Protein 5DAC (pdb70)

Sequence (864 aa):
SKIEKLSILGVRSFGPHHPETIAFNTPLTLIVGYNGSGKTTVIECLKYATTGELPPNSTRNGAFIHDPDLVGEKEVRAQVKLSFRSTIGESYVVTRNIQLLVQRNNKRTQKTLEGSLLLRNNGERTVISTRVAELDKLVSEKLGVPPAILDAVIFCHQDDSLWPMSEPAALKKRFDEIFEAQKYTKVIENIRLLKKKKGDELKILKEREVQDKANKERAEDLKDAKAKYKETHIKVETTKAAIEDLGRGMAAVDHAIMQYHSKMMEQINRTIAELWQSTYQGTDIDTIQIRSDVESTTSSDSGTRRNYNYRVSMVKGDTEMDMRGRCSAGQKVLASIIIRLALAESFCANCGLIALDQPTTNLDSDNIRSLAESLHGIIKARQAQGNLQLIVITHDEEFLKYMQCSDFCDDFYRVKRDEKQNSVIVRESITRSKIEKLSILGVRSFGPHHPETIAFNTPLTLIVGYNGSGKTTVIECLKYATTGELPPNSTRNGAFIHDPDLVGEKEVRAQVKLSFRSTIGESYVVTRNIQLLVQRNNKRTQKTLEGSLLLRNNGERTVISTRVAELDKLVSEKLGVPPAILDAVIFCHQDDSLWPMSEPAALKKRFDEIFEAQKYTKVIENIRLLKKKKGDELKILKEREVQDKANKERAELDLKDAKAKYKETHIKVETTKAAIEDLGRGMAAVDHAIMQYHSKMMEQINRTIAELWQSTYQGTDIDTIQIRSDVESTTSSDSGTRRNYNYRVSMVKGDTEMDMRGRCSAGQKVLASIIIRLALAESFCANCGLIALDQPTTNLDSDNIRSLAESLHGIIKARQAQGNLQLIVITHDEEFLKYMQCSDFCDDFYRVKRDEKQNSVIVRESIT

Structure (mmCIF, N/CA/C/O backbone):
data_5DAC
#
_entry.id   5DAC
#
_cell.length_a   92.312
_cell.length_b   97.078
_cell.length_c   115.012
_cell.angle_alpha   90.00
_cell.angle_beta   90.00
_cell.angle_gamma   90.00
#
_symmetry.space_group_name_H-M   'P 21 21 21'
#
loop_
_entity.id
_entity.type
_entity.pdbx_description
1 polymer 'Putative uncharacterized protein,Putative uncharacterized protein'
2 polymer "DNA (5'-D(P*CP*CP*CP*CP*CP*CP*CP*CP*CP*CP*CP*CP*CP*CP*C)-3')"
3 polymer "DNA (5'-D(P*GP*GP*GP*GP*GP*GP*GP*GP*GP*GP*GP*GP*GP*GP*G)-3')"
4 non-polymer 'MAGNESIUM ION'
5 non-polymer 'PHOSPHOTHIOPHOSPHORIC ACID-ADENYLATE ESTER'
6 non-polymer '4-(2-AMINOETHYL)BENZENESULFONYL FLUORIDE'
7 water water
#
loop_
_atom_site.group_PDB
_atom_site.id
_atom_site.type_symbol
_atom_site.label_atom_id
_atom_site.label_alt_id
_atom_site.label_comp_id
_atom_site.label_asym_id
_atom_site.label_entity_id
_atom_site.label_seq_id
_atom_site.pdbx_PDB_ins_code
_atom_site.Cartn_x
_atom_site.Cartn_y
_atom_site.Cartn_z
_atom_site.occupancy
_atom_site.B_iso_or_equiv
_atom_site.auth_seq_id
_atom_site.auth_comp_id
_atom_site.auth_asym_id
_atom_site.auth_atom_id
_atom_site.pdbx_PDB_model_num
ATOM 1 N N . SER A 1 2 ? 65.614 54.859 56.450 1.00 107.62 2 SER A N 1
ATOM 2 C CA . SER A 1 2 ? 65.097 56.224 56.446 1.00 107.28 2 SER A CA 1
ATOM 3 C C . SER A 1 2 ? 64.457 56.608 55.124 1.00 107.16 2 SER A C 1
ATOM 4 O O . SER A 1 2 ? 63.435 57.290 55.091 1.00 106.75 2 SER A O 1
ATOM 7 N N . LYS A 1 3 ? 65.053 56.142 54.034 1.00 67.15 3 LYS A N 1
ATOM 8 C CA . LYS A 1 3 ? 64.612 56.519 52.693 1.00 67.15 3 LYS A CA 1
ATOM 9 C C . LYS A 1 3 ? 64.886 55.424 51.665 1.00 67.51 3 LYS A C 1
ATOM 10 O O . LYS A 1 3 ? 65.863 54.685 51.775 1.00 67.91 3 LYS A O 1
ATOM 16 N N . ILE A 1 4 ? 64.005 55.317 50.675 1.00 54.37 4 ILE A N 1
ATOM 17 C CA . ILE A 1 4 ? 64.201 54.398 49.559 1.00 55.91 4 ILE A CA 1
ATOM 18 C C . ILE A 1 4 ? 64.582 55.200 48.304 1.00 57.39 4 ILE A C 1
ATOM 19 O O . ILE A 1 4 ? 63.913 56.175 47.978 1.00 55.19 4 ILE A O 1
ATOM 24 N N . GLU A 1 5 ? 65.646 54.799 47.604 1.00 57.28 5 GLU A N 1
ATOM 25 C CA . GLU A 1 5 ? 66.182 55.630 46.526 1.00 60.91 5 GLU A CA 1
ATOM 26 C C . GLU A 1 5 ? 65.857 55.163 45.106 1.00 58.92 5 GLU A C 1
ATOM 27 O O . GLU A 1 5 ? 65.258 55.919 44.345 1.00 62.51 5 GLU A O 1
ATOM 33 N N . LYS A 1 6 ? 66.196 53.935 44.741 1.00 50.66 6 LYS A N 1
ATOM 34 C CA . LYS A 1 6 ? 66.022 53.529 43.348 1.00 51.86 6 LYS A CA 1
ATOM 35 C C . LYS A 1 6 ? 65.541 52.098 43.233 1.00 51.26 6 LYS A C 1
ATOM 36 O O . LYS A 1 6 ? 66.086 51.200 43.880 1.00 52.59 6 LYS A O 1
ATOM 42 N N . LEU A 1 7 ? 64.534 51.876 42.390 1.00 49.97 7 LEU A N 1
ATOM 43 C CA . LEU A 1 7 ? 64.017 50.525 42.199 1.00 49.76 7 LEU A CA 1
ATOM 44 C C . LEU A 1 7 ? 64.207 50.076 40.757 1.00 50.11 7 LEU A C 1
ATOM 45 O O . LEU A 1 7 ? 64.047 50.857 39.813 1.00 48.71 7 LEU A O 1
ATOM 50 N N . SER A 1 8 ? 64.574 48.811 40.605 1.00 45.06 8 SER A N 1
ATOM 51 C CA . SER A 1 8 ? 64.795 48.203 39.302 1.00 45.25 8 SER A CA 1
ATOM 52 C C . SER A 1 8 ? 64.004 46.903 39.154 1.00 46.66 8 SER A C 1
ATOM 53 O O . SER A 1 8 ? 64.076 46.017 40.025 1.00 44.99 8 SER A O 1
ATOM 56 N N . ILE A 1 9 ? 63.297 46.779 38.029 1.00 48.34 9 ILE A N 1
ATOM 57 C CA . ILE A 1 9 ? 62.383 45.658 37.761 1.00 46.44 9 ILE A CA 1
ATOM 58 C C . ILE A 1 9 ? 62.734 44.941 36.449 1.00 51.80 9 ILE A C 1
ATOM 59 O O . ILE A 1 9 ? 62.881 45.583 35.394 1.00 50.95 9 ILE A O 1
ATOM 64 N N . LEU A 1 10 ? 62.888 43.619 36.509 1.00 60.75 10 LEU A N 1
ATOM 65 C CA . LEU A 1 10 ? 63.217 42.848 35.305 1.00 62.63 10 LEU A CA 1
ATOM 66 C C . LEU A 1 10 ? 62.416 41.545 35.226 1.00 59.36 10 LEU A C 1
ATOM 67 O O . LEU A 1 10 ? 62.498 40.701 36.120 1.00 60.85 10 LEU A O 1
ATOM 72 N N . GLY A 1 11 ? 61.640 41.390 34.159 1.00 61.48 11 GLY A N 1
ATOM 73 C CA . GLY A 1 11 ? 60.947 40.141 33.903 1.00 64.03 11 GLY A CA 1
ATOM 74 C C . GLY A 1 11 ? 59.879 39.786 34.923 1.00 62.03 11 GLY A C 1
ATOM 75 O O . GLY A 1 11 ? 59.587 38.611 35.147 1.00 61.41 11 GLY A O 1
ATOM 76 N N . VAL A 1 12 ? 59.280 40.808 35.522 1.00 56.94 12 VAL A N 1
ATOM 77 C CA . VAL A 1 12 ? 58.201 40.632 36.478 1.00 53.61 12 VAL A CA 1
ATOM 78 C C . VAL A 1 12 ? 56.937 41.070 35.786 1.00 52.65 12 VAL A C 1
ATOM 79 O O . VAL A 1 12 ? 56.880 42.175 35.253 1.00 51.66 12 VAL A O 1
ATOM 83 N N . ARG A 1 13 ? 55.959 40.172 35.729 1.00 53.84 13 ARG A N 1
ATOM 84 C CA . ARG A 1 13 ? 54.694 40.432 35.058 1.00 54.94 13 ARG A CA 1
ATOM 85 C C . ARG A 1 13 ? 54.911 41.031 33.674 1.00 56.40 13 ARG A C 1
ATOM 86 O O . ARG A 1 13 ? 55.680 40.493 32.886 1.00 62.32 13 ARG A O 1
ATOM 94 N N . SER A 1 14 ? 54.254 42.148 33.390 1.00 55.57 14 SER A N 1
ATOM 95 C CA . SER A 1 14 ? 54.320 42.785 32.076 1.00 57.47 14 SER A CA 1
ATOM 96 C C . SER A 1 14 ? 55.657 43.475 31.761 1.00 54.34 14 SER A C 1
ATOM 97 O O . SER A 1 14 ? 55.824 44.054 30.686 1.00 54.30 14 SER A O 1
ATOM 100 N N . PHE A 1 15 ? 56.591 43.479 32.708 1.00 56.32 15 PHE A N 1
ATOM 101 C CA . PHE A 1 15 ? 57.928 43.975 32.401 1.00 57.46 15 PHE A CA 1
ATOM 102 C C . PHE A 1 15 ? 58.720 42.868 31.695 1.00 60.47 15 PHE A C 1
ATOM 103 O O . PHE A 1 15 ? 58.816 41.744 32.204 1.00 59.55 15 PHE A O 1
ATOM 111 N N . GLY A 1 16 ? 59.278 43.181 30.527 1.00 60.94 16 GLY A N 1
ATOM 112 C CA . GLY A 1 16 ? 60.075 42.217 29.792 1.00 61.35 16 GLY A CA 1
ATOM 113 C C . GLY A 1 16 ? 61.312 41.756 30.554 1.00 62.36 16 GLY A C 1
ATOM 114 O O . GLY A 1 16 ? 61.811 42.453 31.449 1.00 62.13 16 GLY A O 1
ATOM 115 N N . PRO A 1 17 ? 61.825 40.576 30.191 1.00 61.04 17 PRO A N 1
ATOM 116 C CA . PRO A 1 17 ? 62.943 39.893 30.845 1.00 61.80 17 PRO A CA 1
ATOM 117 C C . PRO A 1 17 ? 64.306 40.345 30.342 1.00 63.76 17 PRO A C 1
ATOM 118 O O . PRO A 1 17 ? 65.320 39.961 30.923 1.00 65.35 17 PRO A O 1
ATOM 122 N N . HIS A 1 18 ? 64.336 41.157 29.290 1.00 71.41 18 HIS A N 1
ATOM 123 C CA . HIS A 1 18 ? 65.607 41.538 28.677 1.00 73.99 18 HIS A CA 1
ATOM 124 C C . HIS A 1 18 ? 66.187 42.823 29.261 1.00 76.16 18 HIS A C 1
ATOM 125 O O . HIS A 1 18 ? 67.349 42.853 29.659 1.00 75.09 18 HIS A O 1
ATOM 132 N N . HIS A 1 19 ? 65.394 43.884 29.316 1.00 90.50 19 HIS A N 1
ATOM 133 C CA . HIS A 1 19 ? 65.917 45.150 29.796 1.00 91.06 19 HIS A CA 1
ATOM 134 C C . HIS A 1 19 ? 65.112 45.703 30.964 1.00 89.56 19 HIS A C 1
ATOM 135 O O . HIS A 1 19 ? 63.908 45.953 30.837 1.00 89.15 19 HIS A O 1
ATOM 142 N N . PRO A 1 20 ? 65.792 45.905 32.108 1.00 59.33 20 PRO A N 1
ATOM 143 C CA . PRO A 1 20 ? 65.254 46.381 33.395 1.00 55.94 20 PRO A CA 1
ATOM 144 C C . PRO A 1 20 ? 64.715 47.815 33.350 1.00 53.48 20 PRO A C 1
ATOM 145 O O . PRO A 1 20 ? 65.275 48.691 32.677 1.00 53.19 20 PRO A O 1
ATOM 149 N N . GLU A 1 21 ? 63.610 48.043 34.052 1.00 55.62 21 GLU A N 1
ATOM 150 C CA . GLU A 1 21 ? 63.074 49.393 34.191 1.00 53.46 21 GLU A CA 1
ATOM 151 C C . GLU A 1 21 ? 63.339 49.951 35.594 1.00 50.01 21 GLU A C 1
ATOM 152 O O . GLU A 1 21 ? 63.296 49.222 36.591 1.00 49.86 21 GLU A O 1
ATOM 158 N N . THR A 1 22 ? 63.589 51.253 35.671 1.00 45.70 22 THR A N 1
ATOM 159 C CA . THR A 1 22 ? 63.935 51.867 36.939 1.00 45.91 22 THR A CA 1
ATOM 160 C C . THR A 1 22 ? 63.000 53.035 37.241 1.00 46.51 22 THR A C 1
ATOM 161 O O . THR A 1 22 ? 62.458 53.680 36.328 1.00 47.47 22 THR A O 1
ATOM 165 N N . ILE A 1 23 ? 62.800 53.272 38.538 1.00 45.43 23 ILE A N 1
ATOM 166 C CA . ILE A 1 23 ? 62.088 54.437 39.049 1.00 42.42 23 ILE A CA 1
ATOM 167 C C . ILE A 1 23 ? 62.879 54.934 40.263 1.00 46.30 23 ILE A C 1
ATOM 168 O O . ILE A 1 23 ? 63.412 54.117 41.025 1.00 44.66 23 ILE A O 1
ATOM 173 N N . ALA A 1 24 ? 62.983 56.254 40.418 1.00 53.22 24 ALA A N 1
ATOM 174 C CA . ALA A 1 24 ? 63.667 56.868 41.559 1.00 53.01 24 ALA A CA 1
ATOM 175 C C . ALA A 1 24 ? 62.673 57.619 42.442 1.00 49.86 24 ALA A C 1
ATOM 176 O O . ALA A 1 24 ? 61.847 58.357 41.929 1.00 54.81 24 ALA A O 1
ATOM 178 N N . PHE A 1 25 ? 62.729 57.432 43.753 1.00 45.76 25 PHE A N 1
ATOM 179 C CA . PHE A 1 25 ? 61.704 58.023 44.612 1.00 43.93 25 PHE A CA 1
ATOM 180 C C . PHE A 1 25 ? 62.077 59.399 45.129 1.00 45.14 25 PHE A C 1
ATOM 181 O O . PHE A 1 25 ? 63.189 59.623 45.625 1.00 45.80 25 PHE A O 1
ATOM 189 N N . ASN A 1 26 ? 61.117 60.305 45.004 1.00 54.61 26 ASN A N 1
ATOM 190 C CA . ASN A 1 26 ? 61.270 61.702 45.366 1.00 54.05 26 ASN A CA 1
ATOM 191 C C . ASN A 1 26 ? 60.896 61.960 46.833 1.00 54.29 26 ASN A C 1
ATOM 192 O O . ASN A 1 26 ? 60.429 61.061 47.525 1.00 54.82 26 ASN A O 1
ATOM 197 N N . THR A 1 27 ? 61.131 63.180 47.308 1.00 53.61 27 THR A N 1
ATOM 198 C CA . THR A 1 27 ? 60.678 63.620 48.635 1.00 52.87 27 THR A CA 1
ATOM 199 C C . THR A 1 27 ? 60.047 64.998 48.487 1.00 54.48 27 THR A C 1
ATOM 200 O O . THR A 1 27 ? 60.672 65.911 47.934 1.00 51.88 27 THR A O 1
ATOM 204 N N . PRO A 1 28 ? 58.812 65.167 48.984 1.00 52.50 28 PRO A N 1
ATOM 205 C CA . PRO A 1 28 ? 58.055 64.225 49.814 1.00 49.89 28 PRO A CA 1
ATOM 206 C C . PRO A 1 28 ? 57.111 63.294 49.068 1.00 49.58 28 PRO A C 1
ATOM 207 O O . PRO A 1 28 ? 56.421 62.502 49.728 1.00 47.94 28 PRO A O 1
ATOM 211 N N . LEU A 1 29 ? 57.056 63.393 47.744 1.00 41.61 29 LEU A N 1
ATOM 212 C CA . LEU A 1 29 ? 56.017 62.697 46.993 1.00 41.47 29 LEU A CA 1
ATOM 213 C C . LEU A 1 29 ? 56.535 62.050 45.690 1.00 41.62 29 LEU A C 1
ATOM 214 O O . LEU A 1 29 ? 57.294 62.661 44.940 1.00 42.96 29 LEU A O 1
ATOM 219 N N . THR A 1 30 ? 56.189 60.787 45.469 1.00 48.79 30 THR A N 1
ATOM 220 C CA . THR A 1 30 ? 56.413 60.174 44.164 1.00 48.42 30 THR A CA 1
ATOM 221 C C . THR A 1 30 ? 55.069 59.928 43.500 1.00 47.98 30 THR A C 1
ATOM 222 O O . THR A 1 30 ? 54.228 59.181 44.005 1.00 45.73 30 THR A O 1
ATOM 226 N N . LEU A 1 31 ? 54.874 60.582 42.367 1.00 44.99 31 LEU A N 1
ATOM 227 C CA . LEU A 1 31 ? 53.639 60.468 41.622 1.00 47.08 31 LEU A CA 1
ATOM 228 C C . LEU A 1 31 ? 53.803 59.479 40.462 1.00 46.90 31 LEU A C 1
ATOM 229 O O . LEU A 1 31 ? 54.759 59.567 39.700 1.00 50.13 31 LEU A O 1
ATOM 234 N N . ILE A 1 32 ? 52.903 58.505 40.375 1.00 42.47 32 ILE A N 1
ATOM 235 C CA . ILE A 1 32 ? 52.931 57.496 39.312 1.00 41.37 32 ILE A CA 1
ATOM 236 C C . ILE A 1 32 ? 51.576 57.387 38.595 1.00 41.54 32 ILE A C 1
ATOM 237 O O . ILE A 1 32 ? 50.565 57.051 39.219 1.00 42.65 32 ILE A O 1
ATOM 242 N N . VAL A 1 33 ? 51.548 57.682 37.301 1.00 39.80 33 VAL A N 1
ATOM 243 C CA . VAL A 1 33 ? 50.313 57.581 36.527 1.00 39.58 33 VAL A CA 1
ATOM 244 C C . VAL A 1 33 ? 50.488 56.635 35.349 1.00 39.08 33 VAL A C 1
ATOM 245 O O . VAL A 1 33 ? 51.615 56.247 35.022 1.00 39.47 33 VAL A O 1
ATOM 249 N N . GLY A 1 34 ? 49.368 56.248 34.737 1.00 33.99 34 GLY A N 1
ATOM 250 C CA . GLY A 1 34 ? 49.352 55.366 33.580 1.00 31.02 34 GLY A CA 1
ATOM 251 C C . GLY A 1 34 ? 47.952 54.771 33.406 1.00 37.06 34 GLY A C 1
ATOM 252 O O . GLY A 1 34 ? 47.126 54.827 34.324 1.00 35.97 34 GLY A O 1
ATOM 253 N N . TYR A 1 35 ? 47.683 54.208 32.231 1.00 44.98 35 TYR A N 1
ATOM 254 C CA . TYR A 1 35 ? 46.414 53.537 31.925 1.00 47.18 35 TYR A CA 1
ATOM 255 C C . TYR A 1 35 ? 46.203 52.260 32.709 1.00 43.20 35 TYR A C 1
ATOM 256 O O . TYR A 1 35 ? 47.123 51.741 33.328 1.00 46.34 35 TYR A O 1
ATOM 265 N N . ASN A 1 36 ? 44.981 51.749 32.675 1.00 42.56 36 ASN A N 1
ATOM 266 C CA . ASN A 1 36 ? 44.708 50.401 33.168 1.00 43.58 36 ASN A CA 1
ATOM 267 C C . ASN A 1 36 ? 45.710 49.378 32.596 1.00 44.49 36 ASN A C 1
ATOM 268 O O . ASN A 1 36 ? 45.944 49.324 31.387 1.00 43.38 36 ASN A O 1
ATOM 273 N N . GLY A 1 37 ? 46.318 48.578 33.465 1.00 41.15 37 GLY A N 1
ATOM 274 C CA . GLY A 1 37 ? 47.209 47.538 32.993 1.00 43.13 37 GLY A CA 1
ATOM 275 C C . GLY A 1 37 ? 48.591 48.023 32.591 1.00 43.20 37 GLY A C 1
ATOM 276 O O . GLY A 1 37 ? 49.370 47.235 32.049 1.00 43.12 37 GLY A O 1
ATOM 277 N N . SER A 1 38 ? 48.915 49.291 32.858 1.00 55.95 38 SER A N 1
ATOM 278 C CA . SER A 1 38 ? 50.241 49.815 32.528 1.00 57.19 38 SER A CA 1
ATOM 279 C C . SER A 1 38 ? 51.316 49.016 33.230 1.00 58.33 38 SER A C 1
ATOM 280 O O . SER A 1 38 ? 52.355 48.727 32.638 1.00 55.13 38 SER A O 1
ATOM 283 N N . GLY A 1 39 ? 51.051 48.677 34.495 1.00 42.05 39 GLY A N 1
ATOM 284 C CA . GLY A 1 39 ? 52.037 48.052 35.363 1.00 42.79 39 GLY A CA 1
ATOM 285 C C . GLY A 1 39 ? 52.326 48.858 36.625 1.00 42.43 39 GLY A C 1
ATOM 286 O O . GLY A 1 39 ? 53.355 48.662 37.268 1.00 44.79 39 GLY A O 1
ATOM 287 N N . LYS A 1 40 ? 51.434 49.766 36.995 1.00 40.83 40 LYS A N 1
ATOM 288 C CA . LYS A 1 40 ? 51.695 50.613 38.156 1.00 36.76 40 LYS A CA 1
ATOM 289 C C . LYS A 1 40 ? 51.693 49.815 39.448 1.00 36.40 40 LYS A C 1
ATOM 290 O O . LYS A 1 40 ? 52.584 49.986 40.287 1.00 36.20 40 LYS A O 1
ATOM 296 N N . THR A 1 41 ? 50.713 48.933 39.619 1.00 35.06 41 THR A N 1
ATOM 297 C CA . THR A 1 41 ? 50.632 48.146 40.845 1.00 35.10 41 THR A CA 1
ATOM 298 C C . THR A 1 41 ? 51.821 47.198 40.980 1.00 36.28 41 THR A C 1
ATOM 299 O O . THR A 1 41 ? 52.235 46.868 42.103 1.00 35.12 41 THR A O 1
ATOM 303 N N . THR A 1 42 ? 52.381 46.771 39.845 1.00 41.85 42 THR A N 1
ATOM 304 C CA . THR A 1 42 ? 53.552 45.903 39.866 1.00 42.54 42 THR A CA 1
ATOM 305 C C . THR A 1 42 ? 54.706 46.580 40.593 1.00 42.55 42 THR A C 1
ATOM 306 O O . THR A 1 42 ? 55.490 45.943 41.310 1.00 40.72 42 THR A O 1
ATOM 310 N N . VAL A 1 43 ? 54.830 47.879 40.364 1.00 40.04 43 VAL A N 1
ATOM 311 C CA . VAL A 1 43 ? 55.901 48.638 40.972 1.00 41.83 43 VAL A CA 1
ATOM 312 C C . VAL A 1 43 ? 55.818 48.524 42.497 1.00 40.68 43 VAL A C 1
ATOM 313 O O . VAL A 1 43 ? 56.829 48.327 43.162 1.00 40.06 43 VAL A O 1
ATOM 317 N N . ILE A 1 44 ? 54.612 48.648 43.043 1.00 41.51 44 ILE A N 1
ATOM 318 C CA . ILE A 1 44 ? 54.417 48.535 44.481 1.00 41.80 44 ILE A CA 1
ATOM 319 C C . ILE A 1 44 ? 54.652 47.114 44.983 1.00 41.55 44 ILE A C 1
ATOM 320 O O . ILE A 1 44 ? 55.214 46.927 46.054 1.00 41.34 44 ILE A O 1
ATOM 325 N N . GLU A 1 45 ? 54.239 46.123 44.194 1.00 42.36 45 GLU A N 1
ATOM 326 C CA . GLU A 1 45 ? 54.528 44.728 44.493 1.00 43.43 45 GLU A CA 1
ATOM 327 C C . GLU A 1 45 ? 56.019 44.440 44.631 1.00 47.59 45 GLU A C 1
ATOM 328 O O . GLU A 1 45 ? 56.455 43.808 45.588 1.00 47.71 45 GLU A O 1
ATOM 334 N N . CYS A 1 46 ? 56.805 44.944 43.687 1.00 47.16 46 CYS A N 1
ATOM 335 C CA . CYS A 1 46 ? 58.240 44.725 43.710 1.00 47.38 46 CYS A CA 1
ATOM 336 C C . CYS A 1 46 ? 58.895 45.399 44.919 1.00 52.16 46 CYS A C 1
ATOM 337 O O . CYS A 1 46 ? 59.909 44.923 45.425 1.00 52.80 46 CYS A O 1
ATOM 340 N N . LEU A 1 47 ? 58.311 46.502 45.386 1.00 50.15 47 LEU A N 1
ATOM 341 C CA . LEU A 1 47 ? 58.792 47.164 46.595 1.00 50.64 47 LEU A CA 1
ATOM 342 C C . LEU A 1 47 ? 58.536 46.273 47.791 1.00 53.78 47 LEU A C 1
ATOM 343 O O . LEU A 1 47 ? 59.374 46.141 48.693 1.00 53.21 47 LEU A O 1
ATOM 348 N N . LYS A 1 48 ? 57.358 45.665 47.799 1.00 49.28 48 LYS A N 1
ATOM 349 C CA . LYS A 1 48 ? 57.030 44.762 48.871 1.00 50.66 48 LYS A CA 1
ATOM 350 C C . LYS A 1 48 ? 57.962 43.567 48.805 1.00 52.53 48 LYS A C 1
ATOM 351 O O . LYS A 1 48 ? 58.608 43.208 49.798 1.00 53.00 48 LYS A O 1
ATOM 357 N N . TYR A 1 49 ? 58.075 43.001 47.609 1.00 53.14 49 TYR A N 1
ATOM 358 C CA . TYR A 1 49 ? 58.882 41.818 47.404 1.00 54.26 49 TYR A CA 1
ATOM 359 C C . TYR A 1 49 ? 60.339 42.054 47.800 1.00 58.91 49 TYR A C 1
ATOM 360 O O . TYR A 1 49 ? 60.951 41.219 48.462 1.00 61.42 49 TYR A O 1
ATOM 369 N N . ALA A 1 50 ? 60.886 43.194 47.409 1.00 50.55 50 ALA A N 1
ATOM 370 C CA . ALA A 1 50 ? 62.270 43.503 47.719 1.00 50.97 50 ALA A CA 1
ATOM 371 C C . ALA A 1 50 ? 62.523 43.600 49.226 1.00 55.05 50 ALA A C 1
ATOM 372 O O . ALA A 1 50 ? 63.551 43.116 49.722 1.00 56.74 50 ALA A O 1
ATOM 374 N N . THR A 1 51 ? 61.579 44.212 49.944 1.00 58.35 51 THR A N 1
ATOM 375 C CA . THR A 1 51 ? 61.736 44.458 51.373 1.00 61.20 51 THR A CA 1
ATOM 376 C C . THR A 1 51 ? 61.378 43.266 52.263 1.00 63.89 51 THR A C 1
ATOM 377 O O . THR A 1 51 ? 61.953 43.117 53.347 1.00 61.57 51 THR A O 1
ATOM 381 N N . THR A 1 52 ? 60.428 42.433 51.829 1.00 51.25 52 THR A N 1
ATOM 382 C CA . THR A 1 52 ? 59.949 41.342 52.686 1.00 52.63 52 THR A CA 1
ATOM 383 C C . THR A 1 52 ? 60.016 39.956 52.039 1.00 56.31 52 THR A C 1
ATOM 384 O O . THR A 1 52 ? 59.887 38.939 52.720 1.00 56.05 52 THR A O 1
ATOM 388 N N . GLY A 1 53 ? 60.193 39.911 50.727 1.00 59.18 53 GLY A N 1
ATOM 389 C CA . GLY A 1 53 ? 60.201 38.638 50.033 1.00 59.84 53 GLY A CA 1
ATOM 390 C C . GLY A 1 53 ? 58.829 38.057 49.755 1.00 62.94 53 GLY A C 1
ATOM 391 O O . GLY A 1 53 ? 58.714 37.017 49.102 1.00 61.95 53 GLY A O 1
ATOM 392 N N . GLU A 1 54 ? 57.786 38.712 50.254 1.00 65.28 54 GLU A N 1
ATOM 393 C CA . GLU A 1 54 ? 56.411 38.292 49.982 1.00 66.70 54 GLU A CA 1
ATOM 394 C C . GLU A 1 54 ? 55.999 38.584 48.552 1.00 64.30 54 GLU A C 1
ATOM 395 O O . GLU A 1 54 ? 56.326 39.628 48.004 1.00 63.98 54 GLU A O 1
ATOM 401 N N . LEU A 1 55 ? 55.308 37.639 47.932 1.00 51.77 55 LEU A N 1
ATOM 402 C CA . LEU A 1 55 ? 54.794 37.843 46.593 1.00 48.22 55 LEU A CA 1
ATOM 403 C C . LEU A 1 55 ? 53.352 38.299 46.661 1.00 48.33 55 LEU A C 1
ATOM 404 O O . LEU A 1 55 ? 52.715 38.209 47.700 1.00 46.60 55 LEU A O 1
ATOM 409 N N . PRO A 1 56 ? 52.826 38.797 45.543 1.00 49.08 56 PRO A N 1
ATOM 410 C CA . PRO A 1 56 ? 51.442 39.266 45.557 1.00 46.56 56 PRO A CA 1
ATOM 411 C C . PRO A 1 56 ? 50.479 38.108 45.882 1.00 49.13 56 PRO A C 1
ATOM 412 O O . PRO A 1 56 ? 50.782 36.966 45.565 1.00 48.22 56 PRO A O 1
ATOM 416 N N . PRO A 1 57 ? 49.355 38.397 46.554 1.00 64.28 57 PRO A N 1
ATOM 417 C CA . PRO A 1 57 ? 48.398 37.338 46.873 1.00 68.22 57 PRO A CA 1
ATOM 418 C C . PRO A 1 57 ? 47.818 36.752 45.593 1.00 68.98 57 PRO A C 1
ATOM 419 O O . PRO A 1 57 ? 47.570 37.500 44.646 1.00 66.23 57 PRO A O 1
ATOM 423 N N . ASN A 1 58 ? 47.609 35.438 45.569 1.00 80.43 58 ASN A N 1
ATOM 424 C CA . ASN A 1 58 ? 47.124 34.750 44.375 1.00 84.76 58 ASN A CA 1
ATOM 425 C C . ASN A 1 58 ? 48.219 34.616 43.317 1.00 85.48 58 ASN A C 1
ATOM 426 O O . ASN A 1 58 ? 47.931 34.267 42.172 1.00 82.93 58 ASN A O 1
ATOM 431 N N . SER A 1 59 ? 49.465 34.909 43.677 1.00 85.07 59 SER A N 1
ATOM 432 C CA . SER A 1 59 ? 50.542 34.789 42.698 1.00 85.02 59 SER A CA 1
ATOM 433 C C . SER A 1 59 ? 51.748 33.945 43.127 1.00 87.84 59 SER A C 1
ATOM 434 O O . SER A 1 59 ? 52.758 33.904 42.420 1.00 87.71 59 SER A O 1
ATOM 437 N N . THR A 1 60 ? 51.655 33.266 44.267 1.00 95.95 60 THR A N 1
ATOM 438 C CA . THR A 1 60 ? 52.773 32.460 44.759 1.00 97.80 60 THR A CA 1
ATOM 439 C C . THR A 1 60 ? 52.851 31.138 43.992 1.00 99.56 60 THR A C 1
ATOM 440 O O . THR A 1 60 ? 53.808 30.375 44.148 1.00 101.22 60 THR A O 1
ATOM 444 N N . ARG A 1 61 ? 51.825 30.855 43.193 1.00 102.68 61 ARG A N 1
ATOM 445 C CA . ARG A 1 61 ? 51.819 29.627 42.407 1.00 107.47 61 ARG A CA 1
ATOM 446 C C . ARG A 1 61 ? 51.611 29.942 40.930 1.00 105.60 61 ARG A C 1
ATOM 447 O O . ARG A 1 61 ? 51.024 30.969 40.575 1.00 101.49 61 ARG A O 1
ATOM 455 N N . ASN A 1 62 ? 52.121 29.058 40.075 1.00 83.92 62 ASN A N 1
ATOM 456 C CA . ASN A 1 62 ? 51.984 29.202 38.628 1.00 82.02 62 ASN A CA 1
ATOM 457 C C . ASN A 1 62 ? 52.809 30.353 38.073 1.00 79.40 62 ASN A C 1
ATOM 458 O O . ASN A 1 62 ? 52.713 30.675 36.889 1.00 79.74 62 ASN A O 1
ATOM 463 N N . GLY A 1 63 ? 53.625 30.960 38.931 1.00 57.81 63 GLY A N 1
ATOM 464 C CA . GLY A 1 63 ? 54.586 31.953 38.488 1.00 60.66 63 GLY A CA 1
ATOM 465 C C . GLY A 1 63 ? 53.897 33.121 37.814 1.00 59.30 63 GLY A C 1
ATOM 466 O O . GLY A 1 63 ? 54.429 33.715 36.871 1.00 57.13 63 GLY A O 1
ATOM 467 N N . ALA A 1 64 ? 52.711 33.456 38.314 1.00 70.88 64 ALA A N 1
ATOM 468 C CA . ALA A 1 64 ? 51.957 34.572 37.780 1.00 68.24 64 ALA A CA 1
ATOM 469 C C . ALA A 1 64 ? 52.752 35.861 37.906 1.00 65.75 64 ALA A C 1
ATOM 470 O O . ALA A 1 64 ? 52.648 36.737 37.051 1.00 68.61 64 ALA A O 1
ATOM 472 N N . PHE A 1 65 ? 53.569 35.965 38.946 1.00 54.70 65 PHE A N 1
ATOM 473 C CA . PHE A 1 65 ? 54.411 37.145 39.141 1.00 52.76 65 PHE A CA 1
ATOM 474 C C . PHE A 1 65 ? 55.546 37.257 38.135 1.00 54.92 65 PHE A C 1
ATOM 475 O O . PHE A 1 65 ? 55.948 38.363 37.784 1.00 53.59 65 PHE A O 1
ATOM 483 N N . ILE A 1 66 ? 56.092 36.130 37.692 1.00 51.94 66 ILE A N 1
ATOM 484 C CA . ILE A 1 66 ? 57.194 36.174 36.724 1.00 51.30 66 ILE A CA 1
ATOM 485 C C . ILE A 1 66 ? 56.637 36.331 35.323 1.00 47.62 66 ILE A C 1
ATOM 486 O O . ILE A 1 66 ? 55.690 35.634 34.957 1.00 47.57 66 ILE A O 1
ATOM 491 N N . HIS A 1 67 ? 57.226 37.245 34.554 1.00 54.40 67 HIS A N 1
ATOM 492 C CA . HIS A 1 67 ? 56.873 37.450 33.154 1.00 60.27 67 HIS A CA 1
ATOM 493 C C . HIS A 1 67 ? 56.762 36.106 32.471 1.00 61.44 67 HIS A C 1
ATOM 494 O O . HIS A 1 67 ? 57.688 35.298 32.545 1.00 61.60 67 HIS A O 1
ATOM 501 N N . ASP A 1 68 ? 55.631 35.851 31.826 1.00 73.39 68 ASP A N 1
ATOM 502 C CA . ASP A 1 68 ? 55.365 34.526 31.282 1.00 75.13 68 ASP A CA 1
ATOM 503 C C . ASP A 1 68 ? 56.281 34.124 30.136 1.00 76.76 68 ASP A C 1
ATOM 504 O O . ASP A 1 68 ? 56.316 34.788 29.102 1.00 76.31 68 ASP A O 1
ATOM 509 N N . PRO A 1 69 ? 57.002 33.008 30.319 1.00 58.90 69 PRO A N 1
ATOM 510 C CA . PRO A 1 69 ? 57.904 32.411 29.332 1.00 60.12 69 PRO A CA 1
ATOM 511 C C . PRO A 1 69 ? 57.284 32.316 27.935 1.00 60.69 69 PRO A C 1
ATOM 512 O O . PRO A 1 69 ? 57.991 32.550 26.951 1.00 59.97 69 PRO A O 1
ATOM 516 N N . ASP A 1 70 ? 55.988 32.041 27.840 1.00 86.96 70 ASP A N 1
ATOM 517 C CA . ASP A 1 70 ? 55.367 31.902 26.526 1.00 88.42 70 ASP A CA 1
ATOM 518 C C . ASP A 1 70 ? 55.428 33.182 25.710 1.00 90.32 70 ASP A C 1
ATOM 519 O O . ASP A 1 70 ? 55.519 33.134 24.484 1.00 92.35 70 ASP A O 1
ATOM 524 N N . LEU A 1 71 ? 55.384 34.324 26.376 1.00 74.70 71 LEU A N 1
ATOM 525 C CA . LEU A 1 71 ? 55.360 35.580 25.639 1.00 75.45 71 LEU A CA 1
ATOM 526 C C . LEU A 1 71 ? 56.631 35.848 24.846 1.00 77.19 71 LEU A C 1
ATOM 527 O O . LEU A 1 71 ? 56.586 36.508 23.804 1.00 77.54 71 LEU A O 1
ATOM 532 N N . VAL A 1 72 ? 57.760 35.347 25.330 1.00 82.71 72 VAL A N 1
ATOM 533 C CA . VAL A 1 72 ? 59.032 35.667 24.692 1.00 86.92 72 VAL A CA 1
ATOM 534 C C . VAL A 1 72 ? 59.421 34.698 23.571 1.00 89.72 72 VAL A C 1
ATOM 535 O O . VAL A 1 72 ? 60.058 35.097 22.594 1.00 89.06 72 VAL A O 1
ATOM 539 N N . GLY A 1 73 ? 58.990 33.444 23.679 1.00 103.96 73 GLY A N 1
ATOM 540 C CA . GLY A 1 73 ? 59.404 32.418 22.737 1.00 107.37 73 GLY A CA 1
ATOM 541 C C . GLY A 1 73 ? 60.531 31.559 23.292 1.00 108.32 73 GLY A C 1
ATOM 542 O O . GLY A 1 73 ? 61.181 30.803 22.559 1.00 109.26 73 GLY A O 1
ATOM 543 N N . GLU A 1 74 ? 60.760 31.692 24.597 1.00 73.14 74 GLU A N 1
ATOM 544 C CA . GLU A 1 74 ? 61.749 30.896 25.313 1.00 76.27 74 GLU A CA 1
ATOM 545 C C . GLU A 1 74 ? 60.999 30.092 26.369 1.00 73.28 74 GLU A C 1
ATOM 546 O O . GLU A 1 74 ? 59.827 30.367 26.629 1.00 75.50 74 GLU A O 1
ATOM 552 N N . LYS A 1 75 ? 61.631 29.069 26.934 1.00 73.72 75 LYS A N 1
ATOM 553 C CA . LYS A 1 75 ? 60.953 28.213 27.907 1.00 75.02 75 LYS A CA 1
ATOM 554 C C . LYS A 1 75 ? 61.283 28.550 29.360 1.00 77.17 75 LYS A C 1
ATOM 555 O O . LYS A 1 75 ? 60.723 27.958 30.294 1.00 78.75 75 LYS A O 1
ATOM 561 N N . GLU A 1 76 ? 62.171 29.519 29.556 1.00 82.65 76 GLU A N 1
ATOM 562 C CA . GLU A 1 76 ? 62.584 29.892 30.903 1.00 83.16 76 GLU A CA 1
ATOM 563 C C . GLU A 1 76 ? 62.770 31.399 31.074 1.00 85.36 76 GLU A C 1
ATOM 564 O O . GLU A 1 76 ? 63.392 32.047 30.234 1.00 86.28 76 GLU A O 1
ATOM 570 N N . VAL A 1 77 ? 62.220 31.953 32.154 1.00 66.19 77 VAL A N 1
ATOM 571 C CA . VAL A 1 77 ? 62.408 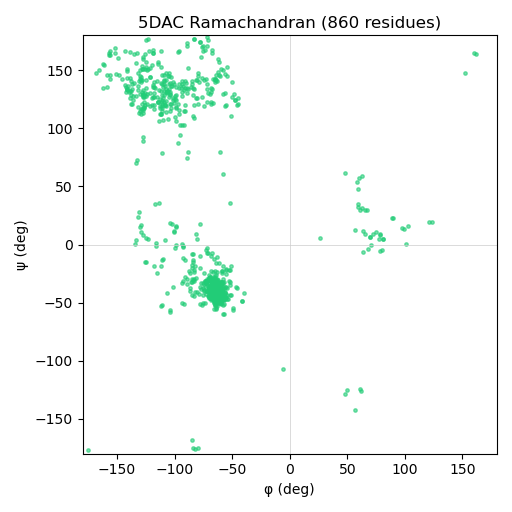33.370 32.455 1.00 62.21 77 VAL A CA 1
ATOM 572 C C . VAL A 1 77 ? 62.968 33.569 33.854 1.00 62.48 77 VAL A C 1
ATOM 573 O O . VAL A 1 77 ? 62.537 32.921 3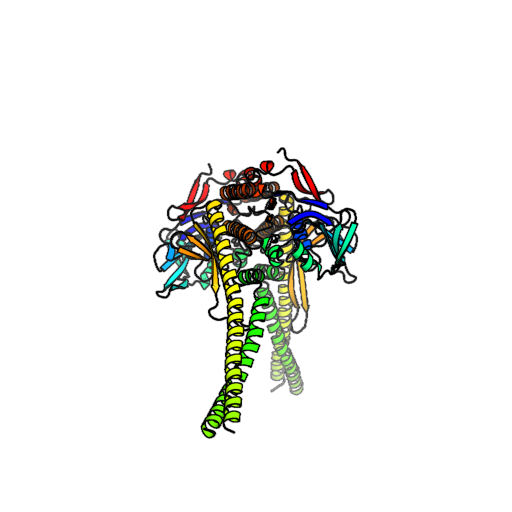4.815 1.00 66.24 77 VAL A O 1
ATOM 577 N N . ARG A 1 78 ? 63.972 34.433 33.954 1.00 67.76 78 ARG A N 1
ATOM 578 C CA . ARG A 1 78 ? 64.507 34.787 35.257 1.00 69.85 78 ARG A CA 1
ATOM 579 C C . ARG A 1 78 ? 64.139 36.237 35.563 1.00 69.75 78 ARG A C 1
ATOM 580 O O . ARG A 1 78 ? 64.399 37.132 34.750 1.00 69.34 78 ARG A O 1
ATOM 588 N N . ALA A 1 79 ? 63.553 36.467 36.734 1.00 60.54 79 ALA A N 1
ATOM 589 C CA . ALA A 1 79 ? 63.163 37.808 37.145 1.00 57.79 79 ALA A CA 1
ATOM 590 C C . ALA A 1 79 ? 64.131 38.330 38.195 1.00 55.73 79 ALA A C 1
ATOM 591 O O . ALA A 1 79 ? 64.686 37.552 38.975 1.00 57.58 79 ALA A O 1
ATOM 593 N N . GLN A 1 80 ? 64.359 39.640 38.191 1.00 61.32 80 GLN A N 1
ATOM 594 C CA . GLN A 1 80 ? 65.219 40.265 39.191 1.00 65.10 80 GLN A CA 1
ATOM 595 C C . GLN A 1 80 ? 64.629 41.603 39.629 1.00 62.88 80 GLN A C 1
ATOM 596 O O . GLN A 1 80 ? 64.166 42.382 38.797 1.00 64.16 80 GLN A O 1
ATOM 602 N N . VAL A 1 81 ? 64.655 41.856 40.933 1.00 50.74 81 VAL A N 1
ATOM 603 C CA . VAL A 1 81 ? 64.231 43.137 41.491 1.00 50.34 81 VAL A CA 1
ATOM 604 C C . VAL A 1 81 ? 65.296 43.728 42.402 1.00 52.66 81 VAL A C 1
ATOM 605 O O . VAL A 1 81 ? 65.739 43.083 43.352 1.00 54.05 81 VAL A O 1
ATOM 609 N N . LYS A 1 82 ? 65.668 44.976 42.143 1.00 59.52 82 LYS A N 1
ATOM 610 C CA . LYS A 1 82 ? 66.714 45.616 42.920 1.00 61.33 82 LYS A CA 1
ATOM 611 C C . LYS A 1 82 ? 66.186 46.873 43.584 1.00 59.23 82 LYS A C 1
ATOM 612 O O . LYS A 1 82 ? 65.544 47.701 42.939 1.00 59.33 82 LYS A O 1
ATOM 618 N N . LEU A 1 83 ? 66.439 46.998 44.881 1.00 49.56 83 LEU A N 1
ATOM 619 C CA . LEU A 1 83 ? 66.035 48.183 45.628 1.00 53.12 83 LEU A CA 1
ATOM 620 C C . LEU A 1 83 ? 67.211 48.789 46.412 1.00 52.57 83 LEU A C 1
ATOM 621 O O . LEU A 1 83 ? 67.820 48.123 47.249 1.00 52.91 83 LEU A O 1
ATOM 626 N N . SER A 1 84 ? 67.534 50.045 46.139 1.00 54.97 84 SER A N 1
ATOM 627 C CA . SER A 1 84 ? 68.580 50.733 46.882 1.00 58.24 84 SER A CA 1
ATOM 628 C C . SER A 1 84 ? 67.946 51.693 47.895 1.00 60.83 84 SER A C 1
ATOM 629 O O . SER A 1 84 ? 66.991 52.399 47.573 1.00 59.79 84 SER A O 1
ATOM 632 N N . PHE A 1 85 ? 68.470 51.717 49.118 1.00 54.19 85 PHE A N 1
ATOM 633 C CA . PHE A 1 85 ? 67.869 52.516 50.188 1.00 54.73 85 PHE A CA 1
ATOM 634 C C . PHE A 1 85 ? 68.898 52.965 51.216 1.00 54.90 85 PHE A C 1
ATOM 635 O O . PHE A 1 85 ? 70.038 52.506 51.206 1.00 57.00 85 PHE A O 1
ATOM 643 N N . ARG A 1 86 ? 68.495 53.870 52.098 1.00 64.79 86 ARG A N 1
ATOM 644 C CA . ARG A 1 86 ? 69.374 54.327 53.160 1.00 67.71 86 ARG A CA 1
ATOM 645 C C . ARG A 1 86 ? 68.818 54.005 54.548 1.00 66.94 86 ARG A C 1
ATOM 646 O O . ARG A 1 86 ? 67.633 54.205 54.824 1.00 66.39 86 ARG A O 1
ATOM 654 N N . SER A 1 87 ? 69.686 53.506 55.422 1.00 58.79 87 SER A N 1
ATOM 655 C CA . SER A 1 87 ? 69.253 53.079 56.748 1.00 63.21 87 SER A CA 1
ATOM 656 C C . SER A 1 87 ? 68.905 54.284 57.603 1.00 61.46 87 SER A C 1
ATOM 657 O O . SER A 1 87 ? 69.036 55.429 57.155 1.00 62.18 87 SER A O 1
ATOM 660 N N . THR A 1 88 ? 68.419 54.025 58.811 1.00 77.28 88 THR A N 1
ATOM 661 C CA . THR A 1 88 ? 68.103 55.098 59.741 1.00 78.55 88 THR A CA 1
ATOM 662 C C . THR A 1 88 ? 69.360 55.951 59.945 1.00 79.31 88 THR A C 1
ATOM 663 O O . THR A 1 88 ? 69.299 57.180 59.989 1.00 79.56 88 THR A O 1
ATOM 667 N N . ILE A 1 89 ? 70.501 55.280 60.076 1.00 84.89 89 ILE A N 1
ATOM 668 C CA . ILE A 1 89 ? 71.795 55.930 59.942 1.00 83.91 89 ILE A CA 1
ATOM 669 C C . ILE A 1 89 ? 72.074 56.140 58.458 1.00 87.15 89 ILE A C 1
ATOM 670 O O . ILE A 1 89 ? 71.526 55.438 57.620 1.00 88.22 89 ILE A O 1
ATOM 675 N N . GLY A 1 90 ? 73.002 57.029 58.133 1.00 90.55 90 GLY A N 1
ATOM 676 C CA . GLY A 1 90 ? 73.258 57.398 56.746 1.00 87.83 90 GLY A CA 1
ATOM 677 C C . GLY A 1 90 ? 73.484 56.271 55.747 1.00 88.75 90 GLY A C 1
ATOM 678 O O . GLY A 1 90 ? 73.381 56.480 54.540 1.00 91.93 90 GLY A O 1
ATOM 679 N N . GLU A 1 91 ? 73.799 55.085 56.252 1.00 78.92 91 GLU A N 1
ATOM 680 C CA . GLU A 1 91 ? 74.350 53.995 55.442 1.00 84.42 91 GLU A CA 1
ATOM 681 C C . GLU A 1 91 ? 73.527 53.616 54.211 1.00 81.91 91 GLU A C 1
ATOM 682 O O . GLU A 1 91 ? 72.302 53.644 54.243 1.00 85.25 91 GLU A O 1
ATOM 688 N N . SER A 1 92 ? 74.212 53.231 53.140 1.00 67.77 92 SER A N 1
ATOM 689 C CA . SER A 1 92 ? 73.573 53.007 51.847 1.00 66.15 92 SER A CA 1
ATOM 690 C C . SER A 1 92 ? 73.609 51.537 51.472 1.00 69.30 92 SER A C 1
ATOM 691 O O . SER A 1 92 ? 74.671 50.929 51.442 1.00 72.09 92 SER A O 1
ATOM 694 N N . TYR A 1 93 ? 72.440 50.971 51.187 1.00 74.42 93 TYR A N 1
ATOM 695 C CA . TYR A 1 93 ? 72.337 49.555 50.859 1.00 70.69 93 TYR A CA 1
ATOM 696 C C . TYR A 1 93 ? 71.609 49.285 49.550 1.00 67.64 93 TYR A C 1
ATOM 697 O O . TYR A 1 93 ? 70.873 50.138 49.043 1.00 67.26 93 TYR A O 1
ATOM 706 N N . VAL A 1 94 ? 71.827 48.084 49.013 1.00 53.59 94 VAL A N 1
ATOM 707 C CA . VAL A 1 94 ? 70.999 47.553 47.932 1.00 53.31 94 VAL A CA 1
ATOM 708 C C . VAL A 1 94 ? 70.697 46.066 48.159 1.00 56.37 94 VAL A C 1
ATOM 709 O O . VAL A 1 94 ? 71.614 45.266 48.326 1.00 54.76 94 VAL A O 1
ATOM 713 N N . VAL A 1 95 ? 69.415 45.705 48.142 1.00 64.44 95 VAL A N 1
ATOM 714 C CA . VAL A 1 95 ? 69.003 44.306 48.222 1.00 62.06 95 VAL A CA 1
ATOM 715 C C . VAL A 1 95 ? 68.563 43.807 46.851 1.00 63.93 95 VAL A C 1
ATOM 716 O O . VAL A 1 95 ? 67.777 44.457 46.159 1.00 63.74 95 VAL A O 1
ATOM 720 N N . THR A 1 96 ? 69.091 42.656 46.457 1.00 57.16 96 THR A N 1
ATOM 721 C CA . THR A 1 96 ? 68.742 42.050 45.184 1.00 56.13 96 THR A CA 1
ATOM 722 C C . THR A 1 96 ? 68.110 40.689 45.384 1.00 54.21 96 THR A C 1
ATOM 723 O O . THR A 1 96 ? 68.622 39.875 46.149 1.00 57.50 96 THR A O 1
ATOM 727 N N . ARG A 1 97 ? 67.026 40.426 44.667 1.00 59.65 97 ARG A N 1
ATOM 728 C CA . ARG A 1 97 ? 66.384 39.120 44.725 1.00 59.31 97 ARG A CA 1
ATOM 729 C C . ARG A 1 97 ? 66.144 38.595 43.318 1.00 58.96 97 ARG A C 1
ATOM 730 O O . ARG A 1 97 ? 65.849 39.377 42.411 1.00 58.00 97 ARG A O 1
ATOM 738 N N . ASN A 1 98 ? 66.253 37.281 43.134 1.00 57.76 98 ASN A N 1
ATOM 739 C CA . ASN A 1 98 ? 66.107 36.692 41.808 1.00 56.90 98 ASN A CA 1
ATOM 740 C C . ASN A 1 98 ? 65.099 35.553 41.830 1.00 56.76 98 ASN A C 1
ATOM 741 O O . ASN A 1 98 ? 65.052 34.787 42.796 1.00 60.74 98 ASN A O 1
ATOM 746 N N . ILE A 1 99 ? 64.293 35.442 40.777 1.00 69.24 99 ILE A N 1
ATOM 747 C CA . ILE A 1 99 ? 63.278 34.390 40.701 1.00 71.74 99 ILE A CA 1
ATOM 748 C C . ILE A 1 99 ? 63.211 33.794 39.311 1.00 71.47 99 ILE A C 1
ATOM 749 O O . ILE A 1 99 ? 63.371 34.504 38.322 1.00 70.80 99 ILE A O 1
ATOM 754 N N . GLN A 1 100 ? 62.974 32.488 39.243 1.00 75.63 100 GLN A N 1
ATOM 755 C CA . GLN A 1 100 ? 62.927 31.802 37.967 1.00 77.82 100 GLN A CA 1
ATOM 756 C C . GLN A 1 100 ? 61.623 31.038 37.775 1.00 75.85 100 GLN A C 1
ATOM 757 O O . GLN A 1 100 ? 61.118 30.419 38.707 1.00 75.62 100 GLN A O 1
ATOM 763 N N . LEU A 1 101 ? 61.100 31.053 36.555 1.00 59.13 101 LEU A N 1
ATOM 764 C CA . LEU A 1 101 ? 59.880 30.318 36.236 1.00 60.41 101 LEU A CA 1
ATOM 765 C C . LEU A 1 101 ? 60.137 29.467 35.005 1.00 64.96 101 LEU A C 1
ATOM 766 O O . LEU A 1 101 ? 60.417 29.991 33.920 1.00 64.10 101 LEU A O 1
ATOM 771 N N . LEU A 1 102 ? 60.057 28.154 35.197 1.00 98.39 102 LEU A N 1
ATOM 772 C CA . LEU A 1 102 ? 60.402 27.174 34.177 1.00 97.43 102 LEU A CA 1
ATOM 773 C C . LEU A 1 102 ? 59.146 26.537 33.570 1.00 99.33 102 LEU A C 1
ATOM 774 O O . LEU A 1 102 ? 58.200 26.224 34.293 1.00 104.13 102 LEU A O 1
ATOM 779 N N . VAL A 1 103 ? 59.123 26.349 32.251 1.00 98.37 103 VAL A N 1
ATOM 780 C CA . VAL A 1 103 ? 58.101 25.496 31.646 1.00 98.93 103 VAL A CA 1
ATOM 781 C C . VAL A 1 103 ? 58.721 24.101 31.589 1.00 101.81 103 VAL A C 1
ATOM 782 O O . VAL A 1 103 ? 59.537 23.812 30.721 1.00 105.59 103 VAL A O 1
ATOM 786 N N . GLN A 1 104 ? 58.304 23.235 32.508 0.00 95.35 104 GLN A N 1
ATOM 787 C CA . GLN A 1 104 ? 58.959 21.942 32.742 1.00 97.25 104 GLN A CA 1
ATOM 788 C C . GLN A 1 104 ? 58.769 20.859 31.684 1.00 100.64 104 GLN A C 1
ATOM 789 O O . GLN A 1 104 ? 58.012 21.045 30.724 1.00 103.82 104 GLN A O 1
ATOM 795 N N . ARG A 1 105 ? 59.522 19.767 31.836 1.00 103.22 105 ARG A N 1
ATOM 796 C CA . ARG A 1 105 ? 59.406 18.607 30.953 1.00 104.81 105 ARG A CA 1
ATOM 797 C C . ARG A 1 105 ? 57.955 18.137 30.981 1.00 102.60 105 ARG A C 1
ATOM 798 O O . ARG A 1 105 ? 57.425 17.690 29.963 1.00 101.13 105 ARG A O 1
ATOM 806 N N . ASN A 1 106 ? 57.319 18.227 32.165 1.00 121.07 106 ASN A N 1
ATOM 807 C CA . ASN A 1 106 ? 55.862 18.113 32.223 0.00 122.55 106 ASN A CA 1
ATOM 808 C C . ASN A 1 106 ? 55.441 19.515 31.835 1.00 123.08 106 ASN A C 1
ATOM 809 O O . ASN A 1 106 ? 56.092 20.470 32.211 1.00 122.41 106 ASN A O 1
ATOM 814 N N . ASN A 1 107 ? 54.388 19.677 31.063 1.00 121.77 107 ASN A N 1
ATOM 815 C CA . ASN A 1 107 ? 54.236 20.966 30.406 1.00 120.85 107 ASN A CA 1
ATOM 816 C C . ASN A 1 107 ? 53.920 22.187 31.262 1.00 121.31 107 ASN A C 1
ATOM 817 O O . ASN A 1 107 ? 54.402 23.268 30.940 1.00 121.67 107 ASN A O 1
ATOM 822 N N . LYS A 1 108 ? 53.198 22.041 32.369 1.00 117.65 108 LYS A N 1
ATOM 823 C CA . LYS A 1 108 ? 52.830 23.236 33.130 1.00 114.98 108 LYS A CA 1
ATOM 824 C C . LYS A 1 108 ? 53.994 23.812 33.962 1.00 114.56 108 LYS A C 1
ATOM 825 O O . LYS A 1 108 ? 54.837 23.087 34.491 1.00 107.57 108 LYS A O 1
ATOM 831 N N . ARG A 1 109 ? 54.000 25.140 34.017 1.00 100.99 109 ARG A N 1
ATOM 832 C CA . ARG A 1 109 ? 54.969 25.988 34.730 1.00 97.86 109 ARG A CA 1
ATOM 833 C C . ARG A 1 109 ? 55.280 25.692 36.188 1.00 96.37 109 ARG A C 1
ATOM 834 O O . ARG A 1 109 ? 54.395 25.324 36.958 1.00 100.18 109 ARG A O 1
ATOM 842 N N . THR A 1 110 ? 56.556 25.812 36.547 1.00 99.73 110 THR A N 1
ATOM 843 C CA . THR A 1 110 ? 56.952 25.861 37.963 1.00 100.23 110 THR A CA 1
ATOM 844 C C . THR A 1 110 ? 57.971 26.957 38.251 1.00 101.19 110 THR A C 1
ATOM 845 O O . THR A 1 110 ? 58.908 27.177 37.481 1.00 100.72 110 THR A O 1
ATOM 849 N N . GLN A 1 111 ? 57.779 27.635 39.371 1.00 76.82 111 GLN A N 1
ATOM 850 C CA . GLN A 1 111 ? 58.606 28.760 39.756 1.00 78.12 111 GLN A CA 1
ATOM 851 C C . GLN A 1 111 ? 59.580 28.374 40.858 1.00 78.90 111 GLN A C 1
ATOM 852 O O . GLN A 1 111 ? 59.244 27.631 41.778 1.00 77.79 111 GLN A O 1
ATOM 858 N N . LYS A 1 112 ? 60.802 28.869 40.728 1.00 70.95 112 LYS A N 1
ATOM 859 C CA . LYS A 1 112 ? 61.848 28.599 41.698 1.00 69.59 112 LYS A CA 1
ATOM 860 C C . LYS A 1 112 ? 62.517 29.899 42.169 1.00 73.23 112 LYS A C 1
ATOM 861 O O . LYS A 1 112 ? 62.728 30.830 41.376 1.00 74.56 112 LYS A O 1
ATOM 867 N N . THR A 1 113 ? 62.843 29.964 43.457 1.00 85.13 113 THR A N 1
ATOM 868 C CA . THR A 1 113 ? 63.532 31.122 44.023 1.00 83.30 113 THR A CA 1
ATOM 869 C C . THR A 1 113 ? 65.043 30.944 43.986 1.00 88.07 113 THR A C 1
ATOM 870 O O . THR A 1 113 ? 65.592 30.062 44.648 1.00 89.65 113 THR A O 1
ATOM 874 N N . LEU A 1 114 ? 65.717 31.781 43.208 1.00 71.02 114 LEU A N 1
ATOM 875 C CA . LEU A 1 114 ? 67.166 31.711 43.094 1.00 72.03 114 LEU A CA 1
ATOM 876 C C . LEU A 1 114 ? 67.870 32.476 44.207 1.00 69.79 114 LEU A C 1
ATOM 877 O O . LEU A 1 114 ? 67.262 32.834 45.218 1.00 66.41 114 LEU A O 1
ATOM 882 N N . GLU A 1 115 ? 69.171 32.665 44.024 1.00 73.55 115 GLU A N 1
ATOM 883 C CA . GLU A 1 115 ? 70.017 33.377 44.976 1.00 74.72 115 GLU A CA 1
ATOM 884 C C . GLU A 1 115 ? 69.667 34.860 45.142 1.00 76.31 115 GLU A C 1
ATOM 885 O O . GLU A 1 115 ? 69.347 35.547 44.175 1.00 74.60 115 GLU A O 1
ATOM 891 N N . GLY A 1 116 ? 69.770 35.347 46.374 1.00 72.80 116 GLY A N 1
ATOM 892 C CA . GLY A 1 116 ? 69.529 36.749 46.675 1.00 72.24 116 GLY A CA 1
ATOM 893 C C . GLY A 1 116 ? 70.753 37.344 47.341 1.00 74.30 116 GLY A C 1
ATOM 894 O O . GLY A 1 116 ? 71.735 36.633 47.577 1.00 71.58 116 GLY A O 1
ATOM 895 N N . SER A 1 117 ? 70.706 38.646 47.626 1.00 76.05 117 SER A N 1
ATOM 896 C CA . SER A 1 117 ? 71.838 39.328 48.255 1.00 71.96 117 SER A CA 1
ATOM 897 C C . SER A 1 117 ? 71.496 40.671 48.898 1.00 71.57 117 SER A C 1
ATOM 898 O O . SER A 1 117 ? 70.778 41.479 48.321 1.00 71.74 117 SER A O 1
ATOM 901 N N . LEU A 1 118 ? 71.990 40.891 50.112 1.00 82.13 118 LEU A N 1
ATOM 902 C CA . LEU A 1 118 ? 72.011 42.236 50.683 1.00 78.87 118 LEU A CA 1
ATOM 903 C C . LEU A 1 118 ? 73.424 42.794 50.548 1.00 84.59 118 LEU A C 1
ATOM 904 O O . LEU A 1 118 ? 74.386 42.182 51.017 1.00 83.74 118 LEU A O 1
ATOM 909 N N . LEU A 1 119 ? 73.546 43.962 49.922 1.00 77.78 119 LEU A N 1
ATOM 910 C CA . LEU A 1 119 ? 74.849 44.523 49.613 1.00 77.46 119 LEU A CA 1
ATOM 911 C C . LEU A 1 119 ? 75.007 45.944 50.142 1.00 80.53 119 LEU A C 1
ATOM 912 O O . LEU A 1 119 ? 74.173 46.811 49.883 1.00 80.81 119 LEU A O 1
ATOM 917 N N . LEU A 1 120 ? 76.100 46.174 50.867 1.00 76.20 120 LEU A N 1
ATOM 918 C CA . LEU A 1 120 ? 76.361 47.467 51.497 1.00 72.56 120 LEU A CA 1
ATOM 919 C C . LEU A 1 120 ? 77.268 48.347 50.669 1.00 75.81 120 LEU A C 1
ATOM 920 O O . LEU A 1 120 ? 78.308 47.903 50.180 1.00 79.00 120 LEU A O 1
ATOM 925 N N . ARG A 1 121 ? 76.893 49.614 50.545 1.00 80.30 121 ARG A N 1
ATOM 926 C CA . ARG A 1 121 ? 77.715 50.509 49.761 1.00 81.30 121 ARG A CA 1
ATOM 927 C C . ARG A 1 121 ? 78.486 51.523 50.575 1.00 82.40 121 ARG A C 1
ATOM 928 O O . ARG A 1 121 ? 77.949 52.361 51.306 1.00 80.50 121 ARG A O 1
ATOM 936 N N . ASN A 1 122 ? 79.786 51.390 50.398 1.00 133.21 122 ASN A N 1
ATOM 937 C CA . ASN A 1 122 ? 80.778 52.331 50.819 1.00 132.03 122 ASN A CA 1
ATOM 938 C C . ASN A 1 122 ? 81.033 52.908 49.460 1.00 131.25 122 ASN A C 1
ATOM 939 O O . ASN A 1 122 ? 81.353 52.152 48.548 1.00 129.55 122 ASN A O 1
ATOM 944 N N . ASN A 1 123 ? 80.834 54.207 49.277 1.00 111.07 123 ASN A N 1
ATOM 945 C CA . ASN A 1 123 ? 80.892 54.743 47.920 1.00 115.91 123 ASN A CA 1
ATOM 946 C C . ASN A 1 123 ? 82.147 54.338 47.161 1.00 118.97 123 ASN A C 1
ATOM 947 O O . ASN A 1 123 ? 83.257 54.757 47.485 1.00 118.48 123 ASN A O 1
ATOM 952 N N . GLY A 1 124 ? 81.939 53.493 46.157 1.00 117.37 124 GLY A N 1
ATOM 953 C CA . GLY A 1 124 ? 82.996 52.933 45.335 0.00 115.17 124 GLY A CA 1
ATOM 954 C C . GLY A 1 124 ? 83.379 51.514 45.712 1.00 116.42 124 GLY A C 1
ATOM 955 O O . GLY A 1 124 ? 84.264 50.916 45.097 1.00 114.67 124 GLY A O 1
ATOM 956 N N . GLU A 1 125 ? 82.705 50.968 46.718 1.00 113.30 125 GLU A N 1
ATOM 957 C CA . GLU A 1 125 ? 82.932 49.589 47.137 1.00 113.05 125 GLU A CA 1
ATOM 958 C C . GLU A 1 125 ? 81.656 48.870 47.547 1.00 110.64 125 GLU A C 1
ATOM 959 O O . GLU A 1 125 ? 80.874 49.383 48.348 1.00 109.35 125 GLU A O 1
ATOM 965 N N . ARG A 1 126 ? 81.471 47.676 47.004 1.00 102.08 126 ARG A N 1
ATOM 966 C CA . ARG A 1 126 ? 80.299 46.877 47.312 1.00 97.06 126 ARG A CA 1
ATOM 967 C C . ARG A 1 126 ? 80.720 45.823 48.321 1.00 99.40 126 ARG A C 1
ATOM 968 O O . ARG A 1 126 ? 81.812 45.267 48.216 1.00 102.51 126 ARG A O 1
ATOM 976 N N . THR A 1 127 ? 79.870 45.556 49.301 1.00 103.73 127 THR A N 1
ATOM 977 C CA . THR A 1 127 ? 80.156 44.481 50.238 1.00 103.24 127 THR A CA 1
ATOM 978 C C . THR A 1 127 ? 78.904 43.677 50.515 1.00 103.91 127 THR A C 1
ATOM 979 O O . THR A 1 127 ? 77.850 44.240 50.816 1.00 102.98 127 THR A O 1
ATOM 983 N N . VAL A 1 128 ? 79.020 42.357 50.449 1.00 91.87 128 VAL A N 1
ATOM 984 C CA . VAL A 1 128 ? 77.864 41.528 50.732 1.00 93.04 128 VAL A CA 1
ATOM 985 C C . VAL A 1 128 ? 77.754 41.458 52.239 1.00 92.15 128 VAL A C 1
ATOM 986 O O . VAL A 1 128 ? 78.703 41.082 52.924 1.00 94.75 128 VAL A O 1
ATOM 990 N N . ILE A 1 129 ? 76.616 41.901 52.754 1.00 69.46 129 ILE A N 1
ATOM 991 C CA . ILE A 1 129 ? 76.345 41.791 54.174 1.00 70.06 129 ILE A CA 1
ATOM 992 C C . ILE A 1 129 ? 75.758 40.413 54.409 1.00 68.13 129 ILE A C 1
ATOM 993 O O . ILE A 1 129 ? 75.978 39.805 55.457 1.00 70.52 129 ILE A O 1
ATOM 998 N N . SER A 1 130 ? 75.019 39.928 53.412 1.00 74.55 130 SER A N 1
ATOM 999 C CA . SER A 1 130 ? 74.323 38.647 53.489 1.00 77.83 130 SER A CA 1
ATOM 1000 C C . SER A 1 130 ? 73.862 38.189 52.109 1.00 80.35 130 SER A C 1
ATOM 1001 O O . SER A 1 130 ? 73.595 39.011 51.230 1.00 80.23 130 SER A O 1
ATOM 1004 N N . THR A 1 131 ? 73.800 36.869 51.926 1.00 80.25 131 THR A N 1
ATOM 1005 C CA . THR A 1 131 ? 73.238 36.244 50.726 1.00 78.44 131 THR A CA 1
ATOM 1006 C C . THR A 1 131 ? 72.258 35.179 51.181 1.00 81.19 131 THR A C 1
ATOM 1007 O O . THR A 1 131 ? 72.009 34.195 50.479 1.00 84.23 131 THR A O 1
ATOM 1011 N N . ARG A 1 132 ? 71.684 35.404 52.359 1.00 84.46 132 ARG A N 1
ATOM 1012 C CA . ARG A 1 132 ? 70.711 34.488 52.933 1.00 85.88 132 ARG A CA 1
ATOM 1013 C C . ARG A 1 132 ? 69.302 34.993 52.698 1.00 87.50 132 ARG A C 1
ATOM 1014 O O . ARG A 1 132 ? 68.870 35.974 53.310 1.00 86.79 132 ARG A O 1
ATOM 1022 N N . VAL A 1 133 ? 68.581 34.291 51.826 1.00 78.92 133 VAL A N 1
ATOM 1023 C CA . VAL A 1 133 ? 67.266 34.756 51.398 1.00 77.23 133 VAL A CA 1
ATOM 1024 C C . VAL A 1 133 ? 66.331 34.759 52.592 1.00 74.84 133 VAL A C 1
ATOM 1025 O O . VAL A 1 133 ? 65.381 35.528 52.645 1.00 76.83 133 VAL A O 1
ATOM 1029 N N . ALA A 1 134 ? 66.614 33.892 53.555 1.00 101.61 134 ALA A N 1
ATOM 1030 C CA . ALA A 1 134 ? 65.867 33.865 54.803 1.00 100.92 134 ALA A CA 1
ATOM 1031 C C . ALA A 1 134 ? 66.237 35.081 55.649 1.00 98.78 134 ALA A C 1
ATOM 1032 O O . ALA A 1 134 ? 65.412 35.623 56.391 1.00 99.81 134 ALA A O 1
ATOM 1034 N N . GLU A 1 135 ? 67.495 35.497 55.525 1.00 107.31 135 GLU A N 1
ATOM 1035 C CA . GLU A 1 135 ? 68.059 36.537 56.377 1.00 107.94 135 GLU A CA 1
ATOM 1036 C C . GLU A 1 135 ? 67.815 37.935 55.820 1.00 104.75 135 GLU A C 1
ATOM 1037 O O . GLU A 1 135 ? 67.846 38.920 56.564 1.00 104.38 135 GLU A O 1
ATOM 1043 N N . LEU A 1 136 ? 67.588 38.022 54.512 1.00 78.38 136 LEU A N 1
ATOM 1044 C CA . LEU A 1 136 ? 67.376 39.317 53.873 1.00 78.49 136 LEU A CA 1
ATOM 1045 C C . LEU A 1 136 ? 66.204 40.057 54.498 1.00 75.84 136 LEU A C 1
ATOM 1046 O O . LEU A 1 136 ? 66.298 41.254 54.783 1.00 73.92 136 LEU A O 1
ATOM 1051 N N . ASP A 1 137 ? 65.103 39.342 54.708 1.00 81.02 137 ASP A N 1
ATOM 1052 C CA . ASP A 1 137 ? 63.946 39.913 55.379 1.00 79.71 137 ASP A CA 1
ATOM 1053 C C . ASP A 1 137 ? 64.329 40.624 56.674 1.00 80.22 137 ASP A C 1
ATOM 1054 O O . ASP A 1 137 ? 64.055 41.814 56.844 1.00 76.27 137 ASP A O 1
ATOM 1059 N N . LYS A 1 138 ? 64.976 39.890 57.572 1.00 69.13 138 LYS A N 1
ATOM 1060 C CA . LYS A 1 138 ? 65.334 40.434 58.876 1.00 69.82 138 LYS A CA 1
ATOM 1061 C C . LYS A 1 138 ? 66.249 41.641 58.729 1.00 68.18 138 LYS A C 1
ATOM 1062 O O . LYS A 1 138 ? 66.031 42.681 59.353 1.00 65.44 138 LYS A O 1
ATOM 1068 N N . LEU A 1 139 ? 67.279 41.502 57.907 1.00 67.08 139 LEU A N 1
ATOM 1069 C CA . LEU A 1 139 ? 68.274 42.556 57.798 1.00 68.68 139 LEU A CA 1
ATOM 1070 C C . LEU A 1 139 ? 67.660 43.823 57.204 1.00 64.16 139 LEU A C 1
ATOM 1071 O O . LEU A 1 139 ? 67.863 44.930 57.715 1.00 63.02 139 LEU A O 1
ATOM 1076 N N . VAL A 1 140 ? 66.873 43.658 56.148 1.00 61.69 140 VAL A N 1
ATOM 1077 C CA . VAL A 1 140 ? 66.366 44.823 55.449 1.00 60.70 140 VAL A CA 1
ATOM 1078 C C . VAL A 1 140 ? 65.439 45.624 56.352 1.00 59.33 140 VAL A C 1
ATOM 1079 O O . VAL A 1 140 ? 65.572 46.851 56.453 1.00 60.47 140 VAL A O 1
ATOM 1083 N N . SER A 1 141 ? 64.532 44.934 57.040 1.00 61.12 141 SER A N 1
ATOM 1084 C CA . SER A 1 141 ? 63.547 45.629 57.856 1.00 60.65 141 SER A CA 1
ATOM 1085 C C . SER A 1 141 ? 64.233 46.397 58.971 1.00 63.26 141 SER A C 1
ATOM 1086 O O . SER A 1 141 ? 63.815 47.505 59.305 1.00 63.81 141 SER A O 1
ATOM 1089 N N . GLU A 1 142 ? 65.307 45.836 59.525 1.00 69.43 142 GLU A N 1
ATOM 1090 C CA . GLU A 1 142 ? 66.064 46.546 60.552 1.00 68.09 142 GLU A CA 1
ATOM 1091 C C . GLU A 1 142 ? 66.672 47.833 60.011 1.00 69.76 142 GLU A C 1
ATOM 1092 O O . GLU A 1 142 ? 66.589 48.887 60.656 1.00 67.27 142 GLU A O 1
ATOM 1098 N N . LYS A 1 143 ? 67.243 47.745 58.810 1.00 73.23 143 LYS A N 1
ATOM 1099 C CA . LYS A 1 143 ? 67.931 48.876 58.202 1.00 69.52 143 LYS A CA 1
ATOM 1100 C C . LYS A 1 143 ? 66.939 49.969 57.838 1.00 75.01 143 LYS A C 1
ATOM 1101 O O . LYS A 1 143 ? 67.215 51.158 58.032 1.00 74.35 143 LYS A O 1
ATOM 1107 N N . LEU A 1 144 ? 65.780 49.573 57.326 1.00 66.33 144 LEU A N 1
ATOM 1108 C CA . LEU A 1 144 ? 64.763 50.550 56.976 1.00 65.30 144 LEU A CA 1
ATOM 1109 C C . LEU A 1 144 ? 64.204 51.194 58.227 1.00 66.05 144 LEU A C 1
ATOM 1110 O O . LEU A 1 144 ? 63.803 52.360 58.208 1.00 65.76 144 LEU A O 1
ATOM 1115 N N . GLY A 1 145 ? 64.178 50.433 59.317 1.00 63.10 145 GLY A N 1
ATOM 1116 C CA . GLY A 1 145 ? 63.644 50.938 60.569 1.00 63.97 145 GLY A CA 1
ATOM 1117 C C . GLY A 1 145 ? 62.147 50.709 60.714 1.00 62.59 145 GLY A C 1
ATOM 1118 O O . GLY A 1 145 ? 61.467 51.428 61.440 1.00 62.12 145 GLY A O 1
ATOM 1119 N N . VAL A 1 146 ? 61.622 49.727 59.992 1.00 64.84 146 VAL A N 1
ATOM 1120 C CA . VAL A 1 146 ? 60.197 49.420 60.038 1.00 64.71 146 VAL A CA 1
ATOM 1121 C C . VAL A 1 146 ? 59.972 47.899 60.105 1.00 63.87 146 VAL A C 1
ATOM 1122 O O . VAL A 1 146 ? 60.612 47.126 59.384 1.00 64.18 146 VAL A O 1
ATOM 1126 N N . PRO A 1 147 ? 59.080 47.465 61.007 1.00 58.51 147 PRO A N 1
ATOM 1127 C CA . PRO A 1 147 ? 58.658 46.067 61.193 1.00 56.75 147 PRO A CA 1
ATOM 1128 C C . PRO A 1 147 ? 58.142 45.414 59.917 1.00 60.39 147 PRO A C 1
ATOM 1129 O O . PRO A 1 147 ? 57.600 46.097 59.048 1.00 60.64 147 PRO A O 1
ATOM 1133 N N . PRO A 1 148 ? 58.274 44.087 59.817 1.00 65.67 148 PRO A N 1
ATOM 1134 C CA . PRO A 1 148 ? 57.866 43.324 58.634 1.00 61.35 148 PRO A CA 1
ATOM 1135 C C . PRO A 1 148 ? 56.365 43.376 58.373 1.00 63.05 148 PRO A C 1
ATOM 1136 O O . PRO A 1 148 ? 55.968 43.534 57.213 1.00 62.56 148 PRO A O 1
ATOM 1140 N N . ALA A 1 149 ? 55.561 43.247 59.431 1.00 50.55 149 ALA A N 1
ATOM 1141 C CA . ALA A 1 149 ? 54.101 43.282 59.332 1.00 49.80 149 ALA A CA 1
ATOM 1142 C C . ALA A 1 149 ? 53.565 44.650 58.903 1.00 48.28 149 ALA A C 1
ATOM 1143 O O . ALA A 1 149 ? 52.457 44.744 58.355 1.00 45.66 149 ALA A O 1
ATOM 1145 N N . ILE A 1 150 ? 54.343 45.705 59.146 1.00 43.47 150 ILE A N 1
ATOM 1146 C CA . ILE A 1 150 ? 53.939 47.051 58.732 1.00 44.04 150 ILE A CA 1
ATOM 1147 C C . ILE A 1 150 ? 54.230 47.256 57.257 1.00 46.65 150 ILE A C 1
ATOM 1148 O O . ILE A 1 150 ? 53.432 47.862 56.541 1.00 43.99 150 ILE A O 1
ATOM 1153 N N . LEU A 1 151 ? 55.386 46.770 56.811 1.00 48.58 151 LEU A N 1
ATOM 1154 C CA . LEU A 1 151 ? 55.711 46.766 55.386 1.00 50.90 151 LEU A CA 1
ATOM 1155 C C . LEU A 1 151 ? 54.646 45.987 54.602 1.00 48.35 151 LEU A C 1
ATOM 1156 O O . LEU A 1 151 ? 54.288 46.354 53.491 1.00 46.51 151 LEU A O 1
ATOM 1161 N N . ASP A 1 152 ? 54.161 44.904 55.196 1.00 55.81 152 ASP A N 1
ATOM 1162 C CA . ASP A 1 152 ? 53.202 43.983 54.563 1.00 56.85 152 ASP A CA 1
ATOM 1163 C C . ASP A 1 152 ? 51.752 44.511 54.479 1.00 58.54 152 ASP A C 1
ATOM 1164 O O . ASP A 1 152 ? 51.109 44.443 53.426 1.00 54.95 152 ASP A O 1
ATOM 1169 N N . ALA A 1 153 ? 51.237 44.991 55.607 1.00 53.67 153 ALA A N 1
ATOM 1170 C CA . ALA A 1 153 ? 49.835 45.394 55.734 1.00 54.87 153 ALA A CA 1
ATOM 1171 C C . ALA A 1 153 ? 49.591 46.873 55.479 1.00 53.76 153 ALA A C 1
ATOM 1172 O O . ALA A 1 153 ? 48.532 47.264 54.986 1.00 50.13 153 ALA A O 1
ATOM 1174 N N . VAL A 1 154 ? 50.574 47.691 55.841 1.00 48.82 154 VAL A N 1
ATOM 1175 C CA . VAL A 1 154 ? 50.396 49.143 55.900 1.00 47.17 154 VAL A CA 1
ATOM 1176 C C . VAL A 1 154 ? 51.161 49.943 54.852 1.00 47.03 154 VAL A C 1
ATOM 1177 O O . VAL A 1 154 ? 50.579 50.754 54.151 1.00 49.04 154 VAL A O 1
ATOM 1181 N N . ILE A 1 155 ? 52.462 49.711 54.738 1.00 47.22 155 ILE A N 1
ATOM 1182 C CA . ILE A 1 155 ? 53.279 50.530 53.856 1.00 48.53 155 ILE A CA 1
ATOM 1183 C C . ILE A 1 155 ? 53.062 50.140 52.390 1.00 46.51 155 ILE A C 1
ATOM 1184 O O . ILE A 1 155 ? 52.761 50.981 51.542 1.00 45.65 155 ILE A O 1
ATOM 1189 N N . PHE A 1 156 ? 53.199 48.848 52.112 1.00 40.92 156 PHE A N 1
ATOM 1190 C CA . PHE A 1 156 ? 53.205 48.325 50.755 1.00 43.31 156 PHE A CA 1
ATOM 1191 C C . PHE A 1 156 ? 52.034 47.373 50.499 1.00 44.47 156 PHE A C 1
ATOM 1192 O O . PHE A 1 156 ? 52.163 46.395 49.761 1.00 43.28 156 PHE A O 1
ATOM 1200 N N . CYS A 1 157 ? 50.898 47.678 51.121 1.00 46.16 157 CYS A N 1
ATOM 1201 C CA . CYS A 1 157 ? 49.696 46.856 51.057 1.00 45.51 157 CYS A CA 1
ATOM 1202 C C . CYS A 1 157 ? 49.240 46.660 49.611 1.00 41.75 157 CYS A C 1
ATOM 1203 O O . CYS A 1 157 ? 49.096 47.625 48.871 1.00 42.92 157 CYS A O 1
ATOM 1206 N N . HIS A 1 158 ? 49.002 45.419 49.204 1.00 39.65 158 HIS A N 1
ATOM 1207 C CA . HIS A 1 158 ? 48.580 45.161 47.841 1.00 41.66 158 HIS A CA 1
ATOM 1208 C C . HIS A 1 158 ? 47.216 45.781 47.585 1.00 45.47 158 HIS A C 1
ATOM 1209 O O . HIS A 1 158 ? 46.339 45.799 48.473 1.00 42.06 158 HIS A O 1
ATOM 1216 N N . GLN A 1 159 ? 47.045 46.305 46.375 1.00 40.43 159 GLN A N 1
ATOM 1217 C CA . GLN A 1 159 ? 45.797 46.940 45.978 1.00 42.75 159 GLN A CA 1
ATOM 1218 C C . GLN A 1 159 ? 44.624 45.988 46.180 1.00 42.96 159 GLN A C 1
ATOM 1219 O O . GLN A 1 159 ? 43.546 46.418 46.579 1.00 41.45 159 GLN A O 1
ATOM 1225 N N . ASP A 1 160 ? 44.838 44.701 45.922 1.00 55.75 160 ASP A N 1
ATOM 1226 C CA . ASP A 1 160 ? 43.758 43.740 46.075 1.00 58.25 160 ASP A CA 1
ATOM 1227 C C . ASP A 1 160 ? 43.425 43.520 47.526 1.00 56.83 160 ASP A C 1
ATOM 1228 O O . ASP A 1 160 ? 42.457 42.840 47.828 1.00 56.28 160 ASP A O 1
ATOM 1233 N N . ASP A 1 161 ? 44.220 44.084 48.426 1.00 60.57 161 ASP A N 1
ATOM 1234 C CA . ASP A 1 161 ? 44.056 43.796 49.843 1.00 61.41 161 ASP A CA 1
ATOM 1235 C C . ASP A 1 161 ? 43.836 45.045 50.683 1.00 62.01 161 ASP A C 1
ATOM 1236 O O . ASP A 1 161 ? 43.738 44.978 51.908 1.00 59.96 161 ASP A O 1
ATOM 1241 N N . SER A 1 162 ? 43.720 46.180 50.011 1.00 42.66 162 SER A N 1
ATOM 1242 C CA . SER A 1 162 ? 43.726 47.466 50.699 1.00 44.98 162 SER A CA 1
ATOM 1243 C C . SER A 1 162 ? 42.498 47.708 51.593 1.00 41.43 162 SER A C 1
ATOM 1244 O O . SER A 1 162 ? 42.474 48.670 52.347 1.00 40.56 162 SER A O 1
ATOM 1247 N N . LEU A 1 163 ? 41.504 46.827 51.539 1.00 34.63 163 LEU A N 1
ATOM 1248 C CA . LEU A 1 163 ? 40.306 46.991 52.361 1.00 33.85 163 LEU A CA 1
ATOM 1249 C C . LEU A 1 163 ? 40.326 46.065 53.576 1.00 36.38 163 LEU A C 1
ATOM 1250 O O . LEU A 1 163 ? 39.291 45.818 54.199 1.00 38.50 163 LEU A O 1
ATOM 1255 N N . TRP A 1 164 ? 41.501 45.553 53.924 1.00 35.39 164 TRP A N 1
ATOM 1256 C CA . TRP A 1 164 ? 41.565 44.593 55.012 1.00 36.81 164 TRP A CA 1
ATOM 1257 C C . TRP A 1 164 ? 41.015 45.153 56.339 1.00 37.54 164 TRP A C 1
ATOM 1258 O O . TRP A 1 164 ? 40.400 44.414 57.092 1.00 35.57 164 TRP A O 1
ATOM 1269 N N . PRO A 1 165 ? 41.181 46.460 56.601 1.00 45.91 165 PRO A N 1
ATOM 1270 C CA . PRO A 1 165 ? 40.639 46.987 57.852 1.00 43.90 165 PRO A CA 1
ATOM 1271 C C . PRO A 1 165 ? 39.132 46.782 57.977 1.00 44.55 165 PRO A C 1
ATOM 1272 O O . PRO A 1 165 ? 38.591 46.733 59.095 1.00 40.60 165 PRO A O 1
ATOM 1276 N N . MET A 1 166 ? 38.471 46.617 56.836 1.00 40.49 166 MET A N 1
ATOM 1277 C CA . MET A 1 166 ? 37.024 46.520 56.823 1.00 41.97 166 MET A CA 1
ATOM 1278 C C . MET A 1 166 ? 36.600 45.080 56.704 1.00 40.73 166 MET A C 1
ATOM 1279 O O . MET A 1 166 ? 35.428 44.790 56.469 1.00 43.59 166 MET A O 1
ATOM 1284 N N . SER A 1 167 ? 37.560 44.177 56.859 1.00 49.41 167 SER A N 1
ATOM 1285 C CA . SER A 1 167 ? 37.303 42.753 56.643 1.00 53.63 167 SER A CA 1
ATOM 1286 C C . SER A 1 167 ? 36.684 42.077 57.853 1.00 53.02 167 SER A C 1
ATOM 1287 O O . SER A 1 167 ? 36.511 42.705 58.899 1.00 52.44 167 SER A O 1
ATOM 1290 N N . GLU A 1 168 ? 36.365 40.793 57.721 1.00 66.13 168 GLU A N 1
ATOM 1291 C CA . GLU A 1 168 ? 35.731 40.059 58.820 1.00 67.07 168 GLU A CA 1
ATOM 1292 C C . GLU A 1 168 ? 36.635 40.035 60.063 1.00 66.66 168 GLU A C 1
ATOM 1293 O O . GLU A 1 168 ? 37.866 39.977 59.961 1.00 64.62 168 GLU A O 1
ATOM 1299 N N . PRO A 1 169 ? 36.010 40.086 61.248 1.00 60.53 169 PRO A N 1
ATOM 1300 C CA . PRO A 1 169 ? 36.641 40.206 62.568 1.00 61.26 169 PRO A CA 1
ATOM 1301 C C . PRO A 1 169 ? 37.898 39.359 62.745 1.00 64.01 169 PRO A C 1
ATOM 1302 O O . PRO A 1 169 ? 38.917 39.882 63.210 1.00 60.03 169 PRO A O 1
ATOM 1306 N N . ALA A 1 170 ? 37.836 38.078 62.391 1.00 67.64 170 ALA A N 1
ATOM 1307 C CA . ALA A 1 170 ? 39.009 37.223 62.542 1.00 66.61 170 ALA A CA 1
ATOM 1308 C C . ALA A 1 170 ? 40.144 37.708 61.663 1.00 67.18 170 ALA A C 1
ATOM 1309 O O . ALA A 1 170 ? 41.290 37.762 62.102 1.00 70.52 170 ALA A O 1
ATOM 1311 N N . ALA A 1 171 ? 39.819 38.085 60.432 1.00 50.66 171 ALA A N 1
ATOM 1312 C CA . ALA A 1 171 ? 40.843 38.530 59.499 1.00 50.20 171 ALA A CA 1
ATOM 1313 C C . ALA A 1 171 ? 41.496 39.805 60.009 1.00 54.38 171 ALA A C 1
ATOM 1314 O O . ALA A 1 171 ? 42.712 39.972 59.911 1.00 53.41 171 ALA A O 1
ATOM 1316 N N . LEU A 1 172 ? 40.686 40.708 60.546 1.00 52.96 172 LEU A N 1
ATOM 1317 C CA . LEU A 1 172 ? 41.204 41.966 61.070 1.00 51.41 172 LEU A CA 1
ATOM 1318 C C . LEU A 1 172 ? 42.099 41.684 62.261 1.00 53.94 172 LEU A C 1
ATOM 1319 O O . LEU A 1 172 ? 43.167 42.286 62.427 1.00 53.05 172 LEU A O 1
ATOM 1324 N N . LYS A 1 173 ? 41.647 40.745 63.080 1.00 50.57 173 LYS A N 1
ATOM 1325 C CA . LYS A 1 173 ? 42.311 40.403 64.325 1.00 53.86 173 LYS A CA 1
ATOM 1326 C C . LYS A 1 173 ? 43.690 39.827 64.061 1.00 57.57 173 LYS A C 1
ATOM 1327 O O . LYS A 1 173 ? 44.650 40.117 64.777 1.00 52.10 173 LYS A O 1
ATOM 1333 N N . LYS A 1 174 ? 43.780 38.996 63.032 1.00 50.33 174 LYS A N 1
ATOM 1334 C CA . LYS A 1 174 ? 45.031 38.341 62.709 1.00 50.36 174 LYS A CA 1
ATOM 1335 C C . LYS A 1 174 ? 46.069 39.398 62.370 1.00 50.79 174 LYS A C 1
ATOM 1336 O O . LYS A 1 174 ? 47.215 39.312 62.809 1.00 54.69 174 LYS A O 1
ATOM 1342 N N . ARG A 1 175 ? 45.667 40.386 61.575 1.00 60.86 175 ARG A N 1
ATOM 1343 C CA . ARG A 1 175 ? 46.590 41.431 61.145 1.00 60.61 175 ARG A CA 1
ATOM 1344 C C . ARG A 1 175 ? 46.986 42.368 62.283 1.00 58.57 175 ARG A C 1
ATOM 1345 O O . ARG A 1 175 ? 48.145 42.755 62.404 1.00 57.02 175 ARG A O 1
ATOM 1353 N N . PHE A 1 176 ? 46.033 42.726 63.137 1.00 45.36 176 PHE A N 1
ATOM 1354 C CA . PHE A 1 176 ? 46.393 43.531 64.300 1.00 47.05 176 PHE A CA 1
ATOM 1355 C C . PHE A 1 176 ? 47.274 42.703 65.208 1.00 46.29 176 PHE A C 1
ATOM 1356 O O . PHE A 1 176 ? 48.172 43.228 65.854 1.00 44.11 176 PHE A O 1
ATOM 1364 N N . ASP A 1 177 ? 47.017 41.402 65.251 1.00 47.14 177 ASP A N 1
ATOM 1365 C CA . ASP A 1 177 ? 47.844 40.514 66.042 1.00 51.86 177 ASP A CA 1
ATOM 1366 C C . ASP A 1 177 ? 49.258 40.470 65.514 1.00 50.16 177 ASP A C 1
ATOM 1367 O O . ASP A 1 177 ? 50.214 40.591 66.274 1.00 48.67 177 ASP A O 1
ATOM 1372 N N . GLU A 1 178 ? 49.384 40.347 64.197 1.00 61.09 178 GLU A N 1
ATOM 1373 C CA . GLU A 1 178 ? 50.698 40.305 63.569 1.00 60.51 178 GLU A CA 1
ATOM 1374 C C . GLU A 1 178 ? 51.400 41.621 63.878 1.00 61.96 178 GLU A C 1
ATOM 1375 O O . GLU A 1 178 ? 52.569 41.642 64.272 1.00 61.72 178 GLU A O 1
ATOM 1381 N N . ILE A 1 179 ? 50.672 42.721 63.716 1.00 56.68 179 ILE A N 1
ATOM 1382 C CA . ILE A 1 179 ? 51.223 44.048 63.950 1.00 55.27 179 ILE A CA 1
ATOM 1383 C C . ILE A 1 179 ? 51.632 44.198 65.403 1.00 56.24 179 ILE A C 1
ATOM 1384 O O . ILE A 1 179 ? 52.622 44.852 65.702 1.00 56.95 179 ILE A O 1
ATOM 1389 N N . PHE A 1 180 ? 50.867 43.597 66.305 1.00 71.69 180 PHE A N 1
ATOM 1390 C CA . PHE A 1 180 ? 51.218 43.586 67.722 1.00 69.54 180 PHE A CA 1
ATOM 1391 C C . PHE A 1 180 ? 51.934 42.296 68.149 1.00 74.60 180 PHE A C 1
ATOM 1392 O O . PHE A 1 180 ? 51.297 41.364 68.639 1.00 80.60 180 PHE A O 1
ATOM 1400 N N . GLU A 1 181 ? 53.249 42.253 68.008 1.00 89.04 181 GLU A N 1
ATOM 1401 C CA . GLU A 1 181 ? 54.009 41.044 68.340 1.00 94.36 181 GLU A CA 1
ATOM 1402 C C . GLU A 1 181 ? 53.909 40.566 69.799 1.00 99.33 181 GLU A C 1
ATOM 1403 O O . GLU A 1 181 ? 54.797 40.816 70.616 1.00 97.72 181 GLU A O 1
ATOM 1409 N N . ALA A 1 182 ? 52.813 39.886 70.124 1.00 96.74 182 ALA A N 1
ATOM 1410 C CA . ALA A 1 182 ? 52.535 39.473 71.500 1.00 96.51 182 ALA A CA 1
ATOM 1411 C C . ALA A 1 182 ? 53.194 38.162 71.946 1.00 101.83 182 ALA A C 1
ATOM 1412 O O . ALA A 1 182 ? 53.210 37.864 73.140 0.00 100.29 182 ALA A O 1
ATOM 1414 N N . GLN A 1 183 ? 53.728 37.381 71.016 1.00 93.30 183 GLN A N 1
ATOM 1415 C CA . GLN A 1 183 ? 54.243 36.061 71.376 1.00 92.90 183 GLN A CA 1
ATOM 1416 C C . GLN A 1 183 ? 55.583 36.086 72.099 1.00 93.30 183 GLN A C 1
ATOM 1417 O O . GLN A 1 183 ? 55.807 35.296 73.012 1.00 93.85 183 GLN A O 1
ATOM 1423 N N . LYS A 1 184 ? 56.471 36.994 71.710 1.00 100.90 184 LYS A N 1
ATOM 1424 C CA . LYS A 1 184 ? 57.831 36.977 72.244 1.00 98.64 184 LYS A CA 1
ATOM 1425 C C . LYS A 1 184 ? 57.841 37.252 73.727 1.00 100.79 184 LYS A C 1
ATOM 1426 O O . LYS A 1 184 ? 58.545 36.589 74.491 1.00 102.30 184 LYS A O 1
ATOM 1432 N N . TYR A 1 185 ? 57.048 38.238 74.133 1.00 77.77 185 TYR A N 1
ATOM 1433 C CA . TYR A 1 185 ? 57.047 38.655 75.525 1.00 76.83 185 TYR A CA 1
ATOM 1434 C C . TYR A 1 185 ? 56.163 37.785 76.416 1.00 75.52 185 TYR A C 1
ATOM 1435 O O . TYR A 1 185 ? 56.470 37.610 77.593 1.00 74.48 185 TYR A O 1
ATOM 1444 N N . THR A 1 186 ? 55.092 37.214 75.877 1.00 84.72 186 THR A N 1
ATOM 1445 C CA . THR A 1 186 ? 54.259 36.359 76.714 1.00 83.70 186 THR A CA 1
ATOM 1446 C C . THR A 1 186 ? 55.024 35.101 77.118 1.00 80.00 186 THR A C 1
ATOM 1447 O O . THR A 1 186 ? 54.799 34.565 78.198 1.00 80.65 186 THR A O 1
ATOM 1451 N N . LYS A 1 187 ? 55.946 34.650 76.274 1.00 53.63 187 LYS A N 1
ATOM 1452 C CA . LYS A 1 187 ? 56.756 33.458 76.575 1.00 56.49 187 LYS A CA 1
ATOM 1453 C C . LYS A 1 187 ? 57.814 33.726 77.662 1.00 52.75 187 LYS A C 1
ATOM 1454 O O . LYS A 1 187 ? 58.186 32.835 78.439 1.00 52.33 187 LYS A O 1
ATOM 1460 N N . VAL A 1 188 ? 58.324 34.949 77.674 1.00 44.68 188 VAL A N 1
ATOM 1461 C CA . VAL A 1 188 ? 59.168 35.450 78.743 1.00 45.83 188 VAL A CA 1
ATOM 1462 C C . VAL A 1 188 ? 58.479 35.334 80.092 1.00 50.11 188 VAL A C 1
ATOM 1463 O O . VAL A 1 188 ? 59.099 34.943 81.097 1.00 45.07 188 VAL A O 1
ATOM 1467 N N . ILE A 1 189 ? 57.219 35.758 80.116 1.00 49.72 189 ILE A N 1
ATOM 1468 C CA . ILE A 1 189 ? 56.406 35.763 81.323 1.00 46.05 189 ILE A CA 1
ATOM 1469 C C . ILE A 1 189 ? 56.167 34.356 81.849 1.00 48.37 189 ILE A C 1
ATOM 1470 O O . ILE A 1 189 ? 56.195 34.120 83.060 1.00 48.90 189 ILE A O 1
ATOM 1475 N N . GLU A 1 190 ? 55.930 33.422 80.940 1.00 49.19 190 GLU A N 1
ATOM 1476 C CA . GLU A 1 190 ? 55.686 32.039 81.333 1.00 50.73 190 GLU A CA 1
ATOM 1477 C C . GLU A 1 190 ? 56.901 31.393 81.964 1.00 51.14 190 GLU A C 1
ATOM 1478 O O . GLU A 1 190 ? 56.774 30.574 82.874 1.00 52.26 190 GLU A O 1
ATOM 1484 N N . ASN A 1 191 ? 58.082 31.724 81.456 1.00 52.44 191 ASN A N 1
ATOM 1485 C CA . ASN A 1 191 ? 59.296 31.135 82.011 1.00 55.51 191 ASN A CA 1
ATOM 1486 C C . ASN A 1 191 ? 59.582 31.662 83.411 1.00 54.62 191 ASN A C 1
ATOM 1487 O O . ASN A 1 191 ? 60.048 30.910 84.271 1.00 51.91 191 ASN A O 1
ATOM 1492 N N . ILE A 1 192 ? 59.323 32.952 83.625 1.00 46.65 192 ILE A N 1
ATOM 1493 C CA . ILE A 1 192 ? 59.441 33.538 84.952 1.00 48.40 192 ILE A CA 1
ATOM 1494 C C . ILE A 1 192 ? 58.453 32.871 85.896 1.00 46.41 192 ILE A C 1
ATOM 1495 O O . ILE A 1 192 ? 58.766 32.615 87.063 1.00 47.28 192 ILE A O 1
ATOM 1500 N N . ARG A 1 193 ? 57.253 32.620 85.389 1.00 63.13 193 ARG A N 1
ATOM 1501 C CA . ARG A 1 193 ? 56.214 32.018 86.197 1.00 63.63 193 ARG A CA 1
ATOM 1502 C C . ARG A 1 193 ? 56.667 30.642 86.649 1.00 64.35 193 ARG A C 1
ATOM 1503 O O . ARG A 1 193 ? 56.419 30.247 87.789 1.00 64.06 193 ARG A O 1
ATOM 1511 N N . LEU A 1 194 ? 57.372 29.931 85.775 1.00 53.80 194 LEU A N 1
ATOM 1512 C CA . LEU A 1 194 ? 57.848 28.598 86.130 1.00 55.07 194 LEU A CA 1
ATOM 1513 C C . LEU A 1 194 ? 58.754 28.675 87.336 1.00 56.93 194 LEU A C 1
ATOM 1514 O O . LEU A 1 194 ? 58.564 27.946 88.300 1.00 59.12 194 LEU A O 1
ATOM 1519 N N . LEU A 1 195 ? 59.726 29.575 87.275 1.00 46.19 195 LEU A N 1
ATOM 1520 C CA . LEU A 1 195 ? 60.660 29.764 88.370 1.00 47.07 195 LEU A CA 1
ATOM 1521 C C . LEU A 1 195 ? 59.945 30.169 89.656 1.00 47.45 195 LEU A C 1
ATOM 1522 O O . LEU A 1 195 ? 60.234 29.640 90.735 1.00 48.41 195 LEU A O 1
ATOM 1527 N N . LYS A 1 196 ? 59.022 31.121 89.537 1.00 50.65 196 LYS A N 1
ATOM 1528 C CA . LYS A 1 196 ? 58.298 31.630 90.695 1.00 53.67 196 LYS A CA 1
ATOM 1529 C C . LYS A 1 196 ? 57.561 30.504 91.429 1.00 56.60 196 LYS A C 1
ATOM 1530 O O . LYS A 1 196 ? 57.611 30.418 92.660 1.00 54.47 196 LYS A O 1
ATOM 1536 N N . LYS A 1 197 ? 56.922 29.616 90.670 1.00 49.99 197 LYS A N 1
ATOM 1537 C CA . LYS A 1 197 ? 56.238 28.446 91.232 1.00 49.64 197 LYS A CA 1
ATOM 1538 C C . LYS A 1 197 ? 57.204 27.469 91.904 1.00 53.20 197 LYS A C 1
ATOM 1539 O O . LYS A 1 197 ? 56.908 26.877 92.952 1.00 52.06 197 LYS A O 1
ATOM 1545 N N . LYS A 1 198 ? 58.375 27.311 91.302 1.00 61.89 198 LYS A N 1
ATOM 1546 C CA . LYS A 1 198 ? 59.378 26.410 91.842 1.00 64.30 198 LYS A CA 1
ATOM 1547 C C . LYS A 1 198 ? 59.892 26.963 93.172 1.00 63.45 198 LYS A C 1
ATOM 1548 O O . LYS A 1 198 ? 60.076 26.211 94.130 1.00 64.83 198 LYS A O 1
ATOM 1554 N N . LYS A 1 199 ? 60.133 28.272 93.235 1.00 51.63 199 LYS A N 1
ATOM 1555 C CA . LYS A 1 199 ? 60.523 28.894 94.501 1.00 52.36 199 LYS A CA 1
ATOM 1556 C C . LYS A 1 199 ? 59.379 28.783 95.502 1.00 52.76 199 LYS A C 1
ATOM 1557 O O . LYS A 1 199 ? 59.611 28.673 96.696 1.00 53.89 199 LYS A O 1
ATOM 1563 N N . GLY A 1 200 ? 58.146 28.784 95.005 1.00 52.09 200 GLY A N 1
ATOM 1564 C CA . GLY A 1 200 ? 56.996 28.600 95.869 1.00 54.75 200 GLY A CA 1
ATOM 1565 C C . GLY A 1 200 ? 56.987 27.255 96.572 1.00 57.81 200 GLY A C 1
ATOM 1566 O O . GLY A 1 200 ? 56.675 27.158 97.757 1.00 56.17 200 GLY A O 1
ATOM 1567 N N . ASP A 1 201 ? 57.334 26.203 95.845 1.00 65.99 201 ASP A N 1
ATOM 1568 C CA . ASP A 1 201 ? 57.417 24.890 96.454 1.00 67.81 201 ASP A CA 1
ATOM 1569 C C . ASP A 1 201 ? 58.544 24.813 97.472 1.00 73.10 201 ASP A C 1
ATOM 1570 O O . ASP A 1 201 ? 58.383 24.224 98.544 1.00 72.48 201 ASP A O 1
ATOM 1575 N N . GLU A 1 202 ? 59.686 25.402 97.139 1.00 64.59 202 GLU A N 1
ATOM 1576 C CA . GLU A 1 202 ? 60.820 25.397 98.051 1.00 63.35 202 GLU A CA 1
ATOM 1577 C C . GLU A 1 202 ? 60.400 26.091 99.332 1.00 63.33 202 GLU A C 1
ATOM 1578 O O . GLU A 1 202 ? 60.828 25.728 100.430 1.00 68.32 202 GLU A O 1
ATOM 1584 N N . LEU A 1 203 ? 59.551 27.101 99.175 1.00 55.15 203 LEU A N 1
ATOM 1585 C CA . LEU A 1 203 ? 59.134 27.922 100.301 1.00 55.58 203 LEU A CA 1
ATOM 1586 C C . LEU A 1 203 ? 58.284 27.101 101.261 1.00 56.48 203 LEU A C 1
ATOM 1587 O O . LEU A 1 203 ? 58.429 27.214 102.478 1.00 57.47 203 LEU A O 1
ATOM 1592 N N . LYS A 1 204 ? 57.434 26.241 100.700 1.00 64.57 204 LYS A N 1
ATOM 1593 C CA . LYS A 1 204 ? 56.560 25.397 101.499 1.00 70.30 204 LYS A CA 1
ATOM 1594 C C . LYS A 1 204 ? 57.409 24.471 102.341 1.00 69.76 204 LYS A C 1
ATOM 1595 O O . LYS A 1 204 ? 57.183 24.318 103.543 1.00 69.92 204 LYS A O 1
ATOM 1601 N N . ILE A 1 205 ? 58.414 23.875 101.712 1.00 58.31 205 ILE A N 1
ATOM 1602 C CA . ILE A 1 205 ? 59.309 22.972 102.422 1.00 59.57 205 ILE A CA 1
ATOM 1603 C C . ILE A 1 205 ? 60.108 23.750 103.454 1.00 60.29 205 ILE A C 1
ATOM 1604 O O . ILE A 1 205 ? 60.387 23.244 104.542 1.00 61.54 205 ILE A O 1
ATOM 1609 N N . LEU A 1 206 ? 60.479 24.984 103.110 1.00 81.23 206 LEU A N 1
ATOM 1610 C CA . LEU A 1 206 ? 61.310 25.806 103.990 1.00 80.75 206 LEU A CA 1
ATOM 1611 C C . LEU A 1 206 ? 60.545 26.252 105.228 1.00 79.01 206 LEU A C 1
ATOM 1612 O O . LEU A 1 206 ? 61.085 26.236 106.332 1.00 79.37 206 LEU A O 1
ATOM 1617 N N . LYS A 1 207 ? 59.292 26.644 105.040 1.00 65.49 207 LYS A N 1
ATOM 1618 C CA . LYS A 1 207 ? 58.487 27.086 106.165 1.00 66.01 207 LYS A CA 1
ATOM 1619 C C . LYS A 1 207 ? 58.292 25.963 107.178 1.00 69.18 207 LYS A C 1
ATOM 1620 O O . LYS A 1 207 ? 58.356 26.186 108.394 1.00 71.87 207 LYS A O 1
ATOM 1626 N N . GLU A 1 208 ? 58.118 24.750 106.661 1.00 101.32 208 GLU A N 1
ATOM 1627 C CA . GLU A 1 208 ? 57.993 23.547 107.475 1.00 104.81 208 GLU A CA 1
ATOM 1628 C C . GLU A 1 208 ? 59.205 23.365 108.367 1.00 106.48 208 GLU A C 1
ATOM 1629 O O . GLU A 1 208 ? 59.092 23.341 109.591 1.00 107.68 208 GLU A O 1
ATOM 1635 N N . ARG A 1 209 ? 60.364 23.245 107.723 1.00 78.84 209 ARG A N 1
ATOM 1636 C CA . ARG A 1 209 ? 61.649 23.064 108.390 1.00 78.89 209 ARG A CA 1
ATOM 1637 C C . ARG A 1 209 ? 61.902 24.125 109.446 1.00 79.32 209 ARG A C 1
ATOM 1638 O O . ARG A 1 209 ? 62.601 23.877 110.424 1.00 83.63 209 ARG A O 1
ATOM 1646 N N . GLU A 1 210 ? 61.371 25.324 109.221 1.00 88.75 210 GLU A N 1
ATOM 1647 C CA . GLU A 1 2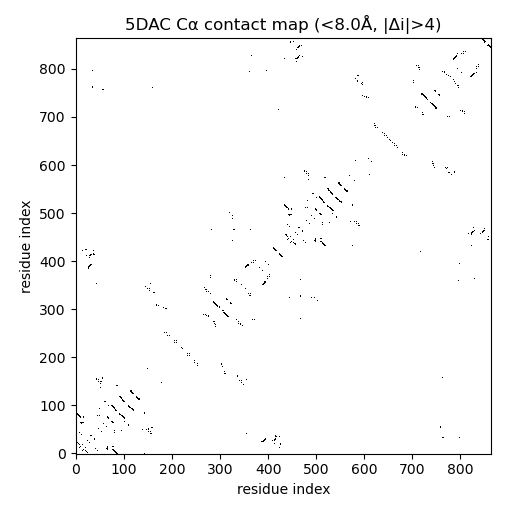10 ? 61.573 26.433 110.149 1.00 90.52 210 GLU A CA 1
ATOM 1648 C C . GLU A 1 210 ? 60.814 26.220 111.455 1.00 92.71 210 GLU A C 1
ATOM 1649 O O . GLU A 1 210 ? 61.351 26.413 112.556 1.00 88.04 210 GLU A O 1
ATOM 1655 N N . VAL A 1 211 ? 59.566 25.787 111.311 1.00 84.12 211 VAL A N 1
ATOM 1656 C CA . VAL A 1 211 ? 58.722 25.420 112.441 1.00 88.59 211 VAL A CA 1
ATOM 1657 C C . VAL A 1 211 ? 59.368 24.312 113.272 1.00 89.11 211 VAL A C 1
ATOM 1658 O O . VAL A 1 211 ? 59.253 24.279 114.503 1.00 89.36 211 VAL A O 1
ATOM 1662 N N . GLN A 1 212 ? 60.048 23.411 112.569 1.00 73.67 212 GLN A N 1
ATOM 1663 C CA . GLN A 1 212 ? 60.778 22.304 113.171 1.00 73.98 212 GLN A CA 1
ATOM 1664 C C . GLN A 1 212 ? 61.984 22.840 113.938 1.00 76.81 212 GLN A C 1
ATOM 1665 O O . GLN A 1 212 ? 62.291 22.394 115.044 1.00 78.37 212 GLN A O 1
ATOM 1671 N N . ASP A 1 213 ? 62.685 23.790 113.326 1.00 97.88 213 ASP A N 1
ATOM 1672 C CA . ASP A 1 213 ? 63.852 24.386 113.958 1.00 98.34 213 ASP A CA 1
ATOM 1673 C C . ASP A 1 213 ? 63.465 25.340 115.094 1.00 99.15 213 ASP A C 1
ATOM 1674 O O . ASP A 1 213 ? 64.214 25.480 116.066 1.00 100.38 213 ASP A O 1
ATOM 1679 N N . LYS A 1 214 ? 62.311 25.996 114.972 1.00 83.14 214 LYS A N 1
ATOM 1680 C CA . LYS A 1 214 ? 61.818 26.825 116.068 1.00 85.54 214 LYS A CA 1
ATOM 1681 C C . LYS A 1 214 ? 61.560 25.998 117.315 1.00 88.09 214 LYS A C 1
ATOM 1682 O O . LYS A 1 214 ? 61.950 26.387 118.421 1.00 89.13 214 LYS A O 1
ATOM 1688 N N . ALA A 1 215 ? 60.911 24.849 117.131 1.00 77.96 215 ALA A N 1
ATOM 1689 C CA . ALA A 1 215 ? 60.593 23.980 118.261 1.00 80.81 215 ALA A CA 1
ATOM 1690 C C . ALA A 1 215 ? 61.868 23.469 118.883 1.00 81.06 215 ALA A C 1
ATOM 1691 O O . ALA A 1 215 ? 61.950 23.353 120.101 1.00 81.99 215 ALA A O 1
ATOM 1693 N N . ASN A 1 216 ? 62.869 23.154 118.068 1.00 87.41 216 ASN A N 1
ATOM 1694 C CA . ASN A 1 216 ? 64.122 22.680 118.642 1.00 90.98 216 ASN A CA 1
ATOM 1695 C C . ASN A 1 216 ? 64.823 23.782 119.422 1.00 89.94 216 ASN A C 1
ATOM 1696 O O . ASN A 1 216 ? 65.475 23.512 120.433 1.00 92.28 216 ASN A O 1
ATOM 1701 N N . LYS A 1 217 ? 64.693 25.023 118.957 1.00 87.02 217 LYS A N 1
ATOM 1702 C CA . LYS A 1 217 ? 65.279 26.145 119.685 1.00 88.08 217 LYS A CA 1
ATOM 1703 C C . LYS A 1 217 ? 64.609 26.353 121.030 1.00 87.02 217 LYS A C 1
ATOM 1704 O O . LYS A 1 217 ? 65.264 26.653 122.022 1.00 90.39 217 LYS A O 1
ATOM 1710 N N . GLU A 1 218 ? 63.286 26.234 121.025 1.00 77.57 218 GLU A N 1
ATOM 1711 C CA . GLU A 1 218 ? 62.452 26.358 122.215 1.00 80.54 218 GLU A CA 1
ATOM 1712 C C . GLU A 1 218 ? 62.694 25.222 123.213 1.00 80.43 218 GLU A C 1
ATOM 1713 O O . GLU A 1 218 ? 62.598 25.419 124.424 1.00 83.81 218 GLU A O 1
ATOM 1719 N N . ARG A 1 219 ? 63.028 24.043 122.698 1.00 80.19 219 ARG A N 1
ATOM 1720 C CA . ARG A 1 219 ? 63.340 22.877 123.521 1.00 81.80 219 ARG A CA 1
ATOM 1721 C C . ARG A 1 219 ? 64.680 23.088 124.227 1.00 82.84 219 ARG A C 1
ATOM 1722 O O . ARG A 1 219 ? 64.874 22.668 125.381 1.00 84.47 219 ARG A O 1
ATOM 1730 N N . ALA A 1 220 ? 65.615 23.713 123.515 1.00 100.64 220 ALA A N 1
ATOM 1731 C CA . ALA A 1 220 ? 66.933 23.997 124.072 1.00 101.49 220 ALA A CA 1
ATOM 1732 C C . ALA A 1 220 ? 66.887 25.067 125.163 1.00 102.23 220 ALA A C 1
ATOM 1733 O O . ALA A 1 220 ? 67.722 25.067 126.067 1.00 103.53 220 ALA A O 1
ATOM 1735 N N . GLU A 1 221 ? 65.930 25.987 125.067 1.00 103.71 221 GLU A N 1
ATOM 1736 C CA . GLU A 1 221 ? 65.763 27.021 126.086 1.00 104.40 221 GLU A CA 1
ATOM 1737 C C . GLU A 1 221 ? 65.517 26.427 127.480 1.00 106.31 221 GLU A C 1
ATOM 1738 O O . GLU A 1 221 ? 64.451 26.600 128.075 1.00 106.73 221 GLU A O 1
ATOM 1744 N N . ASP A 1 235 ? 73.901 23.545 124.354 1.00 97.26 1101 ASP A N 1
ATOM 1745 C CA . ASP A 1 235 ? 73.779 23.506 122.906 1.00 95.61 1101 ASP A CA 1
ATOM 1746 C C . ASP A 1 235 ? 72.709 24.483 122.421 1.00 94.16 1101 ASP A C 1
ATOM 1747 O O . ASP A 1 235 ? 72.375 24.507 121.236 1.00 92.73 1101 ASP A O 1
ATOM 1752 N N . LEU A 1 236 ? 72.161 25.272 123.341 1.00 94.75 1102 LEU A N 1
ATOM 1753 C CA . LEU A 1 236 ? 71.097 26.219 123.008 1.00 93.55 1102 LEU A CA 1
ATOM 1754 C C . LEU A 1 236 ? 71.554 27.223 121.960 1.00 92.06 1102 LEU A C 1
ATOM 1755 O O . LEU A 1 236 ? 70.766 27.676 121.125 1.00 90.67 1102 LEU A O 1
ATOM 1760 N N . LYS A 1 237 ? 72.841 27.548 121.996 1.00 99.85 1103 LYS A N 1
ATOM 1761 C CA . LYS A 1 237 ? 73.419 28.485 121.053 1.00 98.61 1103 LYS A CA 1
ATOM 1762 C C . LYS A 1 237 ? 73.424 27.856 119.664 1.00 97.42 1103 LYS A C 1
ATOM 1763 O O . LYS A 1 237 ? 73.209 28.535 118.656 1.00 95.98 1103 LYS A O 1
ATOM 1769 N N . ASP A 1 238 ? 73.655 26.550 119.627 1.00 114.07 1104 ASP A N 1
ATOM 1770 C CA . ASP A 1 238 ? 73.652 25.822 118.371 1.00 113.12 1104 ASP A CA 1
ATOM 1771 C C . ASP A 1 238 ? 72.256 25.927 117.770 1.00 111.90 1104 ASP A C 1
ATOM 1772 O O . ASP A 1 238 ? 72.090 26.245 116.592 1.00 110.49 1104 ASP A O 1
ATOM 1777 N N . ALA A 1 239 ? 71.257 25.687 118.611 1.00 80.67 1105 ALA A N 1
ATOM 1778 C CA . ALA A 1 239 ? 69.861 25.672 118.180 1.00 79.74 1105 ALA A CA 1
ATOM 1779 C C . ALA A 1 239 ? 69.378 27.014 117.647 1.00 78.38 1105 ALA A C 1
ATOM 1780 O O . ALA A 1 239 ? 68.608 27.063 116.681 1.00 77.10 1105 ALA A O 1
ATOM 1782 N N . LYS A 1 240 ? 69.851 28.101 118.255 1.00 88.69 1106 LYS A N 1
ATOM 1783 C CA . LYS A 1 240 ? 69.442 29.434 117.822 1.00 87.51 1106 LYS A CA 1
ATOM 1784 C C . LYS A 1 240 ? 70.058 29.758 116.462 1.00 86.19 1106 LYS A C 1
ATOM 1785 O O . LYS A 1 240 ? 69.466 30.469 115.650 1.00 84.87 1106 LYS A O 1
ATOM 1791 N N . ALA A 1 241 ? 71.240 29.193 116.223 1.00 86.46 1107 ALA A N 1
ATOM 1792 C CA . ALA A 1 241 ? 71.961 29.400 114.980 1.00 85.39 1107 ALA A CA 1
ATOM 1793 C C . ALA A 1 241 ? 71.178 28.774 113.840 1.00 84.27 1107 ALA A C 1
ATOM 1794 O O . ALA A 1 241 ? 70.944 29.404 112.801 1.00 82.91 1107 ALA A O 1
ATOM 1796 N N . LYS A 1 242 ? 70.761 27.528 114.053 1.00 74.41 1108 LYS A N 1
ATOM 1797 C CA . LYS A 1 242 ? 70.044 26.763 113.042 1.00 73.52 1108 LYS A CA 1
ATOM 1798 C C . LYS A 1 242 ? 68.676 27.354 112.726 1.00 72.45 1108 LYS A C 1
ATOM 1799 O O . LYS A 1 242 ? 68.230 27.339 111.578 1.00 71.21 1108 LYS A O 1
ATOM 1805 N N . TYR A 1 243 ? 68.027 27.888 113.762 1.00 76.68 1109 TYR A N 1
ATOM 1806 C CA . TYR A 1 243 ? 66.734 28.558 113.638 1.00 76.05 1109 TYR A CA 1
ATOM 1807 C C . TYR A 1 243 ? 66.842 29.836 112.798 1.00 71.82 1109 TYR A C 1
ATOM 1808 O O . TYR A 1 243 ? 66.004 30.111 111.945 1.00 68.06 1109 TYR A O 1
ATOM 1817 N N . LYS A 1 244 ? 67.886 30.618 113.056 1.00 68.32 1110 LYS A N 1
ATOM 1818 C CA . LYS A 1 244 ? 68.128 31.855 112.325 1.00 67.20 1110 LYS A CA 1
ATOM 1819 C C . LYS A 1 244 ? 68.479 31.552 110.892 1.00 66.10 1110 LYS A C 1
ATOM 1820 O O . LYS A 1 244 ? 67.928 32.130 109.957 1.00 64.82 1110 LYS A O 1
ATOM 1826 N N . GLU A 1 245 ? 69.390 30.602 110.746 1.00 84.61 1111 GLU A N 1
ATOM 1827 C CA . GLU A 1 245 ? 69.818 30.162 109.445 1.00 80.64 1111 GLU A CA 1
ATOM 1828 C C . GLU A 1 245 ? 68.619 29.762 108.628 1.00 78.52 1111 GLU A C 1
ATOM 1829 O O . GLU A 1 245 ? 68.477 30.187 107.488 1.00 78.80 1111 GLU A O 1
ATOM 1835 N N . THR A 1 246 ? 67.727 28.981 109.223 1.00 65.37 1112 THR A N 1
ATOM 1836 C CA . THR A 1 246 ? 66.562 28.535 108.484 1.00 64.49 1112 THR A CA 1
ATOM 1837 C C . THR A 1 246 ? 65.589 29.691 108.228 1.00 63.46 1112 THR A C 1
ATOM 1838 O O . THR A 1 246 ? 64.998 29.789 107.147 1.00 62.27 1112 THR A O 1
ATOM 1842 N N . HIS A 1 247 ? 65.433 30.570 109.222 1.00 65.06 1113 HIS A N 1
ATOM 1843 C CA . HIS A 1 247 ? 64.532 31.704 109.072 1.00 66.40 1113 HIS A CA 1
ATOM 1844 C C . HIS A 1 247 ? 64.971 32.703 107.990 1.00 63.89 1113 HIS A C 1
ATOM 1845 O O . HIS A 1 247 ? 64.136 33.214 107.224 1.00 61.53 1113 HIS A O 1
ATOM 1852 N N . ILE A 1 248 ? 66.270 32.984 107.929 1.00 68.47 1114 ILE A N 1
ATOM 1853 C CA . ILE A 1 248 ? 66.788 33.912 106.934 1.00 69.84 1114 ILE A CA 1
ATOM 1854 C C . ILE A 1 248 ? 66.570 33.317 105.520 1.00 70.41 1114 ILE A C 1
ATOM 1855 O O . ILE A 1 248 ? 66.255 34.046 104.576 1.00 69.06 1114 ILE A O 1
ATOM 1860 N N . LYS A 1 249 ? 66.711 31.997 105.388 1.00 63.57 1115 LYS A N 1
ATOM 1861 C CA . LYS A 1 249 ? 66.444 31.299 104.124 1.00 63.89 1115 LYS A CA 1
ATOM 1862 C C . LYS A 1 249 ? 64.975 31.444 103.717 1.00 63.32 1115 LYS A C 1
ATOM 1863 O O . LYS A 1 249 ? 64.643 31.546 102.529 1.00 62.18 1115 LYS A O 1
ATOM 1869 N N . VAL A 1 250 ? 64.090 31.433 104.707 1.00 59.23 1116 VAL A N 1
ATOM 1870 C CA . VAL A 1 250 ? 62.673 31.609 104.447 1.00 58.52 1116 VAL A CA 1
ATOM 1871 C C . VAL A 1 250 ? 62.417 33.010 103.894 1.00 57.47 1116 VAL A C 1
ATOM 1872 O O . VAL A 1 250 ? 61.776 33.174 102.854 1.00 56.36 1116 VAL A O 1
ATOM 1876 N N . GLU A 1 251 ? 62.916 34.027 104.585 1.00 65.32 1117 GLU A N 1
ATOM 1877 C CA . GLU A 1 251 ? 62.702 35.396 104.143 1.00 64.56 1117 GLU A CA 1
ATOM 1878 C C . GLU A 1 251 ? 63.335 35.693 102.794 1.00 60.25 1117 GLU A C 1
ATOM 1879 O O . GLU A 1 251 ? 62.763 36.420 101.983 1.00 58.26 1117 GLU A O 1
ATOM 1885 N N . THR A 1 252 ? 64.499 35.109 102.558 1.00 59.16 1118 THR A N 1
ATOM 1886 C CA . THR A 1 252 ? 65.226 35.316 101.315 1.00 58.17 1118 THR A CA 1
ATOM 1887 C C . THR A 1 252 ? 64.418 34.775 100.123 1.00 57.86 1118 THR A C 1
ATOM 1888 O O . THR A 1 252 ? 64.345 35.402 99.065 1.00 54.23 1118 THR A O 1
ATOM 1892 N N . THR A 1 253 ? 63.800 33.615 100.327 1.00 54.81 1119 THR A N 1
ATOM 1893 C CA . THR A 1 253 ? 62.967 32.974 99.329 1.00 54.00 1119 THR A CA 1
ATOM 1894 C C . THR A 1 253 ? 61.714 33.785 99.081 1.00 53.15 1119 THR A C 1
ATOM 1895 O O . THR A 1 253 ? 61.248 33.894 97.947 1.00 52.12 1119 THR A O 1
ATOM 1899 N N . LYS A 1 254 ? 61.129 34.317 100.147 1.00 55.14 1120 LYS A N 1
ATOM 1900 C CA . LYS A 1 254 ? 59.953 35.172 99.997 1.00 53.85 1120 LYS A CA 1
ATOM 1901 C C . LYS A 1 254 ? 60.310 36.360 99.098 1.00 57.08 1120 LYS A C 1
ATOM 1902 O O . LYS A 1 254 ? 59.556 36.732 98.192 1.00 54.06 1120 LYS A O 1
ATOM 1908 N N . ALA A 1 255 ? 61.478 36.941 99.367 1.00 52.29 1121 ALA A N 1
ATOM 1909 C CA . ALA A 1 255 ? 61.954 38.096 98.629 1.00 51.53 1121 ALA A CA 1
ATOM 1910 C C . ALA A 1 255 ? 62.142 37.720 97.151 1.00 50.61 1121 ALA A C 1
ATOM 1911 O O . ALA A 1 255 ? 61.752 38.471 96.251 1.00 49.64 1121 ALA A O 1
ATOM 1913 N N . ALA A 1 256 ? 62.697 36.534 96.921 1.00 50.97 1122 ALA A N 1
ATOM 1914 C CA . ALA A 1 256 ? 62.926 36.031 95.579 1.00 50.25 1122 ALA A CA 1
ATOM 1915 C C . ALA A 1 256 ? 61.600 35.847 94.860 1.00 49.39 1122 ALA A C 1
ATOM 1916 O O . ALA A 1 256 ? 61.473 36.144 93.669 1.00 48.45 1122 ALA A O 1
ATOM 1918 N N . ILE A 1 257 ? 60.603 35.355 95.583 1.00 49.75 1123 ILE A N 1
ATOM 1919 C CA . ILE A 1 257 ? 59.277 35.173 94.999 1.00 49.01 1123 ILE A CA 1
ATOM 1920 C C . ILE A 1 257 ? 58.672 36.515 94.596 1.00 48.16 1123 ILE A C 1
ATOM 1921 O O . ILE A 1 257 ? 58.056 36.656 93.530 1.00 47.22 1123 ILE A O 1
ATOM 1926 N N . GLU A 1 258 ? 58.841 37.493 95.472 1.00 56.90 1124 GLU A N 1
ATOM 1927 C CA . GLU A 1 258 ? 58.332 38.834 95.227 1.00 57.90 1124 GLU A CA 1
ATOM 1928 C C . GLU A 1 258 ? 59.031 39.471 94.017 1.00 56.87 1124 GLU A C 1
ATOM 1929 O O . GLU A 1 258 ? 58.381 40.072 93.174 1.00 56.75 1124 GLU A O 1
ATOM 1935 N N . ASP A 1 259 ? 60.350 39.325 93.924 1.00 55.12 1125 ASP A N 1
ATOM 1936 C CA . ASP A 1 259 ? 61.090 39.913 92.811 1.00 52.94 1125 ASP A CA 1
ATOM 1937 C C . ASP A 1 259 ? 60.666 39.312 91.473 1.00 54.54 1125 ASP A C 1
ATOM 1938 O O . ASP A 1 259 ? 60.493 40.031 90.492 1.00 52.69 1125 ASP A O 1
ATOM 1943 N N . LEU A 1 260 ? 60.479 37.996 91.440 1.00 46.16 1126 LEU A N 1
ATOM 1944 C CA . LEU A 1 260 ? 60.052 37.332 90.219 1.00 45.45 1126 LEU A CA 1
ATOM 1945 C C . LEU A 1 260 ? 58.653 37.764 89.847 1.00 44.69 1126 LEU A C 1
ATOM 1946 O O . LEU A 1 260 ? 58.374 38.072 88.677 1.00 43.81 1126 LEU A O 1
ATOM 1951 N N . GLY A 1 261 ? 57.778 37.812 90.849 1.00 48.92 1127 GLY A N 1
ATOM 1952 C CA . GLY A 1 261 ? 56.404 38.220 90.659 1.00 48.24 1127 GLY A CA 1
ATOM 1953 C C . GLY A 1 261 ? 56.280 39.627 90.142 1.00 46.89 1127 GLY A C 1
ATOM 1954 O O . GLY A 1 261 ? 55.520 39.886 89.203 1.00 49.71 1127 GLY A O 1
ATOM 1955 N N . ARG A 1 262 ? 57.012 40.544 90.761 1.00 60.05 1128 ARG A N 1
ATOM 1956 C CA . ARG A 1 262 ? 57.020 41.942 90.332 1.00 59.55 1128 ARG A CA 1
ATOM 1957 C C . ARG A 1 262 ? 57.585 42.108 88.917 1.00 58.00 1128 ARG A C 1
ATOM 1958 O O . ARG A 1 262 ? 57.102 42.933 88.137 1.00 57.78 1128 ARG A O 1
ATOM 1966 N N . GLY A 1 263 ? 58.609 41.327 88.581 1.00 54.99 1129 GLY A N 1
ATOM 1967 C CA . GLY A 1 263 ? 59.155 41.379 87.235 1.00 51.53 1129 GLY A CA 1
ATOM 1968 C C . GLY A 1 263 ? 58.143 40.933 86.185 1.00 53.90 1129 GLY A C 1
ATOM 1969 O O . GLY A 1 263 ? 58.001 41.565 85.137 1.00 52.19 1129 GLY A O 1
ATOM 1970 N N . MET A 1 264 ? 57.405 39.872 86.495 1.00 52.63 1130 MET A N 1
ATOM 1971 C CA . MET A 1 264 ? 56.365 39.315 85.645 1.00 54.52 1130 MET A CA 1
ATOM 1972 C C . MET A 1 264 ? 55.286 40.364 85.361 1.00 53.19 1130 MET A C 1
ATOM 1973 O O . MET A 1 264 ? 54.898 40.594 84.201 1.00 52.82 1130 MET A O 1
ATOM 1978 N N . ALA A 1 265 ? 54.845 41.026 86.424 1.00 48.22 1131 ALA A N 1
ATOM 1979 C CA . ALA A 1 265 ? 53.834 42.077 86.325 1.00 50.91 1131 ALA A CA 1
ATOM 1980 C C . ALA A 1 265 ? 54.324 43.290 85.539 1.00 49.44 1131 ALA A C 1
ATOM 1981 O O . ALA A 1 265 ? 53.581 43.845 84.729 1.00 51.05 1131 ALA A O 1
ATOM 1983 N N . ALA A 1 266 ? 55.564 43.706 85.786 1.00 40.11 1132 ALA A N 1
ATOM 1984 C CA . ALA A 1 266 ? 56.141 44.825 85.052 1.00 39.65 1132 ALA A CA 1
ATOM 1985 C C . ALA A 1 266 ? 56.175 44.503 83.546 1.00 39.35 1132 ALA A C 1
ATOM 1986 O O . ALA A 1 266 ? 55.874 45.369 82.703 1.00 38.27 1132 ALA A O 1
ATOM 1988 N N . VAL A 1 267 ? 56.511 43.259 83.203 1.00 40.86 1133 VAL A N 1
ATOM 1989 C CA . VAL A 1 267 ? 56.538 42.883 81.802 1.00 45.87 1133 VAL A CA 1
ATOM 1990 C C . VAL A 1 267 ? 55.137 42.926 81.207 1.00 44.93 1133 VAL A C 1
ATOM 1991 O O . VAL A 1 267 ? 54.914 43.549 80.167 1.00 41.40 1133 VAL A O 1
ATOM 1995 N N . ASP A 1 268 ? 54.193 42.279 81.883 1.00 51.63 1134 ASP A N 1
ATOM 1996 C CA . ASP A 1 268 ? 52.827 42.220 81.401 1.00 50.54 1134 ASP A CA 1
ATOM 1997 C C . ASP A 1 268 ? 52.210 43.601 81.353 1.00 51.43 1134 ASP A C 1
ATOM 1998 O O . ASP A 1 268 ? 51.492 43.936 80.418 1.00 54.39 1134 ASP A O 1
ATOM 2003 N N . HIS A 1 269 ? 52.489 44.407 82.360 1.00 54.40 1135 HIS A N 1
ATOM 2004 C CA . HIS A 1 269 ? 51.918 45.737 82.414 1.00 53.83 1135 HIS A CA 1
ATOM 2005 C C . HIS A 1 269 ? 52.459 46.573 81.274 1.00 54.26 1135 HIS A C 1
ATOM 2006 O O . HIS A 1 269 ? 51.723 47.320 80.643 1.00 54.60 1135 HIS A O 1
ATOM 2013 N N . ALA A 1 270 ? 53.753 46.444 81.014 1.00 40.47 1136 ALA A N 1
ATOM 2014 C CA . ALA A 1 270 ? 54.375 47.202 79.930 1.00 40.47 1136 ALA A CA 1
ATOM 2015 C C . ALA A 1 270 ? 53.684 46.910 78.614 1.00 41.26 1136 ALA A C 1
ATOM 2016 O O . ALA A 1 270 ? 53.504 47.811 77.797 1.00 38.49 1136 ALA A O 1
ATOM 2018 N N . ILE A 1 271 ? 53.292 45.651 78.417 1.00 48.38 1137 ILE A N 1
ATOM 2019 C CA . ILE A 1 271 ? 52.629 45.239 77.191 1.00 52.48 1137 ILE A CA 1
ATOM 2020 C C . ILE A 1 271 ? 51.214 45.820 77.061 1.00 52.41 1137 ILE A C 1
ATOM 2021 O O . ILE A 1 271 ? 50.814 46.253 75.989 1.00 54.70 1137 ILE A O 1
ATOM 2026 N N . MET A 1 272 ? 50.437 45.802 78.137 1.00 98.24 1138 MET A N 1
ATOM 2027 C CA . MET A 1 272 ? 49.079 46.321 78.085 1.00 102.26 1138 MET A CA 1
ATOM 2028 C C . MET A 1 272 ? 49.126 47.831 77.874 1.00 101.64 1138 MET A C 1
ATOM 2029 O O . MET A 1 272 ? 48.253 48.397 77.221 1.00 102.63 1138 MET A O 1
ATOM 2034 N N . GLN A 1 273 ? 50.158 48.460 78.414 1.00 58.82 1139 GLN A N 1
ATOM 2035 C CA . GLN A 1 273 ? 50.313 49.910 78.314 1.00 56.29 1139 GLN A CA 1
ATOM 2036 C C . GLN A 1 273 ? 50.630 50.281 76.873 1.00 53.93 1139 GLN A C 1
ATOM 2037 O O . GLN A 1 273 ? 50.084 51.233 76.309 1.00 55.98 1139 GLN A O 1
ATOM 2043 N N . TYR A 1 274 ? 51.500 49.491 76.253 1.00 44.41 1140 TYR A N 1
ATOM 2044 C CA . TYR A 1 274 ? 51.870 49.672 74.856 1.00 46.47 1140 TYR A CA 1
ATOM 2045 C C . TYR A 1 274 ? 50.634 49.537 73.950 1.00 44.51 1140 TYR A C 1
ATOM 2046 O O . TYR A 1 274 ? 50.401 50.383 73.078 1.00 38.92 1140 TYR A O 1
ATOM 2055 N N . HIS A 1 275 ? 49.849 48.495 74.186 1.00 49.19 1141 HIS A N 1
ATOM 2056 C CA . HIS A 1 275 ? 48.647 48.278 73.403 1.00 51.42 1141 HIS A CA 1
ATOM 2057 C C . HIS A 1 275 ? 47.684 49.453 73.538 1.00 48.89 1141 HIS A C 1
ATOM 2058 O O . HIS A 1 275 ? 47.166 49.942 72.535 1.00 48.41 1141 HIS A O 1
ATOM 2065 N N . SER A 1 276 ? 47.438 49.898 74.769 1.00 46.62 1142 SER A N 1
ATOM 2066 C CA . SER A 1 276 ? 46.576 51.057 75.027 1.00 50.75 1142 SER A CA 1
ATOM 2067 C C . SER A 1 276 ? 47.098 52.348 74.408 1.00 49.04 1142 SER A C 1
ATOM 2068 O O . SER A 1 276 ? 46.346 53.103 73.801 1.00 47.32 1142 SER A O 1
ATOM 2071 N N . LYS A 1 277 ? 48.381 52.612 74.606 1.00 53.23 1143 LYS A N 1
ATOM 2072 C CA . LYS A 1 277 ? 48.998 53.826 74.108 1.00 52.49 1143 LYS A CA 1
ATOM 2073 C C . LYS A 1 277 ? 48.835 53.967 72.598 1.00 53.57 1143 LYS A C 1
ATOM 2074 O O . LYS A 1 277 ? 48.443 55.024 72.105 1.00 50.23 1143 LYS A O 1
ATOM 2080 N N . MET A 1 278 ? 49.131 52.890 71.879 1.00 72.19 1144 MET A N 1
ATOM 2081 C CA . MET A 1 278 ? 49.056 52.881 70.426 1.00 73.29 1144 MET A CA 1
ATOM 2082 C C . MET A 1 278 ? 47.632 53.065 69.914 1.00 70.99 1144 MET A C 1
ATOM 2083 O O . MET A 1 278 ? 47.393 53.910 69.057 1.00 69.28 1144 MET A O 1
ATOM 2088 N N . MET A 1 279 ? 46.691 52.282 70.450 1.00 62.61 1145 MET A N 1
ATOM 2089 C CA . MET A 1 279 ? 45.287 52.368 70.029 1.00 62.54 1145 MET A CA 1
ATOM 2090 C C . MET A 1 279 ? 44.757 53.765 70.266 1.00 61.79 1145 MET A C 1
ATOM 2091 O O . MET A 1 279 ? 43.935 54.270 69.508 1.00 63.88 1145 MET A O 1
ATOM 2096 N N . GLU A 1 280 ? 45.263 54.404 71.308 1.00 63.67 1146 GLU A N 1
ATOM 2097 C CA . GLU A 1 280 ? 44.833 55.746 71.654 1.00 67.22 1146 GLU A CA 1
ATOM 2098 C C . GLU A 1 280 ? 45.276 56.778 70.611 1.00 63.76 1146 GLU A C 1
ATOM 2099 O O . GLU A 1 280 ? 44.467 57.588 70.147 1.00 61.45 1146 GLU A O 1
ATOM 2105 N N . GLN A 1 281 ? 46.553 56.713 70.238 1.00 60.01 1147 GLN A N 1
ATOM 2106 C CA . GLN A 1 281 ? 47.157 57.582 69.231 1.00 63.14 1147 GLN A CA 1
ATOM 2107 C C . GLN A 1 281 ? 46.535 57.303 67.864 1.00 61.29 1147 GLN A C 1
ATOM 2108 O O . GLN A 1 281 ? 46.206 58.219 67.112 1.00 57.03 1147 GLN A O 1
ATOM 2114 N N . ILE A 1 282 ? 46.385 56.018 67.567 1.00 41.86 1148 ILE A N 1
ATOM 2115 C CA . ILE A 1 282 ? 45.805 55.559 66.314 1.00 41.90 1148 ILE A CA 1
ATOM 2116 C C . ILE A 1 282 ? 44.418 56.141 66.150 1.00 40.70 1148 ILE A C 1
ATOM 2117 O O . ILE A 1 282 ? 44.112 56.740 65.121 1.00 37.93 1148 ILE A O 1
ATOM 2122 N N . ASN A 1 283 ? 43.581 55.998 67.169 1.00 41.50 1149 ASN A N 1
ATOM 2123 C CA . ASN A 1 283 ? 42.241 56.585 67.125 1.00 41.33 1149 ASN A CA 1
ATOM 2124 C C . ASN A 1 283 ? 42.227 58.111 67.108 1.00 41.81 1149 ASN A C 1
ATOM 2125 O O . ASN A 1 283 ? 41.307 58.712 66.557 1.00 40.87 1149 ASN A O 1
ATOM 2130 N N . ARG A 1 284 ? 43.236 58.740 67.701 1.00 48.05 1150 ARG A N 1
ATOM 2131 C CA . ARG A 1 284 ? 43.312 60.191 67.647 1.00 51.11 1150 ARG A CA 1
ATOM 2132 C C . ARG A 1 284 ? 43.487 60.607 66.191 1.00 47.03 1150 ARG A C 1
ATOM 2133 O O . ARG A 1 284 ? 42.711 61.397 65.674 1.00 45.21 1150 ARG A O 1
ATOM 2141 N N . THR A 1 285 ? 44.516 60.062 65.548 1.00 39.12 1151 THR A N 1
ATOM 2142 C CA . THR A 1 285 ? 44.829 60.366 64.158 1.00 41.08 1151 THR A CA 1
ATOM 2143 C C . THR A 1 285 ? 43.665 60.085 63.179 1.00 41.24 1151 THR A C 1
ATOM 2144 O O . THR A 1 285 ? 43.344 60.909 62.324 1.00 38.11 1151 THR A O 1
ATOM 2148 N N . ILE A 1 286 ? 43.048 58.919 63.333 1.00 46.76 1152 ILE A N 1
ATOM 2149 C CA . ILE A 1 286 ? 41.907 58.514 62.536 1.00 45.58 1152 ILE A CA 1
ATOM 2150 C C . ILE A 1 286 ? 40.752 59.467 62.708 1.00 47.15 1152 ILE A C 1
ATOM 2151 O O . ILE A 1 286 ? 40.047 59.790 61.747 1.00 47.05 1152 ILE A O 1
ATOM 2156 N N . ALA A 1 287 ? 40.544 59.916 63.937 1.00 38.20 1153 ALA A N 1
ATOM 2157 C CA . ALA A 1 287 ? 39.454 60.844 64.208 1.00 38.31 1153 ALA A CA 1
ATOM 2158 C C . ALA A 1 287 ? 39.691 62.197 63.520 1.00 38.71 1153 ALA A C 1
ATOM 2159 O O . ALA A 1 287 ? 38.751 62.792 62.977 1.00 39.00 1153 ALA A O 1
ATOM 2161 N N . GLU A 1 288 ? 40.921 62.694 63.544 1.00 52.86 1154 GLU A N 1
ATOM 2162 C CA . GLU A 1 288 ? 41.200 63.987 62.936 1.00 55.12 1154 GLU A CA 1
ATOM 2163 C C . GLU A 1 288 ? 41.063 63.897 61.425 1.00 54.89 1154 GLU A C 1
ATOM 2164 O O . GLU A 1 288 ? 40.484 64.785 60.808 1.00 55.70 1154 GLU A O 1
ATOM 2170 N N . LEU A 1 289 ? 41.586 62.815 60.849 1.00 42.23 1155 LEU A N 1
ATOM 2171 C CA . LEU A 1 289 ? 41.541 62.592 59.402 1.00 43.55 1155 LEU A CA 1
ATOM 2172 C C . LEU A 1 289 ? 40.103 62.468 58.900 1.00 41.06 1155 LEU A C 1
ATOM 2173 O O . LEU A 1 289 ? 39.763 62.978 57.845 1.00 42.80 1155 LEU A O 1
ATOM 2178 N N . TRP A 1 290 ? 39.254 61.784 59.653 1.00 37.64 1156 TRP A N 1
ATOM 2179 C CA . TRP A 1 290 ? 37.890 61.576 59.195 1.00 38.19 1156 TRP A CA 1
ATOM 2180 C C . TRP A 1 290 ? 37.171 62.902 59.128 1.00 38.76 1156 TRP A C 1
ATOM 2181 O O . TRP A 1 290 ? 36.524 63.213 58.121 1.00 36.30 1156 TRP A O 1
ATOM 2192 N N . GLN A 1 291 ? 37.304 63.685 60.193 1.00 54.07 1157 GLN A N 1
ATOM 2193 C CA . GLN A 1 291 ? 36.599 64.952 60.314 1.00 53.35 1157 GLN A CA 1
ATOM 2194 C C . GLN A 1 291 ? 37.100 65.945 59.300 1.00 51.29 1157 GLN A C 1
ATOM 2195 O O . GLN A 1 291 ? 36.362 66.792 58.810 1.00 50.79 1157 GLN A O 1
ATOM 2201 N N . SER A 1 292 ? 38.389 65.844 59.038 1.00 46.06 1158 SER A N 1
ATOM 2202 C CA . SER A 1 292 ? 39.112 66.640 58.060 1.00 47.86 1158 SER A CA 1
ATOM 2203 C C . SER A 1 292 ? 38.833 66.241 56.579 1.00 49.04 1158 SER A C 1
ATOM 2204 O O . SER A 1 292 ? 38.925 67.059 55.666 1.00 45.55 1158 SER A O 1
ATOM 2207 N N . THR A 1 293 ? 38.614 64.957 56.327 1.00 40.70 1159 THR A N 1
ATOM 2208 C CA . THR A 1 293 ? 38.560 64.480 54.953 1.00 42.72 1159 THR A CA 1
ATOM 2209 C C . THR A 1 293 ? 37.176 64.107 54.401 1.00 40.84 1159 THR A C 1
ATOM 2210 O O . THR A 1 293 ? 36.846 64.439 53.269 1.00 40.90 1159 THR A O 1
ATOM 2214 N N . TYR A 1 294 ? 36.361 63.442 55.216 1.00 36.79 1160 TYR A N 1
ATOM 2215 C CA . TYR A 1 294 ? 35.109 62.865 54.750 1.00 33.74 1160 TYR A CA 1
ATOM 2216 C C . TYR A 1 294 ? 34.042 63.898 54.526 1.00 36.51 1160 TYR A C 1
ATOM 2217 O O . TYR A 1 294 ? 33.699 64.648 55.434 1.00 39.33 1160 TYR A O 1
ATOM 2226 N N . GLN A 1 295 ? 33.574 63.989 53.294 1.00 47.88 1161 GLN A N 1
ATOM 2227 C CA . GLN A 1 295 ? 32.483 64.866 52.966 1.00 48.87 1161 GLN A CA 1
ATOM 2228 C C . GLN A 1 295 ? 31.236 64.017 53.130 1.00 51.70 1161 GLN A C 1
ATOM 2229 O O . GLN A 1 295 ? 31.091 62.970 52.495 1.00 52.56 1161 GLN A O 1
ATOM 2235 N N . GLY A 1 296 ? 30.351 64.436 54.009 1.00 38.84 1162 GLY A N 1
ATOM 2236 C CA . GLY A 1 296 ? 29.142 63.693 54.245 1.00 39.83 1162 GLY A CA 1
ATOM 2237 C C . GLY A 1 296 ? 28.726 63.982 55.660 1.00 41.05 1162 GLY A C 1
ATOM 2238 O O . GLY A 1 296 ? 29.562 64.160 56.538 1.00 40.86 1162 GLY A O 1
ATOM 2239 N N . THR A 1 297 ? 27.420 63.994 55.875 1.00 36.83 1163 THR A N 1
ATOM 2240 C CA . THR A 1 297 ? 26.837 64.260 57.176 1.00 38.92 1163 THR A CA 1
ATOM 2241 C C . THR A 1 297 ? 26.548 63.004 58.009 1.00 38.88 1163 THR A C 1
ATOM 2242 O O . THR A 1 297 ? 26.229 63.106 59.181 1.00 39.17 1163 THR A O 1
ATOM 2246 N N . ASP A 1 298 ? 26.620 61.826 57.405 1.00 42.27 1164 ASP A N 1
ATOM 2247 C CA . ASP A 1 298 ? 26.105 60.656 58.098 1.00 43.37 1164 ASP A CA 1
ATOM 2248 C C . ASP A 1 298 ? 27.080 60.033 59.096 1.00 44.78 1164 ASP A C 1
ATOM 2249 O O . ASP A 1 298 ? 26.654 59.331 60.008 1.00 48.37 1164 ASP A O 1
ATOM 2254 N N . ILE A 1 299 ? 28.377 60.289 58.940 1.00 42.49 1165 ILE A N 1
ATOM 2255 C CA . ILE A 1 299 ? 29.376 59.698 59.847 1.00 43.44 1165 ILE A CA 1
ATOM 2256 C C . ILE A 1 299 ? 30.284 60.768 60.445 1.00 44.67 1165 ILE A C 1
ATOM 2257 O O . ILE A 1 299 ? 31.101 61.360 59.737 1.00 43.83 1165 ILE A O 1
ATOM 2262 N N . ASP A 1 300 ? 30.170 60.977 61.757 1.00 54.26 1166 ASP A N 1
ATOM 2263 C CA . ASP A 1 300 ? 30.928 62.018 62.453 1.00 53.61 1166 ASP A CA 1
ATOM 2264 C C . ASP A 1 300 ? 32.372 61.630 62.642 1.00 50.00 1166 ASP A C 1
ATOM 2265 O O . ASP A 1 300 ? 33.278 62.427 62.436 1.00 49.00 1166 ASP A O 1
ATOM 2270 N N . THR A 1 301 ? 32.582 60.385 63.028 1.00 39.40 1167 THR A N 1
ATOM 2271 C CA . THR A 1 301 ? 33.928 59.869 63.152 1.00 40.61 1167 THR A CA 1
ATOM 2272 C C . THR A 1 301 ? 33.898 58.355 63.026 1.00 40.91 1167 THR A C 1
ATOM 2273 O O . THR A 1 301 ? 32.824 57.740 63.070 1.00 39.96 1167 THR A O 1
ATOM 2277 N N . ILE A 1 302 ? 35.067 57.759 62.833 1.00 37.59 1168 ILE A N 1
ATOM 2278 C CA . ILE A 1 302 ? 35.205 56.319 62.967 1.00 39.60 1168 ILE A CA 1
ATOM 2279 C C . ILE A 1 302 ? 36.278 56.030 64.018 1.00 37.34 1168 ILE A C 1
ATOM 2280 O O . ILE A 1 302 ? 37.218 56.812 64.201 1.00 37.59 1168 ILE A O 1
ATOM 2285 N N . GLN A 1 303 ? 36.143 54.890 64.693 1.00 38.42 1169 GLN A N 1
ATOM 2286 C CA . GLN A 1 303 ? 37.076 54.480 65.736 1.00 38.81 1169 GLN A CA 1
ATOM 2287 C C . GLN A 1 303 ? 37.328 52.993 65.662 1.00 38.47 1169 GLN A C 1
ATOM 2288 O O . GLN A 1 303 ? 36.458 52.230 65.215 1.00 39.11 1169 GLN A O 1
ATOM 2294 N N . ILE A 1 304 ? 38.514 52.581 66.096 1.00 34.20 1170 ILE A N 1
ATOM 2295 C CA . ILE A 1 304 ? 38.810 51.158 66.276 1.00 37.09 1170 ILE A CA 1
ATOM 2296 C C . ILE A 1 304 ? 38.655 50.721 67.751 1.00 36.88 1170 ILE A C 1
ATOM 2297 O O . ILE A 1 304 ? 39.390 51.187 68.623 1.00 36.35 1170 ILE A O 1
ATOM 2302 N N . ARG A 1 305 ? 37.725 49.805 68.016 1.00 42.86 1171 ARG A N 1
ATOM 2303 C CA . ARG A 1 305 ? 37.480 49.352 69.374 1.00 46.93 1171 ARG A CA 1
ATOM 2304 C C . ARG A 1 305 ? 38.235 48.071 69.630 1.00 43.67 1171 ARG A C 1
ATOM 2305 O O . ARG A 1 305 ? 38.293 47.205 68.768 1.00 44.82 1171 ARG A O 1
ATOM 2313 N N . SER A 1 306 ? 38.835 47.953 70.803 1.00 60.90 1172 SER A N 1
ATOM 2314 C CA . SER A 1 306 ? 39.551 46.727 71.103 1.00 61.33 1172 SER A CA 1
ATOM 2315 C C . SER A 1 306 ? 38.907 46.057 72.303 1.00 62.05 1172 SER A C 1
ATOM 2316 O O . SER A 1 306 ? 38.933 46.577 73.411 1.00 62.36 1172 SER A O 1
ATOM 2319 N N . ASP A 1 307 ? 38.372 44.870 72.085 1.00 92.87 1173 ASP A N 1
ATOM 2320 C CA . ASP A 1 307 ? 37.726 44.138 73.155 1.00 93.60 1173 ASP A CA 1
ATOM 2321 C C . ASP A 1 307 ? 38.669 43.041 73.591 1.00 94.03 1173 ASP A C 1
ATOM 2322 O O . ASP A 1 307 ? 39.200 42.306 72.760 1.00 93.90 1173 ASP A O 1
ATOM 2327 N N . VAL A 1 308 ? 38.919 42.963 74.889 1.00 80.49 1174 VAL A N 1
ATOM 2328 C CA . VAL A 1 308 ? 39.754 41.897 75.415 1.00 80.95 1174 VAL A CA 1
ATOM 2329 C C . VAL A 1 308 ? 38.880 40.708 75.789 1.00 81.53 1174 VAL A C 1
ATOM 2330 O O . VAL A 1 308 ? 37.826 40.876 76.403 1.00 81.79 1174 VAL A O 1
ATOM 2334 N N . GLU A 1 309 ? 39.306 39.509 75.404 1.00 120.44 1175 GLU A N 1
ATOM 2335 C CA . GLU A 1 309 ? 38.623 38.306 75.850 1.00 121.01 1175 GLU A CA 1
ATOM 2336 C C . GLU A 1 309 ? 38.896 38.217 77.338 1.00 121.50 1175 GLU A C 1
ATOM 2337 O O . GLU A 1 309 ? 40.056 38.225 77.754 1.00 121.55 1175 GLU A O 1
ATOM 2343 N N . SER A 1 310 ? 37.826 38.175 78.132 1.00 103.67 1176 SER A N 1
ATOM 2344 C CA . SER A 1 310 ? 37.918 38.184 79.591 1.00 104.15 1176 SER A CA 1
ATOM 2345 C C . SER A 1 310 ? 39.059 37.337 80.108 0.00 104.50 1176 SER A C 1
ATOM 2346 O O . SER A 1 310 ? 39.805 37.746 80.998 0.00 104.67 1176 SER A O 1
ATOM 2349 N N . THR A 1 311 ? 39.222 36.174 79.499 0.00 125.49 1177 THR A N 1
ATOM 2350 C CA . THR A 1 311 ? 40.218 35.248 79.960 0.00 125.92 1177 THR A CA 1
ATOM 2351 C C . THR A 1 311 ? 41.168 34.751 78.884 0.00 125.66 1177 THR A C 1
ATOM 2352 O O . THR A 1 311 ? 40.785 34.074 77.931 0.00 125.60 1177 THR A O 1
ATOM 2356 N N . THR A 1 312 ? 42.416 35.127 79.092 1.00 101.73 1178 THR A N 1
ATOM 2357 C CA . THR A 1 312 ? 43.568 34.734 78.305 1.00 101.60 1178 THR A CA 1
ATOM 2358 C C . THR A 1 312 ? 43.666 33.219 78.024 1.00 102.04 1178 THR A C 1
ATOM 2359 O O . THR A 1 312 ? 43.701 32.423 78.965 1.00 102.62 1178 THR A O 1
ATOM 2363 N N . SER A 1 313 ? 43.756 32.813 76.752 1.00 115.47 1179 SER A N 1
ATOM 2364 C CA . SER A 1 313 ? 43.927 31.378 76.445 1.00 115.89 1179 SER A CA 1
ATOM 2365 C C . SER A 1 313 ? 45.387 30.933 76.618 1.00 116.09 1179 SER A C 1
ATOM 2366 O O . SER A 1 313 ? 46.314 31.712 76.401 1.00 115.74 1179 SER A O 1
ATOM 2369 N N . SER A 1 314 ? 45.582 29.681 77.023 1.00 105.71 1180 SER A N 1
ATOM 2370 C CA . SER A 1 314 ? 46.920 29.142 77.289 1.00 105.98 1180 SER A CA 1
ATOM 2371 C C . SER A 1 314 ? 47.590 28.363 76.151 1.00 105.96 1180 SER A C 1
ATOM 2372 O O . SER A 1 314 ? 47.335 27.166 75.992 1.00 106.41 1180 SER A O 1
ATOM 2375 N N . ASP A 1 315 ? 48.407 29.031 75.338 1.00 113.96 1181 ASP A N 1
ATOM 2376 C CA . ASP A 1 315 ? 49.225 28.336 74.336 1.00 114.00 1181 ASP A CA 1
ATOM 2377 C C . ASP A 1 315 ? 50.716 28.371 74.665 1.00 114.12 1181 ASP A C 1
ATOM 2378 O O . ASP A 1 315 ? 51.454 29.163 74.079 1.00 113.68 1181 ASP A O 1
ATOM 2383 N N . SER A 1 316 ? 51.152 27.515 75.587 1.00 130.11 1182 SER A N 1
ATOM 2384 C CA . SER A 1 316 ? 52.543 27.493 76.047 1.00 130.30 1182 SER A CA 1
ATOM 2385 C C . SER A 1 316 ? 52.809 28.759 76.864 1.00 130.04 1182 SER A C 1
ATOM 2386 O O . SER A 1 316 ? 53.944 29.061 77.238 1.00 130.09 1182 SER A O 1
ATOM 2389 N N . GLY A 1 317 ? 51.742 29.511 77.104 1.00 110.64 1183 GLY A N 1
ATOM 2390 C CA . GLY A 1 317 ? 51.784 30.700 77.927 0.00 110.45 1183 GLY A CA 1
ATOM 2391 C C . GLY A 1 317 ? 50.358 31.193 78.058 1.00 110.27 1183 GLY A C 1
ATOM 2392 O O . GLY A 1 317 ? 49.447 30.598 77.489 0.00 110.31 1183 GLY A O 1
ATOM 2393 N N . THR A 1 318 ? 50.163 32.322 78.728 1.00 87.70 1184 THR A N 1
ATOM 2394 C CA . THR A 1 318 ? 48.817 32.867 78.842 1.00 87.51 1184 THR A CA 1
ATOM 2395 C C . THR A 1 318 ? 48.800 34.052 77.905 1.00 86.84 1184 THR A C 1
ATOM 2396 O O . THR A 1 318 ? 49.366 35.100 78.210 1.00 86.60 1184 THR A O 1
ATOM 2400 N N . ARG A 1 319 ? 48.104 33.906 76.787 1.00 94.56 1185 ARG A N 1
ATOM 2401 C CA . ARG A 1 319 ? 48.067 34.943 75.762 1.00 93.90 1185 ARG A CA 1
ATOM 2402 C C . ARG A 1 319 ? 46.700 35.602 75.685 1.00 93.61 1185 ARG A C 1
ATOM 2403 O O . ARG A 1 319 ? 45.693 34.914 75.522 1.00 93.82 1185 ARG A O 1
ATOM 2411 N N . ARG A 1 320 ? 46.654 36.930 75.788 1.00 94.79 1186 ARG A N 1
ATOM 2412 C CA . ARG A 1 320 ? 45.384 37.637 75.726 1.00 94.51 1186 ARG A CA 1
ATOM 2413 C C . ARG A 1 320 ? 44.878 37.675 74.312 1.00 94.05 1186 ARG A C 1
ATOM 2414 O O . ARG A 1 320 ? 45.648 37.829 73.370 1.00 93.68 1186 ARG A O 1
ATOM 2422 N N . ASN A 1 321 ? 43.571 37.526 74.168 1.00 60.40 1187 ASN A N 1
ATOM 2423 C CA . ASN A 1 321 ? 42.987 37.585 72.857 1.00 59.96 1187 ASN A CA 1
ATOM 2424 C C . ASN A 1 321 ? 42.153 38.846 72.752 1.00 59.50 1187 ASN A C 1
ATOM 2425 O O . ASN A 1 321 ? 41.164 39.017 73.455 1.00 59.75 1187 ASN A O 1
ATOM 2430 N N . TYR A 1 322 ? 42.592 39.739 71.875 1.00 61.24 1188 TYR A N 1
ATOM 2431 C CA . TYR A 1 322 ? 41.908 40.996 71.614 1.00 59.18 1188 TYR A CA 1
ATOM 2432 C C . TYR A 1 322 ? 40.976 40.801 70.454 1.00 60.42 1188 TYR A C 1
ATOM 2433 O O . TYR A 1 322 ? 41.331 40.111 69.503 1.00 58.71 1188 TYR A O 1
ATOM 2442 N N . ASN A 1 323 ? 39.774 41.351 70.545 1.00 84.44 1189 ASN A N 1
ATOM 2443 C CA . ASN A 1 323 ? 38.947 41.487 69.361 1.00 80.84 1189 ASN A CA 1
ATOM 2444 C C . ASN A 1 323 ? 38.886 42.943 68.934 1.00 79.40 1189 ASN A C 1
ATOM 2445 O O . ASN A 1 323 ? 38.816 43.849 69.765 1.00 79.71 1189 ASN A O 1
ATOM 2450 N N . TYR A 1 324 ? 38.907 43.158 67.625 1.00 40.35 1190 TYR A N 1
ATOM 2451 C CA . TYR A 1 324 ? 38.929 44.497 67.086 1.00 38.68 1190 TYR A CA 1
ATOM 2452 C C . TYR A 1 324 ? 37.737 44.725 66.175 1.00 38.81 1190 TYR A C 1
ATOM 2453 O O . TYR A 1 324 ? 37.314 43.837 65.445 1.00 38.28 1190 TYR A O 1
ATOM 2462 N N . ARG A 1 325 ? 37.209 45.933 66.201 1.00 57.05 1191 ARG A N 1
ATOM 2463 C CA . ARG A 1 325 ? 36.080 46.253 65.369 1.00 55.30 1191 ARG A CA 1
ATOM 2464 C C . ARG A 1 325 ? 36.203 47.713 65.002 1.00 52.41 1191 ARG A C 1
ATOM 2465 O O . ARG A 1 325 ? 36.700 48.524 65.785 1.00 53.94 1191 ARG A O 1
ATOM 2473 N N . VAL A 1 326 ? 35.773 48.033 63.791 1.00 37.06 1192 VAL A N 1
ATOM 2474 C CA . VAL A 1 326 ? 35.739 49.409 63.350 1.00 37.37 1192 VAL A CA 1
ATOM 2475 C C . VAL A 1 326 ? 34.339 49.976 63.484 1.00 36.70 1192 VAL A C 1
ATOM 2476 O O . VAL A 1 326 ? 33.408 49.466 62.882 1.00 38.07 1192 VAL A O 1
ATOM 2480 N N . SER A 1 327 ? 34.189 51.010 64.305 1.00 40.99 1193 SER A N 1
ATOM 2481 C CA . SER A 1 327 ? 32.877 51.593 64.547 1.00 43.42 1193 SER A CA 1
ATOM 2482 C C . SER A 1 327 ? 32.709 52.928 63.880 1.00 42.89 1193 SER A C 1
ATOM 2483 O O . SER A 1 327 ? 33.658 53.698 63.758 1.00 42.57 1193 SER A O 1
ATOM 2486 N N . MET A 1 328 ? 31.481 53.211 63.476 1.00 64.64 1194 MET A N 1
ATOM 2487 C CA . MET A 1 328 ? 31.170 54.516 62.958 1.00 63.22 1194 MET A CA 1
ATOM 2488 C C . MET A 1 328 ? 30.266 55.203 63.964 1.00 63.95 1194 MET A C 1
ATOM 2489 O O . MET A 1 328 ? 29.376 54.578 64.541 1.00 63.51 1194 MET A O 1
ATOM 2494 N N . VAL A 1 329 ? 30.531 56.487 64.188 1.00 44.35 1195 VAL A N 1
ATOM 2495 C CA . VAL A 1 329 ? 29.841 57.255 65.219 1.00 41.23 1195 VAL A CA 1
ATOM 2496 C C . VAL A 1 329 ? 28.996 58.354 64.603 1.00 43.34 1195 VAL A C 1
ATOM 2497 O O . VAL A 1 329 ? 29.509 59.179 63.842 1.00 46.28 1195 VAL A O 1
ATOM 2501 N N . LYS A 1 330 ? 27.697 58.342 64.885 1.00 68.98 1196 LYS A N 1
ATOM 2502 C CA . LYS A 1 330 ? 26.812 59.447 64.518 1.00 71.30 1196 LYS A CA 1
ATOM 2503 C C . LYS A 1 330 ? 25.945 59.890 65.690 1.00 72.90 1196 LYS A C 1
ATOM 2504 O O . LYS A 1 330 ? 25.055 59.160 66.116 1.00 78.02 1196 LYS A O 1
ATOM 2510 N N . GLY A 1 331 ? 26.176 61.101 66.185 1.00 50.72 1197 GLY A N 1
ATOM 2511 C CA . GLY A 1 331 ? 25.479 61.579 67.370 1.00 58.61 1197 GLY A CA 1
ATOM 2512 C C . GLY A 1 331 ? 25.780 60.722 68.588 1.00 65.29 1197 GLY A C 1
ATOM 2513 O O . GLY A 1 331 ? 26.950 60.514 68.920 1.00 65.79 1197 GLY A O 1
ATOM 2514 N N . ASP A 1 332 ? 24.740 60.225 69.256 1.00 84.65 1198 ASP A N 1
ATOM 2515 C CA . ASP A 1 332 ? 24.927 59.326 70.402 1.00 80.26 1198 ASP A CA 1
ATOM 2516 C C . ASP A 1 332 ? 25.289 57.917 69.969 1.00 83.32 1198 ASP A C 1
ATOM 2517 O O . ASP A 1 332 ? 26.016 57.211 70.666 1.00 81.67 1198 ASP A O 1
ATOM 2522 N N . THR A 1 333 ? 24.750 57.516 68.818 1.00 65.52 1199 THR A N 1
ATOM 2523 C CA . THR A 1 333 ? 24.763 56.122 68.370 1.00 62.25 1199 THR A CA 1
ATOM 2524 C C . THR A 1 333 ? 26.085 55.673 67.731 1.00 61.60 1199 THR A C 1
ATOM 2525 O O . THR A 1 333 ? 26.741 56.428 67.016 1.00 57.11 1199 THR A O 1
ATOM 2529 N N . GLU A 1 334 ? 26.467 54.434 68.018 1.00 64.44 1200 GLU A N 1
ATOM 2530 C CA . GLU A 1 334 ? 27.657 53.805 67.437 1.00 59.49 1200 GLU A CA 1
ATOM 2531 C C . GLU A 1 334 ? 27.317 52.459 66.798 1.00 54.75 1200 GLU A C 1
ATOM 2532 O O . GLU A 1 334 ? 26.710 51.627 67.446 1.00 61.45 1200 GLU A O 1
ATOM 2538 N N . MET A 1 335 ? 27.667 52.216 65.544 1.00 81.33 1201 MET A N 1
ATOM 2539 C CA . MET A 1 335 ? 27.481 50.864 65.042 1.00 82.11 1201 MET A CA 1
ATOM 2540 C C . MET A 1 335 ? 28.712 50.384 64.311 1.00 83.77 1201 MET A C 1
ATOM 2541 O O . MET A 1 335 ? 29.528 51.168 63.853 1.00 81.22 1201 MET A O 1
ATOM 2546 N N . ASP A 1 336 ? 28.844 49.071 64.248 1.00 57.34 1202 ASP A N 1
ATOM 2547 C CA . ASP A 1 336 ? 29.937 48.415 63.551 1.00 54.85 1202 ASP A CA 1
ATOM 2548 C C . ASP A 1 336 ? 29.802 48.625 62.039 1.00 55.01 1202 ASP A C 1
ATOM 2549 O O . ASP A 1 336 ? 28.729 48.422 61.459 1.00 55.30 1202 ASP A O 1
ATOM 2554 N N . MET A 1 337 ? 30.900 49.035 61.415 1.00 69.19 1203 MET A N 1
ATOM 2555 C CA . MET A 1 337 ? 30.909 49.314 59.986 1.00 70.38 1203 MET A CA 1
ATOM 2556 C C . MET A 1 337 ? 30.787 48.031 59.153 1.00 69.16 1203 MET A C 1
ATOM 2557 O O . MET A 1 337 ? 30.284 48.065 58.031 1.00 68.33 1203 MET A O 1
ATOM 2562 N N . ARG A 1 338 ? 31.274 46.916 59.690 1.00 51.31 1204 ARG A N 1
ATOM 2563 C CA . ARG A 1 338 ? 31.222 45.630 58.995 1.00 53.60 1204 ARG A CA 1
ATOM 2564 C C . ARG A 1 338 ? 29.791 45.288 58.613 1.00 51.14 1204 ARG A C 1
ATOM 2565 O O . ARG A 1 338 ? 28.921 45.162 59.473 1.00 52.59 1204 ARG A O 1
ATOM 2573 N N . GLY A 1 339 ? 29.554 45.143 57.314 1.00 43.98 1205 GLY A N 1
ATOM 2574 C CA . GLY A 1 339 ? 28.239 44.808 56.809 1.00 42.96 1205 GLY A CA 1
ATOM 2575 C C . GLY A 1 339 ? 27.301 45.995 56.696 1.00 43.59 1205 GLY A C 1
ATOM 2576 O O . GLY A 1 339 ? 26.132 45.827 56.349 1.00 47.36 1205 GLY A O 1
ATOM 2577 N N . ARG A 1 340 ? 27.814 47.194 56.977 1.00 42.82 1206 ARG A N 1
ATOM 2578 C CA . ARG A 1 340 ? 26.980 48.391 57.015 1.00 42.37 1206 ARG A CA 1
ATOM 2579 C C . ARG A 1 340 ? 27.540 49.630 56.293 1.00 43.42 1206 ARG A C 1
ATOM 2580 O O . ARG A 1 340 ? 26.883 50.650 56.292 1.00 49.98 1206 ARG A O 1
ATOM 2588 N N . CYS A 1 341 ? 28.708 49.603 55.671 1.00 42.26 1207 CYS A N 1
ATOM 2589 C CA . CYS A 1 341 ? 29.149 50.851 55.047 1.00 43.23 1207 CYS A CA 1
ATOM 2590 C C . CYS A 1 341 ? 29.235 50.755 53.536 1.00 40.30 1207 CYS A C 1
ATOM 2591 O O . CYS A 1 341 ? 29.374 49.678 52.963 1.00 41.14 1207 CYS A O 1
ATOM 2594 N N . SER A 1 342 ? 29.156 51.905 52.887 1.00 32.16 1208 SER A N 1
ATOM 2595 C CA . SER A 1 342 ? 29.173 51.920 51.440 1.00 34.23 1208 SER A CA 1
ATOM 2596 C C . SER A 1 342 ? 30.572 51.618 50.928 1.00 32.31 1208 SER A C 1
ATOM 2597 O O . SER A 1 342 ? 31.542 51.651 51.687 1.00 31.82 1208 SER A O 1
ATOM 2600 N N . ALA A 1 343 ? 30.669 51.346 49.634 1.00 38.77 1209 ALA A N 1
ATOM 2601 C CA . ALA A 1 343 ? 31.950 51.066 48.991 1.00 39.95 1209 ALA A CA 1
ATOM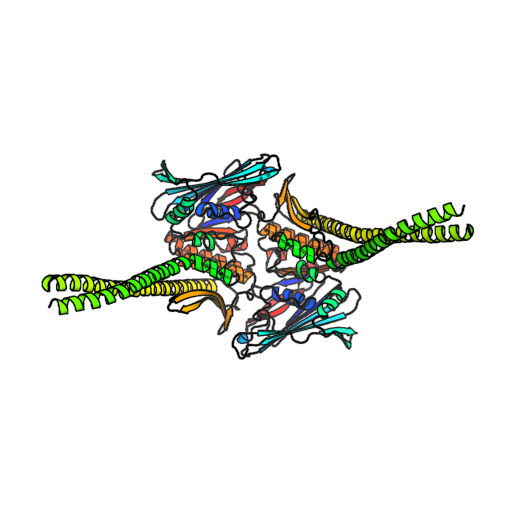 2602 C C . ALA A 1 343 ? 32.921 52.198 49.205 1.00 37.74 1209 ALA A C 1
ATOM 2603 O O . ALA A 1 343 ? 34.072 51.970 49.538 1.00 37.23 1209 ALA A O 1
ATOM 2605 N N . GLY A 1 344 ? 32.463 53.420 49.006 1.00 32.58 1210 GLY A N 1
ATOM 2606 C CA . GLY A 1 344 ? 33.338 54.564 49.145 1.00 32.42 1210 GLY A CA 1
ATOM 2607 C C . GLY A 1 344 ? 33.793 54.753 50.572 1.00 33.15 1210 GLY A C 1
ATOM 2608 O O . GLY A 1 344 ? 34.965 55.041 50.828 1.00 31.27 1210 GLY A O 1
ATOM 2609 N N . GLN A 1 345 ? 32.866 54.570 51.507 1.00 31.21 1211 GLN A N 1
ATOM 2610 C CA . GLN A 1 345 ? 33.201 54.621 52.908 1.00 34.95 1211 GLN A CA 1
ATOM 2611 C C . GLN A 1 345 ? 34.260 53.565 53.253 1.00 33.83 1211 GLN A C 1
ATOM 2612 O O . GLN A 1 345 ? 35.168 53.870 54.016 1.00 29.33 1211 GLN A O 1
ATOM 2618 N N . LYS A 1 346 ? 34.161 52.346 52.715 1.00 36.20 1212 LYS A N 1
ATOM 2619 C CA . LYS A 1 346 ? 35.189 51.330 52.991 1.00 37.62 1212 LYS A CA 1
ATOM 2620 C C . LYS A 1 346 ? 36.568 51.763 52.507 1.00 37.00 1212 LYS A C 1
ATOM 2621 O O . LYS A 1 346 ? 37.576 51.540 53.166 1.00 35.45 1212 LYS A O 1
ATOM 2627 N N . VAL A 1 347 ? 36.591 52.392 51.345 1.00 34.29 1213 VAL A N 1
ATOM 2628 C CA . VAL A 1 347 ? 37.835 52.799 50.728 1.00 34.13 1213 VAL A CA 1
ATOM 2629 C C . VAL A 1 347 ? 38.473 53.935 51.527 1.00 35.18 1213 VAL A C 1
ATOM 2630 O O . VAL A 1 347 ? 39.665 53.896 51.818 1.00 36.24 1213 VAL A O 1
ATOM 2634 N N . LEU A 1 348 ? 37.681 54.931 51.903 1.00 39.81 1214 LEU A N 1
ATOM 2635 C CA . LEU A 1 348 ? 38.199 56.056 52.683 1.00 38.84 1214 LEU A CA 1
ATOM 2636 C C . LEU A 1 348 ? 38.649 55.644 54.092 1.00 38.29 1214 LEU A C 1
ATOM 2637 O O . LEU A 1 348 ? 39.711 56.069 54.565 1.00 38.60 1214 LEU A O 1
ATOM 2642 N N . ALA A 1 349 ? 37.828 54.844 54.765 1.00 33.47 1215 ALA A N 1
ATOM 2643 C CA . ALA A 1 349 ? 38.169 54.350 56.100 1.00 41.43 1215 ALA A CA 1
ATOM 2644 C C . ALA A 1 349 ? 39.462 53.519 56.109 1.00 41.17 1215 ALA A C 1
ATOM 2645 O O . ALA A 1 349 ? 40.285 53.673 57.005 1.00 38.35 1215 ALA A O 1
ATOM 2647 N N . SER A 1 350 ? 39.645 52.665 55.099 1.00 33.69 1216 SER A N 1
ATOM 2648 C CA . SER A 1 350 ? 40.837 51.823 55.005 1.00 37.36 1216 SER A CA 1
ATOM 2649 C C . SER A 1 350 ? 42.113 52.621 54.781 1.00 39.38 1216 SER A C 1
ATOM 2650 O O . SER A 1 350 ? 43.168 52.264 55.301 1.00 38.73 1216 SER A O 1
ATOM 2653 N N . ILE A 1 351 ? 42.037 53.676 53.982 1.00 40.68 1217 ILE A N 1
ATOM 2654 C CA . ILE A 1 351 ? 43.212 54.503 53.741 1.00 42.68 1217 ILE A CA 1
ATOM 2655 C C . ILE A 1 351 ? 43.640 55.268 55.009 1.00 40.98 1217 ILE A C 1
ATOM 2656 O O . ILE A 1 351 ? 44.820 55.320 55.360 1.00 40.02 1217 ILE A O 1
ATOM 2661 N N . ILE A 1 352 ? 42.661 55.848 55.692 1.00 34.46 1218 ILE A N 1
ATOM 2662 C CA . ILE A 1 352 ? 42.890 56.650 56.883 1.00 35.45 1218 ILE A CA 1
ATOM 2663 C C . ILE A 1 352 ? 43.482 55.828 58.042 1.00 34.72 1218 ILE A C 1
ATOM 2664 O O . ILE A 1 352 ? 44.358 56.287 58.775 1.00 33.70 1218 ILE A O 1
ATOM 2669 N N . ILE A 1 353 ? 42.951 54.628 58.204 1.00 33.27 1219 ILE A N 1
ATOM 2670 C CA . ILE A 1 353 ? 43.456 53.661 59.147 1.00 35.81 1219 ILE A CA 1
ATOM 2671 C C . ILE A 1 353 ? 44.890 53.300 58.836 1.00 35.75 1219 ILE A C 1
ATOM 2672 O O . ILE A 1 353 ? 45.701 53.139 59.744 1.00 34.04 1219 ILE A O 1
ATOM 2677 N N . ARG A 1 354 ? 45.214 53.148 57.558 1.00 33.93 1220 ARG A N 1
ATOM 2678 C CA . ARG A 1 354 ? 46.604 52.856 57.195 1.00 32.91 1220 ARG A CA 1
ATOM 2679 C C . ARG A 1 354 ? 47.535 54.058 57.456 1.00 34.28 1220 ARG A C 1
ATOM 2680 O O . ARG A 1 354 ? 48.676 53.889 57.911 1.00 36.65 1220 ARG A O 1
ATOM 2688 N N . LEU A 1 355 ? 47.054 55.269 57.190 1.00 32.32 1221 LEU A N 1
ATOM 2689 C CA . LEU A 1 355 ? 47.868 56.449 57.419 1.00 34.95 1221 LEU A CA 1
ATOM 2690 C C . LEU A 1 355 ? 48.185 56.533 58.889 1.00 37.14 1221 LEU A C 1
ATOM 2691 O O . LEU A 1 355 ? 49.324 56.808 59.281 1.00 36.62 1221 LEU A O 1
ATOM 2696 N N . ALA A 1 356 ? 47.170 56.243 59.696 1.00 35.20 1222 ALA A N 1
ATOM 2697 C CA . ALA A 1 356 ? 47.272 56.277 61.151 1.00 37.15 1222 ALA A CA 1
ATOM 2698 C C . ALA A 1 356 ? 48.208 55.186 61.668 1.00 36.41 1222 ALA A C 1
ATOM 2699 O O . ALA A 1 356 ? 48.964 55.408 62.615 1.00 37.03 1222 ALA A O 1
ATOM 2701 N N . LEU A 1 357 ? 48.144 54.011 61.050 1.00 40.58 1223 LEU A N 1
ATOM 2702 C CA . LEU A 1 357 ? 49.000 52.904 61.448 1.00 42.79 1223 LEU A CA 1
ATOM 2703 C C . LEU A 1 357 ? 50.456 53.208 61.130 1.00 43.48 1223 LEU A C 1
ATOM 2704 O O . LEU A 1 357 ? 51.340 52.822 61.876 1.00 45.96 1223 LEU A O 1
ATOM 2709 N N . ALA A 1 358 ? 50.700 53.894 60.024 1.00 43.96 1224 ALA A N 1
ATOM 2710 C CA . ALA A 1 358 ? 52.053 54.264 59.669 1.00 47.31 1224 ALA A CA 1
ATOM 2711 C C . ALA A 1 358 ? 52.604 55.289 60.668 1.00 49.04 1224 ALA A C 1
ATOM 2712 O O . ALA A 1 358 ? 53.719 55.156 61.177 1.00 52.67 1224 ALA A O 1
ATOM 2714 N N . GLU A 1 359 ? 51.786 56.288 60.976 1.00 61.26 1225 GLU A N 1
ATOM 2715 C CA . GLU A 1 359 ? 52.191 57.403 61.823 1.00 63.75 1225 GLU A CA 1
ATOM 2716 C C . GLU A 1 359 ? 52.487 56.970 63.273 1.00 66.60 1225 GLU A C 1
ATOM 2717 O O . GLU A 1 359 ? 53.364 57.532 63.916 1.00 69.95 1225 GLU A O 1
ATOM 2723 N N . SER A 1 360 ? 51.756 55.990 63.788 1.00 56.36 1226 SER A N 1
ATOM 2724 C CA . SER A 1 360 ? 51.964 55.512 65.158 1.00 59.58 1226 SER A CA 1
ATOM 2725 C C . SER A 1 360 ? 53.067 54.455 65.282 1.00 61.25 1226 SER A C 1
ATOM 2726 O O . SER A 1 360 ? 53.872 54.498 66.205 1.00 61.62 1226 SER A O 1
ATOM 2729 N N . PHE A 1 361 ? 53.075 53.496 64.360 1.00 58.76 1227 PHE A N 1
ATOM 2730 C CA . PHE A 1 361 ? 53.978 52.349 64.435 1.00 60.48 1227 PHE A CA 1
ATOM 2731 C C . PHE A 1 361 ? 55.376 52.541 63.865 1.00 64.61 1227 PHE A C 1
ATOM 2732 O O . PHE A 1 361 ? 56.324 51.909 64.333 1.00 66.52 1227 PHE A O 1
ATOM 2740 N N . CYS A 1 362 ? 55.535 53.361 62.835 1.00 81.09 1228 CYS A N 1
ATOM 2741 C CA . CYS A 1 362 ? 56.889 53.777 62.483 1.00 86.64 1228 CYS A CA 1
ATOM 2742 C C . CYS A 1 362 ? 56.860 55.277 62.263 1.00 92.18 1228 CYS A C 1
ATOM 2743 O O . CYS A 1 362 ? 57.007 55.773 61.148 1.00 88.85 1228 CYS A O 1
ATOM 2746 N N . ALA A 1 363 ? 56.682 55.985 63.374 1.00 95.42 1229 ALA A N 1
ATOM 2747 C CA . ALA A 1 363 ? 56.491 57.428 63.385 1.00 94.98 1229 ALA A CA 1
ATOM 2748 C C . ALA A 1 363 ? 57.646 58.173 62.742 1.00 92.22 1229 ALA A C 1
ATOM 2749 O O . ALA A 1 363 ? 57.490 59.322 62.333 1.00 91.24 1229 ALA A O 1
ATOM 2751 N N . ASN A 1 364 ? 58.791 57.511 62.613 1.00 114.32 1230 ASN A N 1
ATOM 2752 C CA . ASN A 1 364 ? 60.004 58.211 62.226 1.00 114.58 1230 ASN A CA 1
ATOM 2753 C C . ASN A 1 364 ? 60.175 58.323 60.724 1.00 112.24 1230 ASN A C 1
ATOM 2754 O O . ASN A 1 364 ? 60.540 59.379 60.211 1.00 110.41 1230 ASN A O 1
ATOM 2759 N N . CYS A 1 365 ? 59.837 57.254 60.017 1.00 100.51 1231 CYS A N 1
ATOM 2760 C CA . CYS A 1 365 ? 59.928 57.231 58.570 1.00 102.94 1231 CYS A CA 1
ATOM 2761 C C . CYS A 1 365 ? 58.557 57.377 57.951 1.00 99.41 1231 CYS A C 1
ATOM 2762 O O . CYS A 1 365 ? 57.678 56.551 58.170 1.00 108.18 1231 CYS A O 1
ATOM 2765 N N . GLY A 1 366 ? 58.369 58.450 57.199 1.00 66.11 1232 GLY A N 1
ATOM 2766 C CA . GLY A 1 366 ? 57.090 58.736 56.587 1.00 62.08 1232 GLY A CA 1
ATOM 2767 C C . GLY A 1 366 ? 57.013 58.058 55.236 1.00 62.10 1232 GLY A C 1
ATOM 2768 O O . GLY A 1 366 ? 57.213 58.683 54.196 1.00 66.08 1232 GLY A O 1
ATOM 2769 N N . LEU A 1 367 ? 56.723 56.767 55.246 1.00 53.93 1233 LEU A N 1
ATOM 2770 C CA . LEU A 1 367 ? 56.712 55.991 54.016 1.00 53.65 1233 LEU A CA 1
ATOM 2771 C C . LEU A 1 367 ? 55.383 55.282 53.846 1.00 53.23 1233 LEU A C 1
ATOM 2772 O O . LEU A 1 367 ? 54.947 54.556 54.730 1.00 53.31 1233 LEU A O 1
ATOM 2777 N N . ILE A 1 368 ? 54.684 55.573 52.758 1.00 38.78 1234 ILE A N 1
ATOM 2778 C CA . ILE A 1 368 ? 53.479 54.821 52.458 1.00 39.18 1234 ILE A CA 1
ATOM 2779 C C . ILE A 1 368 ? 53.103 54.904 50.981 1.00 37.90 1234 ILE A C 1
ATOM 2780 O O . ILE A 1 368 ? 53.314 55.927 50.322 1.00 36.88 1234 ILE A O 1
ATOM 2785 N N . ALA A 1 369 ? 52.543 53.822 50.458 1.00 37.77 1235 ALA A N 1
ATOM 2786 C CA . ALA A 1 369 ? 52.1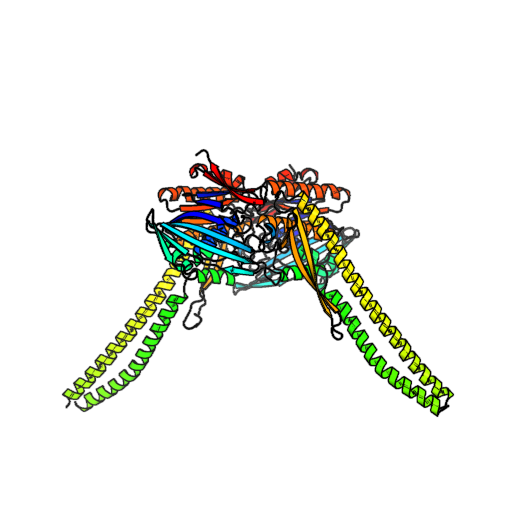00 53.797 49.070 1.00 37.18 1235 ALA A CA 1
ATOM 2787 C C . ALA A 1 369 ? 50.583 53.737 48.957 1.00 36.77 1235 ALA A C 1
ATOM 2788 O O . ALA A 1 369 ? 49.951 52.800 49.445 1.00 37.47 1235 ALA A O 1
ATOM 2790 N N . LEU A 1 370 ? 50.007 54.710 48.260 1.00 38.50 1236 LEU A N 1
ATOM 2791 C CA . LEU A 1 370 ? 48.567 54.742 48.077 1.00 37.80 1236 LEU A CA 1
ATOM 2792 C C . LEU A 1 370 ? 48.249 54.427 46.616 1.00 36.80 1236 LEU A C 1
ATOM 2793 O O . LEU A 1 370 ? 48.457 55.254 45.735 1.00 39.89 1236 LEU A O 1
ATOM 2798 N N . ASP A 1 371 ? 47.733 53.221 46.382 1.00 35.19 1237 ASP A N 1
ATOM 2799 C CA . ASP A 1 371 ? 47.454 52.710 45.040 1.00 37.72 1237 ASP A CA 1
ATOM 2800 C C . ASP A 1 371 ? 45.993 53.001 44.661 1.00 38.10 1237 ASP A C 1
ATOM 2801 O O . ASP A 1 371 ? 45.088 52.321 45.139 1.00 36.46 1237 ASP A O 1
ATOM 2806 N N . GLN A 1 372 ? 45.764 54.021 43.824 1.00 52.61 1238 GLN A N 1
ATOM 2807 C CA . GLN A 1 372 ? 44.421 54.347 43.348 1.00 50.46 1238 GLN A CA 1
ATOM 2808 C C . GLN A 1 372 ? 43.479 54.692 44.522 1.00 53.59 1238 GLN A C 1
ATOM 2809 O O . GLN A 1 372 ? 42.433 54.067 44.709 1.00 51.57 1238 GLN A O 1
ATOM 2815 N N . PRO A 1 373 ? 43.853 55.686 45.324 1.00 38.95 1239 PRO A N 1
ATOM 2816 C CA . PRO A 1 373 ? 43.149 56.034 46.556 1.00 35.94 1239 PRO A CA 1
ATOM 2817 C C . PRO A 1 373 ? 41.716 56.527 46.378 1.00 36.90 1239 PRO A C 1
ATOM 2818 O O . PRO A 1 373 ? 40.995 56.560 47.379 1.00 38.01 1239 PRO A O 1
ATOM 2822 N N . THR A 1 374 ? 41.306 56.909 45.170 1.00 31.42 1240 THR A N 1
ATOM 2823 C CA . THR A 1 374 ? 39.963 57.456 45.008 1.00 32.30 1240 THR A CA 1
ATOM 2824 C C . THR A 1 374 ? 38.921 56.460 44.489 1.00 33.86 1240 THR A C 1
ATOM 2825 O O . THR A 1 374 ? 37.846 56.872 44.058 1.00 31.20 1240 THR A O 1
ATOM 2829 N N . THR A 1 375 ? 39.229 55.160 44.553 1.00 39.90 1241 THR A N 1
ATOM 2830 C CA . THR A 1 375 ? 38.292 54.087 44.181 1.00 41.89 1241 THR A CA 1
ATOM 2831 C C . THR A 1 375 ? 36.896 54.332 44.752 1.00 40.66 1241 THR A C 1
ATOM 2832 O O . THR A 1 375 ? 36.756 54.468 45.967 1.00 36.79 1241 THR A O 1
ATOM 2836 N N . ASN A 1 376 ? 35.881 54.429 43.890 1.00 38.62 1242 ASN A N 1
ATOM 2837 C CA . ASN A 1 376 ? 34.498 54.557 44.342 1.00 39.70 1242 ASN A CA 1
ATOM 2838 C C . ASN A 1 376 ? 34.174 55.833 45.136 1.00 38.13 1242 ASN A C 1
ATOM 2839 O O . ASN A 1 376 ? 33.118 55.932 45.755 1.00 39.61 1242 ASN A O 1
ATOM 2844 N N . LEU A 1 377 ? 35.086 56.793 45.137 1.00 35.60 1243 LEU A N 1
ATOM 2845 C CA . LEU A 1 377 ? 34.865 58.068 45.802 1.00 37.35 1243 LEU A CA 1
ATOM 2846 C C . LEU A 1 377 ? 34.120 59.059 44.903 1.00 37.52 1243 LEU A C 1
ATOM 2847 O O . LEU A 1 377 ? 34.375 59.128 43.703 1.00 34.39 1243 LEU A O 1
ATOM 2852 N N . ASP A 1 378 ? 33.199 59.818 45.487 1.00 36.41 1244 ASP A N 1
ATOM 2853 C CA . ASP A 1 378 ? 32.497 60.855 44.750 1.00 37.31 1244 ASP A CA 1
ATOM 2854 C C . ASP A 1 378 ? 33.388 62.085 44.588 1.00 36.17 1244 ASP A C 1
ATOM 2855 O O . ASP A 1 378 ? 34.509 62.108 45.091 1.00 35.65 1244 ASP A O 1
ATOM 2860 N N . SER A 1 379 ? 32.916 63.077 43.831 1.00 41.29 1245 SER A N 1
ATOM 2861 C CA . SER A 1 379 ? 33.737 64.226 43.456 1.00 41.11 1245 SER A CA 1
ATOM 2862 C C . SER A 1 379 ? 34.233 65.004 44.650 1.00 40.12 1245 SER A C 1
ATOM 2863 O O . SER A 1 379 ? 35.376 65.441 44.687 1.00 41.40 1245 SER A O 1
ATOM 2866 N N . ASP A 1 380 ? 33.351 65.202 45.611 1.00 37.98 1246 ASP A N 1
ATOM 2867 C CA . ASP A 1 380 ? 33.684 65.927 46.830 1.00 40.17 1246 ASP A CA 1
ATOM 2868 C C . ASP A 1 380 ? 34.672 65.137 47.671 1.00 41.89 1246 ASP A C 1
ATOM 2869 O O . ASP A 1 380 ? 35.642 65.702 48.146 1.00 42.11 1246 ASP A O 1
ATOM 2874 N N . ASN A 1 381 ? 34.459 63.840 47.837 1.00 31.86 1247 ASN A N 1
ATOM 2875 C CA . ASN A 1 381 ? 35.419 63.074 48.615 1.00 33.77 1247 ASN A CA 1
ATOM 2876 C C . ASN A 1 381 ? 36.762 62.941 47.896 1.00 32.55 1247 ASN A C 1
ATOM 2877 O O . ASN A 1 381 ? 37.80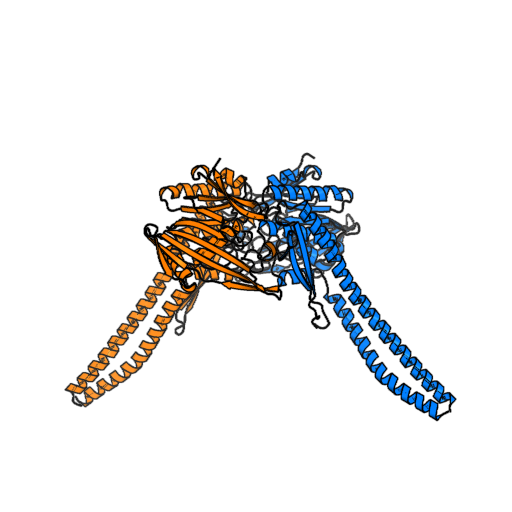2 62.807 48.542 1.00 33.60 1247 ASN A O 1
ATOM 2882 N N . ILE A 1 382 ? 36.751 62.983 46.567 1.00 35.87 1248 ILE A N 1
ATOM 2883 C CA . ILE A 1 382 ? 37.997 62.986 45.806 1.00 37.47 1248 ILE A CA 1
ATOM 2884 C C . ILE A 1 382 ? 38.756 64.299 46.047 1.00 38.49 1248 ILE A C 1
ATOM 2885 O O . ILE A 1 382 ? 39.974 64.308 46.247 1.00 35.84 1248 ILE A O 1
ATOM 2890 N N . ARG A 1 383 ? 38.042 65.416 45.995 1.00 47.85 1249 ARG A N 1
ATOM 2891 C CA . ARG A 1 383 ? 38.672 66.708 46.208 1.00 49.84 1249 ARG A CA 1
ATOM 2892 C C . ARG A 1 383 ? 39.267 66.827 47.621 1.00 48.74 1249 ARG A C 1
ATOM 2893 O O . ARG A 1 383 ? 40.398 67.265 47.774 1.00 51.53 1249 ARG A O 1
ATOM 2901 N N . SER A 1 384 ? 38.502 66.434 48.637 1.00 38.66 1250 SER A N 1
ATOM 2902 C CA . SER A 1 384 ? 38.897 66.613 50.025 1.00 44.58 1250 SER A CA 1
ATOM 2903 C C . SER A 1 384 ? 40.062 65.707 50.411 1.00 43.82 1250 SER A C 1
ATOM 2904 O O . SER A 1 384 ? 40.929 66.115 51.184 1.00 43.58 1250 SER A O 1
ATOM 2907 N N . LEU A 1 385 ? 40.068 64.487 49.883 1.00 42.03 1251 LEU A N 1
ATOM 2908 C CA . LEU A 1 385 ? 41.158 63.546 50.113 1.00 40.34 1251 LEU A CA 1
ATOM 2909 C C . LEU A 1 385 ? 42.433 64.125 49.536 1.00 41.63 1251 LEU A C 1
ATOM 2910 O O . LEU A 1 385 ? 43.478 64.096 50.164 1.00 44.17 1251 LEU A O 1
ATOM 2915 N N . ALA A 1 386 ? 42.338 64.643 48.326 1.00 41.27 1252 ALA A N 1
ATOM 2916 C CA . ALA A 1 386 ? 43.471 65.312 47.711 1.00 45.77 1252 ALA A CA 1
ATOM 2917 C C . ALA A 1 386 ? 43.957 66.497 48.571 1.00 43.26 1252 ALA A C 1
ATOM 2918 O O . ALA A 1 386 ? 45.159 66.738 48.711 1.00 44.31 1252 ALA A O 1
ATOM 2920 N N . GLU A 1 387 ? 43.031 67.246 49.145 1.00 43.46 1253 GLU A N 1
ATOM 2921 C CA . GLU A 1 387 ? 43.421 68.414 49.922 1.00 48.38 1253 GLU A CA 1
ATOM 2922 C C . GLU A 1 387 ? 44.021 68.030 51.269 1.00 47.05 1253 GLU A C 1
ATOM 2923 O O . GLU A 1 387 ? 44.895 68.727 51.781 1.00 47.85 1253 GLU A O 1
ATOM 2929 N N . SER A 1 388 ? 43.554 66.919 51.831 1.00 45.21 1254 SER A N 1
ATOM 2930 C CA . SER A 1 388 ? 44.106 66.395 53.074 1.00 43.30 1254 SER A CA 1
ATOM 2931 C C . SER A 1 388 ? 45.541 65.900 52.898 1.00 45.09 1254 SER A C 1
ATOM 2932 O O . SER A 1 388 ? 46.372 66.048 53.789 1.00 46.40 1254 SER A O 1
ATOM 2935 N N . LEU A 1 389 ? 45.829 65.302 51.751 1.00 37.66 1255 LEU A N 1
ATOM 2936 C CA . LEU A 1 389 ? 47.178 64.823 51.468 1.00 39.80 1255 LEU A CA 1
ATOM 2937 C C . LEU A 1 389 ? 48.124 66.004 51.298 1.00 39.58 1255 LEU A C 1
ATOM 2938 O O . LEU A 1 389 ? 49.301 65.953 51.662 1.00 36.17 1255 LEU A O 1
ATOM 2943 N N . HIS A 1 390 ? 47.580 67.058 50.712 1.00 47.54 1256 HIS A N 1
ATOM 2944 C CA . HIS A 1 390 ? 48.316 68.272 50.470 1.00 49.24 1256 HIS A CA 1
ATOM 2945 C C . HIS A 1 390 ? 48.711 68.904 51.792 1.00 51.18 1256 HIS A C 1
ATOM 2946 O O . HIS A 1 390 ? 49.804 69.445 51.926 1.00 52.75 1256 HIS A O 1
ATOM 2953 N N . GLY A 1 391 ? 47.820 68.805 52.775 1.00 52.28 1257 GLY A N 1
ATOM 2954 C CA . GLY A 1 391 ? 48.040 69.388 54.082 1.00 49.78 1257 GLY A CA 1
ATOM 2955 C C . GLY A 1 391 ? 49.054 68.567 54.844 1.00 53.80 1257 GLY A C 1
ATOM 2956 O O . GLY A 1 391 ? 49.917 69.107 55.531 1.00 53.69 1257 GLY A O 1
ATOM 2957 N N . ILE A 1 392 ? 48.944 67.250 54.716 1.00 54.38 1258 ILE A N 1
ATOM 2958 C CA . ILE A 1 392 ? 49.918 66.349 55.318 1.00 55.88 1258 ILE A CA 1
ATOM 2959 C C . ILE A 1 392 ? 51.309 66.620 54.756 1.00 57.78 1258 ILE A C 1
ATOM 2960 O O . ILE A 1 392 ? 52.287 66.731 55.504 1.00 59.73 1258 ILE A O 1
ATOM 2965 N N . ILE A 1 393 ? 51.398 66.742 53.434 1.00 61.39 1259 ILE A N 1
ATOM 2966 C CA . ILE A 1 393 ? 52.678 67.005 52.797 1.00 65.10 1259 ILE A CA 1
ATOM 2967 C C . ILE A 1 393 ? 53.240 68.361 53.218 1.00 66.00 1259 ILE A C 1
ATOM 2968 O O . ILE A 1 393 ? 54.380 68.436 53.663 1.00 65.03 1259 ILE A O 1
ATOM 2973 N N . LYS A 1 394 ? 52.449 69.422 53.094 1.00 63.22 1260 LYS A N 1
ATOM 2974 C CA . LYS A 1 394 ? 52.920 70.745 53.490 1.00 61.41 1260 LYS A CA 1
ATOM 2975 C C . LYS A 1 394 ? 53.494 70.760 54.908 1.00 61.13 1260 LYS A C 1
ATOM 2976 O O . LYS A 1 394 ? 54.543 71.347 55.143 1.00 65.43 1260 LYS A O 1
ATOM 2982 N N . ALA A 1 395 ? 52.816 70.102 55.837 1.00 62.62 1261 ALA A N 1
ATOM 2983 C CA . ALA A 1 395 ? 53.203 70.137 57.248 1.00 62.11 1261 ALA A CA 1
ATOM 2984 C C . ALA A 1 395 ? 54.541 69.474 57.562 1.00 66.78 1261 ALA A C 1
ATOM 2985 O O . ALA A 1 395 ? 55.244 69.885 58.483 1.00 68.39 1261 ALA A O 1
ATOM 2987 N N . ARG A 1 396 ? 54.896 68.458 56.788 1.00 71.87 1262 ARG A N 1
ATOM 2988 C CA . ARG A 1 396 ? 56.008 67.584 57.133 1.00 73.98 1262 ARG A CA 1
ATOM 2989 C C . ARG A 1 396 ? 57.140 67.651 56.127 1.00 76.48 1262 ARG A C 1
ATOM 2990 O O . ARG A 1 396 ? 58.176 66.996 56.284 1.00 73.45 1262 ARG A O 1
ATOM 2998 N N . GLN A 1 397 ? 56.944 68.461 55.098 1.00 96.03 1263 GLN A N 1
ATOM 2999 C CA . GLN A 1 397 ? 57.907 68.561 54.020 1.00 95.20 1263 GLN A CA 1
ATOM 3000 C C . GLN A 1 397 ? 59.239 69.039 54.582 1.00 98.71 1263 GLN A C 1
ATOM 3001 O O . GLN A 1 397 ? 60.302 68.517 54.232 1.00 99.71 1263 GLN A O 1
ATOM 3007 N N . ALA A 1 398 ? 59.168 70.046 55.447 1.00 78.91 1264 ALA A N 1
ATOM 3008 C CA . ALA A 1 398 ? 60.357 70.609 56.077 1.00 76.84 1264 ALA A CA 1
ATOM 3009 C C . ALA A 1 398 ? 61.165 69.574 56.863 1.00 80.75 1264 ALA A C 1
ATOM 3010 O O . ALA A 1 398 ? 62.390 69.543 56.759 1.00 83.60 1264 ALA A O 1
ATOM 3012 N N . GLN A 1 399 ? 60.484 68.729 57.637 1.00 71.60 1265 GLN A N 1
ATOM 3013 C CA . GLN A 1 399 ? 61.150 67.679 58.422 1.00 70.98 1265 GLN A CA 1
ATOM 3014 C C . GLN A 1 399 ? 61.831 66.606 57.565 1.00 75.09 1265 GLN A C 1
ATOM 3015 O O . GLN A 1 399 ? 62.585 65.782 58.090 1.00 73.23 1265 GLN A O 1
ATOM 3021 N N . GLY A 1 400 ? 61.527 66.597 56.263 1.00 88.39 1266 GLY A N 1
ATOM 3022 C CA . GLY A 1 400 ? 62.169 65.716 55.295 1.00 84.64 1266 GLY A CA 1
ATOM 3023 C C . GLY A 1 400 ? 61.872 64.233 55.440 1.00 87.47 1266 GLY A C 1
ATOM 3024 O O . GLY A 1 400 ? 62.325 63.421 54.635 1.00 89.15 1266 GLY A O 1
ATOM 3025 N N . ASN A 1 401 ? 61.119 63.885 56.475 1.00 96.74 1267 ASN A N 1
ATOM 3026 C CA . ASN A 1 401 ? 60.764 62.501 56.773 1.00 95.77 1267 ASN A CA 1
ATOM 3027 C C . ASN A 1 401 ? 59.976 61.803 55.663 1.00 100.44 1267 ASN A C 1
ATOM 3028 O O . ASN A 1 401 ? 60.219 60.630 55.353 1.00 100.25 1267 ASN A O 1
ATOM 3033 N N . LEU A 1 402 ? 59.057 62.554 55.053 1.00 58.31 1268 LEU A N 1
ATOM 3034 C CA . LEU A 1 402 ? 57.946 62.000 54.288 1.00 53.54 1268 LEU A CA 1
ATOM 3035 C C . LEU A 1 402 ? 58.335 61.471 52.907 1.00 52.34 1268 LEU A C 1
ATOM 3036 O O . LEU A 1 402 ? 58.937 62.175 52.086 1.00 53.48 1268 LEU A O 1
ATOM 3041 N N . GLN A 1 403 ? 57.964 60.219 52.648 1.00 50.07 1269 GLN A N 1
ATOM 3042 C CA . GLN A 1 403 ? 58.021 59.651 51.300 1.00 48.87 1269 GLN A CA 1
ATOM 3043 C C . GLN A 1 403 ? 56.707 59.019 50.848 1.00 47.50 1269 GLN A C 1
ATOM 3044 O O . GLN A 1 403 ? 56.454 57.834 51.050 1.00 43.27 1269 GLN A O 1
ATOM 3050 N N . LEU A 1 404 ? 55.887 59.805 50.173 1.00 51.24 1270 LEU A N 1
ATOM 3051 C CA . LEU A 1 404 ? 54.568 59.343 49.834 1.00 49.16 1270 LEU A CA 1
ATOM 3052 C C . LEU A 1 404 ? 54.511 58.955 48.368 1.00 50.48 1270 LEU A C 1
ATOM 3053 O O . LEU A 1 404 ? 54.913 59.725 47.492 1.00 51.58 1270 LEU A O 1
ATOM 3058 N N . ILE A 1 405 ? 53.999 57.754 48.123 1.00 42.21 1271 ILE A N 1
ATOM 3059 C CA . ILE A 1 405 ? 53.897 57.219 46.787 1.00 40.91 1271 ILE A CA 1
ATOM 3060 C C . ILE A 1 405 ? 52.440 57.109 46.411 1.00 41.19 1271 ILE A C 1
ATOM 3061 O O . ILE A 1 405 ? 51.688 56.369 47.039 1.00 41.21 1271 ILE A O 1
ATOM 3066 N N . VAL A 1 406 ? 52.050 57.852 45.385 1.00 36.86 1272 VAL A N 1
ATOM 3067 C CA . VAL A 1 406 ? 50.679 57.823 44.894 1.00 37.34 1272 VAL A CA 1
ATOM 3068 C C . VAL A 1 406 ? 50.598 57.345 43.432 1.00 41.79 1272 VAL A C 1
ATOM 3069 O O . VAL A 1 406 ? 51.317 57.848 42.537 1.00 38.95 1272 VAL A O 1
ATOM 3073 N N . ILE A 1 407 ? 49.747 56.339 43.230 1.00 40.08 1273 ILE A N 1
ATOM 3074 C CA . ILE A 1 407 ? 49.399 55.835 41.918 1.00 42.29 1273 ILE A CA 1
ATOM 3075 C C . ILE A 1 407 ? 47.980 56.241 41.633 1.00 39.81 1273 ILE A C 1
ATOM 3076 O O . ILE A 1 407 ? 47.091 55.978 42.439 1.00 40.23 1273 ILE A O 1
ATOM 3081 N N . THR A 1 408 ? 47.761 56.858 40.484 1.00 37.42 1274 THR A N 1
ATOM 3082 C CA . THR A 1 408 ? 46.427 57.297 40.140 1.00 38.83 1274 THR A CA 1
ATOM 3083 C C . THR A 1 408 ? 46.284 57.571 38.643 1.00 40.31 1274 THR A C 1
ATOM 3084 O O . THR A 1 408 ? 47.263 57.858 37.945 1.00 40.18 1274 THR A O 1
ATOM 3088 N N . HIS A 1 409 ? 45.053 57.475 38.158 1.00 38.54 1275 HIS A N 1
ATOM 3089 C CA . HIS A 1 409 ? 44.706 57.976 36.838 1.00 39.22 1275 HIS A CA 1
ATOM 3090 C C . HIS A 1 409 ? 43.482 58.850 36.981 1.00 39.33 1275 HIS A C 1
ATOM 3091 O O . HIS A 1 409 ? 42.785 59.132 36.011 1.00 39.99 1275 HIS A O 1
ATOM 3098 N N . ASP A 1 410 ? 43.201 59.262 38.207 1.00 48.31 1276 ASP A N 1
ATOM 3099 C CA . ASP A 1 410 ? 42.050 60.110 38.439 1.00 47.85 1276 ASP A CA 1
ATOM 3100 C C . ASP A 1 410 ? 42.430 61.546 38.172 1.00 45.89 1276 ASP A C 1
ATOM 3101 O O . ASP A 1 410 ? 43.221 62.133 38.899 1.00 47.89 1276 ASP A O 1
ATOM 3106 N N . GLU A 1 411 ? 41.890 62.118 37.110 1.00 56.64 1277 GLU A N 1
ATOM 3107 C CA . GLU A 1 411 ? 42.377 63.421 36.717 1.00 54.89 1277 GLU A CA 1
ATOM 3108 C C . GLU A 1 411 ? 41.887 64.546 37.620 1.00 55.27 1277 GLU A C 1
ATOM 3109 O O . GLU A 1 411 ? 42.659 65.442 37.936 1.00 55.58 1277 GLU A O 1
ATOM 3115 N N . GLU A 1 412 ? 40.628 64.496 38.055 1.00 62.08 1278 GLU A N 1
ATOM 3116 C CA . GLU A 1 412 ? 40.112 65.501 38.991 1.00 59.56 1278 GLU A CA 1
ATOM 3117 C C . GLU A 1 412 ? 40.951 65.468 40.283 1.00 60.79 1278 GLU A C 1
ATOM 3118 O O . GLU A 1 412 ? 41.240 66.506 40.884 1.00 60.59 1278 GLU A O 1
ATOM 3124 N N . PHE A 1 413 ? 41.351 64.270 40.693 1.00 43.16 1279 PHE A N 1
ATOM 3125 C CA . PHE A 1 413 ? 42.184 64.098 41.877 1.00 45.41 1279 PHE A CA 1
ATOM 3126 C C . PHE A 1 413 ? 43.559 64.750 41.708 1.00 45.17 1279 PHE A C 1
ATOM 3127 O O . PHE A 1 413 ? 44.059 65.432 42.609 1.00 44.18 1279 PHE A O 1
ATOM 3135 N N . LEU A 1 414 ? 44.186 64.536 40.564 1.00 43.42 1280 LEU A N 1
ATOM 3136 C CA . LEU A 1 414 ? 45.497 65.114 40.319 1.00 45.86 1280 LEU A CA 1
ATOM 3137 C C . LEU A 1 414 ? 45.438 66.639 40.419 1.00 47.19 1280 LEU A C 1
ATOM 3138 O O . LEU A 1 414 ? 46.353 67.290 40.939 1.00 44.88 1280 LEU A O 1
ATOM 3143 N N . LYS A 1 415 ? 44.349 67.204 39.934 1.00 57.11 1281 LYS A N 1
ATOM 3144 C CA . LYS A 1 415 ? 44.252 68.646 39.855 1.00 61.56 1281 LYS A CA 1
ATOM 3145 C C . LYS A 1 415 ? 44.177 69.265 41.232 1.00 61.71 1281 LYS A C 1
ATOM 3146 O O . LYS A 1 415 ? 44.741 70.325 41.472 1.00 63.55 1281 LYS A O 1
ATOM 3152 N N . TYR A 1 416 ? 43.495 68.591 42.142 1.00 64.85 1282 TYR A N 1
ATOM 3153 C CA . TYR A 1 416 ? 43.293 69.122 43.481 1.00 59.97 1282 TYR A CA 1
ATOM 3154 C C . TYR A 1 416 ? 44.496 68.811 44.359 1.00 63.04 1282 TYR A C 1
ATOM 3155 O O . TYR A 1 416 ? 44.653 69.374 45.433 1.00 64.71 1282 TYR A O 1
ATOM 3164 N N . MET A 1 417 ? 45.326 67.890 43.892 1.00 92.44 1283 MET A N 1
ATOM 3165 C CA . MET A 1 417 ? 46.504 67.479 44.630 1.00 95.31 1283 MET A CA 1
ATOM 3166 C C . MET A 1 417 ? 47.543 68.599 44.649 1.00 94.45 1283 MET A C 1
ATOM 3167 O O . MET A 1 417 ? 48.212 68.823 45.656 1.00 91.34 1283 MET A O 1
ATOM 3172 N N . GLN A 1 418 ? 47.634 69.313 43.530 1.00 74.96 1284 GLN A N 1
ATOM 3173 C CA . GLN A 1 418 ? 48.570 70.418 43.361 1.00 76.39 1284 GLN A CA 1
ATOM 3174 C C . GLN A 1 418 ? 50.015 69.962 43.565 1.00 79.27 1284 GLN A C 1
ATOM 3175 O O . GLN A 1 418 ? 50.736 70.529 44.386 1.00 79.62 1284 GLN A O 1
ATOM 3181 N N . CYS A 1 419 ? 50.410 68.923 42.825 1.00 69.86 1285 CYS A N 1
ATOM 3182 C CA . CYS A 1 419 ? 51.723 68.280 42.969 1.00 68.00 1285 CYS A CA 1
ATOM 3183 C C . CYS A 1 419 ? 52.888 69.190 42.628 1.00 64.08 1285 CYS A C 1
ATOM 3184 O O . CYS A 1 419 ? 54.002 68.991 43.109 1.00 64.61 1285 CYS A O 1
ATOM 3187 N N . SER A 1 420 ? 52.626 70.171 41.768 1.00 71.72 1286 SER A N 1
ATOM 3188 C CA . SER A 1 420 ? 53.641 71.121 41.328 1.00 76.04 1286 SER A CA 1
ATOM 3189 C C . SER A 1 420 ? 54.308 71.842 42.509 1.00 75.28 1286 SER A C 1
ATOM 3190 O O . SER A 1 420 ? 55.457 72.284 42.423 1.00 73.03 1286 SER A O 1
ATOM 3193 N N . ASP A 1 421 ? 53.592 71.931 43.628 1.00 68.28 1287 ASP A N 1
ATOM 3194 C CA . ASP A 1 421 ? 54.142 72.526 44.847 1.00 70.76 1287 ASP A CA 1
ATOM 3195 C C . ASP A 1 421 ? 55.279 71.706 45.458 1.00 73.08 1287 ASP A C 1
ATOM 3196 O O . ASP A 1 421 ? 56.165 72.251 46.108 1.00 78.15 1287 ASP A O 1
ATOM 3201 N N . PHE A 1 422 ? 55.250 70.396 45.226 1.00 70.67 1288 PHE A N 1
ATOM 3202 C CA . PHE A 1 422 ? 56.184 69.456 45.836 1.00 69.47 1288 PHE A CA 1
ATOM 3203 C C . PHE A 1 422 ? 57.051 68.723 44.813 1.00 70.76 1288 PHE A C 1
ATOM 3204 O O . PHE A 1 422 ? 58.076 68.156 45.168 1.00 71.59 1288 PHE A O 1
ATOM 3212 N N . CYS A 1 423 ? 56.627 68.710 43.555 1.00 62.61 1289 CYS A N 1
ATOM 3213 C CA . CYS A 1 423 ? 57.270 67.880 42.545 1.00 68.78 1289 CYS A CA 1
ATOM 3214 C C . CYS A 1 423 ? 58.058 68.683 41.515 1.00 70.65 1289 CYS A C 1
ATOM 3215 O O . CYS A 1 423 ? 57.673 69.797 41.153 1.00 69.49 1289 CYS A O 1
ATOM 3218 N N . ASP A 1 424 ? 59.161 68.109 41.036 1.00 68.94 1290 ASP A N 1
ATOM 3219 C CA . ASP A 1 424 ? 59.849 68.649 39.865 1.00 69.35 1290 ASP A CA 1
ATOM 3220 C C . ASP A 1 424 ? 59.676 67.684 38.704 1.00 72.25 1290 ASP A C 1
ATOM 3221 O O . ASP A 1 424 ? 59.947 68.026 37.552 1.00 75.50 1290 ASP A O 1
ATOM 3226 N N . ASP A 1 425 ? 59.222 66.475 39.022 1.00 53.17 1291 ASP A N 1
ATOM 3227 C CA . ASP A 1 425 ? 59.008 65.440 38.019 1.00 50.84 1291 ASP A CA 1
ATOM 3228 C C . ASP A 1 425 ? 57.990 64.422 38.520 1.00 51.51 1291 ASP A C 1
ATOM 3229 O O . ASP A 1 425 ? 57.694 64.362 39.717 1.00 50.50 1291 ASP A O 1
ATOM 3234 N N . PHE A 1 426 ? 57.437 63.639 37.595 1.00 53.48 1292 PHE A N 1
ATOM 3235 C CA . PHE A 1 426 ? 56.582 62.517 37.958 1.00 51.47 1292 PHE A CA 1
ATOM 3236 C C . PHE A 1 426 ? 56.843 61.358 36.994 1.00 50.90 1292 PHE A C 1
ATOM 3237 O O . PHE A 1 426 ? 57.482 61.523 35.952 1.00 51.64 1292 PHE A O 1
ATOM 3245 N N . TYR A 1 427 ? 56.347 60.180 37.351 1.00 40.27 1293 TYR A N 1
ATOM 3246 C CA . TYR A 1 427 ? 56.565 58.984 36.549 1.00 41.19 1293 TYR A CA 1
ATOM 3247 C C . TYR A 1 427 ? 55.330 58.466 35.823 1.00 39.43 1293 TYR A C 1
ATOM 3248 O O . TYR A 1 427 ? 54.231 58.459 36.382 1.00 35.99 1293 TYR A O 1
ATOM 3257 N N . ARG A 1 428 ? 55.509 58.053 34.573 1.00 46.88 1294 ARG A N 1
ATOM 3258 C CA . ARG A 1 428 ? 54.428 57.443 33.800 1.00 44.22 1294 ARG A CA 1
ATOM 3259 C C . ARG A 1 428 ? 54.777 56.000 33.412 1.00 46.54 1294 ARG A C 1
ATOM 3260 O O . ARG A 1 428 ? 55.871 55.742 32.899 1.00 45.66 1294 ARG A O 1
ATOM 3268 N N . VAL A 1 429 ? 53.863 55.066 33.668 1.00 42.05 1295 VAL A N 1
ATOM 3269 C CA . VAL A 1 429 ? 54.041 53.681 33.230 1.00 40.78 1295 VAL A CA 1
ATOM 3270 C C . VAL A 1 429 ? 53.253 53.410 31.946 1.00 42.28 1295 VAL A C 1
ATOM 3271 O O . VAL A 1 429 ? 52.039 53.593 31.909 1.00 40.14 1295 VAL A O 1
ATOM 3275 N N . LYS A 1 430 ? 53.948 52.922 30.918 1.00 52.30 1296 LYS A N 1
ATOM 3276 C CA . LYS A 1 430 ? 53.357 52.658 29.604 1.00 52.71 1296 LYS A CA 1
ATOM 3277 C C . LYS A 1 430 ? 53.596 51.229 29.126 1.00 49.60 1296 LYS A C 1
ATOM 3278 O O . LYS A 1 430 ? 54.443 50.519 29.666 1.00 49.84 1296 LYS A O 1
ATOM 3284 N N . ARG A 1 431 ? 52.829 50.803 28.124 1.00 52.29 1297 ARG A N 1
ATOM 3285 C CA . ARG A 1 431 ? 53.139 49.587 27.371 1.00 56.43 1297 ARG A CA 1
ATOM 3286 C C . ARG A 1 431 ? 53.844 49.989 26.066 1.00 57.14 1297 ARG A C 1
ATOM 3287 O O . ARG A 1 431 ? 53.315 50.808 25.307 1.00 55.80 1297 ARG A O 1
ATOM 3295 N N . ASP A 1 432 ? 54.999 49.394 25.766 1.00 60.96 1298 ASP A N 1
ATOM 3296 C CA . ASP A 1 432 ? 55.689 49.715 24.514 1.00 62.63 1298 ASP A CA 1
ATOM 3297 C C . ASP A 1 432 ? 55.032 48.958 23.346 1.00 63.08 1298 ASP A C 1
ATOM 3298 O O . ASP A 1 432 ? 54.002 48.310 23.528 1.00 62.76 1298 ASP A O 1
ATOM 3303 N N . GLU A 1 433 ? 55.594 49.061 22.151 1.00 76.41 1299 GLU A N 1
ATOM 3304 C CA . GLU A 1 433 ? 55.013 48.398 20.982 1.00 76.83 1299 GLU A CA 1
ATOM 3305 C C . GLU A 1 433 ? 54.924 46.891 21.157 1.00 74.89 1299 GLU A C 1
ATOM 3306 O O . GLU A 1 433 ? 54.007 46.262 20.654 1.00 77.37 1299 GLU A O 1
ATOM 3312 N N . LYS A 1 434 ? 55.894 46.311 21.862 1.00 56.92 1300 LYS A N 1
ATOM 3313 C CA . LYS A 1 434 ? 55.872 44.883 22.183 1.00 58.89 1300 LYS A CA 1
ATOM 3314 C C . LYS A 1 434 ? 54.997 44.552 23.396 1.00 61.00 1300 LYS A C 1
ATOM 3315 O O . LYS A 1 434 ? 55.003 43.425 23.892 1.00 59.12 1300 LYS A O 1
ATOM 3321 N N . GLN A 1 435 ? 54.248 45.539 23.871 1.00 65.89 1301 GLN A N 1
ATOM 3322 C CA . GLN A 1 435 ? 53.418 45.396 25.071 1.00 65.23 1301 GLN A CA 1
ATOM 3323 C C . GLN A 1 435 ? 54.205 45.114 26.350 1.00 62.97 1301 GLN A C 1
ATOM 3324 O O . GLN A 1 435 ? 53.736 44.422 27.250 1.00 72.15 1301 GLN A O 1
ATOM 3330 N N . ASN A 1 436 ? 55.421 45.635 26.412 1.00 65.64 1302 ASN A N 1
ATOM 3331 C CA . ASN A 1 436 ? 56.202 45.607 27.642 1.00 61.92 1302 ASN A CA 1
ATOM 3332 C C . ASN A 1 436 ? 55.988 46.895 28.431 1.00 61.70 1302 ASN A C 1
ATOM 3333 O O . ASN A 1 436 ? 55.888 47.976 27.848 1.00 61.76 1302 ASN A O 1
ATOM 3338 N N . SER A 1 437 ? 55.901 46.774 29.752 1.00 49.59 1303 SER A N 1
ATOM 3339 C CA . SER A 1 437 ? 55.779 47.934 30.620 1.00 46.31 1303 SER A CA 1
ATOM 3340 C C . SER A 1 437 ? 57.063 48.746 30.613 1.00 48.30 1303 SER A C 1
ATOM 3341 O O . SER A 1 437 ? 58.163 48.183 30.666 1.00 48.86 1303 SER A O 1
ATOM 3344 N N . VAL A 1 438 ? 56.926 50.063 30.487 1.00 46.06 1304 VAL A N 1
ATOM 3345 C CA . VAL A 1 438 ? 58.070 50.946 30.568 1.00 49.44 1304 VAL A CA 1
ATOM 3346 C C . VAL A 1 438 ? 57.781 52.116 31.512 1.00 48.25 1304 VAL A C 1
ATOM 3347 O O . VAL A 1 438 ? 56.645 52.575 31.622 1.00 46.24 1304 VAL A O 1
ATOM 3351 N N . ILE A 1 439 ? 58.814 52.593 32.196 1.00 51.95 1305 ILE A N 1
ATOM 3352 C CA . ILE A 1 439 ? 58.648 53.663 33.152 1.00 48.57 1305 ILE A CA 1
ATOM 3353 C C . ILE A 1 439 ? 59.344 54.902 32.615 1.00 51.82 1305 ILE A C 1
ATOM 3354 O O . ILE A 1 439 ? 60.573 54.929 32.507 1.00 52.40 1305 ILE A O 1
ATOM 3359 N N . VAL A 1 440 ? 58.557 55.923 32.279 1.00 50.79 1306 VAL A N 1
ATOM 3360 C CA . VAL A 1 440 ? 59.113 57.145 31.712 1.00 50.75 1306 VAL A CA 1
ATOM 3361 C C . VAL A 1 440 ? 59.030 58.310 32.690 1.00 48.02 1306 VAL A C 1
ATOM 3362 O O . VAL A 1 440 ? 57.997 58.563 33.296 1.00 46.68 1306 VAL A O 1
ATOM 3366 N N . ARG A 1 441 ? 60.131 59.015 32.855 1.00 55.23 1307 ARG A N 1
ATOM 3367 C CA . ARG A 1 441 ? 60.142 60.150 33.751 1.00 60.93 1307 ARG A CA 1
ATOM 3368 C C . ARG A 1 441 ? 59.718 61.427 33.021 1.00 61.05 1307 ARG A C 1
ATOM 3369 O O . ARG A 1 441 ? 60.187 61.684 31.921 1.00 59.65 1307 ARG A O 1
ATOM 3377 N N . GLU A 1 442 ? 58.828 62.216 33.614 1.00 71.65 1308 GLU A N 1
ATOM 3378 C CA . GLU A 1 442 ? 58.377 63.448 32.979 1.00 71.82 1308 GLU A CA 1
ATOM 3379 C C . GLU A 1 442 ? 58.521 64.634 33.922 1.00 71.62 1308 GLU A C 1
ATOM 3380 O O . GLU A 1 442 ? 58.455 64.476 35.135 1.00 71.12 1308 GLU A O 1
ATOM 3386 N N . SER A 1 443 ? 58.730 65.819 33.355 1.00 65.81 1309 SER A N 1
ATOM 3387 C CA . SER A 1 443 ? 58.879 67.053 34.117 1.00 65.67 1309 SER A CA 1
ATOM 3388 C C . SER A 1 443 ? 57.590 67.793 34.414 1.00 65.14 1309 SER A C 1
ATOM 3389 O O . SER A 1 443 ? 56.605 67.686 33.681 1.00 65.07 1309 SER A O 1
ATOM 3392 N N . ILE A 1 444 ? 57.619 68.523 35.524 1.00 92.03 1310 ILE A N 1
ATOM 3393 C CA . ILE A 1 444 ? 56.529 69.391 35.946 1.00 91.53 1310 ILE A CA 1
ATOM 3394 C C . ILE A 1 444 ? 57.107 70.812 36.003 1.00 91.77 1310 ILE A C 1
ATOM 3395 O O . ILE A 1 444 ? 58.316 70.973 36.175 1.00 92.15 1310 ILE A O 1
ATOM 3400 N N . THR A 1 445 ? 56.267 71.836 35.853 1.00 123.20 1311 THR A N 1
ATOM 3401 C CA . THR A 1 445 ? 56.758 73.223 35.842 1.00 123.40 1311 THR A CA 1
ATOM 3402 C C . THR A 1 445 ? 57.409 73.691 37.148 1.00 123.07 1311 THR A C 1
ATOM 3403 O O . THR A 1 445 ? 58.501 74.269 37.128 0.00 123.50 1311 THR A O 1
ATOM 3407 N N . ARG A 1 446 ? 56.747 73.462 38.280 1.00 104.56 1312 ARG A N 1
ATOM 3408 C CA . ARG A 1 446 ? 57.261 73.897 39.578 1.00 104.19 1312 ARG A CA 1
ATOM 3409 C C . ARG A 1 446 ? 57.787 72.719 40.403 1.00 104.08 1312 ARG A C 1
ATOM 3410 O O . ARG A 1 446 ? 58.559 72.893 41.352 1.00 103.97 1312 ARG A O 1
ATOM 3418 N N . SER B 1 2 ? 8.818 40.808 30.274 1.00 91.55 2 SER B N 1
ATOM 3419 C CA . SER B 1 2 ? 8.993 41.059 31.695 1.00 91.37 2 SER B CA 1
ATOM 3420 C C . SER B 1 2 ? 9.359 42.500 31.962 1.00 91.03 2 SER B C 1
ATOM 3421 O O . SER B 1 2 ? 10.104 43.109 31.197 1.00 91.00 2 SER B O 1
ATOM 3424 N N . LYS B 1 3 ? 8.826 43.059 33.039 1.00 68.29 3 LYS B N 1
ATOM 3425 C CA . LYS B 1 3 ? 9.138 44.435 33.381 1.00 71.36 3 LYS B CA 1
ATOM 3426 C C . LYS B 1 3 ? 8.943 44.728 34.874 1.00 70.58 3 LYS B C 1
ATOM 3427 O O . LYS B 1 3 ? 8.001 44.241 35.494 1.00 69.96 3 LYS B O 1
ATOM 3433 N N . ILE B 1 4 ? 9.829 45.542 35.436 1.00 46.41 4 ILE B N 1
ATOM 3434 C CA . ILE B 1 4 ? 9.690 46.004 36.820 1.00 46.87 4 ILE B CA 1
ATOM 3435 C C . ILE B 1 4 ? 9.267 47.464 36.790 1.00 47.37 4 ILE B C 1
ATOM 3436 O O . ILE B 1 4 ? 9.833 48.274 36.047 1.00 44.70 4 ILE B O 1
ATOM 3441 N N . GLU B 1 5 ? 8.245 47.790 37.575 1.00 57.76 5 GLU B N 1
ATOM 3442 C CA . GLU B 1 5 ? 7.635 49.095 37.461 1.00 56.43 5 GLU B CA 1
ATOM 3443 C C . GLU B 1 5 ? 8.022 50.066 38.572 1.00 55.08 5 GLU B C 1
ATOM 3444 O O . GLU B 1 5 ? 8.588 51.127 38.300 1.00 56.71 5 GLU B O 1
ATOM 3450 N N . LYS B 1 6 ? 7.757 49.696 39.816 1.00 47.46 6 LYS B N 1
ATOM 3451 C CA . LYS B 1 6 ? 7.959 50.604 40.941 1.00 49.78 6 LYS B CA 1
ATOM 3452 C C . LYS B 1 6 ? 8.483 49.854 42.177 1.00 49.26 6 LYS B C 1
ATOM 3453 O O . LYS B 1 6 ? 8.037 48.745 42.494 1.00 47.78 6 LYS B O 1
ATOM 3459 N N . LEU B 1 7 ? 9.452 50.457 42.858 1.00 38.53 7 LEU B N 1
ATOM 3460 C CA . LEU B 1 7 ? 9.986 49.900 44.097 1.00 38.74 7 LEU B CA 1
ATOM 3461 C C . LEU B 1 7 ? 9.688 50.825 45.276 1.00 37.90 7 LEU B C 1
ATOM 3462 O O . LEU B 1 7 ? 9.774 52.062 45.166 1.00 35.74 7 LEU B O 1
ATOM 3467 N N . SER B 1 8 ? 9.351 50.208 46.404 1.00 44.28 8 SER B N 1
ATOM 3468 C CA . SER B 1 8 ? 9.051 50.926 47.625 1.00 43.22 8 SER B CA 1
ATOM 3469 C C . SER B 1 8 ? 9.959 50.429 48.728 1.00 42.32 8 SER B C 1
ATOM 3470 O O . SER B 1 8 ? 10.089 49.228 48.924 1.00 43.64 8 SER B O 1
ATOM 3473 N N . ILE B 1 9 ? 10.606 51.357 49.422 1.00 33.31 9 ILE B N 1
ATOM 3474 C CA . ILE B 1 9 ? 11.553 51.013 50.475 1.00 34.70 9 ILE B CA 1
ATOM 3475 C C . ILE B 1 9 ? 11.237 51.731 51.777 1.00 35.76 9 ILE B C 1
ATOM 3476 O O . ILE B 1 9 ? 11.104 52.962 51.801 1.00 35.99 9 ILE B O 1
ATOM 3481 N N . LEU B 1 10 ? 11.154 50.954 52.853 1.00 43.99 10 LEU B N 1
ATOM 3482 C CA . LEU B 1 10 ? 10.854 51.445 54.185 1.00 43.30 10 LEU B CA 1
ATOM 3483 C C . LEU B 1 10 ? 11.747 50.800 55.255 1.00 43.65 10 LEU B C 1
ATOM 3484 O O . LEU B 1 10 ? 11.750 49.580 55.428 1.00 41.54 10 LEU B O 1
ATOM 3489 N N . GLY B 1 11 ? 12.492 51.618 55.982 1.00 40.26 11 GLY B N 1
ATOM 3490 C CA . GLY B 1 11 ? 13.231 51.118 57.122 1.00 42.28 11 GLY B CA 1
ATOM 3491 C C . GLY B 1 11 ? 14.363 50.156 56.808 1.00 42.92 11 GLY B C 1
ATOM 3492 O O . GLY B 1 11 ? 14.709 49.290 57.619 1.00 42.88 11 GLY B O 1
ATOM 3493 N N . VAL B 1 12 ? 14.965 50.313 55.634 1.00 46.61 12 VAL B N 1
ATOM 3494 C CA . VAL B 1 12 ? 16.086 49.472 55.250 1.00 44.98 12 VAL B CA 1
ATOM 3495 C C . VAL B 1 12 ? 17.362 50.301 55.256 1.00 43.48 12 VAL B C 1
ATOM 3496 O O . VAL B 1 12 ? 17.448 51.336 54.592 1.00 42.41 12 VAL B O 1
ATOM 3500 N N . ARG B 1 13 ? 18.337 49.848 56.041 1.00 34.71 13 ARG B N 1
ATOM 3501 C CA . ARG B 1 13 ? 19.597 50.565 56.223 1.00 35.50 13 ARG B CA 1
ATOM 3502 C C . ARG B 1 13 ? 19.336 52.025 56.568 1.00 35.62 13 ARG B C 1
ATOM 3503 O O . ARG B 1 13 ? 18.662 52.315 57.551 1.00 44.07 13 ARG B O 1
ATOM 3511 N N . SER B 1 14 ? 19.904 52.935 55.795 1.00 41.74 14 SER B N 1
ATOM 3512 C CA . SER B 1 14 ? 19.744 54.371 56.032 1.00 46.71 14 SER B CA 1
ATOM 3513 C C . SER B 1 14 ? 18.340 54.926 55.667 1.00 44.96 14 SER B C 1
ATOM 3514 O O . SER B 1 14 ? 18.066 56.109 55.854 1.00 44.56 14 SER B O 1
ATOM 3517 N N . PHE B 1 15 ? 17.465 54.109 55.094 1.00 39.69 15 PHE B N 1
ATOM 3518 C CA . PHE B 1 15 ? 16.100 54.577 54.879 1.00 39.53 15 PHE B CA 1
ATOM 3519 C C . PHE B 1 15 ? 15.338 54.442 56.178 1.00 40.49 15 PHE B C 1
ATOM 3520 O O . PHE B 1 15 ? 15.301 53.366 56.783 1.00 38.98 15 PHE B O 1
ATOM 3528 N N . GLY B 1 16 ? 14.741 55.542 56.612 1.00 44.54 16 GLY B N 1
ATOM 3529 C CA . GLY B 1 16 ? 13.967 55.562 57.838 1.00 45.86 16 GLY B CA 1
ATOM 3530 C C . GLY B 1 16 ? 12.748 54.650 57.857 1.00 47.85 16 GLY B C 1
ATOM 3531 O O . GLY B 1 16 ? 12.243 54.236 56.813 1.00 44.04 16 GLY B O 1
ATOM 3532 N N . PRO B 1 17 ? 12.272 54.334 59.073 1.00 50.99 17 PRO B N 1
ATOM 3533 C CA . PRO B 1 17 ? 11.175 53.404 59.347 1.00 50.53 17 PRO B CA 1
ATOM 3534 C C . PRO B 1 17 ? 9.788 54.015 59.244 1.00 51.24 17 PRO B C 1
ATOM 3535 O O . PRO B 1 17 ? 8.807 53.272 59.278 1.00 52.82 17 PRO B O 1
ATOM 3539 N N . HIS B 1 18 ? 9.681 55.329 59.090 1.00 60.58 18 HIS B N 1
ATOM 3540 C CA . HIS B 1 18 ? 8.355 55.955 59.106 1.00 65.17 18 HIS B CA 1
ATOM 3541 C C . HIS B 1 18 ? 7.720 56.130 57.732 1.00 67.54 18 HIS B C 1
ATOM 3542 O O . HIS B 1 18 ? 6.589 55.710 57.502 1.00 68.21 18 HIS B O 1
ATOM 3549 N N . HIS B 1 19 ? 8.465 56.711 56.806 1.00 67.31 19 HIS B N 1
ATOM 3550 C CA . HIS B 1 19 ? 7.887 57.094 55.541 1.00 65.59 19 HIS B CA 1
ATOM 3551 C C . HIS B 1 19 ? 8.588 56.416 54.376 1.00 62.85 19 HIS B C 1
ATOM 3552 O O . HIS B 1 19 ? 9.772 56.641 54.143 1.00 63.83 19 HIS B O 1
ATOM 3559 N N . PRO B 1 20 ? 7.841 55.614 53.611 1.00 45.38 20 PRO B N 1
ATOM 3560 C CA . PRO B 1 20 ? 8.442 54.837 52.526 1.00 42.21 20 PRO B CA 1
ATOM 3561 C C . PRO B 1 20 ? 8.991 55.723 51.438 1.00 42.37 20 PRO B C 1
ATOM 3562 O O . PRO B 1 20 ? 8.359 56.721 51.087 1.00 46.11 20 PRO B O 1
ATOM 3566 N N . GLU B 1 21 ? 10.145 55.363 50.898 1.00 47.43 21 GLU B N 1
ATOM 3567 C CA . GLU B 1 21 ? 10.692 56.080 49.758 1.00 47.18 21 GLU B CA 1
ATOM 3568 C C . GLU B 1 21 ? 10.459 55.236 48.494 1.00 47.02 21 GLU B C 1
ATOM 3569 O O . GLU B 1 21 ? 10.483 54.003 48.551 1.00 45.33 21 GLU B O 1
ATOM 3575 N N . THR B 1 22 ? 10.193 55.882 47.363 1.00 41.53 22 THR B N 1
ATOM 3576 C CA . THR B 1 22 ? 9.866 55.122 46.160 1.00 42.61 22 THR B CA 1
ATOM 3577 C C . THR B 1 22 ? 10.697 55.505 44.945 1.00 42.10 22 THR B C 1
ATOM 3578 O O . THR B 1 22 ? 11.149 56.642 44.812 1.00 44.68 22 THR B O 1
ATOM 3582 N N . ILE B 1 23 ? 10.895 54.535 44.061 1.00 35.46 23 ILE B N 1
ATOM 3583 C CA . ILE B 1 23 ? 11.504 54.779 42.764 1.00 35.76 23 ILE B CA 1
ATOM 3584 C C . ILE B 1 23 ? 10.708 53.984 41.687 1.00 35.76 23 ILE B C 1
ATOM 3585 O O . ILE B 1 23 ? 10.318 52.816 41.900 1.00 33.48 23 ILE B O 1
ATOM 3590 N N . ALA B 1 24 ? 10.475 54.622 40.542 1.00 29.53 24 ALA B N 1
ATOM 3591 C CA . ALA B 1 24 ? 9.781 54.010 39.416 1.00 32.60 24 ALA B CA 1
ATOM 3592 C C . ALA B 1 24 ? 10.785 53.834 38.293 1.00 33.32 24 ALA B C 1
ATOM 3593 O O . ALA B 1 24 ? 11.498 54.777 37.955 1.00 34.96 24 ALA B O 1
ATOM 3595 N N . PHE B 1 25 ? 10.828 52.654 37.689 1.00 47.54 25 PHE B N 1
ATOM 3596 C CA . PHE B 1 25 ? 11.879 52.359 36.725 1.00 47.84 25 PHE B CA 1
ATOM 3597 C C . PHE B 1 25 ? 11.542 52.736 35.280 1.00 47.33 25 PHE B C 1
ATOM 3598 O O . PHE B 1 25 ? 10.442 52.493 34.789 1.00 49.72 25 PHE B O 1
ATOM 3606 N N . ASN B 1 26 ? 12.500 53.367 34.613 1.00 49.95 26 ASN B N 1
ATOM 3607 C CA . ASN B 1 26 ? 12.294 53.812 33.248 1.00 50.25 26 ASN B CA 1
ATOM 3608 C C . ASN B 1 26 ? 12.662 52.768 32.186 1.00 52.59 26 ASN B C 1
ATOM 3609 O O . ASN B 1 26 ? 13.234 51.716 32.485 1.00 53.71 26 ASN B O 1
ATOM 3614 N N . THR B 1 27 ? 12.306 53.064 30.941 1.00 54.10 27 THR B N 1
ATOM 3615 C CA . THR B 1 27 ? 12.704 52.250 29.799 1.00 55.01 27 THR B CA 1
ATOM 3616 C C . THR B 1 27 ? 13.159 53.178 28.688 1.00 51.14 27 THR B C 1
ATOM 3617 O O . THR B 1 27 ? 12.398 54.034 28.244 1.00 53.95 27 THR B O 1
ATOM 3621 N N . PRO B 1 28 ? 14.389 52.983 28.206 1.00 38.87 28 PRO B N 1
ATOM 3622 C CA . PRO B 1 28 ? 15.224 51.836 28.550 1.00 40.83 28 PRO B CA 1
ATOM 3623 C C . PRO B 1 28 ? 16.178 52.017 29.716 1.00 39.86 28 PRO B C 1
ATOM 3624 O O . PRO B 1 28 ? 16.862 51.051 30.017 1.00 37.33 28 PRO B O 1
ATOM 3628 N N . LEU B 1 29 ? 16.247 53.176 30.358 1.00 42.87 29 LEU B N 1
ATOM 3629 C CA . LEU B 1 29 ? 17.306 53.375 31.350 1.00 43.19 29 LEU B CA 1
ATOM 3630 C C . LEU B 1 29 ? 16.867 54.071 32.632 1.00 43.52 29 LEU B C 1
ATOM 3631 O O . LEU B 1 29 ? 16.281 55.164 32.612 1.00 41.41 29 LEU B O 1
ATOM 3636 N N . THR B 1 30 ? 17.213 53.441 33.751 1.00 43.38 30 THR B N 1
ATOM 3637 C CA . THR B 1 30 ? 17.067 54.071 35.052 1.00 43.67 30 THR B CA 1
ATOM 3638 C C . THR B 1 30 ? 18.446 54.444 35.601 1.00 40.87 30 THR B C 1
ATOM 3639 O O . THR B 1 30 ? 19.284 53.583 35.896 1.00 38.22 30 THR B O 1
ATOM 3643 N N . LEU B 1 31 ? 18.648 55.752 35.721 1.00 38.03 31 LEU B N 1
ATOM 3644 C CA . LEU B 1 31 ? 19.869 56.357 36.220 1.00 38.09 31 LEU B CA 1
ATOM 3645 C C . LEU B 1 31 ? 19.735 56.808 37.679 1.00 40.99 31 LEU B C 1
ATOM 3646 O O . LEU B 1 31 ? 18.832 57.576 38.038 1.00 39.79 31 LEU B O 1
ATOM 3651 N N . ILE B 1 32 ? 20.653 56.345 38.514 1.00 36.72 32 ILE B N 1
ATOM 3652 C CA . ILE B 1 32 ? 20.625 56.678 39.923 1.00 36.44 32 ILE B CA 1
ATOM 3653 C C . ILE B 1 32 ? 21.961 57.263 40.372 1.00 34.86 32 ILE B C 1
ATOM 3654 O O . ILE B 1 32 ? 22.985 56.569 40.329 1.00 34.03 32 ILE B O 1
ATOM 3659 N N . VAL B 1 33 ? 21.937 58.509 40.835 1.00 32.09 33 VAL B N 1
ATOM 3660 C CA . VAL B 1 33 ? 23.148 59.177 41.307 1.00 34.08 33 VAL B CA 1
ATOM 3661 C C . VAL B 1 33 ? 23.040 59.577 42.786 1.00 34.26 33 VAL B C 1
ATOM 3662 O O . VAL B 1 33 ? 21.956 59.519 43.401 1.00 35.05 33 VAL B O 1
ATOM 3666 N N . GLY B 1 34 ? 24.171 59.943 43.374 1.00 35.08 34 GLY B N 1
ATOM 3667 C CA . GLY B 1 34 ? 24.179 60.368 44.759 1.00 36.58 34 GLY B CA 1
ATOM 3668 C C . GLY B 1 34 ? 25.550 60.276 45.381 1.00 37.93 34 GLY B C 1
ATOM 3669 O O . GLY B 1 34 ? 26.431 59.601 44.855 1.00 37.93 34 GLY B O 1
ATOM 3670 N N . TYR B 1 35 ? 25.721 60.931 46.522 1.00 41.98 35 TYR B N 1
ATOM 3671 C CA . TYR B 1 35 ? 26.987 60.904 47.234 1.00 43.72 35 TYR B CA 1
ATOM 3672 C C . TYR B 1 35 ? 27.331 59.532 47.805 1.00 41.74 35 TYR B C 1
ATOM 3673 O O . TYR B 1 35 ? 26.479 58.656 47.901 1.00 43.40 35 TYR B O 1
ATOM 3682 N N . ASN B 1 36 ? 28.596 59.365 48.180 1.00 29.37 36 ASN B N 1
ATOM 3683 C CA . ASN B 1 36 ? 29.016 58.244 49.001 1.00 30.84 36 ASN B CA 1
ATOM 3684 C C . ASN B 1 36 ? 28.108 58.105 50.244 1.00 30.76 36 ASN B C 1
ATOM 3685 O O . ASN B 1 36 ? 27.916 59.062 51.001 1.00 30.54 36 ASN B O 1
ATOM 3690 N N . GLY B 1 37 ? 27.562 56.910 50.442 1.00 37.88 37 GLY B N 1
ATOM 3691 C CA . GLY B 1 37 ? 26.729 56.608 51.587 1.00 39.07 37 GLY B CA 1
ATOM 3692 C C . GLY B 1 37 ? 25.301 57.132 51.513 1.00 40.44 37 GLY B C 1
ATOM 3693 O O . GLY B 1 37 ? 24.557 56.987 52.478 1.00 41.15 37 GLY B O 1
ATOM 3694 N N . SER B 1 38 ? 24.910 57.732 50.389 1.00 39.62 38 SER B N 1
ATOM 3695 C CA . SER B 1 38 ? 23.543 58.232 50.212 1.00 42.63 38 SER B CA 1
ATOM 3696 C C . SER B 1 38 ? 22.509 57.098 50.277 1.00 42.64 38 SER B C 1
ATOM 3697 O O . SER B 1 38 ? 21.402 57.298 50.786 1.00 40.24 38 SER B O 1
ATOM 3700 N N . GLY B 1 39 ? 22.852 55.921 49.757 1.00 38.73 39 GLY B N 1
ATOM 3701 C CA . GLY B 1 39 ? 21.909 54.811 49.743 1.00 38.66 39 GLY B CA 1
ATOM 3702 C C . GLY B 1 39 ? 21.575 54.182 48.403 1.00 38.97 39 GLY B C 1
ATOM 3703 O O . GLY B 1 39 ? 20.562 53.499 48.262 1.00 37.54 39 GLY B O 1
ATOM 3704 N N . LYS B 1 40 ? 22.423 54.405 47.410 1.00 37.63 40 LYS B N 1
ATOM 3705 C CA . LYS B 1 40 ? 22.155 53.891 46.077 1.00 37.20 40 LYS B CA 1
ATOM 3706 C C . LYS B 1 40 ? 22.228 52.367 45.982 1.00 34.86 40 LYS B C 1
ATOM 3707 O O . LYS B 1 40 ? 21.377 51.740 45.360 1.00 32.68 40 LYS B O 1
ATOM 3713 N N . THR B 1 41 ? 23.251 51.781 46.595 1.00 34.24 41 THR B N 1
ATOM 3714 C CA . THR B 1 41 ? 23.454 50.333 46.547 1.00 34.60 41 THR B CA 1
ATOM 3715 C C . THR B 1 41 ? 22.314 49.636 47.283 1.00 33.30 41 THR B C 1
ATOM 3716 O O . THR B 1 41 ? 21.880 48.534 46.904 1.00 32.02 41 THR B O 1
ATOM 3720 N N . THR B 1 42 ? 21.793 50.317 48.296 1.00 34.24 42 THR B N 1
ATOM 3721 C CA . THR B 1 42 ? 20.666 49.807 49.050 1.00 37.46 42 THR B CA 1
ATOM 3722 C C . THR B 1 42 ? 19.483 49.579 48.114 1.00 37.08 42 THR B C 1
ATOM 3723 O O . THR B 1 42 ? 18.783 48.569 48.231 1.00 36.92 42 THR B O 1
ATOM 3727 N N . VAL B 1 43 ? 19.281 50.476 47.159 1.00 37.55 43 VAL B N 1
ATOM 3728 C CA . VAL B 1 43 ? 18.180 50.304 46.232 1.00 38.43 43 VAL B CA 1
ATOM 3729 C C . VAL B 1 43 ? 18.269 48.947 45.520 1.00 40.32 43 VAL B C 1
ATOM 3730 O O . VAL B 1 43 ? 17.277 48.232 45.422 1.00 40.95 43 VAL B O 1
ATOM 3734 N N . ILE B 1 44 ? 19.456 48.587 45.043 1.00 31.90 44 ILE B N 1
ATOM 3735 C CA . ILE B 1 44 ? 19.652 47.308 44.376 1.00 29.38 44 ILE B CA 1
ATOM 3736 C C . ILE B 1 44 ? 19.544 46.155 45.356 1.00 29.93 44 ILE B C 1
ATOM 3737 O O . ILE B 1 44 ? 19.063 45.082 45.000 1.00 29.93 44 ILE B O 1
ATOM 3742 N N . GLU B 1 45 ? 20.011 46.352 46.579 1.00 32.79 45 GLU B N 1
ATOM 3743 C CA . GLU B 1 45 ? 19.784 45.346 47.611 1.00 35.66 45 GLU B CA 1
ATOM 3744 C C . GLU B 1 45 ? 18.300 45.057 47.769 1.00 35.33 45 GLU B C 1
ATOM 3745 O O . GLU B 1 45 ? 17.906 43.908 47.949 1.00 33.95 45 GLU B O 1
ATOM 3751 N N . CYS B 1 46 ? 17.472 46.095 47.749 1.00 34.46 46 CYS B N 1
ATOM 3752 C CA . CYS B 1 46 ? 16.039 45.880 47.892 1.00 38.87 46 CYS B CA 1
ATOM 3753 C C . CYS B 1 46 ? 15.381 45.171 46.700 1.00 40.90 46 CYS B C 1
ATOM 3754 O O . CYS B 1 46 ? 14.400 44.430 46.881 1.00 39.78 46 CYS B O 1
ATOM 3757 N N . LEU B 1 47 ? 15.917 45.376 45.497 1.00 39.05 47 LEU B N 1
ATOM 3758 C CA . LEU B 1 47 ? 15.424 44.657 44.318 1.00 40.85 47 LEU B CA 1
ATOM 3759 C C . LEU B 1 47 ? 15.756 43.165 44.414 1.00 41.68 47 LEU B C 1
ATOM 3760 O O . LEU B 1 47 ? 14.914 42.318 44.131 1.00 42.22 47 LEU B O 1
ATOM 3765 N N . LYS B 1 48 ? 16.972 42.852 44.847 1.00 37.72 48 LYS B N 1
ATOM 3766 C CA . LYS B 1 48 ? 17.382 41.465 44.994 1.00 39.99 48 LYS B CA 1
ATOM 3767 C C . LYS B 1 48 ? 16.548 40.806 46.089 1.00 41.89 48 LYS B C 1
ATOM 3768 O O . LYS B 1 48 ? 16.030 39.705 45.908 1.00 45.26 48 LYS B O 1
ATOM 3774 N N . TYR B 1 49 ? 16.412 41.483 47.221 1.00 40.49 49 TYR B N 1
ATOM 3775 C CA . TYR B 1 49 ? 15.615 40.944 48.316 1.00 41.28 49 TYR B CA 1
ATOM 3776 C C . TYR B 1 49 ? 14.170 40.731 47.865 1.00 42.38 49 TYR B C 1
ATOM 3777 O O . TYR B 1 49 ? 13.591 39.669 48.122 1.00 42.05 49 TYR B O 1
ATOM 3786 N N . ALA B 1 50 ? 13.602 41.706 47.158 1.00 42.82 50 ALA B N 1
ATOM 3787 C CA . ALA B 1 50 ? 12.215 41.588 46.718 1.00 41.90 50 ALA B CA 1
ATOM 3788 C C . ALA B 1 50 ? 12.028 40.406 45.769 1.00 43.57 50 ALA B C 1
ATOM 3789 O O . ALA B 1 50 ? 11.005 39.710 45.830 1.00 42.09 50 ALA B O 1
ATOM 3791 N N . THR B 1 51 ? 12.997 40.185 44.883 1.00 46.37 51 THR B N 1
ATOM 3792 C CA . THR B 1 51 ? 12.833 39.134 43.886 1.00 47.83 51 THR B CA 1
ATOM 3793 C C . THR B 1 51 ? 13.209 37.742 44.385 1.00 50.58 51 THR B C 1
ATOM 3794 O O . THR B 1 51 ? 12.621 36.753 43.941 1.00 51.14 51 THR B O 1
ATOM 3798 N N . THR B 1 52 ? 14.161 37.656 45.309 1.00 51.61 52 THR B N 1
ATOM 3799 C CA . THR B 1 52 ? 14.668 36.351 45.735 1.00 53.23 52 THR B CA 1
ATOM 3800 C C . THR B 1 52 ? 14.606 36.064 47.234 1.00 51.97 52 THR B C 1
ATOM 3801 O O . THR B 1 52 ? 14.749 34.916 47.646 1.00 50.55 52 THR B O 1
ATOM 3805 N N . GLY B 1 53 ? 14.395 37.092 48.047 1.00 45.57 53 GLY B N 1
ATOM 3806 C CA . GLY B 1 53 ? 14.421 36.906 49.486 1.00 44.84 53 GLY B CA 1
ATOM 3807 C C . GLY B 1 53 ? 15.854 36.838 50.006 1.00 40.68 53 GLY B C 1
ATOM 3808 O O . GLY B 1 53 ? 16.080 36.806 51.214 1.00 44.81 53 GLY B O 1
ATOM 3809 N N . GLU B 1 54 ? 16.834 36.847 49.108 1.00 64.17 54 GLU B N 1
ATOM 3810 C CA . GLU B 1 54 ? 18.220 36.845 49.532 1.00 68.00 54 GLU B CA 1
ATOM 3811 C C . GLU B 1 54 ? 18.569 38.214 50.130 1.00 66.65 54 GLU B C 1
ATOM 3812 O O . GLU B 1 54 ? 18.225 39.239 49.554 1.00 64.60 54 GLU B O 1
ATOM 3818 N N . LEU B 1 55 ? 19.235 38.226 51.288 1.00 48.31 55 LEU B N 1
ATOM 3819 C CA . LEU B 1 55 ? 19.699 39.467 51.904 1.00 43.44 55 LEU B CA 1
ATOM 3820 C C . LEU B 1 55 ? 21.160 39.690 51.540 1.00 44.80 55 LEU B C 1
ATOM 3821 O O . LEU B 1 55 ? 21.837 38.778 51.069 1.00 46.50 55 LEU B O 1
ATOM 3826 N N . PRO B 1 56 ? 21.660 40.903 51.758 1.00 31.04 56 PRO B N 1
ATOM 3827 C CA . PRO B 1 56 ? 23.053 41.158 51.382 1.00 32.12 56 PRO B CA 1
ATOM 3828 C C . PRO B 1 56 ? 24.023 40.289 52.201 1.00 35.04 56 PRO B C 1
ATOM 3829 O O . PRO B 1 56 ? 23.767 40.034 53.382 1.00 34.38 56 PRO B O 1
ATOM 3833 N N . PRO B 1 57 ? 25.138 39.871 51.583 1.00 66.52 57 PRO B N 1
ATOM 3834 C CA . PRO B 1 57 ? 26.108 39.043 52.302 1.00 69.43 57 PRO B CA 1
ATOM 3835 C C . PRO B 1 57 ? 26.690 39.810 53.481 1.00 69.70 57 PRO B C 1
ATOM 3836 O O . PRO B 1 57 ? 26.902 41.017 53.365 1.00 70.16 57 PRO B O 1
ATOM 3840 N N . ASN B 1 58 ? 26.886 39.126 54.608 1.00 69.18 58 ASN B N 1
ATOM 3841 C CA . ASN B 1 58 ? 27.404 39.742 55.834 1.00 70.60 58 ASN B CA 1
ATOM 3842 C C . ASN B 1 58 ? 26.385 40.649 56.504 1.00 72.78 58 ASN B C 1
ATOM 3843 O O . ASN B 1 58 ? 26.708 41.402 57.424 1.00 74.74 58 ASN B O 1
ATOM 3848 N N . SER B 1 59 ? 25.161 40.607 56.003 1.00 73.94 59 SER B N 1
ATOM 3849 C CA . SER B 1 59 ? 24.071 41.386 56.561 1.00 74.91 59 SER B CA 1
ATOM 3850 C C . SER B 1 59 ? 22.858 40.499 56.815 1.00 76.84 59 SER B C 1
ATOM 3851 O O . SER B 1 59 ? 21.766 40.999 57.092 1.00 77.45 59 SER B O 1
ATOM 3854 N N . THR B 1 60 ? 23.048 39.184 56.716 1.00 74.02 60 THR B N 1
ATOM 3855 C CA . THR B 1 60 ? 21.924 38.256 56.807 1.00 75.22 60 THR B CA 1
ATOM 3856 C C . THR B 1 60 ? 21.433 38.110 58.221 1.00 80.75 60 THR B C 1
ATOM 3857 O O . THR B 1 60 ? 20.278 37.774 58.465 1.00 82.08 60 THR B O 1
ATOM 3861 N N . ARG B 1 61 ? 22.323 38.375 59.158 1.00 89.38 61 ARG B N 1
ATOM 3862 C CA . ARG B 1 61 ? 21.981 38.352 60.562 1.00 92.05 61 ARG B CA 1
ATOM 3863 C C . ARG B 1 61 ? 22.584 39.570 61.240 1.00 89.04 61 ARG B C 1
ATOM 3864 O O . ARG B 1 61 ? 23.443 40.258 60.677 1.00 89.89 61 ARG B O 1
ATOM 3872 N N . ASN B 1 62 ? 22.076 39.844 62.434 1.00 72.53 62 ASN B N 1
ATOM 3873 C CA . ASN B 1 62 ? 22.455 40.994 63.243 1.00 70.41 62 ASN B CA 1
ATOM 3874 C C . ASN B 1 62 ? 21.781 42.264 62.766 1.00 72.50 62 ASN B C 1
ATOM 3875 O O . ASN B 1 62 ? 22.095 43.363 63.229 1.00 74.06 62 ASN B O 1
ATOM 3880 N N . GLY B 1 63 ? 20.836 42.094 61.848 1.00 49.07 63 GLY B N 1
ATOM 3881 C CA . GLY B 1 63 ? 19.968 43.180 61.441 1.00 47.45 63 GLY B CA 1
ATOM 3882 C C . GLY B 1 63 ? 20.704 44.377 60.867 1.00 45.44 63 GLY B C 1
ATOM 3883 O O . GLY B 1 63 ? 20.265 45.517 61.020 1.00 44.17 63 GLY B O 1
ATOM 3884 N N . ALA B 1 64 ? 21.829 44.114 60.207 1.00 52.86 64 ALA B N 1
ATOM 3885 C CA . ALA B 1 64 ? 22.543 45.160 59.501 1.00 50.05 64 ALA B CA 1
ATOM 3886 C C . ALA B 1 64 ? 21.653 45.713 58.385 1.00 46.10 64 ALA B C 1
ATOM 3887 O O . ALA B 1 64 ? 21.735 46.894 58.053 1.00 48.26 64 ALA B O 1
ATOM 3889 N N . PHE B 1 65 ? 20.786 44.862 57.830 1.00 37.28 65 PHE B N 1
ATOM 3890 C CA . PHE B 1 65 ? 19.872 45.286 56.757 1.00 38.02 65 PHE B CA 1
ATOM 3891 C C . PHE B 1 65 ? 18.800 46.253 57.257 1.00 38.59 65 PHE B C 1
ATOM 3892 O O . PHE B 1 65 ? 18.420 47.185 56.546 1.00 35.12 65 PHE B O 1
ATOM 3900 N N . ILE B 1 66 ? 18.334 46.052 58.488 1.00 47.30 66 ILE B N 1
ATOM 3901 C CA . ILE B 1 66 ? 17.284 46.899 59.036 1.00 44.36 66 ILE B CA 1
ATOM 3902 C C . ILE B 1 66 ? 17.812 48.202 59.649 1.00 45.05 66 ILE B C 1
ATOM 3903 O O . ILE B 1 66 ? 18.813 48.202 60.349 1.00 44.01 66 ILE B O 1
ATOM 3908 N N . HIS B 1 67 ? 17.146 49.315 59.335 1.00 43.94 67 HIS B N 1
ATOM 3909 C CA . HIS B 1 67 ? 17.470 50.618 59.914 1.00 46.28 67 HIS B CA 1
ATOM 3910 C C . HIS B 1 67 ? 17.613 50.479 61.429 1.00 47.62 67 HIS B C 1
ATOM 3911 O O . HIS B 1 67 ? 16.695 49.994 62.098 1.00 45.25 67 HIS B O 1
ATOM 3918 N N . ASP B 1 68 ? 18.760 50.893 61.968 1.00 46.10 68 ASP B N 1
ATOM 3919 C CA . ASP B 1 68 ? 19.099 50.583 63.357 1.00 50.41 68 ASP B CA 1
ATOM 3920 C C . ASP B 1 68 ? 18.202 51.319 64.356 1.00 49.76 68 ASP B C 1
ATOM 3921 O O . ASP B 1 68 ? 18.147 52.555 64.389 1.00 48.37 68 ASP B O 1
ATOM 3926 N N . PRO B 1 69 ? 17.506 50.541 65.188 1.00 47.58 69 PRO B N 1
ATOM 3927 C CA . PRO B 1 69 ? 16.578 50.990 66.241 1.00 50.63 69 PRO B CA 1
ATOM 3928 C C . PRO B 1 69 ? 17.128 52.139 67.107 1.00 52.48 69 PRO B C 1
ATOM 3929 O O . PRO B 1 69 ? 16.380 53.048 67.459 1.00 54.52 69 PRO B O 1
ATOM 3933 N N . ASP B 1 70 ? 18.418 52.128 67.408 1.00 58.16 70 ASP B N 1
ATOM 3934 C CA . ASP B 1 70 ? 18.992 53.184 68.234 1.00 62.49 70 ASP B CA 1
ATOM 3935 C C . ASP B 1 70 ? 18.890 54.565 67.580 1.00 63.42 70 ASP B C 1
ATOM 3936 O O . ASP B 1 70 ? 18.776 55.577 68.278 1.00 66.14 70 ASP B O 1
ATOM 3941 N N . LEU B 1 71 ? 18.956 54.610 66.250 1.00 56.58 71 LEU B N 1
ATOM 3942 C CA . LEU B 1 71 ? 18.910 55.882 65.531 1.00 60.21 71 LEU B CA 1
ATOM 3943 C C . LEU B 1 71 ? 17.557 56.580 65.613 1.00 55.88 71 LEU B C 1
ATOM 3944 O O . LEU B 1 71 ? 17.486 57.808 65.570 1.00 58.05 71 LEU B O 1
ATOM 3949 N N . VAL B 1 72 ? 16.483 55.799 65.679 1.00 66.83 72 VAL B N 1
ATOM 3950 C CA . VAL B 1 72 ? 15.133 56.345 65.652 1.00 67.20 72 VAL B CA 1
ATOM 3951 C C . VAL B 1 72 ? 14.632 56.633 67.076 1.00 68.79 72 VAL B C 1
ATOM 3952 O O . VAL B 1 72 ? 13.774 57.490 67.281 1.00 68.63 72 VAL B O 1
ATOM 3956 N N . GLY B 1 73 ? 15.144 55.888 68.054 1.00 64.20 73 GLY B N 1
ATOM 3957 C CA . GLY B 1 73 ? 14.693 56.043 69.423 1.00 63.71 73 GLY B CA 1
ATOM 3958 C C . GLY B 1 73 ? 13.646 55.028 69.840 1.00 69.32 73 GLY B C 1
ATOM 3959 O O . GLY B 1 73 ? 12.950 55.200 70.842 1.00 72.66 73 GLY B O 1
ATOM 3960 N N . GLU B 1 74 ? 13.494 53.980 69.052 1.00 85.55 74 GLU B N 1
ATOM 3961 C CA . GLU B 1 74 ? 12.559 52.939 69.406 1.00 83.92 74 GLU B CA 1
ATOM 3962 C C . GLU B 1 74 ? 13.346 51.649 69.568 1.00 79.71 74 GLU B C 1
ATOM 3963 O O . GLU B 1 74 ? 14.510 51.569 69.190 1.00 79.76 74 GLU B O 1
ATOM 3969 N N . LYS B 1 75 ? 12.725 50.659 70.187 1.00 58.60 75 LYS B N 1
ATOM 3970 C CA . LYS B 1 75 ? 13.378 49.381 70.440 1.00 59.86 75 LYS B CA 1
ATOM 3971 C C . LYS B 1 75 ? 12.969 48.344 69.391 1.00 60.13 75 LYS B C 1
ATOM 3972 O O . LYS B 1 75 ? 13.419 47.191 69.414 1.00 59.50 75 LYS B O 1
ATOM 3978 N N . GLU B 1 76 ? 12.110 48.765 68.473 1.00 66.48 76 GLU B N 1
ATOM 3979 C CA . GLU B 1 76 ? 11.644 47.898 67.406 1.00 65.95 76 GLU B CA 1
ATOM 3980 C C . GLU B 1 76 ? 11.562 48.642 66.094 1.00 64.30 76 GLU B C 1
ATOM 3981 O O . GLU B 1 76 ? 11.001 49.731 66.010 1.00 66.05 76 GLU B O 1
ATOM 3987 N N . VAL B 1 77 ? 12.122 48.058 65.056 1.00 43.06 77 VAL B N 1
ATOM 3988 C CA . VAL B 1 77 ? 11.977 48.672 63.748 1.00 41.30 77 VAL B CA 1
ATOM 3989 C C . VAL B 1 77 ? 11.448 47.635 62.770 1.00 37.73 77 VAL B C 1
ATOM 3990 O O . VAL B 1 77 ? 11.947 46.502 62.715 1.00 37.90 77 VAL B O 1
ATOM 3994 N N . ARG B 1 78 ? 10.434 48.033 62.011 1.00 63.22 78 ARG B N 1
ATOM 3995 C CA . ARG B 1 78 ? 9.884 47.182 60.969 1.00 66.42 78 ARG B CA 1
ATOM 3996 C C . ARG B 1 78 ? 10.321 47.649 59.602 1.00 64.01 78 ARG B C 1
ATOM 3997 O O . ARG B 1 78 ? 10.155 48.813 59.233 1.00 61.67 78 ARG B O 1
ATOM 4005 N N . ALA B 1 79 ? 10.878 46.716 58.844 1.00 54.47 79 ALA B N 1
ATOM 4006 C CA . ALA B 1 79 ? 11.330 47.037 57.505 1.00 57.47 79 ALA B CA 1
ATOM 4007 C C . ALA B 1 79 ? 10.350 46.460 56.515 1.00 53.31 79 ALA B C 1
ATOM 4008 O O . ALA B 1 79 ? 9.756 45.411 56.758 1.00 53.71 79 ALA B O 1
ATOM 4010 N N . GLN B 1 80 ? 10.154 47.168 55.413 1.00 44.22 80 GLN B N 1
ATOM 4011 C CA . GLN B 1 80 ? 9.279 46.675 54.372 1.00 45.68 80 GLN B CA 1
ATOM 4012 C C . GLN B 1 80 ? 9.832 47.003 52.992 1.00 43.02 80 GLN B C 1
ATOM 4013 O O . GLN B 1 80 ? 10.266 48.128 52.741 1.00 42.59 80 GLN B O 1
ATOM 4019 N N . VAL B 1 81 ? 9.786 46.026 52.091 1.00 43.17 81 VAL B N 1
ATOM 4020 C CA . VAL B 1 81 ? 10.139 46.266 50.702 1.00 42.80 81 VAL B CA 1
ATOM 4021 C C . VAL B 1 81 ? 9.011 45.785 49.816 1.00 43.18 81 VAL B C 1
ATOM 4022 O O . VAL B 1 81 ? 8.486 44.689 50.020 1.00 47.08 81 VAL B O 1
ATOM 4026 N N . LYS B 1 82 ? 8.576 46.648 48.903 1.00 41.41 82 LYS B N 1
ATOM 4027 C CA . LYS B 1 82 ? 7.490 46.329 47.972 1.00 42.31 82 LYS B CA 1
ATOM 4028 C C . LYS B 1 82 ? 7.933 46.559 46.525 1.00 43.55 82 LYS B C 1
ATOM 4029 O O . LYS B 1 82 ? 8.503 47.612 46.181 1.00 42.43 82 LYS B O 1
ATOM 4035 N N . LEU B 1 83 ? 7.695 45.563 45.680 1.00 39.07 83 LEU B N 1
ATOM 4036 C CA . LEU B 1 83 ? 8.066 45.684 44.273 1.00 39.43 83 LEU B CA 1
ATOM 4037 C C . LEU B 1 83 ? 6.888 45.388 43.374 1.00 40.56 83 LEU B C 1
ATOM 4038 O O . LEU B 1 83 ? 6.300 44.318 43.472 1.00 41.82 83 LEU B O 1
ATOM 4043 N N . SER B 1 84 ? 6.527 46.330 42.513 1.00 52.14 84 SER B N 1
ATOM 4044 C CA . SER B 1 84 ? 5.459 46.073 41.550 1.00 55.19 84 SER B CA 1
ATOM 4045 C C . SER B 1 84 ? 6.043 45.779 40.168 1.00 55.76 84 SER B C 1
ATOM 4046 O O . SER B 1 84 ? 6.976 46.438 39.709 1.00 53.63 84 SER B O 1
ATOM 4049 N N . PHE B 1 85 ? 5.492 44.766 39.516 1.00 43.57 85 PHE B N 1
ATOM 4050 C CA . PHE B 1 85 ? 6.025 44.332 38.237 1.00 44.34 85 PHE B CA 1
ATOM 4051 C C . PHE B 1 85 ? 4.968 43.685 37.338 1.00 44.90 85 PHE B C 1
ATOM 4052 O O . PHE B 1 85 ? 3.902 43.274 37.814 1.00 47.36 85 PHE B O 1
ATOM 4060 N N . ARG B 1 86 ? 5.289 43.546 36.051 1.00 63.75 86 ARG B N 1
ATOM 4061 C CA . ARG B 1 86 ? 4.412 42.866 35.097 1.00 64.44 86 ARG B CA 1
ATOM 4062 C C . ARG B 1 86 ? 5.129 41.637 34.560 1.00 64.83 86 ARG B C 1
ATOM 4063 O O . ARG B 1 86 ? 6.311 41.690 34.228 1.00 65.71 86 ARG B O 1
ATOM 4071 N N . SER B 1 87 ? 4.415 40.517 34.502 1.00 57.94 87 SER B N 1
ATOM 4072 C CA . SER B 1 87 ? 5.009 39.258 34.062 1.00 60.60 87 SER B CA 1
ATOM 4073 C C . SER B 1 87 ? 5.263 39.281 32.565 1.00 60.56 87 SER B C 1
ATOM 4074 O O . SER B 1 87 ? 4.996 40.274 31.897 1.00 59.38 87 SER B O 1
ATOM 4077 N N . THR B 1 88 ? 5.834 38.204 32.048 1.00 78.47 88 THR B N 1
ATOM 4078 C CA . THR B 1 88 ? 6.069 38.096 30.615 1.00 81.10 88 THR B CA 1
ATOM 4079 C C . THR B 1 88 ? 4.762 38.311 29.814 1.00 80.36 88 THR B C 1
ATOM 4080 O O . THR B 1 88 ? 4.750 39.026 28.813 1.00 83.65 88 THR B O 1
ATOM 4084 N N . ILE B 1 89 ? 3.671 37.714 30.279 1.00 71.90 89 ILE B N 1
ATOM 4085 C CA . ILE B 1 89 ? 2.320 38.066 29.836 1.00 74.32 89 ILE B CA 1
ATOM 4086 C C . ILE B 1 89 ? 1.883 39.384 30.493 1.00 76.43 89 ILE B C 1
ATOM 4087 O O . ILE B 1 89 ? 2.570 39.911 31.352 1.00 79.81 89 ILE B O 1
ATOM 4092 N N . GLY B 1 90 ? 0.773 39.958 30.052 1.00 65.98 90 GLY B N 1
ATOM 4093 C CA . GLY B 1 90 ? 0.371 41.251 30.588 1.00 61.21 90 GLY B CA 1
ATOM 4094 C C . GLY B 1 90 ? 0.285 41.413 32.104 1.00 63.32 90 GLY B C 1
ATOM 4095 O O . GLY B 1 90 ? 0.316 42.546 32.595 1.00 71.12 90 GLY B O 1
ATOM 4096 N N . GLU B 1 91 ? 0.147 40.313 32.847 1.00 60.62 91 GLU B N 1
ATOM 4097 C CA . GLU B 1 91 ? -0.227 40.366 34.267 1.00 63.67 91 GLU B CA 1
ATOM 4098 C C . GLU B 1 91 ? 0.645 41.200 35.240 1.00 63.81 91 GLU B C 1
ATOM 4099 O O . GLU B 1 91 ? 1.867 41.272 35.143 1.00 60.92 91 GLU B O 1
ATOM 4105 N N . SER B 1 92 ? -0.062 41.755 36.222 1.00 55.84 92 SER B N 1
ATOM 4106 C CA . SER B 1 92 ? 0.432 42.788 37.108 1.00 53.83 92 SER B CA 1
ATOM 4107 C C . SER B 1 92 ? 0.514 42.272 38.534 1.00 53.79 92 SER B C 1
ATOM 4108 O O . SER B 1 92 ? -0.485 41.846 39.106 1.00 52.56 92 SER B O 1
ATOM 4111 N N . TYR B 1 93 ? 1.705 42.333 39.113 1.00 51.10 93 TYR B N 1
ATOM 4112 C CA . TYR B 1 93 ? 1.905 41.787 40.453 1.00 48.50 93 TYR B CA 1
ATOM 4113 C C . TYR B 1 93 ? 2.539 42.754 41.451 1.00 47.73 93 TYR B C 1
ATOM 4114 O O . TYR B 1 93 ? 3.216 43.719 41.088 1.00 47.24 93 TYR B O 1
ATOM 4123 N N . VAL B 1 94 ? 2.346 42.451 42.725 1.00 44.66 94 VAL B N 1
ATOM 4124 C CA . VAL B 1 94 ? 3.119 43.093 43.770 1.00 43.35 94 VAL B CA 1
ATOM 4125 C C . VAL B 1 94 ? 3.576 42.077 44.787 1.00 45.28 94 VAL B C 1
ATOM 4126 O O . VAL B 1 94 ? 2.785 41.278 45.292 1.00 46.18 94 VAL B O 1
ATOM 4130 N N . VAL B 1 95 ? 4.879 42.092 45.044 1.00 39.79 95 VAL B N 1
ATOM 4131 C CA . VAL B 1 95 ? 5.457 41.299 46.103 1.00 39.50 95 VAL B CA 1
ATOM 4132 C C . VAL B 1 95 ? 5.825 42.223 47.254 1.00 42.29 95 VAL B C 1
ATOM 4133 O O . VAL B 1 95 ? 6.425 43.283 47.048 1.00 40.98 95 VAL B O 1
ATOM 4137 N N . THR B 1 96 ? 5.427 41.833 48.458 1.00 50.70 96 THR B N 1
ATOM 4138 C CA . THR B 1 96 ? 5.784 42.569 49.661 1.00 49.93 96 THR B CA 1
ATOM 4139 C C . THR B 1 96 ? 6.580 41.680 50.571 1.00 52.13 96 THR B C 1
ATOM 4140 O O . THR B 1 96 ? 6.250 40.513 50.741 1.00 50.79 96 THR B O 1
ATOM 4144 N N . ARG B 1 97 ? 7.637 42.220 51.154 1.00 49.77 97 ARG B N 1
ATOM 4145 C CA . ARG B 1 97 ? 8.358 41.440 52.142 1.00 46.21 97 ARG B CA 1
ATOM 4146 C C . ARG B 1 97 ? 8.564 42.270 53.400 1.00 49.85 97 ARG B C 1
ATOM 4147 O O . ARG B 1 97 ? 8.749 43.488 53.322 1.00 47.37 97 ARG B O 1
ATOM 4155 N N . ASN B 1 98 ? 8.474 41.618 54.558 1.00 54.60 98 ASN B N 1
ATOM 4156 C CA . ASN B 1 98 ? 8.609 42.307 55.839 1.00 56.33 98 ASN B CA 1
ATOM 4157 C C . ASN B 1 98 ? 9.620 41.611 56.722 1.00 56.85 98 ASN B C 1
ATOM 4158 O O . ASN B 1 98 ? 9.675 40.386 56.777 1.00 55.24 98 ASN B O 1
ATOM 4163 N N . ILE B 1 99 ? 10.420 42.407 57.412 1.00 53.79 99 ILE B N 1
ATOM 4164 C CA . ILE B 1 99 ? 11.429 41.875 58.293 1.00 56.31 99 ILE B CA 1
ATOM 4165 C C . ILE B 1 99 ? 11.456 42.774 59.523 1.00 56.83 99 ILE B C 1
ATOM 4166 O O . ILE B 1 99 ? 11.287 43.993 59.422 1.00 54.48 99 ILE B O 1
ATOM 4171 N N . GLN B 1 100 ? 11.668 42.176 60.687 1.00 55.87 100 GLN B N 1
ATOM 4172 C CA . GLN B 1 100 ? 11.548 42.907 61.940 1.00 55.06 100 GLN B CA 1
ATOM 4173 C C . GLN B 1 100 ? 12.826 42.895 62.763 1.00 55.51 100 GLN B C 1
ATOM 4174 O O . GLN B 1 100 ? 13.551 41.908 62.784 1.00 54.01 100 GLN B O 1
ATOM 4180 N N . LEU B 1 101 ? 13.114 43.994 63.443 1.00 53.29 101 LEU B N 1
ATOM 4181 C CA . LEU B 1 101 ? 14.283 43.987 64.298 1.00 56.05 101 LEU B CA 1
ATOM 4182 C C . LEU B 1 101 ? 14.016 44.484 65.727 1.00 58.80 101 LEU B C 1
ATOM 4183 O O . LEU B 1 101 ? 13.663 45.651 65.939 1.00 54.93 101 LEU B O 1
ATOM 4188 N N . LEU B 1 102 ? 14.171 43.587 66.701 1.00 62.84 102 LEU B N 1
ATOM 4189 C CA . LEU B 1 102 ? 13.924 43.916 68.103 1.00 65.47 102 LEU B CA 1
ATOM 4190 C C . LEU B 1 102 ? 15.179 44.099 68.913 1.00 66.79 102 LEU B C 1
ATOM 4191 O O . LEU B 1 102 ? 16.104 43.301 68.828 1.00 65.55 102 LEU B O 1
ATOM 4196 N N . VAL B 1 103 ? 15.197 45.168 69.699 1.00 54.07 103 VAL B N 1
ATOM 4197 C CA . VAL B 1 103 ? 16.168 45.342 70.768 1.00 56.22 103 VAL B CA 1
ATOM 4198 C C . VAL B 1 103 ? 15.557 44.960 72.116 1.00 56.51 103 VAL B C 1
ATOM 4199 O O . VAL B 1 103 ? 14.705 45.683 72.621 1.00 58.42 103 VAL B O 1
ATOM 4203 N N . GLN B 1 104 ? 15.920 43.817 72.684 1.00 71.52 104 GLN B N 1
ATOM 4204 C CA . GLN B 1 104 ? 15.280 43.412 73.942 1.00 72.59 104 GLN B CA 1
ATOM 4205 C C . GLN B 1 104 ? 15.834 44.234 75.125 1.00 72.21 104 GLN B C 1
ATOM 4206 O O . GLN B 1 104 ? 16.879 44.888 75.007 1.00 70.31 104 GLN B O 1
ATOM 4212 N N . ARG B 1 105 ? 15.149 44.163 76.266 1.00 55.25 105 ARG B N 1
ATOM 4213 C CA . ARG B 1 105 ? 15.585 44.838 77.490 1.00 53.83 105 ARG B CA 1
ATOM 4214 C C . ARG B 1 105 ? 17.028 44.517 77.853 1.00 52.34 105 ARG B C 1
ATOM 4215 O O . ARG B 1 105 ? 17.726 45.340 78.432 1.00 50.49 105 ARG B O 1
ATOM 4223 N N . ASN B 1 106 ? 17.455 43.309 77.520 1.00 60.93 106 ASN B N 1
ATOM 4224 C CA . ASN B 1 106 ? 18.849 42.919 77.632 1.00 61.29 106 ASN B CA 1
ATOM 4225 C C . ASN B 1 106 ? 19.805 43.401 76.538 1.00 65.78 106 ASN B C 1
ATOM 4226 O O . ASN B 1 106 ? 20.895 42.845 76.399 1.00 69.65 106 ASN B O 1
ATOM 4231 N N . ASN B 1 107 ? 19.402 44.411 75.767 1.00 86.53 107 ASN B N 1
ATOM 4232 C CA . ASN B 1 107 ? 20.186 44.862 74.599 1.00 88.18 107 ASN B CA 1
ATOM 4233 C C . ASN B 1 107 ? 20.349 43.849 73.481 1.00 86.36 107 ASN B C 1
ATOM 4234 O O . ASN B 1 107 ? 20.924 44.166 72.435 1.00 93.27 107 ASN B O 1
ATOM 4239 N N . LYS B 1 108 ? 19.900 42.624 73.685 1.00 63.60 108 LYS B N 1
ATOM 4240 C CA . LYS B 1 108 ? 20.048 41.641 72.627 1.00 67.20 108 LYS B CA 1
ATOM 4241 C C . LYS B 1 108 ? 19.160 42.018 71.436 1.00 66.96 108 LYS B C 1
ATOM 4242 O O . LYS B 1 108 ? 17.992 42.384 71.601 1.00 68.02 108 LYS B O 1
ATOM 4248 N N . ARG B 1 109 ? 19.725 41.947 70.233 1.00 58.92 109 ARG B N 1
ATOM 4249 C CA . ARG B 1 109 ? 18.943 42.207 69.022 1.00 58.71 109 ARG B CA 1
ATOM 4250 C C . ARG B 1 109 ? 18.524 40.883 68.406 1.00 56.83 109 ARG B C 1
ATOM 4251 O O . ARG B 1 109 ? 19.331 39.950 68.276 1.00 60.44 109 ARG B O 1
ATOM 4259 N N . THR B 1 110 ? 17.264 40.812 67.997 1.00 54.69 110 THR B N 1
ATOM 4260 C CA . THR B 1 110 ? 16.778 39.648 67.277 1.00 59.36 110 THR B CA 1
ATOM 4261 C C . THR B 1 110 ? 16.016 40.031 66.025 1.00 54.75 110 THR B C 1
ATOM 4262 O O . THR B 1 110 ? 15.136 40.880 66.051 1.00 56.08 110 THR B O 1
ATOM 4266 N N . GLN B 1 111 ? 16.349 39.364 64.930 1.00 64.67 111 GLN B N 1
ATOM 4267 C CA . GLN B 1 111 ? 15.761 39.687 63.642 1.00 65.02 111 GLN B CA 1
ATOM 4268 C C . GLN B 1 111 ? 14.765 38.611 63.243 1.00 63.22 111 GLN B C 1
ATOM 4269 O O . GLN B 1 111 ? 15.075 37.426 63.304 1.00 66.13 111 GLN B O 1
ATOM 4275 N N . LYS B 1 112 ? 13.572 39.018 62.828 1.00 57.57 112 LYS B N 1
ATOM 4276 C CA . LYS B 1 112 ? 12.549 38.052 62.442 1.00 58.22 112 LYS B CA 1
ATOM 4277 C C . LYS B 1 112 ? 11.916 38.402 61.100 1.00 58.53 112 LYS B C 1
ATOM 4278 O O . LYS B 1 112 ? 11.518 39.548 60.871 1.00 58.50 112 LYS B O 1
ATOM 4284 N N . THR B 1 113 ? 11.739 37.393 60.256 1.00 59.02 113 THR B N 1
ATOM 4285 C CA . THR B 1 113 ? 11.158 37.599 58.941 1.00 59.68 113 THR B CA 1
ATOM 4286 C C . THR B 1 113 ? 9.664 37.421 59.072 1.00 58.97 113 THR B C 1
ATOM 4287 O O . THR B 1 113 ? 9.180 36.334 59.387 1.00 63.41 113 THR B O 1
ATOM 4291 N N . LEU B 1 114 ? 8.936 38.500 58.844 1.00 47.39 114 LEU B N 1
ATOM 4292 C CA . LEU B 1 114 ? 7.494 38.499 59.000 1.00 47.06 114 LEU B CA 1
ATOM 4293 C C . LEU B 1 114 ? 6.805 37.981 57.749 1.00 49.22 114 LEU B C 1
ATOM 4294 O O . LEU B 1 114 ? 7.465 37.510 56.825 1.00 53.08 114 LEU B O 1
ATOM 4299 N N . GLU B 1 115 ? 5.481 38.023 57.728 1.00 73.46 115 GLU B N 1
ATOM 4300 C CA . GLU B 1 115 ? 4.751 37.564 56.559 1.00 78.48 115 GLU B CA 1
ATOM 4301 C C . GLU B 1 115 ? 4.876 38.536 55.377 1.00 75.09 115 GLU B C 1
ATOM 4302 O O . GLU B 1 115 ? 4.889 39.758 55.553 1.00 76.54 115 GLU B O 1
ATOM 4308 N N . GLY B 1 116 ? 4.974 37.964 54.179 1.00 56.06 116 GLY B N 1
ATOM 4309 C CA . GLY B 1 116 ? 5.028 38.707 52.932 1.00 55.83 116 GLY B CA 1
ATOM 4310 C C . GLY B 1 116 ? 3.924 38.213 52.014 1.00 57.16 116 GLY B C 1
ATOM 4311 O O . GLY B 1 116 ? 3.216 37.256 52.340 1.00 58.20 116 GLY B O 1
ATOM 4312 N N . SER B 1 117 ? 3.772 38.831 50.854 1.00 56.01 117 SER B N 1
ATOM 4313 C CA . SER B 1 117 ? 2.703 38.407 49.973 1.00 58.24 117 SER B CA 1
ATOM 4314 C C . SER B 1 117 ? 2.926 38.809 48.523 1.00 60.52 117 SER B C 1
ATOM 4315 O O . SER B 1 117 ? 3.323 39.941 48.220 1.00 58.15 117 SER B O 1
ATOM 4318 N N . LEU B 1 118 ? 2.669 37.849 47.639 1.00 59.10 118 LEU B N 1
ATOM 4319 C CA . LEU B 1 118 ? 2.556 38.119 46.217 1.00 56.00 118 LEU B CA 1
ATOM 4320 C C . LEU B 1 118 ? 1.097 38.257 45.878 1.00 58.98 118 LEU B C 1
ATOM 4321 O O . LEU B 1 118 ? 0.315 37.337 46.104 1.00 58.80 118 LEU B O 1
ATOM 4326 N N . LEU B 1 119 ? 0.710 39.402 45.350 1.00 60.81 119 LEU B N 1
ATOM 4327 C CA . LEU B 1 119 ? -0.689 39.581 45.059 1.00 62.16 119 LEU B CA 1
ATOM 4328 C C . LEU B 1 119 ? -0.879 40.097 43.645 1.00 63.03 119 LEU B C 1
ATOM 4329 O O . LEU B 1 119 ? -0.083 40.887 43.126 1.00 61.58 119 LEU B O 1
ATOM 4334 N N . LEU B 1 120 ? -1.911 39.570 43.003 1.00 59.64 120 LEU B N 1
ATOM 4335 C CA . LEU B 1 120 ? -2.195 39.869 41.623 1.00 61.32 120 LEU B CA 1
ATOM 4336 C C . LEU B 1 120 ? -3.160 41.041 41.586 1.00 61.90 120 LEU B C 1
ATOM 4337 O O . LEU B 1 120 ? -4.090 41.110 42.387 1.00 63.18 120 LEU B O 1
ATOM 4342 N N . ARG B 1 121 ? -2.918 41.988 40.695 1.00 74.21 121 ARG B N 1
ATOM 4343 C CA . ARG B 1 121 ? -3.849 43.088 40.520 1.00 77.65 121 ARG B CA 1
ATOM 4344 C C . ARG B 1 121 ? -4.567 42.895 39.205 1.00 78.63 121 ARG B C 1
ATOM 4345 O O . ARG B 1 121 ? -3.941 42.842 38.142 1.00 79.22 121 ARG B O 1
ATOM 4353 N N . ASN B 1 122 ? -5.884 42.766 39.268 1.00 133.82 122 ASN B N 1
ATOM 4354 C CA . ASN B 1 122 ? -6.650 42.698 38.046 1.00 136.33 122 ASN B CA 1
ATOM 4355 C C . ASN B 1 122 ? -7.431 43.984 37.858 1.00 137.89 122 ASN B C 1
ATOM 4356 O O . ASN B 1 122 ? -8.251 44.356 38.695 1.00 138.91 122 ASN B O 1
ATOM 4361 N N . ASN B 1 123 ? -7.153 44.672 36.757 1.00 129.10 123 ASN B N 1
ATOM 4362 C CA . ASN B 1 123 ? -7.783 45.952 36.476 1.00 132.25 123 ASN B CA 1
ATOM 4363 C C . ASN B 1 123 ? -7.562 46.977 37.597 1.00 126.98 123 ASN B C 1
ATOM 4364 O O . ASN B 1 123 ? -8.188 48.037 37.607 1.00 130.76 123 ASN B O 1
ATOM 4369 N N . GLY B 1 124 ? -6.648 46.682 38.521 1.00 107.31 124 GLY B N 1
ATOM 4370 C CA . GLY B 1 124 ? -6.453 47.542 39.676 1.00 106.90 124 GLY B CA 1
ATOM 4371 C C . GLY B 1 124 ? -7.074 47.019 40.963 1.00 112.27 124 GLY B C 1
ATOM 4372 O O . GLY B 1 124 ? -7.226 47.768 41.929 0.00 115.10 124 GLY B O 1
ATOM 4373 N N . GLU B 1 125 ? -7.430 45.737 40.986 0.00 114.31 125 GLU B N 1
ATOM 4374 C CA . GLU B 1 125 ? -8.125 45.172 42.141 1.00 111.17 125 GLU B CA 1
ATOM 4375 C C . GLU B 1 125 ? -7.416 43.889 42.603 1.00 111.32 125 GLU B C 1
ATOM 4376 O O . GLU B 1 125 ? -6.923 43.113 41.784 1.00 109.37 125 GLU B O 1
ATOM 4382 N N . ARG B 1 126 ? -7.393 43.675 43.922 1.00 114.79 126 ARG B N 1
ATOM 4383 C CA . ARG B 1 126 ? -6.497 42.715 44.587 1.00 113.41 126 ARG B CA 1
ATOM 4384 C C . ARG B 1 126 ? -6.950 41.266 44.787 1.00 116.39 126 ARG B C 1
ATOM 4385 O O . ARG B 1 126 ? -8.090 40.993 45.156 1.00 116.53 126 ARG B O 1
ATOM 4393 N N . THR B 1 127 ? -6.007 40.352 44.561 1.00 77.65 127 THR B N 1
ATOM 4394 C CA . THR B 1 127 ? -6.149 38.922 44.845 1.00 76.89 127 THR B CA 1
ATOM 4395 C C . THR B 1 127 ? -4.842 38.328 45.390 1.00 74.49 127 THR B C 1
ATOM 4396 O O . THR B 1 127 ? -3.773 38.578 44.847 1.00 71.65 127 THR B O 1
ATOM 4400 N N . VAL B 1 128 ? -4.925 37.538 46.454 1.00 78.96 128 VAL B N 1
ATOM 4401 C CA . VAL B 1 128 ? -3.725 36.939 47.041 1.00 78.25 128 VAL B CA 1
ATOM 4402 C C . VAL B 1 128 ? -3.258 35.647 46.352 1.00 77.30 128 VAL B C 1
ATOM 4403 O O . VAL B 1 128 ? -3.985 34.660 46.325 1.00 79.73 128 VAL B O 1
ATOM 4407 N N . ILE B 1 129 ? -2.034 35.645 45.827 1.00 66.93 129 ILE B N 1
ATOM 4408 C CA . ILE B 1 129 ? -1.478 34.441 45.210 1.00 65.62 129 ILE B CA 1
ATOM 4409 C C . ILE B 1 129 ? -0.786 33.510 46.211 1.00 66.56 129 ILE B C 1
ATOM 4410 O O . ILE B 1 129 ? -0.887 32.288 46.119 1.00 65.89 129 ILE B O 1
ATOM 4415 N N . SER B 1 130 ? -0.101 34.089 47.185 1.00 60.41 130 SER B N 1
ATOM 4416 C CA . SER B 1 130 ? 0.657 33.297 48.139 1.00 59.49 130 SER B CA 1
ATOM 4417 C C . SER B 1 130 ? 1.080 34.191 49.281 1.00 60.59 130 SER B C 1
ATOM 4418 O O . SER B 1 130 ? 1.320 35.376 49.081 1.00 59.46 130 SER B O 1
ATOM 4421 N N . THR B 1 131 ? 1.170 33.624 50.478 1.00 67.08 131 THR B N 1
ATOM 4422 C CA . THR B 1 131 ? 1.685 34.364 51.617 1.00 67.34 131 THR B CA 1
ATOM 4423 C C . THR B 1 131 ? 2.726 33.528 52.338 1.00 67.55 131 THR B C 1
ATOM 4424 O O . THR B 1 131 ? 2.960 33.705 53.533 1.00 71.44 131 THR B O 1
ATOM 4428 N N . ARG B 1 132 ? 3.325 32.587 51.618 1.00 95.96 132 ARG B N 1
ATOM 4429 C CA . ARG B 1 132 ? 4.362 31.733 52.183 1.00 97.58 132 ARG B CA 1
ATOM 4430 C C . ARG B 1 132 ? 5.725 32.061 51.559 1.00 93.51 132 ARG B C 1
ATOM 4431 O O . ARG B 1 132 ? 5.873 31.919 50.345 1.00 95.65 132 ARG B O 1
ATOM 4439 N N . VAL B 1 133 ? 6.709 32.484 52.359 1.00 79.87 133 VAL B N 1
ATOM 4440 C CA . VAL B 1 133 ? 7.978 33.001 51.823 1.00 79.82 133 VAL B CA 1
ATOM 4441 C C . VAL B 1 133 ? 8.722 32.009 50.949 1.00 84.52 133 VAL B C 1
ATOM 4442 O O . VAL B 1 133 ? 9.507 32.407 50.087 1.00 84.58 133 VAL B O 1
ATOM 4446 N N . ALA B 1 134 ? 8.475 30.722 51.155 1.00 75.55 134 ALA B N 1
ATOM 4447 C CA . ALA B 1 134 ? 9.161 29.717 50.371 1.00 73.00 134 ALA B CA 1
ATOM 4448 C C . ALA B 1 134 ? 8.722 29.775 48.911 1.00 76.37 134 ALA B C 1
ATOM 4449 O O . ALA B 1 134 ? 9.535 29.570 48.005 1.00 77.49 134 ALA B O 1
ATOM 4451 N N . GLU B 1 135 ? 7.452 30.102 48.682 1.00 96.35 135 GLU B N 1
ATOM 4452 C CA . GLU B 1 135 ? 6.881 30.052 47.336 1.00 96.27 135 GLU B CA 1
ATOM 4453 C C . GLU B 1 135 ? 7.120 31.349 46.582 1.00 95.77 135 GLU B C 1
ATOM 4454 O O . GLU B 1 135 ? 7.127 31.369 45.352 1.00 92.78 135 GLU B O 1
ATOM 4460 N N . LEU B 1 136 ? 7.314 32.429 47.332 1.00 70.09 136 LEU B N 1
ATOM 4461 C CA . LEU B 1 136 ? 7.516 33.757 46.755 1.00 68.88 136 LEU B CA 1
ATOM 4462 C C . LEU B 1 136 ? 8.729 33.817 45.833 1.00 67.88 136 LEU B C 1
ATOM 4463 O O . LEU B 1 136 ? 8.659 34.343 44.715 1.00 65.21 136 LEU B O 1
ATOM 4468 N N . ASP B 1 137 ? 9.837 33.283 46.332 1.00 84.52 137 ASP B N 1
ATOM 4469 C CA . ASP B 1 137 ? 11.071 33.131 45.584 1.00 85.25 137 ASP B CA 1
ATOM 4470 C C . ASP B 1 137 ? 10.763 32.479 44.240 1.00 82.94 137 ASP B C 1
ATOM 4471 O O . ASP B 1 137 ? 11.095 33.007 43.172 1.00 81.00 137 ASP B O 1
ATOM 4476 N N . LYS B 1 138 ? 10.108 31.330 44.328 1.00 65.81 138 LYS B N 1
ATOM 4477 C CA . LYS B 1 138 ? 9.727 30.547 43.165 1.00 66.05 138 LYS B CA 1
ATOM 4478 C C . LYS B 1 138 ? 8.825 31.325 42.222 1.00 66.01 138 LYS B C 1
ATOM 4479 O O . LYS B 1 138 ? 9.100 31.445 41.027 1.00 62.94 138 LYS B O 1
ATOM 4485 N N . LEU B 1 139 ? 7.769 31.889 42.793 1.00 63.58 139 LEU B N 1
ATOM 4486 C CA . LEU B 1 139 ? 6.701 32.513 42.034 1.00 61.76 139 LEU B CA 1
ATOM 4487 C C . LEU B 1 139 ? 7.152 33.767 41.299 1.00 60.89 139 LEU B C 1
ATOM 4488 O O . LEU B 1 139 ? 6.809 33.963 40.128 1.00 61.06 139 LEU B O 1
ATOM 4493 N N . VAL B 1 140 ? 7.912 34.623 41.976 1.00 53.38 140 VAL B N 1
ATOM 4494 C CA . VAL B 1 140 ? 8.293 35.903 41.384 1.00 50.55 140 VAL B CA 1
ATOM 4495 C C . VAL B 1 140 ? 9.233 35.723 40.192 1.00 50.16 140 VAL B C 1
ATOM 4496 O O . VAL B 1 140 ? 9.051 36.345 39.136 1.00 50.19 140 VAL B O 1
ATOM 4500 N N . SER B 1 141 ? 10.255 34.897 40.363 1.00 58.72 141 SER B N 1
ATOM 4501 C CA . SER B 1 141 ? 11.193 34.674 39.271 1.00 59.10 141 SER B CA 1
ATOM 4502 C C . SER B 1 141 ? 10.459 33.952 38.149 1.00 61.18 141 SER B C 1
ATOM 4503 O O . SER B 1 141 ? 10.701 34.187 36.967 1.00 57.12 141 SER B O 1
ATOM 4506 N N . GLU B 1 142 ? 9.541 33.077 38.546 1.00 64.45 142 GLU B N 1
ATOM 4507 C CA . GLU B 1 142 ? 8.741 32.319 37.604 1.00 64.44 142 GLU B CA 1
ATOM 4508 C C . GLU B 1 142 ? 7.897 33.276 36.773 1.00 65.42 142 GLU B C 1
ATOM 4509 O O . GLU B 1 142 ? 7.801 33.122 35.559 1.00 68.38 142 GLU B O 1
ATOM 4515 N N . LYS B 1 143 ? 7.307 34.277 37.427 1.00 63.38 143 LYS B N 1
ATOM 4516 C CA . LYS B 1 143 ? 6.504 35.294 36.742 1.00 61.22 143 LYS B CA 1
ATOM 4517 C C . LYS B 1 143 ? 7.361 36.249 35.916 1.00 63.66 143 LYS B C 1
ATOM 4518 O O . LYS B 1 143 ? 6.972 36.653 34.820 1.00 66.66 143 LYS B O 1
ATOM 4524 N N . LEU B 1 144 ? 8.510 36.635 36.467 1.00 54.93 144 LEU B N 1
ATOM 4525 C CA . LEU B 1 144 ? 9.451 37.542 35.797 1.00 52.24 144 LEU B CA 1
ATOM 4526 C C . LEU B 1 144 ? 10.139 36.939 34.590 1.00 53.69 144 LEU B C 1
ATOM 4527 O O . LEU B 1 144 ? 10.560 37.663 33.699 1.00 55.85 144 LEU B O 1
ATOM 4532 N N . GLY B 1 145 ? 10.307 35.623 34.584 1.00 52.34 145 GLY B N 1
ATOM 4533 C CA . GLY B 1 145 ? 10.963 34.958 33.469 1.00 52.37 145 GLY B CA 1
ATOM 4534 C C . GLY B 1 145 ? 12.467 34.844 33.637 1.00 52.59 145 GLY B C 1
ATOM 4535 O O . GLY B 1 145 ? 13.196 34.651 32.673 1.00 52.19 145 GLY B O 1
ATOM 4536 N N . VAL B 1 146 ? 12.937 34.900 34.874 1.00 60.04 146 VAL B N 1
ATOM 4537 C CA . VAL B 1 146 ? 14.361 34.851 35.128 1.00 57.17 146 VAL B CA 1
ATOM 4538 C C . VAL B 1 146 ? 14.618 33.809 36.192 1.00 57.87 146 VAL B C 1
ATOM 4539 O O . VAL B 1 146 ? 13.976 33.812 37.236 1.00 60.69 146 VAL B O 1
ATOM 4543 N N . PRO B 1 147 ? 15.555 32.893 35.926 1.00 61.83 147 PRO B N 1
ATOM 4544 C CA . PRO B 1 147 ? 16.006 31.932 36.934 1.00 59.56 147 PRO B CA 1
ATOM 4545 C C . PRO B 1 147 ? 16.551 32.656 38.155 1.00 60.05 147 PRO B C 1
ATOM 4546 O O . PRO B 1 147 ? 17.097 33.759 38.036 1.00 60.61 147 PRO B O 1
ATOM 4550 N N . PRO B 1 148 ? 16.430 32.035 39.326 1.00 53.39 148 PRO B N 1
ATOM 4551 C CA . PRO B 1 148 ? 16.935 32.676 40.539 1.00 54.33 148 PRO B CA 1
ATOM 4552 C C . PRO B 1 148 ? 18.450 32.832 40.474 1.00 55.10 148 PRO B C 1
ATOM 4553 O O . PRO B 1 148 ? 18.975 33.856 40.898 1.00 55.91 148 PRO B O 1
ATOM 4557 N N . ALA B 1 149 ? 19.144 31.841 39.929 1.00 43.12 149 ALA B N 1
ATOM 4558 C CA . ALA B 1 149 ? 20.598 31.910 39.833 1.00 45.22 149 ALA B CA 1
ATOM 4559 C C . ALA B 1 149 ? 21.033 33.071 38.946 1.00 45.44 149 ALA B C 1
ATOM 4560 O O . ALA B 1 149 ? 22.146 33.571 39.074 1.00 47.38 149 ALA B O 1
ATOM 4562 N N . ILE B 1 150 ? 20.163 33.502 38.049 1.00 47.19 150 ILE B N 1
ATOM 4563 C CA . ILE B 1 150 ? 20.494 34.634 37.208 1.00 48.04 150 ILE B CA 1
ATOM 4564 C C . ILE B 1 150 ? 20.229 35.941 37.938 1.00 48.31 150 ILE B C 1
ATOM 4565 O O . ILE B 1 150 ? 21.024 36.882 37.848 1.00 47.05 150 ILE B O 1
ATOM 4570 N N . LEU B 1 151 ? 19.114 35.995 38.664 1.00 45.80 151 LEU B N 1
ATOM 4571 C CA . LEU B 1 151 ? 18.799 37.159 39.495 1.00 46.94 151 LEU B CA 1
ATOM 4572 C C . LEU B 1 151 ? 19.912 37.439 40.485 1.00 45.74 151 LEU B C 1
ATOM 4573 O O . LEU B 1 151 ? 20.331 38.581 40.686 1.00 43.78 151 LEU B O 1
ATOM 4578 N N . ASP B 1 152 ? 20.427 36.358 41.042 1.00 55.65 152 ASP B N 1
ATOM 4579 C CA . ASP B 1 152 ? 21.392 36.422 42.116 1.00 56.86 152 ASP B CA 1
ATOM 4580 C C . ASP B 1 152 ? 22.756 36.861 41.632 1.00 55.46 152 ASP B C 1
ATOM 4581 O O . ASP B 1 152 ? 23.349 37.768 42.189 1.00 52.99 152 ASP B O 1
ATOM 4586 N N . ALA B 1 153 ? 23.242 36.212 40.585 1.00 35.01 153 ALA B N 1
ATOM 4587 C CA . ALA B 1 153 ? 24.617 36.407 40.139 1.00 35.06 153 ALA B CA 1
ATOM 4588 C C . ALA B 1 153 ? 24.805 37.485 39.053 1.00 34.10 153 ALA B C 1
ATOM 4589 O O . ALA B 1 153 ? 25.841 38.149 38.974 1.00 34.12 153 ALA B O 1
ATOM 4591 N N . VAL B 1 154 ? 23.803 37.661 38.206 1.00 42.17 154 VAL B N 1
ATOM 4592 C CA . VAL B 1 154 ? 24.005 38.449 37.006 1.00 43.95 154 VAL B CA 1
ATOM 4593 C C . VAL B 1 154 ? 23.242 39.761 37.005 1.00 43.21 154 VAL B C 1
ATOM 4594 O O . VAL B 1 154 ? 23.833 40.826 36.780 1.00 41.83 154 VAL B O 1
ATOM 4598 N N . ILE B 1 155 ? 21.930 39.685 37.252 1.00 41.98 155 ILE B N 1
ATOM 4599 C CA . ILE B 1 155 ? 21.072 40.864 37.177 1.00 43.22 155 ILE B CA 1
ATOM 4600 C C . ILE B 1 155 ? 21.187 41.759 38.413 1.00 42.70 155 ILE B C 1
ATOM 4601 O O . ILE B 1 155 ? 21.391 42.964 38.273 1.00 42.03 155 ILE B O 1
ATOM 4606 N N . PHE B 1 156 ? 21.054 41.199 39.614 1.00 34.58 156 PHE B N 1
ATOM 4607 C CA . PHE B 1 156 ? 21.028 42.044 40.804 1.00 35.02 156 PHE B CA 1
ATOM 4608 C C . PHE B 1 156 ? 22.254 41.779 41.655 1.00 35.81 156 PHE B C 1
ATOM 4609 O O . PHE B 1 156 ? 22.193 41.808 42.877 1.00 37.46 156 PHE B O 1
ATOM 4617 N N . CYS B 1 157 ? 23.362 41.526 40.973 1.00 44.67 157 CYS B N 1
ATOM 4618 C CA . CYS B 1 157 ? 24.611 41.175 41.615 1.00 43.92 157 CYS B CA 1
ATOM 4619 C C . CYS B 1 157 ? 25.015 42.254 42.605 1.00 42.15 157 CYS B C 1
ATOM 4620 O O . CYS B 1 157 ? 24.981 43.427 42.258 1.00 44.07 157 CYS B O 1
ATOM 4623 N N . HIS B 1 158 ? 25.349 41.869 43.838 1.00 33.39 158 HIS B N 1
ATOM 4624 C CA . HIS B 1 158 ? 25.752 42.849 44.857 1.00 34.19 158 HIS B CA 1
ATOM 4625 C C . HIS B 1 158 ? 27.075 43.514 44.497 1.00 35.72 158 HIS B C 1
ATOM 4626 O O . HIS B 1 158 ? 27.982 42.860 43.957 1.00 33.88 158 HIS B O 1
ATOM 4633 N N . GLN B 1 159 ? 27.189 44.806 44.793 1.00 38.95 159 GLN B N 1
ATOM 4634 C CA . GLN B 1 159 ? 28.412 45.531 44.484 1.00 42.33 159 GLN B CA 1
ATOM 4635 C C . GLN B 1 159 ? 29.633 44.856 45.082 1.00 41.29 159 GLN B C 1
ATOM 4636 O O . GLN B 1 159 ? 30.685 44.833 44.451 1.00 37.73 159 GLN B O 1
ATOM 4642 N N . ASP B 1 160 ? 29.484 44.303 46.283 1.00 54.25 160 ASP B N 1
ATOM 4643 C CA . ASP B 1 160 ? 30.583 43.628 46.972 1.00 56.95 160 ASP B CA 1
ATOM 4644 C C . ASP B 1 160 ? 30.938 42.305 46.329 1.00 55.45 160 ASP B C 1
ATOM 4645 O O . ASP B 1 160 ? 31.895 41.644 46.731 1.00 56.95 160 ASP B O 1
ATOM 4650 N N . ASP B 1 161 ? 30.133 41.895 45.365 1.00 60.35 161 ASP B N 1
ATOM 4651 C CA . ASP B 1 161 ? 30.268 40.581 44.781 1.00 62.01 161 ASP B CA 1
ATOM 4652 C C . ASP B 1 161 ? 30.429 40.674 43.264 1.00 62.86 161 ASP B C 1
ATOM 4653 O O . ASP B 1 161 ? 30.473 39.657 42.570 1.00 60.44 161 ASP B O 1
ATOM 4658 N N . SER B 1 162 ? 30.527 41.903 42.761 1.00 42.98 162 SER B N 1
ATOM 4659 C CA . SER B 1 162 ? 30.477 42.152 41.321 1.00 42.68 162 SER B CA 1
ATOM 4660 C C . SER B 1 162 ? 31.704 41.623 40.562 1.00 42.53 162 SER B C 1
ATOM 4661 O O . SER B 1 162 ? 31.715 41.601 39.333 1.00 42.18 162 SER B O 1
ATOM 4664 N N . LEU B 1 163 ? 32.727 41.195 41.294 1.00 36.86 163 LEU B N 1
ATOM 4665 C CA . LEU B 1 163 ? 33.934 40.682 40.664 1.00 38.51 163 LEU B CA 1
ATOM 4666 C C . LEU B 1 163 ? 34.008 39.167 40.730 1.00 40.77 163 LEU B C 1
ATOM 4667 O O . LEU B 1 163 ? 35.090 38.601 40.580 1.00 39.23 163 LEU B O 1
ATOM 4672 N N . TRP B 1 164 ? 32.873 38.512 40.967 1.00 32.40 164 TRP B N 1
ATOM 4673 C CA . TRP B 1 164 ? 32.855 37.059 41.123 1.00 31.83 164 TRP B CA 1
ATOM 4674 C C . TRP B 1 164 ? 33.397 36.336 39.869 1.00 33.58 164 TRP B C 1
ATOM 4675 O O . TRP B 1 164 ? 34.045 35.295 39.981 1.00 30.60 164 TRP B O 1
ATOM 4686 N N . PRO B 1 165 ? 33.183 36.900 38.673 1.00 42.35 165 PRO B N 1
ATOM 4687 C CA . PRO B 1 165 ? 33.791 36.232 37.518 1.00 43.13 165 PRO B CA 1
ATOM 4688 C C . PRO B 1 165 ? 35.325 36.096 37.592 1.00 44.74 165 PRO B C 1
ATOM 4689 O O . PRO B 1 165 ? 35.882 35.194 36.944 1.00 45.90 165 PRO B O 1
ATOM 4693 N N . MET B 1 166 ? 35.987 36.946 38.372 1.00 67.53 166 MET B N 1
ATOM 4694 C CA . MET B 1 166 ? 37.441 36.930 38.440 1.00 67.90 166 MET B CA 1
ATOM 4695 C C . MET B 1 166 ? 37.941 36.205 39.672 1.00 66.17 166 MET B C 1
ATOM 4696 O O . MET B 1 166 ? 39.112 36.297 40.018 1.00 66.12 166 MET B O 1
ATOM 4701 N N . SER B 1 167 ? 37.045 35.510 40.354 1.00 46.11 167 SER B N 1
ATOM 4702 C CA . SER B 1 167 ? 37.405 34.832 41.605 1.00 50.40 167 SER B CA 1
ATOM 4703 C C . SER B 1 167 ? 38.053 33.463 41.369 1.00 54.41 167 SER B C 1
ATOM 4704 O O . SER B 1 167 ? 38.158 32.993 40.231 1.00 55.13 167 SER B O 1
ATOM 4707 N N . GLU B 1 168 ? 38.464 32.816 42.454 1.00 69.95 168 GLU B N 1
ATOM 4708 C CA . GLU B 1 168 ? 39.137 31.524 42.372 1.00 67.89 168 GLU B CA 1
ATOM 4709 C C . GLU B 1 168 ? 38.257 30.452 41.735 1.00 69.83 168 GLU B C 1
ATOM 4710 O O . GLU B 1 168 ? 37.041 30.458 41.910 1.00 66.71 168 GLU B O 1
ATOM 4716 N N . PRO B 1 169 ? 38.886 29.532 40.983 1.00 60.60 169 PRO B N 1
ATOM 4717 C CA . PRO B 1 169 ? 38.276 28.470 40.165 1.00 60.76 169 PRO B CA 1
ATOM 4718 C C . PRO B 1 169 ? 37.093 27.759 40.822 1.00 62.47 169 PRO B C 1
ATOM 4719 O O . PRO B 1 169 ? 36.046 27.607 40.189 1.00 62.01 169 PRO B O 1
ATOM 4723 N N . ALA B 1 170 ? 37.256 27.342 42.075 1.00 63.09 170 ALA B N 1
ATOM 4724 C CA . ALA B 1 170 ? 36.205 26.624 42.790 1.00 61.89 170 ALA B CA 1
ATOM 4725 C C . ALA B 1 170 ? 34.952 27.487 42.919 1.00 58.02 170 ALA B C 1
ATOM 4726 O O . ALA B 1 170 ? 33.837 27.013 42.738 1.00 58.33 170 ALA B O 1
ATOM 4728 N N . ALA B 1 171 ? 35.155 28.751 43.243 1.00 44.68 171 ALA B N 1
ATOM 4729 C CA . ALA B 1 171 ? 34.064 29.703 43.357 1.00 47.16 171 ALA B CA 1
ATOM 4730 C C . ALA B 1 171 ? 33.412 29.968 42.009 1.00 46.28 171 ALA B C 1
ATOM 4731 O O . ALA B 1 171 ? 32.189 30.042 41.902 1.00 47.62 171 ALA B O 1
ATOM 4733 N N . LEU B 1 172 ? 34.237 30.110 40.978 1.00 54.01 172 LEU B N 1
ATOM 4734 C CA . LEU B 1 172 ? 33.732 30.399 39.644 1.00 54.28 172 LEU B CA 1
ATOM 4735 C C . LEU B 1 172 ? 32.863 29.236 39.205 1.00 56.91 172 LEU B C 1
ATOM 4736 O O . LEU B 1 172 ? 31.784 29.418 38.630 1.00 55.13 172 LEU B O 1
ATOM 4741 N N . LYS B 1 173 ? 33.334 28.035 39.516 1.00 50.40 173 LYS B N 1
ATOM 4742 C CA . LYS B 1 173 ? 32.665 26.824 39.101 1.00 50.94 173 LYS B CA 1
ATOM 4743 C C . LYS B 1 173 ? 31.307 26.747 39.763 1.00 49.58 173 LYS B C 1
ATOM 4744 O O . LYS B 1 173 ? 30.323 26.366 39.134 1.00 50.16 173 LYS B O 1
ATOM 4750 N N . LYS B 1 174 ? 31.259 27.141 41.032 1.00 57.86 174 LYS B N 1
ATOM 4751 C CA . LYS B 1 174 ? 30.033 27.059 41.802 1.00 58.01 174 LYS B CA 1
ATOM 4752 C C . LYS B 1 174 ? 28.953 27.877 41.142 1.00 57.44 174 LYS B C 1
ATOM 4753 O O . LYS B 1 174 ? 27.834 27.408 40.945 1.00 56.18 174 LYS B O 1
ATOM 4759 N N . ARG B 1 175 ? 29.302 29.101 40.773 1.00 44.94 175 ARG B N 1
ATOM 4760 C CA . ARG B 1 175 ? 28.329 29.972 40.145 1.00 47.78 175 ARG B CA 1
ATOM 4761 C C . ARG B 1 175 ? 27.899 29.520 38.741 1.00 45.27 175 ARG B C 1
ATOM 4762 O O . ARG B 1 175 ? 26.727 29.666 38.381 1.00 43.69 175 ARG B O 1
ATOM 4770 N N . PHE B 1 176 ? 28.823 29.003 37.940 1.00 46.93 176 PHE B N 1
ATOM 4771 C CA . PHE B 1 176 ? 28.409 28.437 36.666 1.00 48.41 176 PHE B CA 1
ATOM 4772 C C . PHE B 1 176 ? 27.595 27.160 36.817 1.00 49.16 176 PHE B C 1
ATOM 4773 O O . PHE B 1 176 ? 26.654 26.923 36.053 1.00 49.52 176 PHE B O 1
ATOM 4781 N N . ASP B 1 177 ? 27.930 26.349 37.810 1.00 46.95 177 ASP B N 1
ATOM 4782 C CA . ASP B 1 177 ? 27.169 25.131 38.051 1.00 48.55 177 ASP B CA 1
ATOM 4783 C C . ASP B 1 177 ? 25.730 25.480 38.383 1.00 47.64 177 ASP B C 1
ATOM 4784 O O . ASP B 1 177 ? 24.827 24.748 37.988 1.00 47.58 177 ASP B O 1
ATOM 4789 N N . GLU B 1 178 ? 25.524 26.546 39.160 1.00 67.93 178 GLU B N 1
ATOM 4790 C CA . GLU B 1 178 ? 24.176 27.006 39.486 1.00 67.24 178 GLU B CA 1
ATOM 4791 C C . GLU B 1 178 ? 23.449 27.499 38.252 1.00 66.82 178 GLU B C 1
ATOM 4792 O O . GLU B 1 178 ? 22.310 27.120 37.970 1.00 68.52 178 GLU B O 1
ATOM 4798 N N . ILE B 1 179 ? 24.139 28.354 37.511 1.00 58.97 179 ILE B N 1
ATOM 4799 C CA . ILE B 1 179 ? 23.566 29.005 36.347 1.00 57.91 179 ILE B CA 1
ATOM 4800 C C . ILE B 1 179 ? 23.193 27.961 35.296 1.00 59.01 179 ILE B C 1
ATOM 4801 O O . ILE B 1 179 ? 22.175 28.094 34.620 1.00 58.96 179 ILE B O 1
ATOM 4806 N N . PHE B 1 180 ? 23.983 26.895 35.202 1.00 51.49 180 PHE B N 1
ATOM 4807 C CA . PHE B 1 180 ? 23.694 25.803 34.273 1.00 54.99 180 PHE B CA 1
ATOM 4808 C C . PHE B 1 180 ? 22.872 24.655 34.866 1.00 56.58 180 PHE B C 1
ATOM 4809 O O . PHE B 1 180 ? 22.544 23.701 34.154 1.00 53.27 180 PHE B O 1
ATOM 4817 N N . GLU B 1 181 ? 22.543 24.733 36.153 1.00 58.16 181 GLU B N 1
ATOM 4818 C CA . GLU B 1 181 ? 21.825 23.660 36.841 1.00 58.09 181 GLU B CA 1
ATOM 4819 C C . GLU B 1 181 ? 22.436 22.294 36.569 1.00 59.49 181 GLU B C 1
ATOM 4820 O O . GLU B 1 181 ? 21.754 21.380 36.111 1.00 58.08 181 GLU B O 1
ATOM 4826 N N . ALA B 1 182 ? 23.689 22.118 36.965 1.00 57.19 182 ALA B N 1
ATOM 4827 C CA . ALA B 1 182 ? 24.412 20.919 36.600 1.00 55.95 182 ALA B CA 1
ATOM 4828 C C . ALA B 1 182 ? 24.124 19.796 37.582 1.00 55.88 182 ALA B C 1
ATOM 4829 O O . ALA B 1 182 ? 24.278 18.616 37.269 1.00 61.22 182 ALA B O 1
ATOM 4831 N N . GLN B 1 183 ? 23.656 20.165 38.760 1.00 47.82 183 GLN B N 1
ATOM 4832 C CA . GLN B 1 183 ? 23.394 19.193 39.805 1.00 50.87 183 GLN B CA 1
ATOM 4833 C C . GLN B 1 183 ? 22.087 18.533 39.434 1.00 51.33 183 GLN B C 1
ATOM 4834 O O . GLN B 1 183 ? 21.906 17.335 39.621 1.00 52.32 183 GLN B O 1
ATOM 4840 N N . LYS B 1 184 ? 21.187 19.325 38.871 1.00 60.61 184 LYS B N 1
ATOM 4841 C CA . LYS B 1 184 ? 19.867 18.840 38.514 1.00 59.77 184 LYS B CA 1
ATOM 4842 C C . LYS B 1 184 ? 19.913 17.803 37.404 1.00 60.43 184 LYS B C 1
ATOM 4843 O O . LYS B 1 184 ? 19.202 16.802 37.442 1.00 59.63 184 LYS B O 1
ATOM 4849 N N . TYR B 1 185 ? 20.754 18.029 36.407 1.00 51.56 185 TYR B N 1
ATOM 4850 C CA . TYR B 1 185 ? 20.768 17.113 35.279 1.00 56.15 185 TYR B CA 1
ATOM 4851 C C . TYR B 1 185 ? 21.597 15.850 35.577 1.00 53.31 185 TYR B C 1
ATOM 4852 O O . TYR B 1 185 ? 21.298 14.772 35.049 1.00 50.86 185 TYR B O 1
ATOM 4861 N N . THR B 1 186 ? 22.612 15.943 36.430 1.00 57.21 186 THR B N 1
ATOM 4862 C CA . THR B 1 186 ? 23.316 14.717 36.793 1.00 58.92 186 THR B CA 1
ATOM 4863 C C . THR B 1 186 ? 22.372 13.856 37.627 1.00 57.76 186 THR B C 1
ATOM 4864 O O . THR B 1 186 ? 22.423 12.637 37.553 1.00 59.07 186 THR B O 1
ATOM 4868 N N . LYS B 1 187 ? 21.476 14.485 38.386 1.00 39.73 187 LYS B N 1
ATOM 4869 C CA . LYS B 1 187 ? 20.525 13.723 39.186 1.00 39.82 187 LYS B CA 1
ATOM 4870 C C . LYS B 1 187 ? 19.519 13.042 38.278 1.00 41.69 187 LYS B C 1
ATOM 4871 O O . LYS B 1 187 ? 19.125 11.905 38.534 1.00 39.88 187 LYS B O 1
ATOM 4877 N N . VAL B 1 188 ? 19.130 13.719 37.197 1.00 45.05 188 VAL B N 1
ATOM 4878 C CA . VAL B 1 188 ? 18.342 13.069 36.158 1.00 42.23 188 VAL B CA 1
ATOM 4879 C C . VAL B 1 188 ? 19.052 11.847 35.581 1.00 42.33 188 VAL B C 1
ATOM 4880 O O . VAL B 1 188 ? 18.499 10.746 35.561 1.00 40.80 188 VAL B O 1
ATOM 4884 N N . ILE B 1 189 ? 20.297 12.025 35.153 1.00 47.38 189 ILE B N 1
ATOM 4885 C CA . ILE B 1 189 ? 21.007 10.941 34.488 1.00 48.83 189 ILE B CA 1
ATOM 4886 C C . ILE B 1 189 ? 21.159 9.772 35.432 1.00 50.74 189 ILE B C 1
ATOM 4887 O O . ILE B 1 189 ? 20.988 8.603 35.051 1.00 49.86 189 ILE B O 1
ATOM 4892 N N . GLU B 1 190 ? 21.462 10.105 36.679 1.00 58.97 190 GLU B N 1
ATOM 4893 C CA . GLU B 1 190 ? 21.723 9.100 37.691 1.00 59.30 190 GLU B CA 1
ATOM 4894 C C . GLU B 1 190 ? 20.470 8.302 38.066 1.00 60.54 190 GLU B C 1
ATOM 4895 O O . GLU B 1 190 ? 20.562 7.101 38.305 1.00 61.93 190 GLU B O 1
ATOM 4901 N N . ASN B 1 191 ? 19.304 8.946 38.114 1.00 48.93 191 ASN B N 1
ATOM 4902 C CA . ASN B 1 191 ? 18.079 8.224 38.449 1.00 50.00 191 ASN B CA 1
ATOM 4903 C C . ASN B 1 191 ? 17.721 7.219 37.381 1.00 49.39 191 ASN B C 1
ATOM 4904 O O . ASN B 1 191 ? 17.294 6.099 37.688 1.00 48.55 191 ASN B O 1
ATOM 4909 N N . ILE B 1 192 ? 17.902 7.622 36.122 1.00 40.76 192 ILE B N 1
ATOM 4910 C CA . ILE B 1 192 ? 17.631 6.716 35.025 1.00 44.25 192 ILE B CA 1
ATOM 4911 C C . ILE B 1 192 ? 18.569 5.520 35.140 1.00 44.59 192 ILE B C 1
ATOM 4912 O O . ILE B 1 192 ? 18.146 4.374 34.949 1.00 43.49 192 ILE B O 1
ATOM 4917 N N . ARG B 1 193 ? 19.834 5.780 35.472 1.00 50.94 193 ARG B N 1
ATOM 4918 C CA . ARG B 1 193 ? 20.807 4.701 35.601 1.00 54.32 193 ARG B CA 1
ATOM 4919 C C . ARG B 1 193 ? 20.419 3.710 36.679 1.00 56.02 193 ARG B C 1
ATOM 4920 O O . ARG B 1 193 ? 20.588 2.505 36.498 1.00 58.70 193 ARG B O 1
ATOM 4928 N N . LEU B 1 194 ? 19.895 4.211 37.795 1.00 53.84 194 LEU B N 1
ATOM 4929 C CA . LEU B 1 194 ? 19.453 3.351 38.888 1.00 52.16 194 LEU B CA 1
ATOM 4930 C C . LEU B 1 194 ? 18.330 2.450 38.411 1.00 54.32 194 LEU B C 1
ATOM 4931 O O . LEU B 1 194 ? 18.358 1.230 38.608 1.00 55.85 194 LEU B O 1
ATOM 4936 N N . LEU B 1 195 ? 17.346 3.066 37.772 1.00 47.45 195 LEU B N 1
ATOM 4937 C CA . LEU B 1 195 ? 16.208 2.338 37.262 1.00 48.17 195 LEU B CA 1
ATOM 4938 C C . LEU B 1 195 ? 16.669 1.255 36.275 1.00 51.86 195 LEU B C 1
ATOM 4939 O O . LEU B 1 195 ? 16.200 0.116 36.329 1.00 53.62 195 LEU B O 1
ATOM 4944 N N . LYS B 1 196 ? 17.586 1.609 35.379 1.00 52.28 196 LYS B N 1
ATOM 4945 C CA . LYS B 1 196 ? 18.118 0.663 34.400 1.00 55.21 196 LYS B CA 1
ATOM 4946 C C . LYS B 1 196 ? 18.773 -0.551 35.076 1.00 57.95 196 LYS B C 1
ATOM 4947 O O . LYS B 1 196 ? 18.556 -1.694 34.656 1.00 58.82 196 LYS B O 1
ATOM 4953 N N . LYS B 1 197 ? 19.557 -0.302 36.129 1.00 47.50 197 LYS B N 1
ATOM 4954 C CA . LYS B 1 197 ? 20.187 -1.380 36.891 1.00 46.23 197 LYS B CA 1
ATOM 4955 C C . LYS B 1 197 ? 19.137 -2.248 37.557 1.00 47.41 197 LYS B C 1
ATOM 4956 O O . LYS B 1 197 ? 19.284 -3.470 37.609 1.00 48.16 197 LYS B O 1
ATOM 4962 N N . LYS B 1 198 ? 18.064 -1.626 38.050 1.00 53.68 198 LYS B N 1
ATOM 4963 C CA . LYS B 1 198 ? 16.998 -2.380 38.715 1.00 53.51 198 LYS B CA 1
ATOM 4964 C C . LYS B 1 198 ? 16.267 -3.296 37.746 1.00 54.12 198 LYS B C 1
ATOM 4965 O O . LYS B 1 198 ? 16.035 -4.477 38.033 1.00 53.78 198 LYS B O 1
ATOM 4971 N N . LYS B 1 199 ? 15.938 -2.752 36.576 1.00 53.20 199 LYS B N 1
ATOM 4972 C CA . LYS B 1 199 ? 15.316 -3.534 35.518 1.00 54.08 199 LYS B CA 1
ATOM 4973 C C . LYS B 1 199 ? 16.270 -4.632 35.052 1.00 51.23 199 LYS B C 1
ATOM 4974 O O . LYS B 1 199 ? 15.842 -5.698 34.625 1.00 52.64 199 LYS B O 1
ATOM 4980 N N . GLY B 1 200 ? 17.571 -4.360 35.129 1.00 47.67 200 GLY B N 1
ATOM 4981 C CA . GLY B 1 200 ? 18.587 -5.356 34.826 1.00 49.69 200 GLY B CA 1
ATOM 4982 C C . GLY B 1 200 ? 18.603 -6.549 35.764 1.00 51.95 200 GLY B C 1
ATOM 4983 O O . GLY B 1 200 ? 18.782 -7.689 35.331 1.00 51.44 200 GLY B O 1
ATOM 4984 N N . ASP B 1 201 ? 18.434 -6.284 37.057 1.00 66.34 201 ASP B N 1
ATOM 4985 C CA . ASP B 1 201 ? 18.337 -7.351 38.045 1.00 69.41 201 ASP B CA 1
ATOM 4986 C C . ASP B 1 201 ? 17.103 -8.206 37.780 1.00 72.38 201 ASP B C 1
ATOM 4987 O O . ASP B 1 201 ? 17.158 -9.435 37.878 1.00 76.14 201 ASP B O 1
ATOM 4992 N N . GLU B 1 202 ? 15.990 -7.560 37.442 1.00 70.50 202 GLU B N 1
ATOM 4993 C CA . GLU B 1 202 ? 14.764 -8.291 37.141 1.00 70.88 202 GLU B CA 1
ATOM 4994 C C . GLU B 1 202 ? 14.942 -9.227 35.956 1.00 70.77 202 GLU B C 1
ATOM 4995 O O . GLU B 1 202 ? 14.421 -10.340 35.949 1.00 73.93 202 GLU B O 1
ATOM 5001 N N . LEU B 1 203 ? 15.711 -8.778 34.973 1.00 53.74 203 LEU B N 1
ATOM 5002 C CA . LEU B 1 203 ? 15.873 -9.512 33.729 1.00 54.76 203 LEU B CA 1
ATOM 5003 C C . LEU B 1 203 ? 16.619 -10.803 33.972 1.00 56.42 203 LEU B C 1
ATOM 5004 O O . LEU B 1 203 ? 16.335 -11.812 33.321 1.00 55.35 203 LEU B O 1
ATOM 5009 N N . LYS B 1 204 ? 17.578 -10.781 34.890 1.00 53.09 204 LYS B N 1
ATOM 5010 C CA . LYS B 1 204 ? 18.311 -12.009 35.204 1.00 57.93 204 LYS B CA 1
ATOM 5011 C C . LYS B 1 204 ? 17.377 -13.050 35.783 1.00 58.90 204 LYS B C 1
ATOM 5012 O O . LYS B 1 204 ? 17.439 -14.224 35.428 1.00 61.80 204 LYS B O 1
ATOM 5018 N N . ILE B 1 205 ? 16.514 -12.609 36.683 1.00 50.68 205 ILE B N 1
ATOM 5019 C CA . ILE B 1 205 ? 15.541 -13.497 37.295 1.00 52.78 205 ILE B CA 1
ATOM 5020 C C . ILE B 1 205 ? 14.520 -13.990 36.257 1.00 54.69 205 ILE B C 1
ATOM 5021 O O . ILE B 1 205 ? 14.111 -15.162 36.262 1.00 54.38 205 ILE B O 1
ATOM 5026 N N . LEU B 1 206 ? 14.141 -13.110 35.333 1.00 66.59 206 LEU B N 1
ATOM 5027 C CA . LEU B 1 206 ? 13.127 -13.459 34.357 1.00 64.17 206 LEU B CA 1
ATOM 5028 C C . LEU B 1 206 ? 13.668 -14.495 33.379 1.00 65.58 206 LEU B C 1
ATOM 5029 O O . LEU B 1 206 ? 12.970 -15.453 33.044 1.00 67.56 206 LEU B O 1
ATOM 5034 N N . LYS B 1 207 ? 14.906 -14.316 32.926 1.00 58.26 207 LYS B N 1
ATOM 5035 C CA . LYS B 1 207 ? 15.506 -15.292 32.017 1.00 56.28 207 LYS B CA 1
ATOM 5036 C C . LYS B 1 207 ? 15.652 -16.664 32.664 1.00 56.53 207 LYS B C 1
ATOM 5037 O O . LYS B 1 207 ? 15.540 -17.675 31.980 1.00 58.57 207 LYS B O 1
ATOM 5043 N N . GLU B 1 208 ? 15.933 -16.704 33.962 1.00 88.52 208 GLU B N 1
ATOM 5044 C CA . GLU B 1 208 ? 15.985 -17.979 34.675 1.00 93.23 208 GLU B CA 1
ATOM 5045 C C . GLU B 1 208 ? 14.651 -18.702 34.532 1.00 92.83 208 GLU B C 1
ATOM 5046 O O . GLU B 1 208 ? 14.566 -19.815 34.009 1.00 94.19 208 GLU B O 1
ATOM 5052 N N . ARG B 1 209 ? 13.613 -18.025 35.006 1.00 63.44 209 ARG B N 1
ATOM 5053 C CA . ARG B 1 209 ? 12.249 -18.503 34.956 1.00 61.09 209 ARG B CA 1
ATOM 5054 C C . ARG B 1 209 ? 11.832 -18.931 33.561 1.00 61.60 209 ARG B C 1
ATOM 5055 O O . ARG B 1 209 ? 11.097 -19.895 33.392 1.00 65.96 209 ARG B O 1
ATOM 5063 N N . GLU B 1 210 ? 12.331 -18.234 32.553 1.00 66.56 210 GLU B N 1
ATOM 5064 C CA . GLU B 1 210 ? 11.949 -18.540 31.190 1.00 65.76 210 GLU B CA 1
ATOM 5065 C C . GLU B 1 210 ? 12.540 -19.873 30.783 1.00 71.15 210 GLU B C 1
ATOM 5066 O O . GLU B 1 210 ? 11.877 -20.686 30.141 1.00 72.31 210 GLU B O 1
ATOM 5072 N N . VAL B 1 211 ? 13.797 -20.088 31.145 1.00 69.66 211 VAL B N 1
ATOM 5073 C CA . VAL B 1 211 ? 14.449 -21.367 30.904 1.00 69.84 211 VAL B CA 1
ATOM 5074 C C . VAL B 1 211 ? 13.708 -22.485 31.607 1.00 70.06 211 VAL B C 1
ATOM 5075 O O . VAL B 1 211 ? 13.609 -23.601 31.092 1.00 68.53 211 VAL B O 1
ATOM 5079 N N . GLN B 1 212 ? 13.198 -22.182 32.794 1.00 66.70 212 GLN B N 1
ATOM 5080 C CA . GLN B 1 212 ? 12.468 -23.178 33.570 1.00 67.09 212 GLN B CA 1
ATOM 5081 C C . GLN B 1 212 ? 11.108 -23.539 32.978 1.00 67.12 212 GLN B C 1
ATOM 5082 O O . GLN B 1 212 ? 10.754 -24.717 32.860 1.00 67.99 212 GLN B O 1
ATOM 5088 N N . ASP B 1 213 ? 10.369 -22.521 32.571 1.00 87.65 213 ASP B N 1
ATOM 5089 C CA . ASP B 1 213 ? 9.036 -22.733 32.053 1.00 83.47 213 ASP B CA 1
ATOM 5090 C C . ASP B 1 213 ? 9.091 -23.387 30.689 1.00 85.24 213 ASP B C 1
ATOM 5091 O O . ASP B 1 213 ? 8.193 -24.142 30.315 1.00 87.53 213 ASP B O 1
ATOM 5096 N N . LYS B 1 214 ? 10.155 -23.095 29.947 1.00 102.24 214 LYS B N 1
ATOM 5097 C CA . LYS B 1 214 ? 10.393 -23.753 28.673 1.00 103.25 214 LYS B CA 1
ATOM 5098 C C . LYS B 1 214 ? 10.544 -25.257 28.846 1.00 107.38 214 LYS B C 1
ATOM 5099 O O . LYS B 1 214 ? 9.984 -26.046 28.078 1.00 106.10 214 LYS B O 1
ATOM 5105 N N . ALA B 1 215 ? 11.320 -25.648 29.852 1.00 60.91 215 ALA B N 1
ATOM 5106 C CA . ALA B 1 215 ? 11.581 -27.067 30.107 1.00 62.26 215 ALA B CA 1
ATOM 5107 C C . ALA B 1 215 ? 10.320 -27.814 30.534 1.00 62.88 215 ALA B C 1
ATOM 5108 O O . ALA B 1 215 ? 10.119 -28.951 30.146 1.00 64.03 215 ALA B O 1
ATOM 5110 N N . ASN B 1 216 ? 9.469 -27.170 31.323 1.00 100.07 216 ASN B N 1
ATOM 5111 C CA . ASN B 1 216 ? 8.240 -27.812 31.775 1.00 99.83 216 ASN B CA 1
ATOM 5112 C C . ASN B 1 216 ? 7.326 -28.101 30.586 1.00 101.15 216 ASN B C 1
ATOM 5113 O O . ASN B 1 216 ? 6.599 -29.092 30.578 1.00 102.69 216 ASN B O 1
ATOM 5118 N N . LYS B 1 217 ? 7.377 -27.221 29.589 1.00 76.42 217 LYS B N 1
ATOM 5119 C CA . LYS B 1 217 ? 6.623 -27.376 28.353 1.00 71.95 217 LYS B CA 1
ATOM 5120 C C . LYS B 1 217 ? 7.132 -28.563 27.553 1.00 76.37 217 LYS B C 1
ATOM 5121 O O . LYS B 1 217 ? 6.336 -29.293 26.971 1.00 83.76 217 LYS B O 1
ATOM 5127 N N . GLU B 1 218 ? 8.447 -28.767 27.506 1.00 95.11 218 GLU B N 1
ATOM 5128 C CA . GLU B 1 218 ? 8.977 -29.955 26.830 1.00 96.41 218 GLU B CA 1
ATOM 5129 C C . GLU B 1 218 ? 8.591 -31.246 27.567 1.00 97.59 218 GLU B C 1
ATOM 5130 O O . GLU B 1 218 ? 8.406 -32.295 26.946 1.00 98.76 218 GLU B O 1
ATOM 5136 N N . ARG B 1 219 ? 8.501 -31.177 28.892 1.00 115.16 219 ARG B N 1
ATOM 5137 C CA . ARG B 1 219 ? 8.112 -32.344 29.686 1.00 116.25 219 ARG B CA 1
ATOM 5138 C C . ARG B 1 219 ? 6.619 -32.648 29.532 1.00 116.56 219 ARG B C 1
ATOM 5139 O O . ARG B 1 219 ? 6.216 -33.804 29.398 1.00 117.78 219 ARG B O 1
ATOM 5147 N N . ALA B 1 220 ? 5.804 -31.596 29.549 1.00 100.66 220 ALA B N 1
ATOM 5148 C CA . ALA B 1 220 ? 4.367 -31.735 29.359 1.00 100.85 220 ALA B CA 1
ATOM 5149 C C . ALA B 1 220 ? 4.073 -32.116 27.921 1.00 101.40 220 ALA B C 1
ATOM 5150 O O . ALA B 1 220 ? 3.061 -32.757 27.630 1.00 102.12 220 ALA B O 1
ATOM 5152 N N . GLU B 1 221 ? 4.987 -31.734 27.031 1.00 105.50 221 GLU B N 1
ATOM 5153 C CA . GLU B 1 221 ? 4.839 -31.970 25.597 1.00 105.96 221 GLU B CA 1
ATOM 5154 C C . GLU B 1 221 ? 4.532 -33.428 25.246 1.00 107.52 221 GLU B C 1
ATOM 5155 O O . GLU B 1 221 ? 4.733 -34.342 26.045 1.00 108.34 221 GLU B O 1
ATOM 5161 N N . LEU B 1 234 ? 0.630 -27.928 34.583 1.00 116.89 1100 LEU B N 1
ATOM 5162 C CA . LEU B 1 234 ? -0.458 -28.825 34.216 1.00 117.89 1100 LEU B CA 1
ATOM 5163 C C . LEU B 1 234 ? -0.163 -29.537 32.901 1.00 118.55 1100 LEU B C 1
ATOM 5164 O O . LEU B 1 234 ? 0.687 -30.427 32.843 1.00 119.33 1100 LEU B O 1
ATOM 5169 N N . ASP B 1 235 ? -0.862 -29.130 31.845 1.00 85.90 1101 ASP B N 1
ATOM 5170 C CA . ASP B 1 235 ? -0.797 -29.822 30.564 1.00 86.62 1101 ASP B CA 1
ATOM 5171 C C . ASP B 1 235 ? -0.107 -28.975 29.498 1.00 85.79 1101 ASP B C 1
ATOM 5172 O O . ASP B 1 235 ? 0.070 -27.768 29.675 1.00 84.60 1101 ASP B O 1
ATOM 5177 N N . LEU B 1 236 ? 0.243 -29.613 28.383 1.00 86.34 1102 LEU B N 1
ATOM 5178 C CA . LEU B 1 236 ? 1.027 -28.975 27.331 1.00 85.76 1102 LEU B CA 1
ATOM 5179 C C . LEU B 1 236 ? 0.355 -27.725 26.791 1.00 84.68 1102 LEU B C 1
ATOM 5180 O O . LEU B 1 236 ? 1.037 -26.816 26.325 1.00 83.83 1102 LEU B O 1
ATOM 5185 N N . LYS B 1 237 ? -0.974 -27.670 26.812 1.00 122.48 1103 LYS B N 1
ATOM 5186 C CA . LYS B 1 237 ? -1.626 -26.438 26.392 1.00 121.45 1103 LYS B CA 1
ATOM 5187 C C . LYS B 1 237 ? -1.404 -25.350 27.442 1.00 120.30 1103 LYS B C 1
ATOM 5188 O O . LYS B 1 237 ? -1.074 -24.214 27.106 1.00 119.26 1103 LYS B O 1
ATOM 5194 N N . ASP B 1 238 ? -1.557 -25.699 28.716 1.00 105.17 1104 ASP B N 1
ATOM 5195 C CA . ASP B 1 238 ? -1.303 -24.746 29.799 1.00 104.18 1104 ASP B CA 1
ATOM 5196 C C . ASP B 1 238 ? 0.206 -24.456 29.879 1.00 103.72 1104 ASP B C 1
ATOM 5197 O O . ASP B 1 238 ? 0.624 -23.301 30.068 1.00 102.62 1104 ASP B O 1
ATOM 5202 N N . ALA B 1 239 ? 1.031 -25.491 29.716 1.00 100.12 1105 ALA B N 1
ATOM 5203 C CA . ALA B 1 239 ? 2.484 -25.366 29.824 1.00 99.87 1105 ALA B CA 1
ATOM 5204 C C . ALA B 1 239 ? 3.031 -24.323 28.847 1.00 98.96 1105 ALA B C 1
ATOM 5205 O O . ALA B 1 239 ? 4.032 -23.660 29.116 1.00 98.27 1105 ALA B O 1
ATOM 5207 N N . LYS B 1 240 ? 2.375 -24.214 27.702 1.00 80.15 1106 LYS B N 1
ATOM 5208 C CA . LYS B 1 240 ? 2.716 -23.217 26.693 1.00 79.36 1106 LYS B CA 1
ATOM 5209 C C . LYS B 1 240 ? 2.291 -21.808 27.130 1.00 78.08 1106 LYS B C 1
ATOM 5210 O O . LYS B 1 240 ? 2.941 -20.819 26.795 1.00 77.22 1106 LYS B O 1
ATOM 5216 N N . ALA B 1 241 ? 1.220 -21.719 27.902 1.00 76.66 1107 ALA B N 1
ATOM 5217 C CA . ALA B 1 241 ? 0.704 -20.431 28.328 1.00 75.55 1107 ALA B CA 1
ATOM 5218 C C . ALA B 1 241 ? 1.691 -19.702 29.240 1.00 74.74 1107 ALA B C 1
ATOM 5219 O O . ALA B 1 241 ? 2.035 -18.560 28.965 1.00 74.17 1107 ALA B O 1
ATOM 5221 N N . LYS B 1 242 ? 2.157 -20.360 30.297 1.00 72.63 1108 LYS B N 1
ATOM 5222 C CA . LYS B 1 242 ? 3.072 -19.720 31.259 1.00 72.20 1108 LYS B CA 1
ATOM 5223 C C . LYS B 1 242 ? 4.432 -19.427 30.634 1.00 72.21 1108 LYS B C 1
ATOM 5224 O O . LYS B 1 242 ? 5.105 -18.470 31.008 1.00 71.76 1108 LYS B O 1
ATOM 5230 N N . TYR B 1 243 ? 4.838 -20.287 29.710 1.00 65.90 1109 TYR B N 1
ATOM 5231 C CA . TYR B 1 243 ? 6.071 -20.113 28.963 1.00 68.92 1109 TYR B CA 1
ATOM 5232 C C . TYR B 1 243 ? 5.991 -18.845 28.161 1.00 68.31 1109 TYR B C 1
ATOM 5233 O O . TYR B 1 243 ? 6.950 -18.088 28.067 1.00 67.56 1109 TYR B O 1
ATOM 5242 N N . LYS B 1 244 ? 4.841 -18.631 27.547 1.00 83.90 1110 LYS B N 1
ATOM 5243 C CA . LYS B 1 244 ? 4.644 -17.437 26.754 1.00 82.94 1110 LYS B CA 1
ATOM 5244 C C . LYS B 1 244 ? 4.565 -16.201 27.650 1.00 81.31 1110 LYS B C 1
ATOM 5245 O O . LYS B 1 244 ? 5.185 -15.194 27.344 1.00 83.69 1110 LYS B O 1
ATOM 5251 N N . GLU B 1 245 ? 3.828 -16.272 28.751 1.00 101.33 1111 GLU B N 1
ATOM 5252 C CA . GLU B 1 245 ? 3.716 -15.137 29.667 1.00 103.57 1111 GLU B CA 1
ATOM 5253 C C . GLU B 1 245 ? 5.077 -14.628 30.132 1.00 105.86 1111 GLU B C 1
ATOM 5254 O O . GLU B 1 245 ? 5.332 -13.425 30.164 1.00 105.58 1111 GLU B O 1
ATOM 5260 N N . THR B 1 246 ? 5.930 -15.562 30.528 1.00 88.72 1112 THR B N 1
ATOM 5261 C CA . THR B 1 246 ? 7.267 -15.249 31.010 1.00 86.91 1112 THR B CA 1
ATOM 5262 C C . THR B 1 246 ? 8.175 -14.776 29.880 1.00 87.88 1112 THR B C 1
ATOM 5263 O O . THR B 1 246 ? 9.039 -13.928 30.095 1.00 86.89 1112 THR B O 1
ATOM 5267 N N . HIS B 1 247 ? 8.003 -15.341 28.686 1.00 85.69 1113 HIS B N 1
ATOM 5268 C CA . HIS B 1 247 ? 8.819 -14.932 27.547 1.00 88.20 1113 HIS B CA 1
ATOM 5269 C C . HIS B 1 247 ? 8.562 -13.459 27.228 1.00 92.28 1113 HIS B C 1
ATOM 5270 O O . HIS B 1 247 ? 9.489 -12.692 26.962 1.00 88.94 1113 HIS B O 1
ATOM 5277 N N . ILE B 1 248 ? 7.296 -13.064 27.276 1.00 63.47 1114 ILE B N 1
ATOM 5278 C CA . ILE B 1 248 ? 6.921 -11.689 26.986 1.00 61.74 1114 ILE B CA 1
ATOM 5279 C C . ILE B 1 248 ? 7.475 -10.724 28.024 1.00 60.21 1114 ILE B C 1
ATOM 5280 O O . ILE B 1 248 ? 7.915 -9.629 27.675 1.00 59.26 1114 ILE B O 1
ATOM 5285 N N . LYS B 1 249 ? 7.466 -11.126 29.291 1.00 57.93 1115 LYS B N 1
ATOM 5286 C CA . LYS B 1 249 ? 8.022 -10.285 30.343 1.00 59.11 1115 LYS B CA 1
ATOM 5287 C C . LYS B 1 249 ? 9.513 -10.068 30.127 1.00 60.16 1115 LYS B C 1
ATOM 5288 O O . LYS B 1 249 ? 10.035 -8.982 30.389 1.00 54.68 1115 LYS B O 1
ATOM 5294 N N . VAL B 1 250 ? 10.188 -11.108 29.647 1.00 68.84 1116 VAL B N 1
ATOM 5295 C CA . VAL B 1 250 ? 11.601 -11.004 29.336 1.00 69.78 1116 VAL B CA 1
ATOM 5296 C C . VAL B 1 250 ? 11.843 -10.016 28.205 1.00 69.09 1116 VAL B C 1
ATOM 5297 O O . VAL B 1 250 ? 12.588 -9.049 28.366 1.00 69.66 1116 VAL B O 1
ATOM 5301 N N . GLU B 1 251 ? 11.171 -10.235 27.079 1.00 60.61 1117 GLU B N 1
ATOM 5302 C CA . GLU B 1 251 ? 11.344 -9.374 25.924 1.00 62.91 1117 GLU B CA 1
ATOM 5303 C C . GLU B 1 251 ? 10.901 -7.953 26.253 1.00 61.77 1117 GLU B C 1
ATOM 5304 O O . GLU B 1 251 ? 11.551 -6.986 25.865 1.00 59.81 1117 GLU B O 1
ATOM 5310 N N . THR B 1 252 ? 9.821 -7.820 27.005 1.00 62.89 1118 THR B N 1
ATOM 5311 C CA . THR B 1 252 ? 9.327 -6.497 27.350 1.00 63.00 1118 THR B CA 1
ATOM 5312 C C . THR B 1 252 ? 10.329 -5.756 28.215 1.00 63.24 1118 THR B C 1
ATOM 5313 O O . THR B 1 252 ? 10.531 -4.562 28.065 1.00 64.88 1118 THR B O 1
ATOM 5317 N N . THR B 1 253 ? 10.953 -6.486 29.123 1.00 49.45 1119 THR B N 1
ATOM 5318 C CA . THR B 1 253 ? 11.965 -5.926 30.000 1.00 48.26 1119 THR B CA 1
ATOM 5319 C C . THR B 1 253 ? 13.223 -5.512 29.230 1.00 50.04 1119 THR B C 1
ATOM 5320 O O . THR B 1 253 ? 13.823 -4.480 29.520 1.00 49.51 1119 THR B O 1
ATOM 5324 N N . LYS B 1 254 ? 13.626 -6.346 28.274 1.00 51.56 1120 LYS B N 1
ATOM 5325 C CA . LYS B 1 254 ? 14.769 -6.057 27.428 1.00 54.02 1120 LYS B CA 1
ATOM 5326 C C . LYS B 1 254 ? 14.539 -4.744 26.708 1.00 50.86 1120 LYS B C 1
ATOM 5327 O O . LYS B 1 254 ? 15.411 -3.881 26.689 1.00 49.49 1120 LYS B O 1
ATOM 5333 N N . ALA B 1 255 ? 13.351 -4.577 26.140 1.00 50.12 1121 ALA B N 1
ATOM 5334 C CA . ALA B 1 255 ? 13.048 -3.354 25.413 1.00 54.74 1121 ALA B CA 1
ATOM 5335 C C . ALA B 1 255 ? 13.095 -2.163 26.348 1.00 53.67 1121 ALA B C 1
ATOM 5336 O O . ALA B 1 255 ? 13.598 -1.095 25.991 1.00 51.38 1121 ALA B O 1
ATOM 5338 N N . ALA B 1 256 ? 12.579 -2.344 27.557 1.00 42.67 1122 ALA B N 1
ATOM 5339 C CA . ALA B 1 256 ? 12.570 -1.272 28.538 1.00 41.81 1122 ALA B CA 1
ATOM 5340 C C . ALA B 1 256 ? 13.995 -0.850 28.892 1.00 44.08 1122 ALA B C 1
ATOM 5341 O O . ALA B 1 256 ? 14.286 0.330 29.061 1.00 43.61 1122 ALA B O 1
ATOM 5343 N N . ILE B 1 257 ? 14.882 -1.835 28.994 1.00 42.95 1123 ILE B N 1
ATOM 5344 C CA . ILE B 1 257 ? 16.275 -1.577 29.289 1.00 42.02 1123 ILE B CA 1
ATOM 5345 C C . ILE B 1 257 ? 16.912 -0.731 28.192 1.00 42.20 1123 ILE B C 1
ATOM 5346 O O . ILE B 1 257 ? 17.605 0.252 28.490 1.00 41.22 1123 ILE B O 1
ATOM 5351 N N . GLU B 1 258 ? 16.642 -1.057 26.935 1.00 95.09 1124 GLU B N 1
ATOM 5352 C CA . GLU B 1 258 ? 17.210 -0.276 25.847 1.00 95.47 1124 GLU B CA 1
ATOM 5353 C C . GLU B 1 258 ? 16.688 1.144 25.849 1.00 94.61 1124 GLU B C 1
ATOM 5354 O O . GLU B 1 258 ? 17.453 2.088 25.682 1.00 93.18 1124 GLU B O 1
ATOM 5360 N N . ASP B 1 259 ? 15.386 1.286 26.053 1.00 69.46 1125 ASP B N 1
ATOM 5361 C CA . ASP B 1 259 ? 14.742 2.596 26.028 1.00 69.15 1125 ASP B CA 1
ATOM 5362 C C . ASP B 1 259 ? 15.268 3.508 27.116 1.00 67.85 1125 ASP B C 1
ATOM 5363 O O . ASP B 1 259 ? 15.444 4.703 26.900 1.00 67.39 1125 ASP B O 1
ATOM 5368 N N . LEU B 1 260 ? 15.504 2.935 28.289 1.00 49.72 1126 LEU B N 1
ATOM 5369 C CA . LEU B 1 260 ? 16.088 3.684 29.386 1.00 52.14 1126 LEU B CA 1
ATOM 5370 C C . LEU B 1 260 ? 17.508 4.079 29.015 1.00 50.51 1126 LEU B C 1
ATOM 5371 O O . LEU B 1 260 ? 17.919 5.203 29.262 1.00 49.93 1126 LEU B O 1
ATOM 5376 N N . GLY B 1 261 ? 18.249 3.134 28.430 1.00 42.03 1127 GLY B N 1
ATOM 5377 C CA . GLY B 1 261 ? 19.605 3.390 27.963 1.00 45.85 1127 GLY B CA 1
ATOM 5378 C C . GLY B 1 261 ? 19.721 4.451 26.876 1.00 43.24 1127 GLY B C 1
ATOM 5379 O O . GLY B 1 261 ? 20.543 5.359 27.006 1.00 39.56 1127 GLY B O 1
ATOM 5380 N N . ARG B 1 262 ? 18.907 4.352 25.823 1.00 81.08 1128 ARG B N 1
ATOM 5381 C CA . ARG B 1 262 ? 18.894 5.348 24.744 1.00 83.04 1128 ARG B CA 1
ATOM 5382 C C . ARG B 1 262 ? 18.465 6.728 25.238 1.00 82.07 1128 ARG B C 1
ATOM 5383 O O . ARG B 1 262 ? 19.013 7.753 24.832 1.00 78.71 1128 ARG B O 1
ATOM 5391 N N . GLY B 1 263 ? 17.476 6.737 26.121 1.00 45.37 1129 GLY B N 1
ATOM 5392 C CA . GLY B 1 263 ? 17.004 7.958 26.738 1.00 46.85 1129 GLY B CA 1
ATOM 5393 C C . GLY B 1 263 ? 18.075 8.592 27.608 1.00 46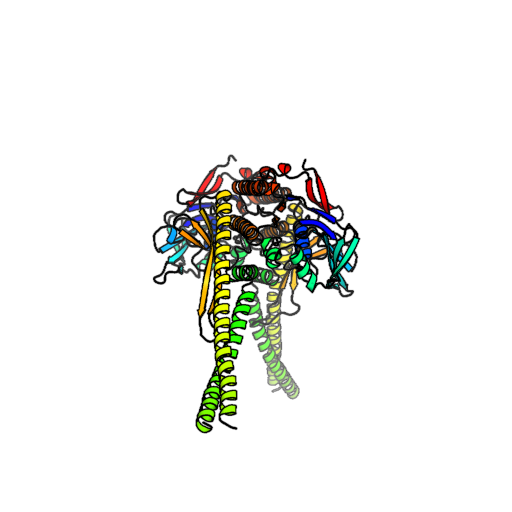.02 1129 GLY B C 1
ATOM 5394 O O . GLY B 1 263 ? 18.233 9.815 27.648 1.00 45.12 1129 GLY B O 1
ATOM 5395 N N . MET B 1 264 ? 18.806 7.754 28.324 1.00 62.79 1130 MET B N 1
ATOM 5396 C CA . MET B 1 264 ? 19.901 8.227 29.140 1.00 65.72 1130 MET B CA 1
ATOM 5397 C C . MET B 1 264 ? 20.929 8.923 28.257 1.00 66.01 1130 MET B C 1
ATOM 5398 O O . MET B 1 264 ? 21.402 9.997 28.580 1.00 66.06 1130 MET B O 1
ATOM 5403 N N . ALA B 1 265 ? 21.271 8.290 27.140 1.00 46.16 1131 ALA B N 1
ATOM 5404 C CA . ALA B 1 265 ? 22.233 8.859 26.196 1.00 45.52 1131 ALA B CA 1
ATOM 5405 C C . ALA B 1 265 ? 21.720 10.144 25.556 1.00 44.77 1131 ALA B C 1
ATOM 5406 O O . ALA B 1 265 ? 22.466 11.110 25.418 1.00 45.91 1131 ALA B O 1
ATOM 5408 N N . ALA B 1 266 ? 20.451 10.164 25.165 1.00 39.47 1132 ALA B N 1
ATOM 5409 C CA . ALA B 1 266 ? 19.878 11.359 24.552 1.00 37.79 1132 ALA B CA 1
ATOM 5410 C C . ALA B 1 266 ? 19.947 12.569 25.477 1.00 37.60 1132 ALA B C 1
ATOM 5411 O O . ALA B 1 266 ? 20.269 13.661 25.028 1.00 38.51 1132 ALA B O 1
ATOM 5413 N N . VAL B 1 267 ? 19.661 12.357 26.765 1.00 35.04 1133 VAL B N 1
ATOM 5414 C CA . VAL B 1 267 ? 19.674 13.393 27.787 1.00 34.32 1133 VAL B CA 1
ATOM 5415 C C . VAL B 1 267 ? 21.081 13.920 27.979 1.00 34.78 1133 VAL B C 1
ATOM 5416 O O . VAL B 1 267 ? 21.309 15.140 28.048 1.00 33.99 1133 VAL B O 1
ATOM 5420 N N . ASP B 1 268 ? 22.028 13.002 28.084 1.00 60.32 1134 ASP B N 1
ATOM 5421 C CA . ASP B 1 268 ? 23.410 13.384 28.227 1.00 62.18 1134 ASP B CA 1
ATOM 5422 C C . ASP B 1 268 ? 23.900 14.190 27.022 1.00 63.50 1134 ASP B C 1
ATOM 5423 O O . ASP B 1 268 ? 24.616 15.177 27.176 1.00 60.78 1134 ASP B O 1
ATOM 5428 N N . HIS B 1 269 ? 23.498 13.774 25.826 1.00 41.71 1135 HIS B N 1
ATOM 5429 C CA . HIS B 1 269 ? 23.948 14.421 24.601 1.00 42.65 1135 HIS B CA 1
ATOM 5430 C C . HIS B 1 269 ? 23.359 15.823 24.444 1.00 44.69 1135 HIS B C 1
ATOM 5431 O O . HIS B 1 269 ? 24.072 16.766 24.109 1.00 42.22 1135 HIS B O 1
ATOM 5438 N N . ALA B 1 270 ? 22.054 15.951 24.675 1.00 41.47 1136 ALA B N 1
ATOM 5439 C CA . ALA B 1 270 ? 21.397 17.252 24.600 1.00 43.17 1136 ALA B CA 1
ATOM 5440 C C . ALA B 1 270 ? 22.010 18.206 25.637 1.00 42.46 1136 ALA B C 1
ATOM 5441 O O . ALA B 1 270 ? 22.176 19.403 25.384 1.00 38.46 1136 ALA B O 1
ATOM 5443 N N . ILE B 1 271 ? 22.346 17.670 26.807 1.00 50.58 1137 ILE B N 1
ATOM 5444 C CA . ILE B 1 271 ? 22.903 18.514 27.855 1.00 52.34 1137 ILE B CA 1
ATOM 5445 C C . ILE B 1 271 ? 24.285 19.005 27.425 1.00 52.24 1137 ILE B C 1
ATOM 5446 O O . ILE B 1 271 ? 24.612 20.183 27.599 1.00 53.29 1137 ILE B O 1
ATOM 5451 N N . MET B 1 272 ? 25.083 18.118 26.842 1.00 74.87 1138 MET B N 1
ATOM 5452 C CA . MET B 1 272 ? 26.435 18.491 26.455 1.00 74.70 1138 MET B CA 1
ATOM 5453 C C . MET B 1 272 ? 26.448 19.495 25.307 1.00 75.81 1138 MET B C 1
ATOM 5454 O O . MET B 1 272 ? 27.295 20.377 25.248 1.00 75.64 1138 MET B O 1
ATOM 5459 N N . GLN B 1 273 ? 25.492 19.386 24.400 1.00 67.17 1139 GLN B N 1
ATOM 5460 C CA . GLN B 1 273 ? 25.433 20.297 23.262 1.00 69.32 1139 GLN B CA 1
ATOM 5461 C C . GLN B 1 273 ? 24.884 21.662 23.659 1.00 70.13 1139 GLN B C 1
ATOM 5462 O O . GLN B 1 273 ? 25.342 22.693 23.174 1.00 69.14 1139 GLN B O 1
ATOM 5468 N N . TYR B 1 274 ? 23.895 21.644 24.541 1.00 57.15 1140 TYR B N 1
ATOM 5469 C CA . TYR B 1 274 ? 23.372 22.871 25.120 1.00 58.59 1140 TYR B CA 1
ATOM 5470 C C . TYR B 1 274 ? 24.458 23.706 25.787 1.00 58.33 1140 TYR B C 1
ATOM 5471 O O . TYR B 1 274 ? 24.521 24.922 25.621 1.00 57.31 1140 TYR B O 1
ATOM 5480 N N . HIS B 1 275 ? 25.303 23.037 26.556 1.00 57.91 1141 HIS B N 1
ATOM 5481 C CA . HIS B 1 275 ? 26.408 23.688 27.210 1.00 60.96 1141 HIS B CA 1
ATOM 5482 C C . HIS B 1 275 ? 27.370 24.309 26.199 1.00 62.55 1141 HIS B C 1
ATOM 5483 O O . HIS B 1 275 ? 27.779 25.454 26.368 1.00 61.81 1141 HIS B O 1
ATOM 5490 N N . SER B 1 276 ? 27.721 23.561 25.150 1.00 50.65 1142 SER B N 1
ATOM 5491 C CA . SER B 1 276 ? 28.607 24.078 24.099 1.00 49.33 1142 SER B CA 1
ATOM 5492 C C . SER B 1 276 ? 28.026 25.294 23.413 1.00 46.13 1142 SER B C 1
ATOM 5493 O O . SER B 1 276 ? 28.702 26.304 23.282 1.00 45.19 1142 SER B O 1
ATOM 5496 N N . LYS B 1 277 ? 26.773 25.195 22.973 1.00 42.62 1143 LYS B N 1
ATOM 5497 C CA . LYS B 1 277 ? 26.126 26.301 22.257 1.00 44.85 1143 LYS B CA 1
ATOM 5498 C C . LYS B 1 277 ? 26.114 27.565 23.105 1.00 46.33 1143 LYS B C 1
ATOM 5499 O O . LYS B 1 277 ? 26.410 28.668 22.630 1.00 44.97 1143 LYS B O 1
ATOM 5505 N N . MET B 1 278 ? 25.771 27.369 24.367 1.00 75.91 1144 MET B N 1
ATOM 5506 C CA . MET B 1 278 ? 25.659 28.438 25.314 1.00 78.58 1144 MET B CA 1
ATOM 5507 C C . MET B 1 278 ? 27.019 29.110 25.469 1.00 74.71 1144 MET B C 1
ATOM 5508 O O . MET B 1 278 ? 27.131 30.327 25.370 1.00 75.46 1144 MET B O 1
ATOM 5513 N N . MET B 1 279 ? 28.054 28.308 25.695 1.00 59.73 1145 MET B N 1
ATOM 5514 C CA . MET B 1 279 ? 29.400 28.841 25.864 1.00 61.54 1145 MET B CA 1
ATOM 5515 C C . MET B 1 279 ? 29.922 29.539 24.611 1.00 61.76 1145 MET B C 1
ATOM 5516 O O . MET B 1 279 ? 30.671 30.506 24.711 1.00 62.32 1145 MET B O 1
ATOM 5521 N N . GLU B 1 280 ? 29.522 29.056 23.439 1.00 68.40 1146 GLU B N 1
ATOM 5522 C CA . GLU B 1 280 ? 29.969 29.633 22.180 1.00 69.34 1146 GLU B CA 1
ATOM 5523 C C . GLU B 1 280 ? 29.332 31.016 22.037 1.00 68.34 1146 GLU B C 1
ATOM 5524 O O . GLU B 1 280 ? 29.988 31.970 21.617 1.00 67.42 1146 GLU B O 1
ATOM 5530 N N . GLN B 1 281 ? 28.051 31.122 22.384 1.00 78.57 1147 GLN B N 1
ATOM 5531 C CA . GLN B 1 281 ? 27.367 32.414 22.351 1.00 79.58 1147 GLN B CA 1
ATOM 5532 C C . GLN B 1 281 ? 27.959 33.401 23.330 1.00 78.66 1147 GLN B C 1
ATOM 5533 O O . GLN B 1 281 ? 28.172 34.562 23.002 1.00 78.50 1147 GLN B O 1
ATOM 5539 N N . ILE B 1 282 ? 28.189 32.931 24.547 1.00 43.37 1148 ILE B N 1
ATOM 5540 C CA . ILE B 1 282 ? 28.719 33.768 25.610 1.00 43.09 1148 ILE B CA 1
ATOM 5541 C C . ILE B 1 282 ? 30.081 34.338 25.227 1.00 41.26 1148 ILE B C 1
ATOM 5542 O O . ILE B 1 282 ? 30.303 35.541 25.351 1.00 41.55 1148 ILE B O 1
ATOM 5547 N N . ASN B 1 283 ? 30.980 33.494 24.742 1.00 52.57 1149 ASN B N 1
ATOM 5548 C CA . ASN B 1 283 ? 32.306 33.941 24.315 1.00 52.45 1149 ASN B CA 1
ATOM 5549 C C . ASN B 1 283 ? 32.290 34.915 23.144 1.00 52.89 1149 ASN B C 1
ATOM 5550 O O . ASN B 1 283 ? 33.194 35.744 22.999 1.00 52.37 1149 ASN B O 1
ATOM 5555 N N . ARG B 1 284 ? 31.281 34.796 22.284 1.00 54.23 1150 ARG B N 1
ATOM 5556 C CA . ARG B 1 284 ? 31.143 35.709 21.150 1.00 53.47 1150 ARG B CA 1
ATOM 5557 C C . ARG B 1 284 ? 30.865 37.114 21.664 1.00 51.97 1150 ARG B C 1
ATOM 5558 O O . ARG B 1 284 ? 31.613 38.033 21.363 1.00 53.90 1150 ARG B O 1
ATOM 5566 N N . THR B 1 285 ? 29.810 37.254 22.466 1.00 51.55 1151 THR B N 1
ATOM 5567 C CA . THR B 1 285 ? 29.439 38.528 23.072 1.00 49.09 1151 THR B CA 1
ATOM 5568 C C . THR B 1 285 ? 30.587 39.125 23.881 1.00 49.43 1151 THR B C 1
ATOM 5569 O O . THR B 1 285 ? 30.849 40.322 23.818 1.00 50.08 1151 THR B O 1
ATOM 5573 N N . ILE B 1 286 ? 31.249 38.287 24.665 1.00 44.08 1152 ILE B N 1
ATOM 5574 C CA . ILE B 1 286 ? 32.395 38.727 25.447 1.00 44.43 1152 ILE B CA 1
ATOM 5575 C C . ILE B 1 286 ? 33.510 39.246 24.544 1.00 44.63 1152 ILE B C 1
ATOM 5576 O O . ILE B 1 286 ? 34.147 40.247 24.854 1.00 46.10 1152 ILE B O 1
ATOM 5581 N N . ALA B 1 287 ? 33.746 38.573 23.427 1.00 53.62 1153 ALA B N 1
ATOM 5582 C CA . ALA B 1 287 ? 34.775 39.031 22.506 1.00 53.92 1153 ALA B CA 1
ATOM 5583 C C . ALA B 1 287 ? 34.385 40.380 21.897 1.00 49.71 1153 ALA B C 1
ATOM 5584 O O . ALA B 1 287 ? 35.223 41.273 21.779 1.00 47.86 1153 ALA B O 1
ATOM 5586 N N . GLU B 1 288 ? 33.114 40.527 21.534 1.00 80.90 1154 GLU B N 1
ATOM 5587 C CA . GLU B 1 288 ? 32.646 41.759 20.922 1.00 86.36 1154 GLU B CA 1
ATOM 5588 C C . GLU B 1 288 ? 32.722 42.894 21.915 1.00 84.72 1154 GLU B C 1
ATOM 5589 O O . GLU B 1 288 ? 33.240 43.965 21.596 1.00 82.59 1154 GLU B O 1
ATOM 5595 N N . LEU B 1 289 ? 32.237 42.641 23.132 1.00 53.08 1155 LEU B N 1
ATOM 5596 C CA . LEU B 1 289 ? 32.214 43.675 24.150 1.00 49.54 1155 LEU B CA 1
ATOM 5597 C C . LEU B 1 289 ? 33.631 44.094 24.492 1.00 51.08 1155 LEU B C 1
ATOM 5598 O O . LEU B 1 289 ? 33.910 45.289 24.629 1.00 51.40 1155 LEU B O 1
ATOM 5603 N N . TRP B 1 290 ? 34.539 43.126 24.602 1.00 37.57 1156 TRP B N 1
ATOM 5604 C CA . TRP B 1 290 ? 35.919 43.468 24.944 1.00 39.05 1156 TRP B CA 1
ATOM 5605 C C . TRP B 1 290 ? 36.587 44.287 23.839 1.00 41.32 1156 TRP B C 1
ATOM 5606 O O . TRP B 1 290 ? 37.208 45.314 24.124 1.00 43.39 1156 TRP B O 1
ATOM 5617 N N . GLN B 1 291 ? 36.460 43.859 22.588 1.00 57.51 1157 GLN B N 1
ATOM 5618 C CA . GLN B 1 291 ? 37.174 44.536 21.514 1.00 57.64 1157 GLN B CA 1
ATOM 5619 C C . GLN B 1 291 ? 36.648 45.956 21.323 1.00 56.98 1157 GLN B C 1
ATOM 5620 O O . GLN B 1 291 ? 37.410 46.865 20.998 1.00 61.22 1157 GLN B O 1
ATOM 5626 N N . SER B 1 292 ? 35.357 46.153 21.542 1.00 58.27 1158 SER B N 1
ATOM 5627 C CA . SER B 1 292 ? 34.786 47.489 21.430 1.00 57.36 1158 SER B CA 1
ATOM 5628 C C . SER B 1 292 ? 35.178 48.431 22.555 1.00 61.15 1158 SER B C 1
ATOM 5629 O O . SER B 1 292 ? 35.466 49.594 22.319 1.00 64.51 1158 SER B O 1
ATOM 5632 N N . THR B 1 293 ? 35.231 47.939 23.788 1.00 71.05 1159 THR B N 1
ATOM 5633 C CA . THR B 1 293 ? 35.321 48.876 24.899 1.00 70.20 1159 THR B CA 1
ATOM 5634 C C . THR B 1 293 ? 36.734 49.017 25.466 1.00 68.60 1159 THR B C 1
ATOM 5635 O O . THR B 1 293 ? 37.135 50.108 25.845 1.00 67.93 1159 THR B O 1
ATOM 5639 N N . TYR B 1 294 ? 37.497 47.933 25.521 1.00 40.48 1160 TYR B N 1
ATOM 5640 C CA . TYR B 1 294 ? 38.803 47.985 26.183 1.00 38.51 1160 TYR B CA 1
ATOM 5641 C C . TYR B 1 294 ? 39.787 48.777 25.327 1.00 39.96 1160 TYR B C 1
ATOM 5642 O O . TYR B 1 294 ? 40.026 48.432 24.172 1.00 42.54 1160 TYR B O 1
ATOM 5651 N N . GLN B 1 295 ? 40.354 49.836 25.890 1.00 72.37 1161 GLN B N 1
ATOM 5652 C CA . GLN B 1 295 ? 41.267 50.696 25.151 1.00 72.45 1161 GLN B CA 1
ATOM 5653 C C . GLN B 1 295 ? 42.695 50.198 25.095 1.00 72.50 1161 GLN B C 1
ATOM 5654 O O . GLN B 1 295 ? 43.442 50.543 24.191 1.00 78.60 1161 GLN B O 1
ATOM 5660 N N . GLY B 1 296 ? 43.072 49.374 26.055 1.00 51.72 1162 GLY B N 1
ATOM 5661 C CA . GLY B 1 296 ? 44.415 48.830 26.097 1.00 55.09 1162 GLY B CA 1
ATOM 5662 C C . GLY B 1 296 ? 44.789 48.013 24.872 1.00 56.62 1162 GLY B C 1
ATOM 5663 O O . GLY B 1 296 ? 43.925 47.434 24.217 1.00 56.40 1162 GLY B O 1
ATOM 5664 N N . THR B 1 297 ? 46.078 48.001 24.546 1.00 56.57 1163 THR B N 1
ATOM 5665 C CA . THR B 1 297 ? 46.587 47.217 23.436 1.00 57.10 1163 THR B CA 1
ATOM 5666 C C . THR B 1 297 ? 47.028 45.819 23.882 1.00 59.76 1163 THR B C 1
ATOM 5667 O O . THR B 1 297 ? 47.250 44.935 23.061 1.00 64.40 1163 THR B O 1
ATOM 5671 N N . ASP B 1 298 ? 47.138 45.636 25.190 1.00 75.60 1164 ASP B N 1
ATOM 5672 C CA . ASP B 1 298 ? 47.863 44.512 25.748 1.00 76.99 1164 ASP B CA 1
ATOM 5673 C C . ASP B 1 298 ? 47.013 43.235 25.779 1.00 78.27 1164 ASP B C 1
ATOM 5674 O O . ASP B 1 298 ? 47.543 42.136 25.911 1.00 74.67 1164 ASP B O 1
ATOM 5679 N N . ILE B 1 299 ? 45.694 43.394 25.680 1.00 48.35 1165 ILE B N 1
ATOM 5680 C CA . ILE B 1 299 ? 44.753 42.282 25.659 1.00 46.18 1165 ILE B CA 1
ATOM 5681 C C . ILE B 1 299 ? 43.823 42.445 24.475 1.00 45.64 1165 ILE B C 1
ATOM 5682 O O . ILE B 1 299 ? 43.064 43.414 24.407 1.00 48.57 1165 ILE B O 1
ATOM 5687 N N . ASP B 1 300 ? 43.882 41.505 23.542 1.00 86.15 1166 ASP B N 1
ATOM 5688 C CA . ASP B 1 300 ? 43.062 41.580 22.350 1.00 84.50 1166 ASP B CA 1
ATOM 5689 C C . ASP B 1 300 ? 41.626 41.139 22.617 1.00 83.24 1166 ASP B C 1
ATOM 5690 O O . ASP B 1 300 ? 40.673 41.749 22.130 1.00 84.97 1166 ASP B O 1
ATOM 5695 N N . THR B 1 301 ? 41.481 40.063 23.380 1.00 55.70 1167 THR B N 1
ATOM 5696 C CA . THR B 1 301 ? 40.163 39.598 23.793 1.00 53.91 1167 THR B CA 1
ATOM 5697 C C . THR B 1 301 ? 40.243 38.755 25.068 1.00 52.75 1167 THR B C 1
ATOM 5698 O O . THR B 1 301 ? 41.330 38.303 25.456 1.00 53.02 1167 THR B O 1
ATOM 5702 N N . ILE B 1 302 ? 39.100 38.531 25.718 1.00 38.19 1168 ILE B N 1
ATOM 5703 C CA . ILE B 1 302 ? 39.032 37.564 26.821 1.00 40.41 1168 ILE B CA 1
ATOM 5704 C C . ILE B 1 302 ? 37.997 36.495 26.501 1.00 40.26 1168 ILE B C 1
ATOM 5705 O O . ILE B 1 302 ? 37.046 36.750 25.763 1.00 35.62 1168 ILE B O 1
ATOM 5710 N N . GLN B 1 303 ? 38.196 35.299 27.046 1.00 64.72 1169 GLN B N 1
ATOM 5711 C CA . GLN B 1 303 ? 37.309 34.180 26.791 1.00 67.57 1169 GLN B CA 1
ATOM 5712 C C . GLN B 1 303 ? 37.107 33.359 28.041 1.00 70.04 1169 GLN B C 1
ATOM 5713 O O . GLN B 1 303 ? 38.003 33.250 28.871 1.00 70.99 1169 GLN B O 1
ATOM 5719 N N . ILE B 1 304 ? 35.935 32.752 28.154 1.00 47.05 1170 ILE B N 1
ATOM 5720 C CA . ILE B 1 304 ? 35.710 31.770 29.191 1.00 47.89 1170 ILE B CA 1
ATOM 5721 C C . ILE B 1 304 ? 35.943 30.397 28.578 1.00 49.53 1170 ILE B C 1
ATOM 5722 O O . ILE B 1 304 ? 35.264 30.013 27.628 1.00 45.21 1170 ILE B O 1
ATOM 5727 N N . ARG B 1 305 ? 36.959 29.704 29.083 1.00 51.34 1171 ARG B N 1
ATOM 5728 C CA . ARG B 1 305 ? 37.297 28.364 28.628 1.00 54.17 1171 ARG B CA 1
ATOM 5729 C C . ARG B 1 305 ? 36.758 27.331 29.615 1.00 54.04 1171 ARG B C 1
ATOM 5730 O O . ARG B 1 305 ? 36.863 27.503 30.827 1.00 51.66 1171 ARG B O 1
ATOM 5738 N N . SER B 1 306 ? 36.196 26.246 29.093 1.00 62.37 1172 SER B N 1
ATOM 5739 C CA . SER B 1 306 ? 35.609 25.208 29.937 1.00 63.67 1172 SER B CA 1
ATOM 5740 C C . SER B 1 306 ? 36.314 23.877 29.771 1.00 65.27 1172 SER B C 1
ATOM 5741 O O . SER B 1 306 ? 36.355 23.339 28.667 1.00 71.84 1172 SER B O 1
ATOM 5744 N N . ASP B 1 307 ? 36.882 23.354 30.856 1.00 105.47 1173 ASP B N 1
ATOM 5745 C CA . ASP B 1 307 ? 37.541 22.058 30.801 1.00 104.05 1173 ASP B CA 1
ATOM 5746 C C . ASP B 1 307 ? 36.631 21.051 31.457 1.00 106.22 1173 ASP B C 1
ATOM 5747 O O . ASP B 1 307 ? 36.308 21.181 32.637 1.00 104.18 1173 ASP B O 1
ATOM 5752 N N . VAL B 1 308 ? 36.249 20.031 30.699 1.00 71.47 1174 VAL B N 1
ATOM 5753 C CA . VAL B 1 308 ? 35.401 18.984 31.238 1.00 73.46 1174 VAL B CA 1
ATOM 5754 C C . VAL B 1 308 ? 36.245 17.826 31.749 1.00 75.55 1174 VAL B C 1
ATOM 5755 O O . VAL B 1 308 ? 37.129 17.316 31.058 1.00 74.89 1174 VAL B O 1
ATOM 5759 N N . GLU B 1 309 ? 35.990 17.452 32.993 1.00 109.69 1175 GLU B N 1
ATOM 5760 C CA . GLU B 1 309 ? 36.552 16.247 33.580 1.00 107.43 1175 GLU B CA 1
ATOM 5761 C C . GLU B 1 309 ? 35.541 15.105 33.583 1.00 111.53 1175 GLU B C 1
ATOM 5762 O O . GLU B 1 309 ? 34.464 15.232 34.160 1.00 108.37 1175 GLU B O 1
ATOM 5768 N N . SER B 1 310 ? 35.876 13.989 32.948 1.00 88.41 1176 SER B N 1
ATOM 5769 C CA . SER B 1 310 ? 34.958 12.860 32.909 1.00 87.67 1176 SER B CA 1
ATOM 5770 C C . SER B 1 310 ? 35.492 11.694 33.714 1.00 87.67 1176 SER B C 1
ATOM 5771 O O . SER B 1 310 ? 36.690 11.399 33.705 1.00 90.91 1176 SER B O 1
ATOM 5774 N N . THR B 1 311 ? 34.583 11.055 34.432 1.00 89.99 1177 THR B N 1
ATOM 5775 C CA . THR B 1 311 ? 34.903 9.878 35.205 1.00 87.95 1177 THR B CA 1
ATOM 5776 C C . THR B 1 311 ? 33.898 8.838 34.745 1.00 86.74 1177 THR B C 1
ATOM 5777 O O . THR B 1 311 ? 32.692 9.038 34.872 1.00 89.46 1177 THR B O 1
ATOM 5781 N N . THR B 1 312 ? 34.396 7.753 34.164 1.00 95.68 1178 THR B N 1
ATOM 5782 C CA . THR B 1 312 ? 33.530 6.699 33.652 1.00 95.98 1178 THR B CA 1
ATOM 5783 C C . THR B 1 312 ? 33.769 5.346 34.311 1.00 96.53 1178 THR B C 1
ATOM 5784 O O . THR B 1 312 ? 34.889 4.834 34.341 1.00 96.96 1178 THR B O 1
ATOM 5788 N N . SER B 1 313 ? 32.698 4.770 34.837 1.00 144.39 1179 SER B N 1
ATOM 5789 C CA . SER B 1 313 ? 32.735 3.456 35.456 1.00 144.90 1179 SER B CA 1
ATOM 5790 C C . SER B 1 313 ? 31.378 2.805 35.255 1.00 144.84 1179 SER B C 1
ATOM 5791 O O . SER B 1 313 ? 30.407 3.485 34.948 1.00 144.33 1179 SER B O 1
ATOM 5794 N N . SER B 1 314 ? 31.297 1.489 35.384 1.00 128.96 1180 SER B N 1
ATOM 5795 C CA . SER B 1 314 ? 30.031 0.827 35.120 1.00 128.94 1180 SER B CA 1
ATOM 5796 C C . SER B 1 314 ? 29.105 1.014 36.316 1.00 128.61 1180 SER B C 1
ATOM 5797 O O . SER B 1 314 ? 27.882 0.995 36.162 1.00 128.33 1180 SER B O 1
ATOM 5800 N N . ASP B 1 315 ? 29.684 1.335 37.469 1.00 174.98 1181 ASP B N 1
ATOM 5801 C CA . ASP B 1 315 ? 28.889 1.563 38.668 1.00 174.67 1181 ASP B CA 1
ATOM 5802 C C . ASP B 1 315 ? 28.478 3.021 38.784 1.00 173.99 1181 ASP B C 1
ATOM 5803 O O . ASP B 1 315 ? 27.392 3.322 39.263 1.00 173.73 1181 ASP B O 1
ATOM 5808 N N . SER B 1 316 ? 29.336 3.932 38.342 1.00 177.26 1182 SER B N 1
ATOM 5809 C CA . SER B 1 316 ? 28.987 5.337 38.424 1.00 176.59 1182 SER B CA 1
ATOM 5810 C C . SER B 1 316 ? 28.699 5.878 37.032 1.00 176.59 1182 SER B C 1
ATOM 5811 O O . SER B 1 316 ? 28.437 7.070 36.871 1.00 176.09 1182 SER B O 1
ATOM 5814 N N . GLY B 1 317 ? 28.727 4.998 36.032 1.00 148.75 1183 GLY B N 1
ATOM 5815 C CA . GLY B 1 317 ? 28.465 5.419 34.670 1.00 148.78 1183 GLY B CA 1
ATOM 5816 C C . GLY B 1 317 ? 29.426 6.513 34.265 1.00 148.22 1183 GLY B C 1
ATOM 5817 O O . GLY B 1 317 ? 30.622 6.452 34.563 1.00 148.23 1183 GLY B O 1
ATOM 5818 N N . THR B 1 318 ? 28.919 7.474 33.507 1.00 117.72 1184 THR B N 1
ATOM 5819 C CA . THR B 1 318 ? 29.690 8.647 33.120 1.00 117.54 1184 THR B CA 1
ATOM 5820 C C . THR B 1 318 ? 29.219 9.968 33.752 1.00 116.88 1184 THR B C 1
ATOM 5821 O O . THR B 1 318 ? 28.127 10.453 33.456 1.00 116.44 1184 THR B O 1
ATOM 5825 N N . ARG B 1 319 ? 30.040 10.539 34.632 1.00 82.77 1185 ARG B N 1
ATOM 5826 C CA . ARG B 1 319 ? 29.699 11.810 35.274 1.00 82.19 1185 ARG B CA 1
ATOM 5827 C C . ARG B 1 319 ? 30.677 12.910 34.851 1.00 82.08 1185 ARG B C 1
ATOM 5828 O O . ARG B 1 319 ? 31.885 12.766 35.004 1.00 82.33 1185 ARG B O 1
ATOM 5836 N N . ARG B 1 320 ? 30.149 13.985 34.275 1.00 61.74 1186 ARG B N 1
ATOM 5837 C CA . ARG B 1 320 ? 30.964 15.120 33.831 1.00 63.63 1186 ARG B CA 1
ATOM 5838 C C . ARG B 1 320 ? 31.066 16.255 34.861 1.00 62.10 1186 ARG B C 1
ATOM 5839 O O . ARG B 1 320 ? 30.066 16.667 35.438 1.00 65.15 1186 ARG B O 1
ATOM 5847 N N . ASN B 1 321 ? 32.270 16.766 35.078 1.00 63.91 1187 ASN B N 1
ATOM 5848 C CA . ASN B 1 321 ? 32.500 17.888 35.984 1.00 62.51 1187 ASN B CA 1
ATOM 5849 C C . ASN B 1 321 ? 33.110 19.081 35.232 1.00 61.74 1187 ASN B C 1
ATOM 5850 O O . ASN B 1 321 ? 34.204 18.969 34.678 1.00 61.07 1187 ASN B O 1
ATOM 5855 N N . TYR B 1 322 ? 32.443 20.228 35.218 1.00 61.92 1188 TYR B N 1
ATOM 5856 C CA . TYR B 1 322 ? 33.006 21.338 34.472 1.00 60.07 1188 TYR B CA 1
ATOM 5857 C C . TYR B 1 322 ? 33.928 22.154 35.353 1.00 58.27 1188 TYR B C 1
ATOM 5858 O O . TYR B 1 322 ? 33.585 22.529 36.463 1.00 57.18 1188 TYR B O 1
ATOM 5867 N N . ASN B 1 323 ? 35.113 22.416 34.837 1.00 58.88 1189 ASN B N 1
ATOM 5868 C CA . ASN B 1 323 ? 35.994 23.381 35.439 1.00 58.78 1189 ASN B CA 1
ATOM 5869 C C . ASN B 1 323 ? 36.041 24.588 34.514 1.00 59.38 1189 ASN B C 1
ATOM 5870 O O . ASN B 1 323 ? 35.990 24.429 33.300 1.00 60.85 1189 ASN B O 1
ATOM 5875 N N . TYR B 1 324 ? 36.076 25.792 35.074 1.00 51.37 1190 TYR B N 1
ATOM 5876 C CA . TYR B 1 324 ? 36.021 26.999 34.259 1.00 51.38 1190 TYR B CA 1
ATOM 5877 C C . TYR B 1 324 ? 37.205 27.922 34.497 1.00 49.32 1190 TYR B C 1
ATOM 5878 O O . TYR B 1 324 ? 37.775 27.966 35.594 1.00 44.92 1190 TYR B O 1
ATOM 5887 N N . ARG B 1 325 ? 37.555 28.659 33.445 1.00 59.99 1191 ARG B N 1
ATOM 5888 C CA . ARG B 1 325 ? 38.674 29.582 33.460 1.00 57.57 1191 ARG B CA 1
ATOM 5889 C C . ARG B 1 325 ? 38.379 30.808 32.595 1.00 61.53 1191 ARG B C 1
ATOM 5890 O O . ARG B 1 325 ? 37.738 30.693 31.547 1.00 61.95 1191 ARG B O 1
ATOM 5898 N N . VAL B 1 326 ? 38.823 31.982 33.035 1.00 47.74 1192 VAL B N 1
ATOM 5899 C CA . VAL B 1 326 ? 38.771 33.167 32.195 1.00 46.23 1192 VAL B CA 1
ATOM 5900 C C . VAL B 1 326 ? 40.189 33.426 31.703 1.00 50.35 1192 VAL B C 1
ATOM 5901 O O . VAL B 1 326 ? 41.076 33.704 32.498 1.00 50.07 1192 VAL B O 1
ATOM 5905 N N . SER B 1 327 ? 40.414 33.306 30.406 1.00 48.70 1193 SER B N 1
ATOM 5906 C CA . SER B 1 327 ? 41.739 33.534 29.865 1.00 49.52 1193 SER B CA 1
ATOM 5907 C C . SER B 1 327 ? 41.726 34.798 29.020 1.00 48.87 1193 SER B C 1
ATOM 5908 O O . SER B 1 327 ? 40.694 35.197 28.470 1.00 46.44 1193 SER B O 1
ATOM 5911 N N . MET B 1 328 ? 42.879 35.440 28.937 1.00 74.87 1194 MET B N 1
ATOM 5912 C CA . MET B 1 328 ? 43.031 36.619 28.113 1.00 76.63 1194 MET B CA 1
ATOM 5913 C C . MET B 1 328 ? 43.903 36.251 26.926 1.00 75.74 1194 MET B C 1
ATOM 5914 O O . MET B 1 328 ? 44.855 35.485 27.056 1.00 75.73 1194 MET B O 1
ATOM 5919 N N . VAL B 1 329 ? 43.552 36.775 25.760 1.00 45.00 1195 VAL B N 1
ATOM 5920 C CA . VAL B 1 329 ? 44.233 36.424 24.524 1.00 50.60 1195 VAL B CA 1
ATOM 5921 C C . VAL B 1 329 ? 45.039 37.592 23.983 1.00 53.19 1195 VAL B C 1
ATOM 5922 O O . VAL B 1 329 ? 44.486 38.659 23.697 1.00 50.70 1195 VAL B O 1
ATOM 5926 N N . LYS B 1 330 ? 46.348 37.394 23.836 1.00 80.05 1196 LYS B N 1
ATOM 5927 C CA . LYS B 1 330 ? 47.186 38.374 23.153 1.00 83.71 1196 LYS B CA 1
ATOM 5928 C C . LYS B 1 330 ? 48.049 37.727 22.078 1.00 86.74 1196 LYS B C 1
ATOM 5929 O O . LYS B 1 330 ? 48.976 36.975 22.383 1.00 90.02 1196 LYS B O 1
ATOM 5935 N N . GLY B 1 331 ? 47.760 38.040 20.818 1.00 74.84 1197 GLY B N 1
ATOM 5936 C CA . GLY B 1 331 ? 48.468 37.412 19.716 1.00 80.25 1197 GLY B CA 1
ATOM 5937 C C . GLY B 1 331 ? 48.271 35.908 19.699 1.00 83.72 1197 GLY B C 1
ATOM 5938 O O . GLY B 1 331 ? 47.144 35.413 19.645 1.00 83.22 1197 GLY B O 1
ATOM 5939 N N . ASP B 1 332 ? 49.375 35.173 19.725 1.00 110.65 1198 ASP B N 1
ATOM 5940 C CA . ASP B 1 332 ? 49.317 33.720 19.796 1.00 107.91 1198 ASP B CA 1
ATOM 5941 C C . ASP B 1 332 ? 48.944 33.270 21.198 1.00 106.02 1198 ASP B C 1
ATOM 5942 O O . ASP B 1 332 ? 48.256 32.268 21.375 1.00 100.55 1198 ASP B O 1
ATOM 5947 N N . THR B 1 333 ? 49.389 34.038 22.187 1.00 74.75 1199 THR B N 1
ATOM 5948 C CA . THR B 1 333 ? 49.359 33.608 23.578 1.00 73.14 1199 THR B CA 1
ATOM 5949 C C . THR B 1 333 ? 48.010 33.718 24.279 1.00 71.19 1199 THR B C 1
ATOM 5950 O O . THR B 1 333 ? 47.267 34.688 24.122 1.00 69.18 1199 THR B O 1
ATOM 5954 N N . GLU B 1 334 ? 47.716 32.710 25.079 1.00 71.42 1200 GLU B N 1
ATOM 5955 C CA . GLU B 1 334 ? 46.533 32.744 25.905 1.00 68.30 1200 GLU B CA 1
ATOM 5956 C C . GLU B 1 334 ? 46.979 32.443 27.340 1.00 69.20 1200 GLU B C 1
ATOM 5957 O O . GLU B 1 334 ? 47.683 31.465 27.583 1.00 73.17 1200 GLU B O 1
ATOM 5963 N N . MET B 1 335 ? 46.596 33.304 28.277 1.00 92.09 1201 MET B N 1
ATOM 5964 C CA . MET B 1 335 ? 46.912 33.076 29.676 1.00 92.46 1201 MET B CA 1
ATOM 5965 C C . MET B 1 335 ? 45.673 33.181 30.536 1.00 92.84 1201 MET B C 1
ATOM 5966 O O . MET B 1 335 ? 44.718 33.865 30.187 1.00 87.24 1201 MET B O 1
ATOM 5971 N N . ASP B 1 336 ? 45.699 32.490 31.666 1.00 81.71 1202 ASP B N 1
ATOM 5972 C CA . ASP B 1 336 ? 44.623 32.576 32.636 1.00 78.48 1202 ASP B CA 1
ATOM 5973 C C . ASP B 1 336 ? 44.707 33.964 33.273 1.00 80.90 1202 ASP B C 1
ATOM 5974 O O . ASP B 1 336 ? 45.777 34.377 33.702 1.00 83.87 1202 ASP B O 1
ATOM 5979 N N . MET B 1 337 ? 43.589 34.678 33.333 1.00 78.40 1203 MET B N 1
ATOM 5980 C CA . MET B 1 337 ? 43.583 36.023 33.905 1.00 80.59 1203 MET B CA 1
ATOM 5981 C C . MET B 1 337 ? 43.755 36.040 35.420 1.00 80.35 1203 MET B C 1
ATOM 5982 O O . MET B 1 337 ? 44.275 36.995 35.982 1.00 77.70 1203 MET B O 1
ATOM 5987 N N . ARG B 1 338 ? 43.287 34.984 36.072 1.00 64.30 1204 ARG B N 1
ATOM 5988 C CA . ARG B 1 338 ? 43.309 34.888 37.527 1.00 64.65 1204 ARG B CA 1
ATOM 5989 C C . ARG B 1 338 ? 44.712 35.089 38.083 1.00 64.68 1204 ARG B C 1
ATOM 5990 O O . ARG B 1 338 ? 45.635 34.352 37.745 1.00 64.15 1204 ARG B O 1
ATOM 5998 N N . GLY B 1 339 ? 44.871 36.102 38.924 1.00 56.07 1205 GLY B N 1
ATOM 5999 C CA . GLY B 1 339 ? 46.168 36.380 39.513 1.00 52.85 1205 GLY B CA 1
ATOM 6000 C C . GLY B 1 339 ? 47.072 37.154 38.567 1.00 54.71 1205 GLY B C 1
ATOM 6001 O O . GLY B 1 339 ? 48.231 37.419 38.887 1.00 52.50 1205 GLY B O 1
ATOM 6002 N N . ARG B 1 340 ? 46.538 37.541 37.409 1.00 63.75 1206 ARG B N 1
ATOM 6003 C CA . ARG B 1 340 ? 47.350 38.167 36.367 1.00 65.34 1206 ARG B CA 1
ATOM 6004 C C . ARG B 1 340 ? 46.764 39.417 35.729 1.00 64.88 1206 ARG B C 1
ATOM 6005 O O . ARG B 1 340 ? 47.331 39.917 34.766 1.00 75.04 1206 ARG B O 1
ATOM 6013 N N . CYS B 1 341 ? 45.619 39.895 36.205 1.00 49.82 1207 CYS B N 1
ATOM 6014 C CA . CYS B 1 341 ? 45.030 41.077 35.599 1.00 50.04 1207 CYS B CA 1
ATOM 6015 C C . CYS B 1 341 ? 45.011 42.239 36.580 1.00 49.69 1207 CYS B C 1
ATOM 6016 O O . CYS B 1 341 ? 45.039 42.035 37.787 1.00 47.81 1207 CYS B O 1
ATOM 6019 N N . SER B 1 342 ? 44.979 43.459 36.053 1.00 42.28 1208 SER B N 1
ATOM 6020 C CA . SER B 1 342 ? 44.968 44.655 36.885 1.00 39.90 1208 SER B CA 1
ATOM 6021 C C . SER B 1 342 ? 43.600 44.891 37.518 1.00 42.67 1208 SER B C 1
ATOM 6022 O O . SER B 1 342 ? 42.632 44.212 37.187 1.00 42.50 1208 SER B O 1
ATOM 6025 N N . ALA B 1 343 ? 43.522 45.841 38.440 1.00 42.14 1209 ALA B N 1
ATOM 6026 C CA . ALA B 1 343 ? 42.261 46.190 39.100 1.00 41.82 1209 ALA B CA 1
ATOM 6027 C C . ALA B 1 343 ? 41.190 46.602 38.090 1.00 40.16 1209 ALA B C 1
ATOM 6028 O O . ALA B 1 343 ? 40.035 46.165 38.188 1.00 38.78 1209 ALA B O 1
ATOM 6030 N N . GLY B 1 344 ? 41.586 47.455 37.143 1.00 40.73 1210 GLY B N 1
ATOM 6031 C CA . GLY B 1 344 ? 40.689 47.948 36.112 1.00 42.08 1210 GLY B CA 1
ATOM 6032 C C . GLY B 1 344 ? 40.226 46.877 35.130 1.00 42.48 1210 GLY B C 1
ATOM 6033 O O . GLY B 1 344 ? 39.059 46.843 34.735 1.00 41.40 1210 GLY B O 1
ATOM 6034 N N . GLN B 1 345 ? 41.150 46.006 34.730 1.00 38.68 1211 GLN B N 1
ATOM 6035 C CA . GLN B 1 345 ? 40.824 44.890 33.860 1.00 43.80 1211 GLN B CA 1
ATOM 6036 C C . GLN B 1 345 ? 39.783 43.978 34.490 1.00 40.07 1211 GLN B C 1
ATOM 6037 O O . GLN B 1 345 ? 38.853 43.542 33.810 1.00 38.94 1211 GLN B O 1
ATOM 6043 N N . LYS B 1 346 ? 39.930 43.717 35.787 1.00 49.20 1212 LYS B N 1
ATOM 6044 C CA . LYS B 1 346 ? 38.997 42.878 36.548 1.00 52.65 1212 LYS B CA 1
ATOM 6045 C C . LYS B 1 346 ? 37.600 43.459 36.543 1.00 50.08 1212 LYS B C 1
ATOM 6046 O O . LYS B 1 346 ? 36.618 42.735 36.449 1.00 48.64 1212 LYS B O 1
ATOM 6052 N N . VAL B 1 347 ? 37.526 44.777 36.648 1.00 36.62 1213 VAL B N 1
ATOM 6053 C CA . VAL B 1 347 ? 36.247 45.445 36.730 1.00 36.83 1213 VAL B CA 1
ATOM 6054 C C . VAL B 1 347 ? 35.536 45.359 35.391 1.00 35.76 1213 VAL B C 1
ATOM 6055 O O . VAL B 1 347 ? 34.353 45.012 35.326 1.00 34.98 1213 VAL B O 1
ATOM 6059 N N . LEU B 1 348 ? 36.263 45.632 34.317 1.00 39.77 1214 LEU B N 1
ATOM 6060 C CA . LEU B 1 348 ? 35.663 45.607 32.992 1.00 38.35 1214 LEU B CA 1
ATOM 6061 C C . LEU B 1 348 ? 35.240 44.196 32.577 1.00 38.03 1214 LEU B C 1
ATOM 6062 O O . LEU B 1 348 ? 34.132 43.994 32.076 1.00 38.13 1214 LEU B O 1
ATOM 6067 N N . ALA B 1 349 ? 36.111 43.217 32.805 1.00 35.57 1215 ALA B N 1
ATOM 6068 C CA . ALA B 1 349 ? 35.817 41.830 32.456 1.00 36.24 1215 ALA B CA 1
ATOM 6069 C C . ALA B 1 349 ? 34.568 41.304 33.143 1.00 35.04 1215 ALA B C 1
ATOM 6070 O O . ALA B 1 349 ? 33.764 40.608 32.518 1.00 35.67 1215 ALA B O 1
ATOM 6072 N N . SER B 1 350 ? 34.406 41.649 34.426 1.00 37.87 1216 SER B N 1
ATOM 6073 C CA . SER B 1 350 ? 33.259 41.201 35.213 1.00 42.34 1216 SER B CA 1
ATOM 6074 C C . SER B 1 350 ? 31.950 41.828 34.712 1.00 39.39 1216 SER B C 1
ATOM 6075 O O . SER B 1 350 ? 30.901 41.192 34.705 1.00 38.06 1216 SER B O 1
ATOM 6078 N N . ILE B 1 351 ? 31.998 43.086 34.310 1.00 36.25 1217 ILE B N 1
ATOM 6079 C CA . ILE B 1 351 ? 30.806 43.703 33.762 1.00 37.30 1217 ILE B CA 1
ATOM 6080 C C . ILE B 1 351 ? 30.391 43.086 32.436 1.00 37.35 1217 ILE B C 1
ATOM 6081 O O . ILE B 1 351 ? 29.212 42.798 32.219 1.00 35.18 1217 ILE B O 1
ATOM 6086 N N . ILE B 1 352 ? 31.376 42.883 31.563 1.00 37.16 1218 ILE B N 1
ATOM 6087 C CA . ILE B 1 352 ? 31.141 42.341 30.237 1.00 37.91 1218 ILE B CA 1
ATOM 6088 C C . ILE B 1 352 ? 30.626 40.898 30.282 1.00 37.92 1218 ILE B C 1
ATOM 6089 O O . ILE B 1 352 ? 29.676 40.539 29.580 1.00 38.57 1218 ILE B O 1
ATOM 6094 N N . ILE B 1 353 ? 31.249 40.085 31.132 1.00 35.89 1219 ILE B N 1
ATOM 6095 C CA . ILE B 1 353 ? 30.810 38.713 31.347 1.00 36.79 1219 ILE B CA 1
ATOM 6096 C C . ILE B 1 353 ? 29.375 38.673 31.864 1.00 34.88 1219 ILE B C 1
ATOM 6097 O O . ILE B 1 353 ? 28.584 37.856 31.401 1.00 34.90 1219 ILE B O 1
ATOM 6102 N N . ARG B 1 354 ? 29.011 39.560 32.788 1.00 36.69 1220 ARG B N 1
ATOM 6103 C CA . ARG B 1 354 ? 27.621 39.596 33.273 1.00 38.06 1220 ARG B CA 1
ATOM 6104 C C . ARG B 1 354 ? 26.653 40.036 32.160 1.00 38.39 1220 ARG B C 1
ATOM 6105 O O . ARG B 1 354 ? 25.544 39.517 32.037 1.00 36.74 1220 ARG B O 1
ATOM 6113 N N . LEU B 1 355 ? 27.064 40.995 31.348 1.00 37.64 1221 LEU B N 1
ATOM 6114 C CA . LEU B 1 355 ? 26.252 41.377 30.213 1.00 38.82 1221 LEU B CA 1
ATOM 6115 C C . LEU B 1 355 ? 26.094 40.223 29.242 1.00 38.93 1221 LEU B C 1
ATOM 6116 O O . LEU B 1 355 ? 25.024 40.023 28.681 1.00 39.15 1221 LEU B O 1
ATOM 6121 N N . ALA B 1 356 ? 27.177 39.482 29.035 1.00 39.82 1222 ALA B N 1
ATOM 6122 C CA . ALA B 1 356 ? 27.147 38.355 28.117 1.00 45.02 1222 ALA B CA 1
ATOM 6123 C C . ALA B 1 356 ? 26.225 37.250 28.624 1.00 44.05 1222 ALA B C 1
ATOM 6124 O O . ALA B 1 356 ? 25.488 36.642 27.847 1.00 46.65 1222 ALA B O 1
ATOM 6126 N N . LEU B 1 357 ? 26.269 36.998 29.929 1.00 39.79 1223 LEU B N 1
ATOM 6127 C CA . LEU B 1 357 ? 25.422 35.978 30.533 1.00 41.60 1223 LEU B CA 1
ATOM 6128 C C . LEU B 1 357 ? 23.956 36.403 30.495 1.00 42.77 1223 LEU B C 1
ATOM 6129 O O . LEU B 1 357 ? 23.074 35.580 30.277 1.00 42.98 1223 LEU B O 1
ATOM 6134 N N . ALA B 1 358 ? 23.700 37.691 30.688 1.00 38.86 1224 ALA B N 1
ATOM 6135 C CA . ALA B 1 358 ? 22.331 38.167 30.699 1.00 37.90 1224 ALA B CA 1
ATOM 6136 C C . ALA B 1 358 ? 21.779 37.971 29.314 1.00 38.88 1224 ALA B C 1
ATOM 6137 O O . ALA B 1 358 ? 20.647 37.546 29.151 1.00 42.21 1224 ALA B O 1
ATOM 6139 N N . GLU B 1 359 ? 22.577 38.309 28.310 1.00 59.48 1225 GLU B N 1
ATOM 6140 C CA . GLU B 1 359 ? 22.123 38.214 26.929 1.00 62.09 1225 GLU B CA 1
ATOM 6141 C C . GLU B 1 359 ? 21.905 36.763 26.489 1.00 63.08 1225 GLU B C 1
ATOM 6142 O O . GLU B 1 359 ? 20.978 36.482 25.738 1.00 63.96 1225 GLU B O 1
ATOM 6148 N N . SER B 1 360 ? 22.726 35.840 26.974 1.00 66.46 1226 SER B N 1
ATOM 6149 C CA . SER B 1 360 ? 22.601 34.445 26.546 1.00 66.38 1226 SER B CA 1
ATOM 6150 C C . SER B 1 360 ? 21.530 33.690 27.322 1.00 74.10 1226 SER B C 1
ATOM 6151 O O . SER B 1 360 ? 20.744 32.949 26.741 1.00 73.98 1226 SER B O 1
ATOM 6154 N N . PHE B 1 361 ? 21.505 33.876 28.638 1.00 71.69 1227 PHE B N 1
ATOM 6155 C CA . PHE B 1 361 ? 20.625 33.105 29.509 1.00 70.60 1227 PHE B CA 1
ATOM 6156 C C . PHE B 1 361 ? 19.214 33.682 29.626 1.00 69.81 1227 PHE B C 1
ATOM 6157 O O . PHE B 1 361 ? 18.265 32.947 29.875 1.00 70.20 1227 PHE B O 1
ATOM 6165 N N . CYS B 1 362 ? 19.058 34.996 29.503 1.00 83.55 1228 CYS B N 1
ATOM 6166 C CA . CYS B 1 362 ? 17.713 35.557 29.375 1.00 88.21 1228 CYS B CA 1
ATOM 6167 C C . CYS B 1 362 ? 17.701 36.546 28.228 1.00 93.51 1228 CYS B C 1
ATOM 6168 O O . CYS B 1 362 ? 17.621 37.760 28.408 1.00 92.71 1228 CYS B O 1
ATOM 6171 N N . ALA B 1 363 ? 17.754 35.980 27.029 1.00 81.34 1229 ALA B N 1
ATOM 6172 C CA . ALA B 1 363 ? 17.919 36.744 25.809 1.00 79.31 1229 ALA B CA 1
ATOM 6173 C C . ALA B 1 363 ? 16.856 37.830 25.654 1.00 80.17 1229 ALA B C 1
ATOM 6174 O O . ALA B 1 363 ? 17.046 38.781 24.897 1.00 78.53 1229 ALA B O 1
ATOM 6176 N N . ASN B 1 364 ? 15.727 37.666 26.329 1.00 90.03 1230 ASN B N 1
ATOM 6177 C CA . ASN B 1 364 ? 14.618 38.583 26.111 1.00 90.71 1230 ASN B CA 1
ATOM 6178 C C . ASN B 1 364 ? 14.233 39.530 27.243 1.00 89.81 1230 ASN B C 1
ATOM 6179 O O . ASN B 1 364 ? 13.520 40.503 27.006 1.00 88.37 1230 ASN B O 1
ATOM 6184 N N . CYS B 1 365 ? 14.636 39.266 28.478 1.00 98.04 1231 CYS B N 1
ATOM 6185 C CA . CYS B 1 365 ? 14.315 40.255 29.495 1.00 97.77 1231 CYS B CA 1
ATOM 6186 C C . CYS B 1 365 ? 15.536 41.137 29.639 1.00 94.26 1231 CYS B C 1
ATOM 6187 O O . CYS B 1 365 ? 16.588 40.708 30.112 1.00 100.19 1231 CYS B O 1
ATOM 6190 N N . GLY B 1 366 ? 15.386 42.390 29.237 1.00 64.48 1232 GLY B N 1
ATOM 6191 C CA . GLY B 1 366 ? 16.520 43.281 29.192 1.00 61.52 1232 GLY B CA 1
ATOM 6192 C C . GLY B 1 366 ? 16.629 43.937 30.531 1.00 59.47 1232 GLY B C 1
ATOM 6193 O O . GLY B 1 366 ? 16.267 45.103 30.692 1.00 57.34 1232 GLY B O 1
ATOM 6194 N N . LEU B 1 367 ? 17.106 43.163 31.500 1.00 45.22 1233 LEU B N 1
ATOM 6195 C CA . LEU B 1 367 ? 17.214 43.653 32.858 1.00 41.99 1233 LEU B CA 1
ATOM 6196 C C . LEU B 1 367 ? 18.565 43.375 33.501 1.00 41.90 1233 LEU B C 1
ATOM 6197 O O . LEU B 1 367 ? 18.946 42.221 33.665 1.00 43.88 1233 LEU B O 1
ATOM 6202 N N . ILE B 1 368 ? 19.287 44.427 33.867 1.00 39.85 1234 ILE B N 1
ATOM 6203 C CA . ILE B 1 368 ? 20.524 44.271 34.628 1.00 39.72 1234 ILE B CA 1
ATOM 6204 C C . ILE B 1 368 ? 20.866 45.538 35.428 1.00 39.16 1234 ILE B C 1
ATOM 6205 O O . ILE B 1 368 ? 20.584 46.657 34.985 1.00 38.93 1234 ILE B O 1
ATOM 6210 N N . ALA B 1 369 ? 21.469 45.363 36.604 1.00 33.37 1235 ALA B N 1
ATOM 6211 C CA . ALA B 1 369 ? 21.873 46.504 37.428 1.00 34.77 1235 ALA B CA 1
ATOM 6212 C C . ALA B 1 369 ? 23.404 46.640 37.478 1.00 36.31 1235 ALA B C 1
ATOM 6213 O O . ALA B 1 369 ? 24.127 45.700 37.824 1.00 36.48 1235 ALA B O 1
ATOM 6215 N N . LEU B 1 370 ? 23.906 47.804 37.097 1.00 27.45 1236 LEU B N 1
ATOM 6216 C CA . LEU B 1 370 ? 25.337 48.013 37.071 1.00 27.98 1236 LEU B CA 1
ATOM 6217 C C . LEU B 1 370 ? 25.641 49.035 38.131 1.00 28.31 1236 LEU B C 1
ATOM 6218 O O . LEU B 1 370 ? 25.392 50.240 37.951 1.00 27.06 1236 LEU B O 1
ATOM 6223 N N . ASP B 1 371 ? 26.214 48.564 39.232 1.00 36.12 1237 ASP B N 1
ATOM 6224 C CA . ASP B 1 371 ? 26.452 49.452 40.361 1.00 35.55 1237 ASP B CA 1
ATOM 6225 C C . ASP B 1 371 ? 27.870 49.981 40.288 1.00 33.44 1237 ASP B C 1
ATOM 6226 O O . ASP B 1 371 ? 28.826 49.264 40.616 1.00 32.73 1237 ASP B O 1
ATOM 6231 N N . GLN B 1 372 ? 27.986 51.235 39.845 1.00 43.39 1238 GLN B N 1
ATOM 6232 C CA . GLN B 1 372 ? 29.257 51.952 39.798 1.00 44.68 1238 GLN B CA 1
ATOM 6233 C C . GLN B 1 372 ? 30.267 51.272 38.853 1.00 40.94 1238 GLN B C 1
ATOM 6234 O O . GLN B 1 372 ? 31.347 50.843 39.264 1.00 38.92 1238 GLN B O 1
ATOM 6240 N N . PRO B 1 373 ? 29.902 51.142 37.585 1.00 29.85 1239 PRO B N 1
ATOM 6241 C CA . PRO B 1 373 ? 30.673 50.426 36.573 1.00 31.75 1239 PRO B CA 1
ATOM 6242 C C . PRO B 1 373 ? 32.073 50.988 36.286 1.00 31.53 1239 PRO B C 1
ATOM 6243 O O . PRO B 1 373 ? 32.879 50.273 35.698 1.00 29.43 1239 PRO B O 1
ATOM 6247 N N . THR B 1 374 ? 32.388 52.218 36.684 1.00 31.67 1240 THR B N 1
ATOM 6248 C CA . THR B 1 374 ? 33.684 52.760 36.283 1.00 35.15 1240 THR B CA 1
ATOM 6249 C C . THR B 1 374 ? 34.773 52.651 37.376 1.00 35.86 1240 THR B C 1
ATOM 6250 O O . THR B 1 374 ? 35.831 53.310 37.301 1.00 35.07 1240 THR B O 1
ATOM 6254 N N . THR B 1 375 ? 34.507 51.826 38.388 1.00 32.92 1241 THR B N 1
ATOM 6255 C CA . THR B 1 375 ? 35.477 51.528 39.448 1.00 35.90 1241 THR B CA 1
ATOM 6256 C C . THR B 1 375 ? 36.869 51.230 38.894 1.00 35.06 1241 THR B C 1
ATOM 6257 O O . THR B 1 375 ? 37.048 50.283 38.145 1.00 34.66 1241 THR B O 1
ATOM 6261 N N . ASN B 1 376 ? 37.860 52.026 39.281 1.00 37.85 1242 ASN B N 1
ATOM 6262 C CA . ASN B 1 376 ? 39.248 51.802 38.887 1.00 40.23 1242 ASN B CA 1
ATOM 6263 C C . ASN B 1 376 ? 39.532 51.950 37.391 1.00 41.88 1242 ASN B C 1
ATOM 6264 O O . ASN B 1 376 ? 40.649 51.669 36.944 1.00 41.82 1242 ASN B O 1
ATOM 6269 N N . LEU B 1 377 ? 38.555 52.436 36.626 1.00 31.50 1243 LEU B N 1
ATOM 6270 C CA . LEU B 1 377 ? 38.762 52.658 35.203 1.00 33.76 1243 LEU B CA 1
ATOM 6271 C C . LEU B 1 377 ? 39.412 54.010 34.924 1.00 35.61 1243 LEU B C 1
ATOM 6272 O O . LEU B 1 377 ? 39.029 55.030 35.519 1.00 32.68 1243 LEU B O 1
ATOM 6277 N N . ASP B 1 378 ? 40.362 54.020 33.989 1.00 41.86 1244 ASP B N 1
ATOM 6278 C CA . ASP B 1 378 ? 40.994 55.258 33.548 1.00 40.92 1244 ASP B CA 1
ATOM 6279 C C . ASP B 1 378 ? 40.080 56.038 32.571 1.00 41.24 1244 ASP B C 1
ATOM 6280 O O . ASP B 1 378 ? 39.012 55.558 32.190 1.00 39.01 1244 ASP B O 1
ATOM 6285 N N . SER B 1 379 ? 40.495 57.244 32.193 1.00 43.81 1245 SER B N 1
ATOM 6286 C CA . SER B 1 379 ? 39.637 58.145 31.428 1.00 45.10 1245 SER B CA 1
ATOM 6287 C C . SER B 1 379 ? 39.175 57.563 30.097 1.00 47.72 1245 SER B C 1
ATOM 6288 O O . SER B 1 379 ? 38.014 57.721 29.731 1.00 44.38 1245 SER B O 1
ATOM 6291 N N . ASP B 1 380 ? 40.074 56.887 29.384 1.00 41.77 1246 ASP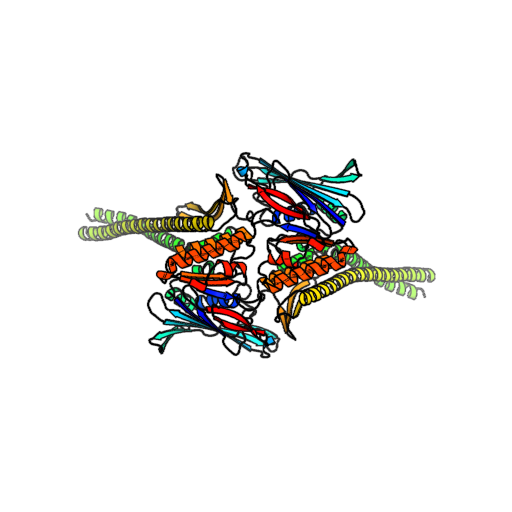 B N 1
ATOM 6292 C CA . ASP B 1 380 ? 39.727 56.325 28.090 1.00 45.08 1246 ASP B CA 1
ATOM 6293 C C . ASP B 1 380 ? 38.682 55.244 28.244 1.00 45.07 1246 ASP B C 1
ATOM 6294 O O . ASP B 1 380 ? 37.684 55.215 27.520 1.00 46.51 1246 ASP B O 1
ATOM 6299 N N . ASN B 1 381 ? 38.909 54.352 29.196 1.00 43.62 1247 ASN B N 1
ATOM 6300 C CA . ASN B 1 381 ? 37.992 53.253 29.377 1.00 45.01 1247 ASN B CA 1
ATOM 6301 C C . ASN B 1 381 ? 36.663 53.729 29.937 1.00 42.39 1247 ASN B C 1
ATOM 6302 O O . ASN B 1 381 ? 35.611 53.146 29.625 1.00 42.06 1247 ASN B O 1
ATOM 6307 N N . ILE B 1 382 ? 36.691 54.823 30.695 1.00 32.54 1248 ILE B N 1
ATOM 6308 C CA . ILE B 1 382 ? 35.454 55.382 31.235 1.00 34.14 1248 ILE B CA 1
ATOM 6309 C C . ILE B 1 382 ? 34.583 55.801 30.057 1.00 34.33 1248 ILE B C 1
ATOM 6310 O O . ILE B 1 382 ? 33.397 55.460 29.997 1.00 33.42 1248 ILE B O 1
ATOM 6315 N N . ARG B 1 383 ? 35.200 56.488 29.103 1.00 48.56 1249 ARG B N 1
ATOM 6316 C CA . ARG B 1 383 ? 34.507 56.950 27.904 1.00 50.78 1249 ARG B CA 1
ATOM 6317 C C . ARG B 1 383 ? 33.936 55.810 27.053 1.00 51.37 1249 ARG B C 1
ATOM 6318 O O . ARG B 1 383 ? 32.770 55.829 26.663 1.00 48.59 1249 ARG B O 1
ATOM 6326 N N . SER B 1 384 ? 34.765 54.811 26.781 1.00 43.70 1250 SER B N 1
ATOM 6327 C CA . SER B 1 384 ? 34.382 53.778 25.844 1.00 47.59 1250 SER B CA 1
ATOM 6328 C C . SER B 1 384 ? 33.297 52.901 26.429 1.00 44.83 1250 SER B C 1
ATOM 6329 O O . SER B 1 384 ? 32.383 52.468 25.717 1.00 43.60 1250 SER B O 1
ATOM 6332 N N . LEU B 1 385 ? 33.393 52.650 27.728 1.00 44.46 1251 LEU B N 1
ATOM 6333 C CA . LEU B 1 385 ? 32.365 51.874 28.408 1.00 42.14 1251 LEU B CA 1
ATOM 6334 C C . LEU B 1 385 ? 31.029 52.580 28.299 1.00 41.14 1251 LEU B C 1
ATOM 6335 O O . LEU B 1 385 ? 30.031 51.964 27.928 1.00 42.98 1251 LEU B O 1
ATOM 6340 N N . ALA B 1 386 ? 31.026 53.876 28.591 1.00 35.29 1252 ALA B N 1
ATOM 6341 C CA . ALA B 1 386 ? 29.809 54.662 28.458 1.00 38.23 1252 ALA B CA 1
ATOM 6342 C C . ALA B 1 386 ? 29.275 54.631 27.023 1.00 38.38 1252 ALA B C 1
ATOM 6343 O O . ALA B 1 386 ? 28.074 54.509 26.802 1.00 40.02 1252 ALA B O 1
ATOM 6345 N N . GLU B 1 387 ? 30.155 54.708 26.037 1.00 43.70 1253 GLU B N 1
ATOM 6346 C CA . GLU B 1 387 ? 29.679 54.783 24.664 1.00 43.06 1253 GLU B CA 1
ATOM 6347 C C . GLU B 1 387 ? 29.149 53.432 24.239 1.00 43.26 1253 GLU B C 1
ATOM 6348 O O . GLU B 1 387 ? 28.184 53.356 23.487 1.00 42.19 1253 GLU B O 1
ATOM 6354 N N . SER B 1 388 ? 29.759 52.370 24.761 1.00 47.95 1254 SER B N 1
ATOM 6355 C CA . SER B 1 388 ? 29.290 51.021 24.490 1.00 47.93 1254 SER B CA 1
ATOM 6356 C C . SER B 1 388 ? 27.925 50.808 25.126 1.00 49.97 1254 SER B C 1
ATOM 6357 O O . SER B 1 388 ? 27.069 50.130 24.548 1.00 47.54 1254 SER B O 1
ATOM 6360 N N . LEU B 1 389 ? 27.714 51.395 26.305 1.00 36.36 1255 LEU B N 1
ATOM 6361 C CA . LEU B 1 389 ? 26.422 51.249 26.957 1.00 36.30 1255 LEU B CA 1
ATOM 6362 C C . LEU B 1 389 ? 25.378 51.986 26.133 1.00 38.39 1255 LEU B C 1
ATOM 6363 O O . LEU B 1 389 ? 24.256 51.509 25.946 1.00 36.42 1255 LEU B O 1
ATOM 6368 N N . HIS B 1 390 ? 25.776 53.133 25.602 1.00 47.80 1256 HIS B N 1
ATOM 6369 C CA . HIS B 1 390 ? 24.903 53.926 24.765 1.00 48.78 1256 HIS B CA 1
ATOM 6370 C C . HIS B 1 390 ? 24.569 53.114 23.507 1.00 51.20 1256 HIS B C 1
ATOM 6371 O O . HIS B 1 390 ? 23.456 53.157 22.984 1.00 52.49 1256 HIS B O 1
ATOM 6378 N N . GLY B 1 391 ? 25.547 52.342 23.050 1.00 61.41 1257 GLY B N 1
ATOM 6379 C CA . GLY B 1 391 ? 25.389 51.557 21.851 1.00 63.45 1257 GLY B CA 1
ATOM 6380 C C . GLY B 1 391 ? 24.472 50.381 22.093 1.00 67.59 1257 GLY B C 1
ATOM 6381 O O . GLY B 1 391 ? 23.646 50.052 21.256 1.00 68.82 1257 GLY B O 1
ATOM 6382 N N . ILE B 1 392 ? 24.602 49.740 23.244 1.00 52.05 1258 ILE B N 1
ATOM 6383 C CA . ILE B 1 392 ? 23.684 48.668 23.574 1.00 51.03 1258 ILE B CA 1
ATOM 6384 C C . ILE B 1 392 ? 22.236 49.177 23.619 1.00 52.09 1258 ILE B C 1
ATOM 6385 O O . ILE B 1 392 ? 21.320 48.535 23.089 1.00 51.47 1258 ILE B O 1
ATOM 6390 N N . ILE B 1 393 ? 22.037 50.337 24.235 1.00 54.05 1259 ILE B N 1
ATOM 6391 C CA . ILE B 1 393 ? 20.702 50.914 24.370 1.00 55.36 1259 ILE B CA 1
ATOM 6392 C C . ILE B 1 393 ? 20.083 51.239 23.020 1.00 55.72 1259 ILE B C 1
ATOM 6393 O O . ILE B 1 393 ? 18.979 50.787 22.731 1.00 57.74 1259 ILE B O 1
ATOM 6398 N N . LYS B 1 394 ? 20.805 52.000 22.197 1.00 55.40 1260 LYS B N 1
ATOM 6399 C CA . LYS B 1 394 ? 20.327 52.378 20.867 1.00 56.88 1260 LYS B CA 1
ATOM 6400 C C . LYS B 1 394 ? 19.869 51.158 20.079 1.00 57.74 1260 LYS B C 1
ATOM 6401 O O . LYS B 1 394 ? 18.826 51.202 19.441 1.00 60.02 1260 LYS B O 1
ATOM 6407 N N . ALA B 1 395 ? 20.636 50.075 20.134 1.00 54.87 1261 ALA B N 1
ATOM 6408 C CA . ALA B 1 395 ? 20.322 48.881 19.350 1.00 55.62 1261 ALA B CA 1
ATOM 6409 C C . ALA B 1 395 ? 19.031 48.224 19.816 1.00 60.74 1261 ALA B C 1
ATOM 6410 O O . ALA B 1 395 ? 18.304 47.631 19.019 1.00 59.81 1261 ALA B O 1
ATOM 6412 N N . ARG B 1 396 ? 18.729 48.330 21.103 1.00 60.96 1262 ARG B N 1
ATOM 6413 C CA . ARG B 1 396 ? 17.623 47.544 21.619 1.00 57.10 1262 ARG B CA 1
ATOM 6414 C C . ARG B 1 396 ? 16.481 48.395 22.126 1.00 59.84 1262 ARG B C 1
ATOM 6415 O O . ARG B 1 396 ? 15.486 47.856 22.608 1.00 62.15 1262 ARG B O 1
ATOM 6423 N N . GLN B 1 397 ? 16.611 49.715 22.021 1.00 75.26 1263 GLN B N 1
ATOM 6424 C CA . GLN B 1 397 ? 15.577 50.605 22.550 1.00 76.91 1263 GLN B CA 1
ATOM 6425 C C . GLN B 1 397 ? 14.207 50.388 21.895 1.00 83.74 1263 GLN B C 1
ATOM 6426 O O . GLN B 1 397 ? 13.197 50.216 22.587 1.00 78.95 1263 GLN B O 1
ATOM 6432 N N . ALA B 1 398 ? 14.193 50.365 20.566 1.00 91.68 1264 ALA B N 1
ATOM 6433 C CA . ALA B 1 398 ? 12.970 50.173 19.784 1.00 91.65 1264 ALA B CA 1
ATOM 6434 C C . ALA B 1 398 ? 12.257 48.860 20.096 1.00 90.68 1264 ALA B C 1
ATOM 6435 O O . ALA B 1 398 ? 11.026 48.813 20.154 1.00 91.57 1264 ALA B O 1
ATOM 6437 N N . GLN B 1 399 ? 13.039 47.798 20.274 1.00 67.03 1265 GLN B N 1
ATOM 6438 C CA . GLN B 1 399 ? 12.509 46.468 20.570 1.00 70.90 1265 GLN B CA 1
ATOM 6439 C C . GLN B 1 399 ? 11.768 46.438 21.908 1.00 72.91 1265 GLN B C 1
ATOM 6440 O O . GLN B 1 399 ? 11.108 45.450 22.225 1.00 75.05 1265 GLN B O 1
ATOM 6446 N N . GLY B 1 400 ? 11.902 47.508 22.698 1.00 95.48 1266 GLY B N 1
ATOM 6447 C CA . GLY B 1 400 ? 11.209 47.632 23.972 1.00 91.05 1266 GLY B CA 1
ATOM 6448 C C . GLY B 1 400 ? 11.752 46.689 25.034 1.00 91.07 1266 GLY B C 1
ATOM 6449 O O . GLY B 1 400 ? 11.279 46.676 26.171 1.00 88.15 1266 GLY B O 1
ATOM 6450 N N . ASN B 1 401 ? 12.755 45.902 24.652 1.00 76.34 1267 ASN B N 1
ATOM 6451 C CA . ASN B 1 401 ? 13.357 44.891 25.521 1.00 79.35 1267 ASN B CA 1
ATOM 6452 C C . ASN B 1 401 ? 13.954 45.410 26.860 1.00 76.67 1267 ASN B C 1
ATOM 6453 O O . ASN B 1 401 ? 13.775 44.778 27.898 1.00 73.94 1267 ASN B O 1
ATOM 6458 N N . LEU B 1 402 ? 14.664 46.542 26.821 1.00 68.40 1268 LEU B N 1
ATOM 6459 C CA . LEU B 1 402 ? 15.574 46.959 27.903 1.00 66.80 1268 LEU B CA 1
ATOM 6460 C C . LEU B 1 402 ? 14.998 47.708 29.127 1.00 64.21 1268 LEU B C 1
ATOM 6461 O O . LEU B 1 402 ? 14.282 48.713 28.988 1.00 64.11 1268 LEU B O 1
ATOM 6466 N N . GLN B 1 403 ? 15.337 47.211 30.322 1.00 50.92 1269 GLN B N 1
ATOM 6467 C CA . GLN B 1 403 ? 15.212 47.950 31.597 1.00 47.13 1269 GLN B CA 1
ATOM 6468 C C . GLN B 1 403 ? 16.539 47.913 32.325 1.00 48.32 1269 GLN B C 1
ATOM 6469 O O . GLN B 1 403 ? 16.791 47.028 33.151 1.00 46.65 1269 GLN B O 1
ATOM 6475 N N . LEU B 1 404 ? 17.386 48.887 32.038 1.00 48.89 1270 LEU B N 1
ATOM 6476 C CA . LEU B 1 404 ? 18.742 48.848 32.525 1.00 49.90 1270 LEU B CA 1
ATOM 6477 C C . LEU B 1 404 ? 18.926 49.877 33.621 1.00 51.27 1270 LEU B C 1
ATOM 6478 O O . LEU B 1 404 ? 18.467 51.018 33.496 1.00 47.04 1270 LEU B O 1
ATOM 6483 N N . ILE B 1 405 ? 19.558 49.448 34.713 1.00 47.23 1271 ILE B N 1
ATOM 6484 C CA . ILE B 1 405 ? 19.767 50.294 35.874 1.00 44.33 1271 ILE B CA 1
ATOM 6485 C C . ILE B 1 405 ? 21.242 50.591 36.047 1.00 44.55 1271 ILE B C 1
ATOM 6486 O O . ILE B 1 405 ? 22.042 49.675 36.203 1.00 43.59 1271 ILE B O 1
ATOM 6491 N N . VAL B 1 406 ? 21.608 51.870 35.990 1.00 36.72 1272 VAL B N 1
ATOM 6492 C CA . VAL B 1 406 ? 22.998 52.270 36.192 1.00 34.74 1272 VAL B CA 1
ATOM 6493 C C . VAL B 1 406 ? 23.113 53.172 37.425 1.00 38.04 1272 VAL B C 1
ATOM 6494 O O . VAL B 1 406 ? 22.410 54.177 37.524 1.00 38.64 1272 VAL B O 1
ATOM 6498 N N . ILE B 1 407 ? 23.998 52.817 38.351 1.00 37.44 1273 ILE B N 1
ATOM 6499 C CA . ILE B 1 407 ? 24.319 53.667 39.500 1.00 34.73 1273 ILE B CA 1
ATOM 6500 C C . ILE B 1 407 ? 25.714 54.256 39.293 1.00 35.67 1273 ILE B C 1
ATOM 6501 O O . ILE B 1 407 ? 26.654 53.532 38.956 1.00 35.65 1273 ILE B O 1
ATOM 6506 N N . THR B 1 408 ? 25.849 55.564 39.468 1.00 32.95 1274 THR B N 1
ATOM 6507 C CA . THR B 1 408 ? 27.127 56.205 39.262 1.00 35.65 1274 THR B CA 1
ATOM 6508 C C . THR B 1 408 ? 27.175 57.566 39.929 1.00 37.00 1274 THR B C 1
ATOM 6509 O O . THR B 1 408 ? 26.148 58.202 40.148 1.00 36.03 1274 THR B O 1
ATOM 6513 N N . HIS B 1 409 ? 28.379 58.006 40.261 1.00 36.72 1275 HIS B N 1
ATOM 6514 C CA . HIS B 1 409 ? 28.605 59.392 40.633 1.00 38.00 1275 HIS B CA 1
ATOM 6515 C C . HIS B 1 409 ? 29.774 59.875 39.800 1.00 38.21 1275 HIS B C 1
ATOM 6516 O O . HIS B 1 409 ? 30.349 60.918 40.091 1.00 41.10 1275 HIS B O 1
ATOM 6523 N N . ASP B 1 410 ? 30.102 59.109 38.753 1.00 37.12 1276 ASP B N 1
ATOM 6524 C CA . ASP B 1 410 ? 31.202 59.449 37.850 1.00 37.71 1276 ASP B CA 1
ATOM 6525 C C . ASP B 1 410 ? 30.722 60.443 36.804 1.00 39.65 1276 ASP B C 1
ATOM 6526 O O . ASP B 1 410 ? 29.994 60.081 35.892 1.00 38.76 1276 ASP B O 1
ATOM 6531 N N . GLU B 1 411 ? 31.184 61.677 36.913 1.00 57.92 1277 GLU B N 1
ATOM 6532 C CA . GLU B 1 411 ? 30.666 62.758 36.095 1.00 57.63 1277 GLU B CA 1
ATOM 6533 C C . GLU B 1 411 ? 31.167 62.618 34.645 1.00 55.13 1277 GLU B C 1
ATOM 6534 O O . GLU B 1 411 ? 30.438 62.877 33.687 1.00 54.79 1277 GLU B O 1
ATOM 6540 N N . GLU B 1 412 ? 32.402 62.167 34.492 1.00 63.71 1278 GLU B N 1
ATOM 6541 C CA . GLU B 1 412 ? 32.967 61.910 33.174 1.00 66.66 1278 GLU B CA 1
ATOM 6542 C C . GLU B 1 412 ? 32.165 60.867 32.418 1.00 64.96 1278 GLU B C 1
ATOM 6543 O O . GLU B 1 412 ? 31.945 60.966 31.214 1.00 68.32 1278 GLU B O 1
ATOM 6549 N N . PHE B 1 413 ? 31.742 59.854 33.158 1.00 42.84 1279 PHE B N 1
ATOM 6550 C CA . PHE B 1 413 ? 30.966 58.760 32.613 1.00 43.75 1279 PHE B CA 1
ATOM 6551 C C . PHE B 1 413 ? 29.589 59.220 32.139 1.00 43.31 1279 PHE B C 1
ATOM 6552 O O . PHE B 1 413 ? 29.137 58.833 31.065 1.00 43.50 1279 PHE B O 1
ATOM 6560 N N . LEU B 1 414 ? 28.925 60.030 32.962 1.00 56.40 1280 LEU B N 1
ATOM 6561 C CA . LEU B 1 414 ? 27.589 60.512 32.620 1.00 56.67 1280 LEU B CA 1
ATOM 6562 C C . LEU B 1 414 ? 27.627 61.335 31.336 1.00 57.71 1280 LEU B C 1
ATOM 6563 O O . LEU B 1 414 ? 26.723 61.255 30.500 1.00 58.43 1280 LEU B O 1
ATOM 6568 N N . LYS B 1 415 ? 28.694 62.112 31.180 1.00 64.22 1281 LYS B N 1
ATOM 6569 C CA . LYS B 1 415 ? 28.805 63.064 30.088 1.00 63.36 1281 LYS B CA 1
ATOM 6570 C C . LYS B 1 415 ? 28.946 62.357 28.741 1.00 63.61 1281 LYS B C 1
ATOM 6571 O O . LYS B 1 415 ? 28.393 62.802 27.742 1.00 64.08 1281 LYS B O 1
ATOM 6577 N N . TYR B 1 416 ? 29.666 61.243 28.749 1.00 50.49 1282 TYR B N 1
ATOM 6578 C CA . TYR B 1 416 ? 29.910 60.475 27.541 1.00 48.67 1282 TYR B CA 1
ATOM 6579 C C . TYR B 1 416 ? 28.800 59.506 27.235 1.00 51.27 1282 TYR B C 1
ATOM 6580 O O . TYR B 1 416 ? 28.696 59.009 26.118 1.00 52.35 1282 TYR B O 1
ATOM 6589 N N . MET B 1 417 ? 27.965 59.192 28.215 1.00 89.98 1283 MET B N 1
ATOM 6590 C CA . MET B 1 417 ? 26.900 58.272 27.915 1.00 91.69 1283 MET B CA 1
ATOM 6591 C C . MET B 1 417 ? 25.847 58.932 27.051 1.00 95.87 1283 MET B C 1
ATOM 6592 O O . MET B 1 417 ? 25.181 58.264 26.261 1.00 94.18 1283 MET B O 1
ATOM 6597 N N . GLN B 1 418 ? 25.670 60.242 27.220 1.00 71.38 1284 GLN B N 1
ATOM 6598 C CA . GLN B 1 418 ? 24.685 60.972 26.435 1.00 72.33 1284 GLN B CA 1
ATOM 6599 C C . GLN B 1 418 ? 23.303 60.383 26.673 1.00 73.34 1284 GLN B C 1
ATOM 6600 O O . GLN B 1 418 ? 22.566 60.111 25.729 1.00 73.15 1284 GLN B O 1
ATOM 6606 N N . CYS B 1 419 ? 22.959 60.174 27.936 1.00 59.25 1285 CYS B N 1
ATOM 6607 C CA . CYS B 1 419 ? 21.712 59.509 28.314 1.00 58.40 1285 CYS B CA 1
ATOM 6608 C C . CYS B 1 419 ? 20.447 60.319 28.005 1.00 57.67 1285 CYS B C 1
ATOM 6609 O O . CYS B 1 419 ? 19.361 59.748 27.937 1.00 58.51 1285 CYS B O 1
ATOM 6612 N N . SER B 1 420 ? 20.576 61.635 27.885 1.00 76.94 1286 SER B N 1
ATOM 6613 C CA . SER B 1 420 ? 19.424 62.522 27.618 1.00 77.55 1286 SER B CA 1
ATOM 6614 C C . SER B 1 420 ? 18.600 62.098 26.399 1.00 82.03 1286 SER B C 1
ATOM 6615 O O . SER B 1 420 ? 17.438 62.490 26.238 1.00 78.46 1286 SER B O 1
ATOM 6618 N N . ASP B 1 421 ? 19.240 61.344 25.522 1.00 78.51 1287 ASP B N 1
ATOM 6619 C CA . ASP B 1 421 ? 18.594 60.772 24.357 1.00 78.09 1287 ASP B CA 1
ATOM 6620 C C . ASP B 1 421 ? 17.536 59.755 24.769 1.00 79.48 1287 ASP B C 1
ATOM 6621 O O . ASP B 1 421 ? 16.612 59.467 24.009 1.00 83.87 1287 ASP B O 1
ATOM 6626 N N . PHE B 1 422 ? 17.671 59.205 25.971 1.00 67.78 1288 PHE B N 1
ATOM 6627 C CA . PHE B 1 422 ? 16.764 58.155 26.400 1.00 66.58 1288 PHE B CA 1
ATOM 6628 C C . PHE B 1 422 ? 15.931 58.597 27.583 1.00 65.90 1288 PHE B C 1
ATOM 6629 O O . PHE B 1 422 ? 14.829 58.102 27.794 1.00 68.53 1288 PHE B O 1
ATOM 6637 N N . CYS B 1 423 ? 16.446 59.560 28.329 1.00 61.57 1289 CYS B N 1
ATOM 6638 C CA . CYS B 1 423 ? 15.865 59.866 29.627 1.00 63.00 1289 CYS B CA 1
ATOM 6639 C C . CYS B 1 423 ? 15.176 61.205 29.620 1.00 60.45 1289 CYS B C 1
ATOM 6640 O O . CYS B 1 423 ? 15.597 62.129 28.944 1.00 63.85 1289 CYS B O 1
ATOM 6643 N N . ASP B 1 424 ? 14.105 61.296 30.384 1.00 66.20 1290 ASP B N 1
ATOM 6644 C CA . ASP B 1 424 ? 13.456 62.564 30.630 1.00 72.06 1290 ASP B CA 1
ATOM 6645 C C . ASP B 1 424 ? 13.705 62.930 32.078 1.00 73.56 1290 ASP B C 1
ATOM 6646 O O . ASP B 1 424 ? 13.452 64.059 32.503 1.00 72.01 1290 ASP B O 1
ATOM 6651 N N . ASP B 1 425 ? 14.203 61.952 32.827 1.00 60.89 1291 ASP B N 1
ATOM 6652 C CA . ASP B 1 425 ? 14.477 62.116 34.241 1.00 61.37 1291 ASP B CA 1
ATOM 6653 C C . ASP B 1 425 ? 15.534 61.135 34.752 1.00 60.17 1291 ASP B C 1
ATOM 6654 O O . ASP B 1 425 ? 15.880 60.167 34.078 1.00 62.06 1291 ASP B O 1
ATOM 6659 N N . PHE B 1 426 ? 16.085 61.438 35.920 1.00 44.06 1292 PHE B N 1
ATOM 6660 C CA . PHE B 1 426 ? 16.956 60.511 36.632 1.00 42.64 1292 PHE B CA 1
ATOM 6661 C C . PHE B 1 426 ? 16.617 60.575 38.117 1.00 40.37 1292 PHE B C 1
ATOM 6662 O O . PHE B 1 426 ? 15.884 61.455 38.537 1.00 41.81 1292 PHE B O 1
ATOM 6670 N N . TYR B 1 427 ? 17.080 59.612 38.907 1.00 42.04 1293 TYR B N 1
ATOM 6671 C CA . TYR B 1 427 ? 16.813 59.653 40.348 1.00 42.58 1293 TYR B CA 1
ATOM 6672 C C . TYR B 1 427 ? 18.080 59.994 41.137 1.00 42.24 1293 TYR B C 1
ATOM 6673 O O . TYR B 1 427 ? 19.156 59.480 40.874 1.00 42.47 1293 TYR B O 1
ATOM 6682 N N . ARG B 1 428 ? 17.938 60.864 42.118 1.00 44.38 1294 ARG B N 1
ATOM 6683 C CA . ARG B 1 428 ? 19.045 61.188 43.001 1.00 47.23 1294 ARG B CA 1
ATOM 6684 C C . ARG B 1 428 ? 18.721 60.738 44.411 1.00 48.29 1294 ARG B C 1
ATOM 6685 O O . ARG B 1 428 ? 17.663 61.075 44.964 1.00 44.54 1294 ARG B O 1
ATOM 6693 N N . VAL B 1 429 ? 19.632 59.961 44.992 1.00 45.76 1295 VAL B N 1
ATOM 6694 C CA . VAL B 1 429 ? 19.466 59.560 46.380 1.00 45.79 1295 VAL B CA 1
ATOM 6695 C C . VAL B 1 429 ? 20.303 60.445 47.275 1.00 46.26 1295 VAL B C 1
ATOM 6696 O O . VAL B 1 429 ? 21.502 60.607 47.063 1.00 44.22 1295 VAL B O 1
ATOM 6700 N N . LYS B 1 430 ? 19.649 61.072 48.242 1.00 49.05 1296 LYS B N 1
ATOM 6701 C CA . LYS B 1 430 ? 20.345 61.938 49.179 1.00 51.76 1296 LYS B CA 1
ATOM 6702 C C . LYS B 1 430 ? 19.952 61.644 50.627 1.00 49.10 1296 LYS B C 1
ATOM 6703 O O . LYS B 1 430 ? 18.927 61.009 50.903 1.00 49.37 1296 LYS B O 1
ATOM 6709 N N . ARG B 1 431 ? 20.760 62.157 51.546 1.00 43.96 1297 ARG B N 1
ATOM 6710 C CA . ARG B 1 431 ? 20.460 62.101 52.968 1.00 43.88 1297 ARG B CA 1
ATOM 6711 C C . ARG B 1 431 ? 19.737 63.388 53.369 1.00 44.78 1297 ARG B C 1
ATOM 6712 O O . ARG B 1 431 ? 20.155 64.471 52.951 1.00 45.10 1297 ARG B O 1
ATOM 6720 N N . ASP B 1 432 ? 18.613 63.289 54.086 1.00 50.98 1298 ASP B N 1
ATOM 6721 C CA . ASP B 1 432 ? 17.917 64.483 54.594 1.00 52.99 1298 ASP B CA 1
ATOM 6722 C C . ASP B 1 432 ? 18.541 65.002 55.921 1.00 55.34 1298 ASP B C 1
ATOM 6723 O O . ASP B 1 432 ? 19.568 64.470 56.391 1.00 53.55 1298 ASP B O 1
ATOM 6728 N N . GLU B 1 433 ? 17.937 66.040 56.509 1.00 70.14 1299 GLU B N 1
ATOM 6729 C CA . GLU B 1 433 ? 18.460 66.661 57.745 1.00 70.34 1299 GLU B CA 1
ATOM 6730 C C . GLU B 1 433 ? 18.534 65.668 58.883 1.00 68.56 1299 GLU B C 1
ATOM 6731 O O . GLU B 1 433 ? 19.392 65.774 59.746 1.00 71.32 1299 GLU B O 1
ATOM 6737 N N . LYS B 1 434 ? 17.602 64.722 58.894 1.00 52.08 1300 LYS B N 1
ATOM 6738 C CA . LYS B 1 434 ? 17.609 63.650 59.871 1.00 54.68 1300 LYS B CA 1
ATOM 6739 C C . LYS B 1 434 ? 18.582 62.554 59.474 1.00 53.70 1300 LYS B C 1
ATOM 6740 O O . LYS B 1 434 ? 18.674 61.536 60.147 1.00 51.21 1300 LYS B O 1
ATOM 6746 N N . GLN B 1 435 ? 19.323 62.796 58.394 1.00 50.52 1301 GLN B N 1
ATOM 6747 C CA . GLN B 1 435 ? 20.187 61.781 57.780 1.00 50.63 1301 GLN B CA 1
ATOM 6748 C C . GLN B 1 435 ? 19.436 60.531 57.279 1.00 48.18 1301 GLN B C 1
ATOM 6749 O O . GLN B 1 435 ? 20.005 59.450 57.242 1.00 47.12 1301 GLN B O 1
ATOM 6755 N N . ASN B 1 436 ? 18.178 60.678 56.869 1.00 46.47 1302 ASN B N 1
ATOM 6756 C CA . ASN B 1 436 ? 17.459 59.568 56.240 1.00 44.29 1302 ASN B CA 1
ATOM 6757 C C . ASN B 1 436 ? 17.647 59.603 54.740 1.00 42.48 1302 ASN B C 1
ATOM 6758 O O . ASN B 1 436 ? 17.654 60.676 54.136 1.00 39.92 1302 ASN B O 1
ATOM 6763 N N . SER B 1 437 ? 17.803 58.434 54.134 1.00 42.17 1303 SER B N 1
ATOM 6764 C CA . SER B 1 437 ? 17.904 58.368 52.685 1.00 44.44 1303 SER B CA 1
ATOM 6765 C C . SER B 1 437 ? 16.565 58.705 52.039 1.00 42.80 1303 SER B C 1
ATOM 6766 O O . SER B 1 437 ? 15.536 58.121 52.397 1.00 43.26 1303 SER B O 1
ATOM 6769 N N . VAL B 1 438 ? 16.585 59.623 51.068 1.00 38.21 1304 VAL B N 1
ATOM 6770 C CA . VAL B 1 438 ? 15.393 59.948 50.299 1.00 41.04 1304 VAL B CA 1
ATOM 6771 C C . VAL B 1 438 ? 15.713 59.913 48.810 1.00 40.16 1304 VAL B C 1
ATOM 6772 O O . VAL B 1 438 ? 16.846 60.146 48.384 1.00 39.06 1304 VAL B O 1
ATOM 6776 N N . ILE B 1 439 ? 14.705 59.570 48.024 1.00 47.27 1305 ILE B N 1
ATOM 6777 C CA . ILE B 1 439 ? 14.864 59.437 46.589 1.00 46.36 1305 ILE B CA 1
ATOM 6778 C C . ILE B 1 439 ? 14.072 60.519 45.844 1.00 43.38 1305 ILE B C 1
ATOM 6779 O O . ILE B 1 439 ? 12.839 60.508 45.841 1.00 45.91 1305 ILE B O 1
ATOM 6784 N N . VAL B 1 440 ? 14.775 61.442 45.200 1.00 45.73 1306 VAL B N 1
ATOM 6785 C CA . VAL B 1 440 ? 14.108 62.528 44.495 1.00 44.67 1306 VAL B CA 1
ATOM 6786 C C . VAL B 1 440 ? 14.255 62.375 42.988 1.00 45.71 1306 VAL B C 1
ATOM 6787 O O . VAL B 1 440 ? 15.333 62.050 42.501 1.00 44.21 1306 VAL B O 1
ATOM 6791 N N . ARG B 1 441 ? 13.167 62.571 42.253 1.00 48.34 1307 ARG B N 1
ATOM 6792 C CA . ARG B 1 441 ? 13.210 62.490 40.794 1.00 52.37 1307 ARG B CA 1
ATOM 6793 C C . ARG B 1 441 ? 13.617 63.841 40.217 1.00 49.72 1307 ARG B C 1
ATOM 6794 O O . ARG B 1 441 ? 13.117 64.877 40.650 1.00 45.18 1307 ARG B O 1
ATOM 6802 N N . GLU B 1 442 ? 14.528 63.832 39.246 1.00 56.50 1308 GLU B N 1
ATOM 6803 C CA . GLU B 1 442 ? 15.006 65.087 38.680 1.00 58.61 1308 GLU B CA 1
ATOM 6804 C C . GLU B 1 442 ? 14.838 65.158 37.180 1.00 60.85 1308 GLU B C 1
ATOM 6805 O O . GLU B 1 442 ? 14.727 64.142 36.502 1.00 61.12 1308 GLU B O 1
ATOM 6811 N N . SER B 1 443 ? 14.794 66.380 36.670 1.00 58.10 1309 SER B N 1
ATOM 6812 C CA . SER B 1 443 ? 14.608 66.590 35.253 1.00 59.16 1309 SER B CA 1
ATOM 6813 C C . SER B 1 443 ? 15.951 66.364 34.617 1.00 59.00 1309 SER B C 1
ATOM 6814 O O . SER B 1 443 ? 16.967 66.753 35.175 1.00 59.37 1309 SER B O 1
ATOM 6817 N N . ILE B 1 444 ? 15.959 65.802 33.416 1.00 72.63 1310 ILE B N 1
ATOM 6818 C CA . ILE B 1 444 ? 17.216 65.493 32.756 1.00 73.56 1310 ILE B CA 1
ATOM 6819 C C . ILE B 1 444 ? 18.083 66.742 32.645 1.00 74.76 1310 ILE B C 1
ATOM 6820 O O . ILE B 1 444 ? 19.304 66.650 32.516 1.00 75.12 1310 ILE B O 1
ATOM 6825 N N . THR B 1 445 ? 17.451 67.907 32.734 1.00 66.19 1311 THR B N 1
ATOM 6826 C CA . THR B 1 445 ? 18.152 69.182 32.676 1.00 72.21 1311 THR B CA 1
ATOM 6827 C C . THR B 1 445 ? 19.101 69.338 33.865 1.00 70.32 1311 THR B C 1
ATOM 6828 O O . THR B 1 445 ? 20.284 69.642 33.707 1.00 70.05 1311 THR B O 1
#

GO terms:
  GO:0003690 double-stranded DNA binding (F, IDA)
  GO:0016887 ATP hydrolysis activity (F, IDA)
  GO:0030870 Mre11 complex (C, IDA)

InterPro domains:
  IPR000219 Dbl homology domain [PS50010] (722-928)
  IPR004584 DNA repair protein Rad50, eukaryotes [TIGR00606] (2-1311)
  IPR027417 P-loop containing nucleoside triphosphate hydrolase [G3DSA:3.40.50.300] (3-269)
  IPR027417 P-loop containing nucleoside triphosphate hydrolase [G3DSA:3.40.50.300] (1039-1307)
  IPR027417 P-loop containing nucleoside triphosphate hydrolase [SSF52540] (3-317)
  IPR027417 P-loop containing nucleoside triphosphate hydrolase [SSF52540] (21-1282)
  IPR038729 Rad50/SbcC-type AAA domain [PF13476] (6-234)

Foldseek 3Di:
DWWFKKWKAQWALAHNPDIFMDTFDPQEFEEEEDVPLCPLVRLQLVLCQQAVDGDPPCPWLNNGGNDCVLPVHFKGKIKMKIWTAFVPRWIKMKMWMKMWGCDPPGGIDIDTDWIFIWTDDDVDIHTPDRDPVCSNVVRCNRNQADSLLSDQFFSDRPVCLLQCLDDFVSNQVSVCSLQVQPPLQLVLLVLVVVLVVLVVVLVVLVVVLVVLVVVLVVLCVNVCSVVVNVVSVVVNVVSVVVSVVSVVVSCVSVVVSVVVVVVLLVQLQVQQLVCCCQQDDDQAFNGKGKDKAWDPFFDDDSGGHIRITIFIWTDDDPDIDTCHVPDDPQVSLSSSNSSSQSCCCRRRVQAAGHEDEASCVPNDLRSLLSVLVSVLVVSVVCSVVRRHGYYYYHPDPSNVVSNPCLVPDQKHWYWRQPPSGRIHIDIGGDDD/DWWFKKWWAQWQLFHHPDIFMDTFAPFEAEEEEDVPLQPLVVLQLVLCQQAVDHDPVCPPPNNGGNDCVLVVHQKGKIKMKIWTAFPPRWIKIKMWIKMWGQDPVRDIDIGTDWIFIWTADVRHTDTDDGDSVCSNVVRCVRRVHDSLLSDPFFSDRPVCLLQCQDDFVSNQVSVCRLLVQVVLLVVLVVLLVVLVVLVVVLVVLVVVLVVLVVVLVVQCVHVVVSVVVNVVSVCSNVVSVVVSVVSVVVSVVSVVVSVVVVVVLQVQLQVQQQVQCCQQPPDLAFNGKGKDWDWDWDDDSVSHIDIRITIFIWTDDDPDIGTCHVPDDPQVSLSSSNSSSVSSCCRSVVFAAGHEAEASCVPNDLRSLLRVLCVVLVVCVVCSVVSRRRYYYYHNDPSNVVNNPCVVPDQWHWYWRQDPSGRTHIDIGGPD

Solvent-accessible surface area: 42218 Å² total; per-residue (Å²): 47,85,2,51,110,0,11,0,31,0,1,43,17,1,10,26,117,151,70,38,60,2,45,20,37,58,0,1,1,8,0,18,11,138,12,10,3,9,18,28,7,0,4,11,0,0,19,12,0,1,12,25,93,36,6,58,90,0,83,194,63,2,7,0,2,8,11,0,70,79,47,73,103,160,54,4,131,3,58,2,86,0,13,0,97,4,77,102,64,72,11,5,20,0,18,15,34,5,15,1,64,41,64,247,100,128,117,51,61,45,129,88,52,124,2,24,0,32,43,84,106,160,70,115,187,70,94,72,12,68,146,72,76,62,0,54,154,26,0,13,119,38,6,26,4,54,71,21,2,0,46,6,0,0,1,4,17,31,75,43,29,77,5,1,12,24,88,76,73,27,4,36,137,62,0,55,76,12,19,123,47,114,133,106,10,126,62,21,26,75,34,101,90,90,68,120,130,68,18,59,68,28,145,117,29,89,116,83,27,84,119,17,81,55,80,40,93,216,43,121,160,61,180,99,10,96,56,112,51,147,87,0,82,104,80,1,74,85,12,86,52,28,28,96,101,46,18,167,30,28,60,64,35,40,103,60,30,74,95,109,10,70,120,10,12,97,58,0,18,116,37,0,21,123,23,2,121,71,1,15,74,44,85,14,10,67,21,0,28,5,81,46,66,81,85,113,110,47,50,90,88,92,6,73,62,43,46,32,53,6,85,7,0,20,29,63,51,156,18,69,38,40,0,68,22,59,19,32,16,2,7,35,13,1,0,2,10,1,0,6,24,0,0,12,66,21,29,6,65,89,10,11,10,8,2,1,21,12,3,6,24,24,6,5,35,63,1,16,111,10,3,0,69,16,1,25,39,46,0,105,71,65,66,95,122,24,30,10,6,3,1,0,1,0,24,28,104,70,0,46,123,55,2,102,11,37,57,17,3,104,12,32,9,82,2,87,77,40,143,157,37,37,2,31,18,44,150,42,92,41,144,180,52,84,1,44,104,0,16,1,29,0,0,38,18,0,9,26,113,145,73,38,54,1,44,16,36,67,2,1,1,5,0,11,8,140,12,11,2,9,18,29,9,0,5,12,0,0,25,10,0,0,10,26,91,31,6,65,90,1,63,193,115,4,6,0,3,8,14,0,74,77,38,62,93,111,74,2,117,1,49,2,80,0,15,0,107,6,93,111,53,71,25,5,23,0,18,14,30,4,20,0,65,9,68,243,99,115,124,77,58,42,124,80,40,122,5,27,0,31,36,74,106,152,53,121,200,76,94,68,14,60,170,74,69,79,0,52,123,26,0,7,104,47,2,39,4,60,80,20,0,0,37,4,0,0,1,4,20,29,84,42,29,73,9,2,7,27,86,78,80,35,6,32,138,52,0,22,73,12,20,80,28,139,103,83,49,127,54,20,24,92,37,38,98,76,72,81,123,63,23,89,59,19,147,104,23,90,119,102,31,98,111,8,98,51,80,47,106,210,34,132,188,66,52,173,67,14,85,57,120,41,141,98,4,74,97,88,1,78,84,10,86,52,30,26,115,88,38,20,169,29,16,62,62,44,28,114,64,45,63,93,104,13,62,126,17,12,113,48,0,18,130,33,0,31,123,24,1,145,73,2,15,88,27,84,12,10,67,28,0,22,4,86,42,75,72,88,69,74,101,50,104,115,35,3,48,112,68,66,20,62,8,77,9,0,21,26,63,54,155,21,73,41,37,0,58,19,47,23,33,17,3,7,30,11,1,0,1,14,2,2,6,19,0,0,13,64,19,35,12,57,118,15,14,15,8,2,2,21,13,3,8,22,23,6,2,31,55,4,18,111,7,3,0,64,18,1,21,38,45,0,102,64,86,67,98,119,50,40,19,10,3,1,0,1,0,27,26,114,68,0,46,128,66,2,110,13,68,82,19,7,125,21,29,12,87,1,96,69,36,144,149,36,35,1,24,18,39,154,56,72,54,158

B-factor: mean 69.24, std 34.02, range [23.78, 245.15]

Secondary structure (DSSP, 8-state):
-EEEEEEEESBTTS-SSS-EEEE--SSEEEEE--TTSSHHHHHHHHHHHHH-PPPTT-SSTTTTB--HHHHTSSEEEEEEEEEEE-SSS-EEEEEEEEEEEE-SSSSEEEEE---EEEEEETTEEEEEE--HHHHHHHHHHHHT--HHHIIIIIS--GGGTTGGGS-HHHHHHHHHHHS--HHHHHHHHHHHHHHHHHHHHHHHHHHHHHHHHHHHHHH--HHHHHHHHHHHHHHHHHHHHHHHHHHHHHHHHHHHHHHHHHHHHHHHHHHHHHHHHHH---SS-SEEEEEEEEPSS-EESSSEE--EEEEEEEEETTEEEE-TTTS-HHHHHHHHHHHHHHHHHHHTTTSEEEEEESTTTT--HHHHHHHHHHHHHHHHHHTTT--EEEEEE---HHHHHHHTGGGT-SEEEEEEE-TTS-EEEEEEE---/-EEEEEEEESBTTS-SSS-EEEE--SSEEEEE--TTSSHHHHHHHHHHHHH-PPPTT-SSTTSSBPPHHHHT-SEEEEEEEEEEE-SSS-EEEEEEEEEEEE-TTS-EEEEE---EEEEEETTEEEEEE--HHHHHHHHHHHHT--HHHIIIIIS--GGGTTGGGS-HHHHHHHHHHHTTHHHHHHHHHHHHHHHHHHHHHHHHHHHHHHHHHHHHHHH---HHHHHHHHHHHHHHHHHHHHHHHHHHHHHHHHHHHHHHHHHHHHHHHHHHHHHHHHHH---SS-SEEEEEEEEEEEEETTTEEEEEEEEEEEEEETTEEEE-TTTS-HHHHHHHHHHHHHHHHHHHTTT-EEEEEESTTTT--HHHHHHHHHHHHHHHHHHHTTT-EEEEEE---HHHHHHHTGGGT-SEEEEEEE-TT--EEEEEEE--

Nearest PDB structures (foldseek):
  5dac-assembly1_A  TM=1.002E+00  e=8.857E-85  Thermochaetoides thermophila DSM 1495
  5dac-assembly1_B  TM=9.516E-01  e=1.835E-76  Thermochaetoides thermophila DSM 1495
  5da9-assembly1_A  TM=9.082E-01  e=4.531E-73  Thermochaetoides thermophila DSM 1495
  5da9-assembly1_B  TM=9.478E-01  e=6.905E-68  Thermochaetoides thermophila DSM 1495
  7zr1-assembly1_C  TM=7.956E-01  e=5.012E-57  Thermochaetoides thermophila

Radius of gyration: 35.29 Å; Cα contacts (8 Å, |Δi|>4): 1613; chains: 2; bounding box: 91×106×107 Å

Organism: Chaetomium thermophilum (strain DSM 1495 / CBS 144.50 / IMI 039719) (NCBI:txid759272)